Protein AF-0000000069424775 (afdb_homodimer)

Foldseek 3Di:
DPPPDDPPDVVVVVVVVVVVVVVVCVVVVPPPPVPPPPQPPVRVVVCVVPDPDPDPDPPDDCVDVVNVCVVQVDWDDWQACWTAGPRFIFGDQAAQQALRLTPDPLLLVLLVVLCVVQNFFQPFWCVPRSDDPLQVVLFVLLCVLLVFATKAWFQAFLVFLLLLLLLVAADLEEEEEELLADPSNVNSVVNRNYHYDYFYHLDLVRVVVVLVVVVVVCVVPVVSVVVYAYEYEYEQQRQQFQAGHPVVSVLVVCVVSVHAYAYEFAQQQQAAALLRSGNCRNVVHDPQSHAKYKYFCCRNLVFGTIMIGHHPVSVVSCVVRSVCRRTGGRHTSSRSSSSVVSSVVSNVDSVSNVLSQVQLLLLCVLQPPQPQWHKGHDSSGQKIWTAGPDDDPDLVVRQVLVVQLQVQLVVVRHHWDKDDDDPPRDDHDRITTMTGHHSPDDSVSSNSSSVSSSVSNCCRPPND/DPPPDDPPDVVVVVVVVVVVVVVVCVVPVPPPPVPPPPQPVVSVVVCVVPPPDPDPDPPDDCVDVVNVCVVQVDWDDWQACWTHGPRFIFGDQAAQQALRLTPDPLLLVLLVVVCVVQNFFQPFWCVPRSPDPLQVVLFVLLCVLLVFATKHWFQAFLVFLLLLLLLVAADLEEEEEELLADPSNVNSVVNRNYHYDYFYHLDLVRVVVVLVVVVVVCVVPVPSVVVYAYEYEYEQQRQQFQAGHPVVSVLVVCVVSVHAYAYEFAQQQQAAALLRSGNCRNVVHDPQSHAKYKYFCCRNLVFGTIMIGHHPVSVVSCVVRSVVRRTGGRHTSSRSSSSVVSSVVSNVDSVSNVLSQVQLLLLCVLQPPQPQWHKGHDSSGQKIWTAGPDDDPDLVVRQVLVVQLQVQLVVVRHHWDKDDDDPPRDDHDRITTMTGHHSPDDSVSSNSSSVSSSVSNCCRPPND

Organism: NCBI:txid2607531

Solvent-accessible surface area (backbone atoms only — not comparable to full-atom values): 46215 Å² total; per-residue (Å²): 137,81,72,83,60,85,72,68,56,68,64,55,55,50,50,48,48,48,49,47,47,48,48,46,42,57,70,61,42,68,73,78,65,66,76,70,72,74,61,46,73,61,50,48,47,47,51,60,68,63,50,66,74,63,66,83,54,77,84,72,62,84,79,36,66,63,59,48,27,50,68,63,30,33,33,55,58,40,67,40,64,40,29,24,49,83,86,38,65,16,44,43,28,43,41,41,29,26,58,47,41,42,65,32,61,71,28,51,50,40,18,51,55,37,27,75,45,34,16,60,23,43,17,31,23,23,54,48,53,18,30,37,63,60,56,57,51,41,22,53,50,51,12,58,70,58,64,38,75,22,39,46,65,26,41,37,34,62,52,33,48,26,39,50,43,36,42,66,38,36,70,71,22,38,35,40,29,42,44,52,52,54,65,45,50,51,52,4,50,63,69,15,54,36,47,75,45,71,24,57,63,87,33,65,67,50,42,48,51,53,52,52,52,48,53,54,53,30,69,76,38,56,75,60,40,66,72,42,49,44,33,35,41,44,36,37,39,23,87,81,49,12,34,67,50,66,55,70,60,50,54,52,49,24,69,74,69,65,38,42,37,36,39,37,29,44,66,18,40,54,46,31,27,81,70,16,62,6,58,38,53,55,71,70,43,63,58,83,73,40,53,32,37,30,32,41,28,26,24,42,31,18,13,57,10,16,34,41,36,17,45,51,70,57,48,53,41,34,61,64,59,22,23,70,59,40,30,54,36,33,48,35,56,19,37,44,36,18,31,44,45,40,50,49,48,44,74,74,37,44,61,55,26,50,40,28,39,50,34,17,39,51,44,47,62,56,48,48,84,36,82,67,38,37,70,38,42,39,46,71,34,44,37,31,29,40,24,57,64,76,65,64,99,40,62,68,60,44,41,51,54,48,42,53,29,33,52,46,19,41,78,70,29,31,37,57,33,62,64,79,82,61,88,83,52,88,60,73,73,78,56,29,38,38,36,19,42,30,29,72,54,46,72,69,53,47,50,49,47,35,50,40,49,49,51,25,37,42,54,68,76,64,56,128,137,80,74,82,59,87,72,68,58,66,63,55,54,49,50,50,47,50,49,48,48,49,49,46,44,59,70,61,43,70,72,79,66,66,76,69,73,72,57,46,75,60,48,46,47,44,51,59,66,62,50,66,73,64,66,83,52,77,84,71,59,85,79,34,66,65,58,46,28,52,69,64,30,33,33,54,60,40,68,39,64,41,28,25,48,83,85,38,67,16,45,44,29,43,42,42,31,26,57,47,41,42,68,33,64,69,28,51,50,39,18,51,56,37,27,75,46,34,16,59,22,43,18,30,22,23,54,46,53,19,29,38,61,62,56,56,51,41,23,53,51,51,13,60,70,59,63,38,75,24,39,44,65,24,39,38,33,62,54,34,49,27,39,51,43,35,42,66,37,36,70,72,22,38,35,40,28,43,44,54,52,52,65,45,51,52,51,3,50,61,68,15,54,36,48,76,44,71,25,56,62,88,34,64,67,49,43,49,51,53,51,54,52,48,53,54,55,30,67,74,37,55,76,60,40,67,73,40,49,44,33,36,42,46,36,36,37,24,86,81,49,12,34,68,50,65,55,70,61,50,54,52,48,24,69,76,69,66,38,41,37,35,39,38,28,43,66,18,40,53,47,31,28,82,71,16,61,6,59,39,53,54,70,70,43,62,58,82,74,39,54,32,37,30,32,41,28,25,24,42,30,17,13,58,9,15,33,39,36,17,46,52,69,57,48,52,41,34,60,65,58,21,24,71,63,38,31,53,34,34,50,35,58,20,37,44,38,18,31,43,44,39,50,48,48,43,73,75,38,45,62,56,27,52,40,29,37,50,34,17,38,50,45,46,62,57,48,48,88,37,83,68,37,38,69,39,41,39,47,71,34,44,36,31,29,40,24,58,65,76,64,66,98,40,63,68,60,44,42,50,54,50,43,52,29,34,52,47,19,41,77,70,30,30,38,55,35,62,64,78,82,61,87,83,51,87,61,72,72,78,56,29,38,41,37,19,41,30,29,71,53,44,73,69,53,47,51,49,49,33,51,40,50,48,51,24,38,42,54,69,75,64,57,128

InterPro domains:
  IPR004839 Aminotransferase, class I/classII, large domain [PF00155] (97-439)
  IPR015421 Pyridoxal phosphate-dependent transferase, major domain [G3DSA:3.40.640.10] (104-349)
  IPR015422 Pyridoxal phosphate-dependent transferase, small domain [G3DSA:3.90.1150.10] (84-451)
  IPR015424 Pyridoxal phosphate-dependent transferase [SSF53383] (51-459)
  IPR050087 8-amino-7-oxononanoate synthase class-II [PTHR13693] (12-455)

Secondary structure (DSSP, 8-state):
---------HHHHHHHHHHHHHHHHHHHS-----------HHHHHHHHHT-----SS----TT-HHHHHHHH-EEES--SSEEEETTEEEEE-SS--TT--TT-HHHHHHHHHHHHHH-S--SS-IIIIIEEHHHHHHHHHHHHHHT-SEEEEES-HHHHHHHHHHHH--TT-EEEEETT--HHHHHHHHHHTPEEEEE-TT-HHHHHHHHHHHHHHHHH-HHHHHH--EEEEEESB-TTT--B--HHHHHHHHHHHT-EEEEE-TTTTTTSSTTS--HHHHTT--GGG-SEEEEESSSTT-SS-EEEEE-HHHHHHHHHHSHHHHHHSPPPHHHHHHHHHHHHHHHH-THHHHHHHHHHHHHHHHTTTBTTEEEES-TT-SEEEEEESS--S-HHHHHHHHHHHHHHHHHTTEE-EE----TT-SS-PPP-EEEE--TT--HHHHHHHHHHHHHHHHHHHT--/---------HHHHHHHHHHHHHHHHHHHS-----------HHHHHHHHHT-----SS----TT-HHHHHHHH-EEES--SSEEEETTEEEEE-SS--TT--TT-HHHHHHHHHHHHHH-S--SS-IIIIIEEHHHHHHHHHHHHHHT-SEEEEES-HHHHHHHHHHHH--TT-EEEEETT--HHHHHHHHHHTPEEEEE-TT-HHHHHHHHHHHHHHHHH-HHHHHH--EEEEEESB-TTT--B--HHHHHHHHHHHT-EEEEE-TTTTTTSSTTS--HHHHTT--GGG-SEEEEESSSTT-SS-EEEEE-HHHHHHHHHHSHHHHHHSPPPHHHHHHHHHHHHHHHH-THHHHHHHHHHHHHHHHTTTBTTEEEES-TT-SEEEEEESS--S-HHHHHHHHHHHHHHHHHTTEE-EE----TT-SS-PPP-EEEE--TT--HHHHHHHHHHHHHHHHHHHT--

Nearest PDB structures (foldseek):
  7k0m-assembly1_A  TM=8.968E-01  e=9.471E-60  Homo sapiens
  7yj2-assembly1_A  TM=9.593E-01  e=5.601E-57  Homo sapiens
  6m4n-assembly1_E  TM=8.991E-01  e=1.657E-53  Homo sapiens
  7yjm-assembly1_A  TM=9.418E-01  e=5.794E-48  Arabidopsis thaliana
  8iaj-assembly1_A  TM=8.627E-01  e=4.787E-41  Arabidopsis thaliana

Sequence (928 aa):
MWIDTIFAPTYHLFFEAILIICIIKLLFSKSYNPEKTILTEKEKSDLIADWVPQPLVPKTREDHPLLDNLRNNVISGKAGKYLTIQGRQCINIATFNFLGMLGEKCVEDAAIGTLLRYGVGSCGPRAFYGTMDVHLDMEDKMRRFLGAESAILYSYGFATVASAIPAYSKRGDVIFCDAGVCFSIQKGLLASRSVIKYFRHNDMDHLTELLIEQEKEEQKNPKKARITRKFVVVEAIYVNHGDICPLPKIIELKYKYKVRVFLEESLSIGVLGRTGRGLSEYYDVSIDDIDFLVATLENSFASAGGFCAGKKYIVDHQRLNGYGYCFSASQPPLCVSAACRALDMIEQDNSIIEQCQRACKLTSKMLRDIDGLDLHGAEESPVKHLRLTEPSDDNDIDNRTLQRIADIAIKEGVALTVTNYLADEYWMPKPSIRIAVNRKLVPEDIEKVSSVIRKATQEVLFSTMWIDTIFAPTYHLFFEAILIICIIKLLFSKSYNPEKTILTEKEKSDLIADWVPQPLVPKTREDHPLLDNLRNNVISGKAGKYLTIQGRQCINIATFNFLGMLGEKCVEDAAIGTLLRYGVGSCGPRAFYGTMDVHLDMEDKMRRFLGAESAILYSYGFATVASAIPAYSKRGDVIFCDAGVCFSIQKGLLASRSVIKYFRHNDMDHLTELLIEQEKEEQKNPKKARITRKFVVVEAIYVNHGDICPLPKIIELKYKYKVRVFLEESLSIGVLGRTGRGLSEYYDVSIDDIDFLVATLENSFASAGGFCAGKKYIVDHQRLNGYGYCFSASQPPLCVSAACRALDMIEQDNSIIEQCQRACKLTSKMLRDIDGLDLHGAEESPVKHLRLTEPSDDNDIDNRTLQRIADIAIKEGVALTVTNYLADEYWMPKPSIRIAVNRKLVPEDIEKVSSVIRKATQEVLFST

Radius of gyration: 30.68 Å; Cα contacts (8 Å, |Δi|>4): 1924; chains: 2; bounding box: 94×66×85 Å

Structure (mmCIF, N/CA/C/O backbone):
data_AF-0000000069424775-model_v1
#
loop_
_entity.id
_entity.type
_entity.pdbx_description
1 polymer 'Serine palmitoyltransferase 1'
#
loop_
_atom_site.group_PDB
_atom_site.id
_atom_site.type_symbol
_atom_site.label_atom_id
_atom_site.label_alt_id
_atom_site.label_comp_id
_atom_site.label_asym_id
_atom_site.label_entity_id
_atom_site.label_seq_id
_atom_site.pdbx_PDB_ins_code
_atom_site.Cartn_x
_atom_site.Cartn_y
_atom_site.Cartn_z
_atom_site.occupancy
_atom_site.B_iso_or_equiv
_atom_site.auth_seq_id
_atom_site.auth_comp_id
_atom_site.auth_asym_id
_atom_site.auth_atom_id
_atom_site.pdbx_PDB_model_num
ATOM 1 N N . MET A 1 1 ? 67.75 -27.547 14.789 1 23.62 1 MET A N 1
ATOM 2 C CA . MET A 1 1 ? 68 -27.328 13.367 1 23.62 1 MET A CA 1
ATOM 3 C C . MET A 1 1 ? 66.938 -26.469 12.734 1 23.62 1 MET A C 1
ATOM 5 O O . MET A 1 1 ? 65.875 -26.984 12.328 1 23.62 1 MET A O 1
ATOM 9 N N . TRP A 1 2 ? 66.625 -25.25 13.289 1 27.25 2 TRP A N 1
ATOM 10 C CA . TRP A 1 2 ? 65.562 -24.25 13.25 1 27.25 2 TRP A CA 1
ATOM 11 C C . TRP A 1 2 ? 65.562 -23.516 11.914 1 27.25 2 TRP A C 1
ATOM 13 O O . TRP A 1 2 ? 64.875 -22.516 11.75 1 27.25 2 TRP A O 1
ATOM 23 N N . ILE A 1 3 ? 66.625 -23.688 11.102 1 29.17 3 ILE A N 1
ATOM 24 C CA . ILE A 1 3 ? 66.938 -22.797 9.984 1 29.17 3 ILE A CA 1
ATOM 25 C C . ILE A 1 3 ? 65.875 -22.984 8.883 1 29.17 3 ILE A C 1
ATOM 27 O O . ILE A 1 3 ? 66.062 -22.547 7.754 1 29.17 3 ILE A O 1
ATOM 31 N N . ASP A 1 4 ? 65.125 -23.953 9.023 1 33.06 4 ASP A N 1
ATOM 32 C CA . ASP A 1 4 ? 64.375 -24.234 7.789 1 33.06 4 ASP A CA 1
ATOM 33 C C . ASP A 1 4 ? 63.5 -23.078 7.387 1 33.06 4 ASP A C 1
ATOM 35 O O . ASP A 1 4 ? 62.281 -23.078 7.699 1 33.06 4 ASP A O 1
ATOM 39 N N . THR A 1 5 ? 63.938 -21.797 7.645 1 31.75 5 THR A N 1
ATOM 40 C CA . THR A 1 5 ? 63.094 -20.609 7.48 1 31.75 5 THR A CA 1
ATOM 41 C C . THR A 1 5 ? 62.562 -20.516 6.062 1 31.75 5 THR A C 1
ATOM 43 O O . THR A 1 5 ? 63.094 -21.141 5.141 1 31.75 5 THR A O 1
ATOM 46 N N . ILE A 1 6 ? 61.844 -19.453 5.746 1 36.28 6 ILE A N 1
ATOM 47 C CA . ILE A 1 6 ? 60.75 -19.016 4.859 1 36.28 6 ILE A CA 1
ATOM 48 C C . ILE A 1 6 ? 61.312 -18.812 3.447 1 36.28 6 ILE A C 1
ATOM 50 O O . ILE A 1 6 ? 62.031 -17.859 3.193 1 36.28 6 ILE A O 1
ATOM 54 N N . PHE A 1 7 ? 62 -19.812 2.891 1 36.06 7 PHE A N 1
ATOM 55 C CA . PHE A 1 7 ? 62.406 -19.641 1.497 1 36.06 7 PHE A CA 1
ATOM 56 C C . PHE A 1 7 ? 61.188 -19.219 0.645 1 36.06 7 PHE A C 1
ATOM 58 O O . PHE A 1 7 ? 60.344 -20.031 0.341 1 36.06 7 PHE A O 1
ATOM 65 N N . ALA A 1 8 ? 60.75 -18.125 0.87 1 43.59 8 ALA A N 1
ATOM 66 C CA . ALA A 1 8 ? 59.75 -17.641 -0.093 1 43.59 8 ALA A CA 1
ATOM 67 C C . ALA A 1 8 ? 60.25 -17.828 -1.524 1 43.59 8 ALA A C 1
ATOM 69 O O . ALA A 1 8 ? 61.375 -17.438 -1.857 1 43.59 8 ALA A O 1
ATOM 70 N N . PRO A 1 9 ? 59.719 -18.812 -2.244 1 45.34 9 PRO A N 1
ATOM 71 C CA . PRO A 1 9 ? 60.219 -19.125 -3.582 1 45.34 9 PRO A CA 1
ATOM 72 C C . PRO A 1 9 ? 60.438 -17.891 -4.441 1 45.34 9 PRO A C 1
ATOM 74 O O . PRO A 1 9 ? 59.781 -16.859 -4.227 1 45.34 9 PRO A O 1
ATOM 77 N N . THR A 1 10 ? 61.594 -17.75 -5.078 1 54.12 10 THR A N 1
ATOM 78 C CA . THR A 1 10 ? 62.125 -16.703 -5.941 1 54.12 10 THR A CA 1
ATOM 79 C C . THR A 1 10 ? 61.031 -16.172 -6.875 1 54.12 10 THR A C 1
ATOM 81 O O . THR A 1 10 ? 61.031 -14.984 -7.203 1 54.12 10 THR A O 1
ATOM 84 N N . TYR A 1 11 ? 60.156 -17.141 -7.23 1 56.97 11 TYR A N 1
ATOM 85 C CA . TYR A 1 11 ? 59.125 -16.703 -8.188 1 56.97 11 TYR A CA 1
ATOM 86 C C . TYR A 1 11 ? 58.156 -15.719 -7.543 1 56.97 11 TYR A C 1
ATOM 88 O O . TYR A 1 11 ? 57.625 -14.828 -8.211 1 56.97 11 TYR A O 1
ATOM 96 N N . HIS A 1 12 ? 58 -15.906 -6.211 1 56 12 HIS A N 1
ATOM 97 C CA . HIS A 1 12 ? 57.125 -14.961 -5.516 1 56 12 HIS A CA 1
ATOM 98 C C . HIS A 1 12 ? 57.75 -13.578 -5.461 1 56 12 HIS A C 1
ATOM 100 O O . HIS A 1 12 ? 57.062 -12.57 -5.621 1 56 12 HIS A O 1
ATOM 106 N N . LEU A 1 13 ? 59.094 -13.648 -5.293 1 59.03 13 LEU A N 1
ATOM 107 C CA . LEU A 1 13 ? 59.812 -12.383 -5.289 1 59.03 13 LEU A CA 1
ATOM 108 C C . LEU A 1 13 ? 59.75 -11.719 -6.656 1 59.03 13 LEU A C 1
ATOM 110 O O . LEU A 1 13 ? 59.594 -10.5 -6.754 1 59.03 13 LEU A O 1
ATOM 114 N N . PHE A 1 14 ? 59.812 -12.555 -7.688 1 63.72 14 PHE A N 1
ATOM 115 C CA . PHE A 1 14 ? 59.719 -12.039 -9.047 1 63.72 14 PHE A CA 1
ATOM 116 C C . PHE A 1 14 ? 58.312 -11.477 -9.312 1 63.72 14 PHE A C 1
ATOM 118 O O . PHE A 1 14 ? 58.188 -10.398 -9.898 1 63.72 14 PHE A O 1
ATOM 125 N N . PHE A 1 15 ? 57.312 -12.188 -8.914 1 61.25 15 PHE A N 1
ATOM 126 C CA . PHE A 1 15 ? 55.938 -11.734 -9.109 1 61.25 15 PHE A CA 1
ATOM 127 C C . PHE A 1 15 ? 55.656 -10.484 -8.289 1 61.25 15 PHE A C 1
ATOM 129 O O . PHE A 1 15 ? 55 -9.562 -8.766 1 61.25 15 PHE A O 1
ATOM 136 N N . GLU A 1 16 ? 56.25 -10.5 -7.082 1 60.75 16 GLU A N 1
ATOM 137 C CA . GLU A 1 16 ? 56.125 -9.305 -6.25 1 60.75 16 GLU A CA 1
ATOM 138 C C . GLU A 1 16 ? 56.844 -8.117 -6.875 1 60.75 16 GLU A C 1
ATOM 140 O O . GLU A 1 16 ? 56.344 -6.996 -6.855 1 60.75 16 GLU A O 1
ATOM 145 N N . ALA A 1 17 ? 57.938 -8.422 -7.488 1 68.56 17 ALA A N 1
ATOM 146 C CA . ALA A 1 17 ? 58.688 -7.379 -8.188 1 68.56 17 ALA A CA 1
ATOM 147 C C . ALA A 1 17 ? 57.906 -6.859 -9.391 1 68.56 17 ALA A C 1
ATOM 149 O O . ALA A 1 17 ? 57.844 -5.652 -9.625 1 68.56 17 ALA A O 1
ATOM 150 N N . ILE A 1 18 ? 57.281 -7.754 -10.086 1 68.12 18 ILE A N 1
ATOM 151 C CA . ILE A 1 18 ? 56.469 -7.363 -11.234 1 68.12 18 ILE A CA 1
ATOM 152 C C . ILE A 1 18 ? 55.281 -6.547 -10.766 1 68.12 18 ILE A C 1
ATOM 154 O O . ILE A 1 18 ? 54.938 -5.527 -11.375 1 68.12 18 ILE A O 1
ATOM 158 N N . LEU A 1 19 ? 54.656 -7.027 -9.688 1 63.56 19 LEU A N 1
ATOM 159 C CA . LEU A 1 19 ? 53.531 -6.305 -9.148 1 63.56 19 LEU A CA 1
ATOM 160 C C . LEU A 1 19 ? 53.938 -4.914 -8.68 1 63.56 19 LEU A C 1
ATOM 162 O O . LEU A 1 19 ? 53.219 -3.936 -8.93 1 63.56 19 LEU A O 1
ATOM 166 N N . ILE A 1 20 ? 55.062 -4.852 -8.039 1 66.25 20 ILE A N 1
ATOM 167 C CA . ILE A 1 20 ? 55.594 -3.568 -7.586 1 66.25 20 ILE A CA 1
ATOM 168 C C . ILE A 1 20 ? 55.938 -2.695 -8.797 1 66.25 20 ILE A C 1
ATOM 170 O O . ILE A 1 20 ? 55.594 -1.504 -8.812 1 66.25 20 ILE A O 1
ATOM 174 N N . ILE A 1 21 ? 56.5 -3.254 -9.828 1 70.38 21 ILE A N 1
ATOM 175 C CA . ILE A 1 21 ? 56.781 -2.521 -11.047 1 70.38 21 ILE A CA 1
ATOM 176 C C . ILE A 1 21 ? 55.5 -2.035 -11.695 1 70.38 21 ILE A C 1
ATOM 178 O O . ILE A 1 21 ? 55.406 -0.891 -12.148 1 70.38 21 ILE A O 1
ATOM 182 N N . CYS A 1 22 ? 54.5 -2.885 -11.742 1 64.12 22 CYS A N 1
ATOM 183 C CA . CYS A 1 22 ? 53.188 -2.516 -12.312 1 64.12 22 CYS A CA 1
ATOM 184 C C . CYS A 1 22 ? 52.531 -1.412 -11.492 1 64.12 22 CYS A C 1
ATOM 186 O O . CYS A 1 22 ? 51.969 -0.469 -12.047 1 64.12 22 CYS A O 1
ATOM 188 N N . ILE A 1 23 ? 52.625 -1.593 -10.172 1 60.09 23 ILE A N 1
ATOM 189 C CA . ILE A 1 23 ? 52.125 -0.551 -9.289 1 60.09 23 ILE A CA 1
ATOM 190 C C . ILE A 1 23 ? 52.906 0.743 -9.508 1 60.09 23 ILE A C 1
ATOM 192 O O . ILE A 1 23 ? 52.312 1.821 -9.609 1 60.09 23 ILE A O 1
ATOM 196 N N . ILE A 1 24 ? 54.219 0.595 -9.602 1 62.5 24 ILE A N 1
ATOM 197 C CA . ILE A 1 24 ? 55.062 1.754 -9.875 1 62.5 24 ILE A CA 1
ATOM 198 C C . ILE A 1 24 ? 54.688 2.336 -11.242 1 62.5 24 ILE A C 1
ATOM 200 O O . ILE A 1 24 ? 54.562 3.553 -11.391 1 62.5 24 ILE A O 1
ATOM 204 N N . LYS A 1 25 ? 54.594 1.497 -12.234 1 59.81 25 LYS A N 1
ATOM 205 C CA . LYS A 1 25 ? 54.188 1.985 -13.547 1 59.81 25 LYS A CA 1
ATOM 206 C C . LYS A 1 25 ? 52.812 2.666 -13.492 1 59.81 25 LYS A C 1
ATOM 208 O O . LYS A 1 25 ? 52.625 3.701 -14.125 1 59.81 25 LYS A O 1
ATOM 213 N N . LEU A 1 26 ? 51.875 1.987 -12.812 1 56.44 26 LEU A N 1
ATOM 214 C CA . LEU A 1 26 ? 50.562 2.576 -12.664 1 56.44 26 LEU A CA 1
ATOM 215 C C . LEU A 1 26 ? 50.625 3.896 -11.906 1 56.44 26 LEU A C 1
ATOM 217 O O . LEU A 1 26 ? 49.938 4.852 -12.242 1 56.44 26 LEU A O 1
ATOM 221 N N . LEU A 1 27 ? 51.438 3.828 -10.844 1 53 27 LEU A N 1
ATOM 222 C CA . LEU A 1 27 ? 51.625 5.051 -10.078 1 53 27 LEU A CA 1
ATOM 223 C C . LEU A 1 27 ? 52.312 6.117 -10.914 1 53 27 LEU A C 1
ATOM 225 O O . LEU A 1 27 ? 52.062 7.312 -10.742 1 53 27 LEU A O 1
ATOM 229 N N . PHE A 1 28 ? 53.312 5.656 -11.703 1 48.91 28 PHE A N 1
ATOM 230 C CA . PHE A 1 28 ? 54 6.617 -12.547 1 48.91 28 PHE A CA 1
ATOM 231 C C . PHE A 1 28 ? 53.281 6.773 -13.891 1 48.91 28 PHE A C 1
ATOM 233 O O . PHE A 1 28 ? 53.781 7.473 -14.773 1 48.91 28 PHE A O 1
ATOM 240 N N . SER A 1 29 ? 52.562 5.707 -14.359 1 42.06 29 SER A N 1
ATOM 241 C CA . SER A 1 29 ? 51.781 6.027 -15.555 1 42.06 29 SER A CA 1
ATOM 242 C C . SER A 1 29 ? 51 7.312 -15.375 1 42.06 29 SER A C 1
ATOM 244 O O . SER A 1 29 ? 50.344 7.512 -14.336 1 42.06 29 SER A O 1
ATOM 246 N N . LYS A 1 30 ? 51.531 8.266 -16.016 1 38.81 30 LYS A N 1
ATOM 247 C CA . LYS A 1 30 ? 50.938 9.602 -16.078 1 38.81 30 LYS A CA 1
ATOM 248 C C . LYS A 1 30 ? 49.406 9.523 -16.156 1 38.81 30 LYS A C 1
ATOM 250 O O . LYS A 1 30 ? 48.875 8.727 -16.922 1 38.81 30 LYS A O 1
ATOM 255 N N . SER A 1 31 ? 48.688 9.797 -14.992 1 37.06 31 SER A N 1
ATOM 256 C CA . SER A 1 31 ? 47.281 10.102 -15.062 1 37.06 31 SER A CA 1
ATOM 257 C C . SER A 1 31 ? 46.906 10.719 -16.406 1 37.06 31 SER A C 1
ATOM 259 O O . SER A 1 31 ? 47.594 11.625 -16.891 1 37.06 31 SER A O 1
ATOM 261 N N . TYR A 1 32 ? 46.594 9.914 -17.391 1 35.38 32 TYR A N 1
ATOM 262 C CA . TYR A 1 32 ? 46.031 10.523 -18.594 1 35.38 32 TYR A CA 1
ATOM 263 C C . TYR A 1 32 ? 45.281 11.797 -18.25 1 35.38 32 TYR A C 1
ATOM 265 O O . TYR A 1 32 ? 44.281 11.766 -17.531 1 35.38 32 TYR A O 1
ATOM 273 N N . ASN A 1 33 ? 46.031 12.82 -18.031 1 33.5 33 ASN A N 1
ATOM 274 C CA . ASN A 1 33 ? 45.438 14.148 -18 1 33.5 33 ASN A CA 1
ATOM 275 C C . ASN A 1 33 ? 44.562 14.391 -19.234 1 33.5 33 ASN A C 1
ATOM 277 O O . ASN A 1 33 ? 45.094 14.586 -20.328 1 33.5 33 ASN A O 1
ATOM 281 N N . PRO A 1 34 ? 43.469 13.641 -19.453 1 35.5 34 PRO A N 1
ATOM 282 C CA . PRO A 1 34 ? 42.781 14.117 -20.656 1 35.5 34 PRO A CA 1
ATOM 283 C C . PRO A 1 34 ? 42.875 15.633 -20.828 1 35.5 34 PRO A C 1
ATOM 285 O O . PRO A 1 34 ? 43 16.359 -19.828 1 35.5 34 PRO A O 1
ATOM 288 N N . GLU A 1 35 ? 43.531 16.031 -21.812 1 32.78 35 GLU A N 1
ATOM 289 C CA . GLU A 1 35 ? 43.5 17.453 -22.125 1 32.78 35 GLU A CA 1
ATOM 290 C C . GLU A 1 35 ? 42.188 18.078 -21.734 1 32.78 35 GLU A C 1
ATOM 292 O O . GLU A 1 35 ? 41.125 17.656 -22.219 1 32.78 35 GLU A O 1
ATOM 297 N N . LYS A 1 36 ? 42.094 18.375 -20.531 1 39.22 36 LYS A N 1
ATOM 298 C CA . LYS A 1 36 ? 41 19.266 -20.156 1 39.22 36 LYS A CA 1
ATOM 299 C C . LYS A 1 36 ? 40.75 20.297 -21.25 1 39.22 36 LYS A C 1
ATOM 301 O O . LYS A 1 36 ? 41.531 21.203 -21.469 1 39.22 36 LYS A O 1
ATOM 306 N N . THR A 1 37 ? 40.25 19.938 -22.359 1 41.91 37 THR A N 1
ATOM 307 C CA . THR A 1 37 ? 39.781 21.031 -23.203 1 41.91 37 THR A CA 1
ATOM 308 C C . THR A 1 37 ? 39.125 22.125 -22.375 1 41.91 37 THR A C 1
ATOM 310 O O . THR A 1 37 ? 38.125 21.891 -21.688 1 41.91 37 THR A O 1
ATOM 313 N N . ILE A 1 38 ? 39.906 22.938 -21.812 1 41.34 38 ILE A N 1
ATOM 314 C CA . ILE A 1 38 ? 39.438 24.172 -21.203 1 41.34 38 ILE A CA 1
ATOM 315 C C . ILE A 1 38 ? 38.312 24.797 -22.062 1 41.34 38 ILE A C 1
ATOM 317 O O . ILE A 1 38 ? 38.594 25.297 -23.156 1 41.34 38 ILE A O 1
ATOM 321 N N . LEU A 1 39 ? 37.188 24.203 -21.938 1 47.12 39 LEU A N 1
ATOM 322 C CA . LEU A 1 39 ? 36.094 24.891 -22.609 1 47.12 39 LEU A CA 1
ATOM 323 C C . LEU A 1 39 ? 36.094 26.375 -22.219 1 47.12 39 LEU A C 1
ATOM 325 O O . LEU A 1 39 ? 36.344 26.719 -21.078 1 47.12 39 LEU A O 1
ATOM 329 N N . THR A 1 40 ? 36.281 27.266 -23.172 1 50.84 40 THR A N 1
ATOM 330 C CA . THR A 1 40 ? 36.156 28.703 -22.922 1 50.84 40 THR A CA 1
ATOM 331 C C . THR A 1 40 ? 34.844 29.031 -22.219 1 50.84 40 THR A C 1
ATOM 333 O O . THR A 1 40 ? 33.938 28.219 -22.203 1 50.84 40 THR A O 1
ATOM 336 N N . GLU A 1 41 ? 34.906 30.062 -21.531 1 47.31 41 GLU A N 1
ATOM 337 C CA . GLU A 1 41 ? 33.656 30.516 -20.875 1 47.31 41 GLU A CA 1
ATOM 338 C C . GLU A 1 41 ? 32.469 30.453 -21.844 1 47.31 41 GLU A C 1
ATOM 340 O O . GLU A 1 41 ? 31.359 30.141 -21.422 1 47.31 41 GLU A O 1
ATOM 345 N N . LYS A 1 42 ? 32.812 30.719 -23.094 1 56.31 42 LYS A N 1
ATOM 346 C CA . LYS A 1 42 ? 31.75 30.688 -24.125 1 56.31 42 LYS A CA 1
ATOM 347 C C . LYS A 1 42 ? 31.312 29.25 -24.422 1 56.31 42 LYS A C 1
ATOM 349 O O . LYS A 1 42 ? 30.125 28.984 -24.547 1 56.31 42 LYS A O 1
ATOM 354 N N . GLU A 1 43 ? 32.25 28.438 -24.469 1 51.88 43 GLU A N 1
ATOM 355 C CA . GLU A 1 43 ? 31.922 27.062 -24.781 1 51.88 43 GLU A CA 1
ATOM 356 C C . GLU A 1 43 ? 31.188 26.391 -23.625 1 51.88 43 GLU A C 1
ATOM 358 O O . GLU A 1 43 ? 30.234 25.625 -23.844 1 51.88 43 GLU A O 1
ATOM 363 N N . LYS A 1 44 ? 31.609 26.703 -22.484 1 50.34 44 LYS A N 1
ATOM 364 C CA . LYS A 1 44 ? 30.875 26.25 -21.297 1 50.34 44 LYS A CA 1
ATOM 365 C C . LYS A 1 44 ? 29.438 26.766 -21.297 1 50.34 44 LYS A C 1
ATOM 367 O O . LYS A 1 44 ? 28.5 26.016 -21.031 1 50.34 44 LYS A O 1
ATOM 372 N N . SER A 1 45 ? 29.391 28.094 -21.547 1 51.69 45 SER A N 1
ATOM 373 C CA . SER A 1 45 ? 28.078 28.734 -21.641 1 51.69 45 SER A CA 1
ATOM 374 C C . SER A 1 45 ? 27.234 28.125 -22.75 1 51.69 45 SER A C 1
ATOM 376 O O . SER A 1 45 ? 26.031 27.922 -22.578 1 51.69 45 SER A O 1
ATOM 378 N N . ASP A 1 46 ? 27.812 27.891 -23.844 1 53.81 46 ASP A N 1
ATOM 379 C CA . ASP A 1 46 ? 27.094 27.297 -24.969 1 53.81 46 ASP A CA 1
ATOM 380 C C . ASP A 1 46 ? 26.641 25.859 -24.656 1 53.81 46 ASP A C 1
ATOM 382 O O . ASP A 1 46 ? 25.547 25.453 -25.016 1 53.81 46 ASP A O 1
ATOM 386 N N . LEU A 1 47 ? 27.438 25.156 -24.016 1 49.75 47 LEU A N 1
ATOM 387 C CA . LEU A 1 47 ? 27.078 23.797 -23.672 1 49.75 47 LEU A CA 1
ATOM 388 C C . LEU A 1 47 ? 25.969 23.766 -22.625 1 49.75 47 LEU A C 1
ATOM 390 O O . LEU A 1 47 ? 25.062 22.922 -22.688 1 49.75 47 LEU A O 1
ATOM 394 N N . ILE A 1 48 ? 26.094 24.641 -21.688 1 48.19 48 ILE A N 1
ATOM 395 C CA . ILE A 1 48 ? 25.031 24.766 -20.703 1 48.19 48 ILE A CA 1
ATOM 396 C C . ILE A 1 48 ? 23.75 25.281 -21.391 1 48.19 48 ILE A C 1
ATOM 398 O O . ILE A 1 48 ? 22.656 24.797 -21.094 1 48.19 48 ILE A O 1
ATOM 402 N N . ALA A 1 49 ? 23.953 26.328 -22.25 1 48.59 49 ALA A N 1
ATOM 403 C CA . ALA A 1 49 ? 22.812 26.875 -22.984 1 48.59 49 ALA A CA 1
ATOM 404 C C . ALA A 1 49 ? 22.172 25.828 -23.875 1 48.59 49 ALA A C 1
ATOM 406 O O . ALA A 1 49 ? 20.953 25.828 -24.062 1 48.59 49 ALA A O 1
ATOM 407 N N . ASP A 1 50 ? 22.922 25.047 -24.547 1 45.44 50 ASP A N 1
ATOM 408 C CA . ASP A 1 50 ? 22.406 24.031 -25.453 1 45.44 50 ASP A CA 1
ATOM 409 C C . ASP A 1 50 ? 21.969 22.781 -24.703 1 45.44 50 ASP A C 1
ATOM 411 O O . ASP A 1 50 ? 21.656 21.75 -25.297 1 45.44 50 ASP A O 1
ATOM 415 N N . TRP A 1 51 ? 22.156 22.828 -23.516 1 39.5 51 TRP A N 1
ATOM 416 C CA . TRP A 1 51 ? 21.781 21.688 -22.703 1 39.5 51 TRP A CA 1
ATOM 417 C C . TRP A 1 51 ? 20.281 21.406 -22.828 1 39.5 51 TRP A C 1
ATOM 419 O O . TRP A 1 51 ? 19.453 22.297 -22.562 1 39.5 51 TRP A O 1
ATOM 429 N N . VAL A 1 52 ? 20 20.531 -23.688 1 44.22 52 VAL A N 1
ATOM 430 C CA . VAL A 1 52 ? 18.625 20.016 -23.656 1 44.22 52 VAL A CA 1
ATOM 431 C C . VAL A 1 52 ? 18.484 19.047 -22.484 1 44.22 52 VAL A C 1
ATOM 433 O O . VAL A 1 52 ? 19.219 18.047 -22.391 1 44.22 52 VAL A O 1
ATOM 436 N N . PRO A 1 53 ? 17.922 19.453 -21.484 1 43.44 53 PRO A N 1
ATOM 437 C CA . PRO A 1 53 ? 17.719 18.547 -20.344 1 43.44 53 PRO A CA 1
ATOM 438 C C . PRO A 1 53 ? 17.344 17.141 -20.781 1 43.44 53 PRO A C 1
ATOM 440 O O . PRO A 1 53 ? 16.656 16.953 -21.797 1 43.44 53 PRO A O 1
ATOM 443 N N . GLN A 1 54 ? 18.203 16.188 -20.531 1 50.66 54 GLN A N 1
ATOM 444 C CA . GLN A 1 54 ? 17.766 14.805 -20.75 1 50.66 54 GLN A CA 1
ATOM 445 C C . GLN A 1 54 ? 16.312 14.609 -20.281 1 50.66 54 GLN A C 1
ATOM 447 O O . GLN A 1 54 ? 15.914 15.156 -19.25 1 50.66 54 GLN A O 1
ATOM 452 N N . PRO A 1 55 ? 15.695 14.086 -21.234 1 51.91 55 PRO A N 1
ATOM 453 C CA . PRO A 1 55 ? 14.312 13.836 -20.844 1 51.91 55 PRO A CA 1
ATOM 454 C C . PRO A 1 55 ? 14.195 13.109 -19.5 1 51.91 55 PRO A C 1
ATOM 456 O O . PRO A 1 55 ? 15.07 12.312 -19.141 1 51.91 55 PRO A O 1
ATOM 459 N N . LEU A 1 56 ? 13.516 13.695 -18.625 1 50.44 56 LEU A N 1
ATOM 460 C CA . LEU A 1 56 ? 13.25 13.172 -17.297 1 50.44 56 LEU A CA 1
ATOM 461 C C . LEU A 1 56 ? 13.062 11.656 -17.328 1 50.44 56 LEU A C 1
ATOM 463 O O . LEU A 1 56 ? 13.445 10.961 -16.391 1 50.44 56 LEU A O 1
ATOM 467 N N . VAL A 1 57 ? 12.352 11.117 -18.312 1 56.09 57 VAL A N 1
ATOM 468 C CA . VAL A 1 57 ? 12.078 9.688 -18.438 1 56.09 57 VAL A CA 1
ATOM 469 C C . VAL A 1 57 ? 12.492 9.195 -19.828 1 56.09 57 VAL A C 1
ATOM 471 O O . VAL A 1 57 ? 12.398 9.938 -20.797 1 56.09 57 VAL A O 1
ATOM 474 N N . PRO A 1 58 ? 13.281 8.078 -19.828 1 56.19 58 PRO A N 1
ATOM 475 C CA . PRO A 1 58 ? 13.453 7.531 -21.188 1 56.19 58 PRO A CA 1
ATOM 476 C C . PRO A 1 58 ? 12.141 7.492 -21.969 1 56.19 58 PRO A C 1
ATOM 478 O O . PRO A 1 58 ? 11.062 7.438 -21.375 1 56.19 58 PRO A O 1
ATOM 481 N N . LYS A 1 59 ? 12.164 7.863 -23.266 1 55.03 59 LYS A N 1
ATOM 482 C CA . LYS A 1 59 ? 10.969 7.812 -24.094 1 55.03 59 LYS A CA 1
ATOM 483 C C . LYS A 1 59 ? 10.234 6.484 -23.938 1 55.03 59 LYS A C 1
ATOM 485 O O . LYS A 1 59 ? 10.812 5.422 -24.172 1 55.03 59 LYS A O 1
ATOM 490 N N . THR A 1 60 ? 9.289 6.473 -23.031 1 59.41 60 THR A N 1
ATOM 491 C CA . THR A 1 60 ? 8.43 5.293 -22.953 1 59.41 60 THR A CA 1
ATOM 492 C C . THR A 1 60 ? 7.746 5.027 -24.281 1 59.41 60 THR A C 1
ATOM 494 O O . THR A 1 60 ? 7.098 5.914 -24.844 1 59.41 60 THR A O 1
ATOM 497 N N . ARG A 1 61 ? 8.164 3.945 -24.906 1 59.16 61 ARG A N 1
ATOM 498 C CA . ARG A 1 61 ? 7.516 3.566 -26.156 1 59.16 61 ARG A CA 1
ATOM 499 C C . ARG A 1 61 ? 6.004 3.445 -25.969 1 59.16 61 ARG A C 1
ATOM 501 O O . ARG A 1 61 ? 5.535 2.75 -25.062 1 59.16 61 ARG A O 1
ATOM 508 N N . GLU A 1 62 ? 5.25 4.18 -26.578 1 63.31 62 GLU A N 1
ATOM 509 C CA . GLU A 1 62 ? 3.791 4.141 -26.562 1 63.31 62 GLU A CA 1
ATOM 510 C C . GLU A 1 62 ? 3.275 2.713 -26.734 1 63.31 62 GLU A C 1
ATOM 512 O O . GLU A 1 62 ? 2.172 2.389 -26.281 1 63.31 62 GLU A O 1
ATOM 517 N N . ASP A 1 63 ? 4.094 1.882 -27.25 1 64.06 63 ASP A N 1
ATOM 518 C CA . ASP A 1 63 ? 3.648 0.526 -27.547 1 64.06 63 ASP A CA 1
ATOM 519 C C . ASP A 1 63 ? 4.176 -0.469 -26.516 1 64.06 63 ASP A C 1
ATOM 521 O O . ASP A 1 63 ? 4.312 -1.659 -26.812 1 64.06 63 ASP A O 1
ATOM 525 N N . HIS A 1 64 ? 4.387 0.058 -25.344 1 70.5 64 HIS A N 1
ATOM 526 C CA . HIS A 1 64 ? 4.824 -0.878 -24.312 1 70.5 64 HIS A CA 1
ATOM 527 C C . HIS A 1 64 ? 3.719 -1.867 -23.969 1 70.5 64 HIS A C 1
ATOM 529 O O . HIS A 1 64 ? 2.572 -1.47 -23.734 1 70.5 64 HIS A O 1
ATOM 535 N N . PRO A 1 65 ? 4.047 -3.117 -23.922 1 68.19 65 PRO A N 1
ATOM 536 C CA . PRO A 1 65 ? 3.035 -4.152 -23.688 1 68.19 65 PRO A CA 1
ATOM 537 C C . PRO A 1 65 ? 2.205 -3.902 -22.438 1 68.19 65 PRO A C 1
ATOM 539 O O . PRO A 1 65 ? 0.993 -4.133 -22.438 1 68.19 65 PRO A O 1
ATOM 542 N N . LEU A 1 66 ? 2.807 -3.379 -21.484 1 69.12 66 LEU A N 1
ATOM 543 C CA . LEU A 1 66 ? 2.084 -3.125 -20.25 1 69.12 66 LEU A CA 1
ATOM 544 C C . LEU A 1 66 ? 1.032 -2.039 -20.438 1 69.12 66 LEU A C 1
ATOM 546 O O . LEU A 1 66 ? -0.068 -2.129 -19.891 1 69.12 66 LEU A O 1
ATOM 550 N N . LEU A 1 67 ? 1.409 -1.055 -21.188 1 70 67 LEU A N 1
ATOM 551 C CA . LEU A 1 67 ? 0.457 0.017 -21.453 1 70 67 LEU A CA 1
ATOM 552 C C . LEU A 1 67 ? -0.701 -0.488 -22.312 1 70 67 LEU A C 1
ATOM 554 O O . LEU A 1 67 ? -1.852 -0.099 -22.094 1 70 67 LEU A O 1
ATOM 558 N N . ASP A 1 68 ? -0.362 -1.358 -23.172 1 72.19 68 ASP A N 1
ATOM 559 C CA . ASP A 1 68 ? -1.389 -1.977 -24 1 72.19 68 ASP A CA 1
ATOM 560 C C . ASP A 1 68 ? -2.352 -2.809 -23.156 1 72.19 68 ASP A C 1
ATOM 562 O O . ASP A 1 68 ? -3.566 -2.754 -23.359 1 72.19 68 ASP A O 1
ATOM 566 N N . ASN A 1 69 ? -1.785 -3.506 -22.281 1 72.75 69 ASN A N 1
ATOM 567 C CA . ASN A 1 69 ? -2.609 -4.324 -21.406 1 72.75 69 ASN A CA 1
ATOM 568 C C . ASN A 1 69 ? -3.551 -3.471 -20.562 1 72.75 69 ASN A C 1
ATOM 570 O O . ASN A 1 69 ? -4.711 -3.834 -20.359 1 72.75 69 ASN A O 1
ATOM 574 N N . LEU A 1 70 ? -3.043 -2.424 -20.172 1 70.19 70 LEU A N 1
ATOM 575 C CA . LEU A 1 70 ? -3.836 -1.53 -19.328 1 70.19 70 LEU A CA 1
ATOM 576 C C . LEU A 1 70 ? -5.02 -0.962 -20.109 1 70.19 70 LEU A C 1
ATOM 578 O O . LEU A 1 70 ? -6.086 -0.729 -19.547 1 70.19 70 LEU A O 1
ATOM 582 N N . ARG A 1 71 ? -4.812 -0.847 -21.391 1 73 71 ARG A N 1
ATOM 583 C CA . ARG A 1 71 ? -5.855 -0.281 -22.234 1 73 71 ARG A CA 1
ATOM 584 C C . ARG A 1 71 ? -6.848 -1.354 -22.672 1 73 71 ARG A C 1
ATOM 586 O O . ARG A 1 71 ? -8.047 -1.096 -22.75 1 73 71 ARG A O 1
ATOM 593 N N . ASN A 1 72 ? -6.285 -2.479 -22.812 1 76.69 72 ASN A N 1
ATOM 594 C CA . ASN A 1 72 ? -7.086 -3.5 -23.484 1 76.69 72 ASN A CA 1
ATOM 595 C C . ASN A 1 72 ? -7.73 -4.453 -22.469 1 76.69 72 ASN A C 1
ATOM 597 O O . ASN A 1 72 ? -8.789 -5.027 -22.75 1 76.69 72 ASN A O 1
ATOM 601 N N . ASN A 1 73 ? -7.082 -4.602 -21.328 1 80.5 73 ASN A N 1
ATOM 602 C CA . ASN A 1 73 ? -7.539 -5.594 -20.375 1 80.5 73 ASN A CA 1
ATOM 603 C C . ASN A 1 73 ? -8.461 -4.977 -19.328 1 80.5 73 ASN A C 1
ATOM 605 O O . ASN A 1 73 ? -8.242 -5.137 -18.125 1 80.5 73 ASN A O 1
ATOM 609 N N . VAL A 1 74 ? -9.445 -4.316 -19.859 1 85.31 74 VAL A N 1
ATOM 610 C CA . VAL A 1 74 ? -10.438 -3.695 -18.984 1 85.31 74 VAL A CA 1
ATOM 611 C C . VAL A 1 74 ? -11.672 -4.59 -18.891 1 85.31 74 VAL A C 1
ATOM 613 O O . VAL A 1 74 ? -12.156 -5.094 -19.906 1 85.31 74 VAL A O 1
ATOM 616 N N . ILE A 1 75 ? -12.109 -4.797 -17.703 1 88.44 75 ILE A N 1
ATOM 617 C CA . ILE A 1 75 ? -13.25 -5.691 -17.562 1 88.44 75 ILE A CA 1
ATOM 618 C C . ILE A 1 75 ? -14.477 -4.895 -17.125 1 88.44 75 ILE A C 1
ATOM 620 O O . ILE A 1 75 ? -14.344 -3.793 -16.578 1 88.44 75 ILE A O 1
ATOM 624 N N . SER A 1 76 ? -15.609 -5.527 -17.422 1 89.62 76 SER A N 1
ATOM 625 C CA . SER A 1 76 ? -16.891 -4.984 -16.969 1 89.62 76 SER A CA 1
ATOM 626 C C . SER A 1 76 ? -17.656 -6 -16.125 1 89.62 76 SER A C 1
ATOM 628 O O . SER A 1 76 ? -17.781 -7.164 -16.5 1 89.62 76 SER A O 1
ATOM 630 N N . GLY A 1 77 ? -17.969 -5.566 -14.938 1 88.69 77 GLY A N 1
ATOM 631 C CA . GLY A 1 77 ? -18.688 -6.457 -14.055 1 88.69 77 GLY A CA 1
ATOM 632 C C . GLY A 1 77 ? -17.797 -7.289 -13.164 1 88.69 77 GLY A C 1
ATOM 633 O O . GLY A 1 77 ? -16.594 -7.023 -13.07 1 88.69 77 GLY A O 1
ATOM 634 N N . LYS A 1 78 ? -18.469 -8.305 -12.531 1 91.94 78 LYS A N 1
ATOM 635 C CA . LYS A 1 78 ? -17.75 -9.156 -11.594 1 91.94 78 LYS A CA 1
ATOM 636 C C . LYS A 1 78 ? -16.859 -10.148 -12.328 1 91.94 78 LYS A C 1
ATOM 638 O O . LYS A 1 78 ? -17.25 -10.703 -13.359 1 91.94 78 LYS A O 1
ATOM 643 N N . ALA A 1 79 ? -15.695 -10.352 -11.797 1 91.81 79 ALA A N 1
ATOM 644 C CA . ALA A 1 79 ? -14.789 -11.352 -12.352 1 91.81 79 ALA A CA 1
ATOM 645 C C . ALA A 1 79 ? -14.938 -12.688 -11.633 1 91.81 79 ALA A C 1
ATOM 647 O O . ALA A 1 79 ? -14.008 -13.164 -10.977 1 91.81 79 ALA A O 1
ATOM 648 N N . GLY A 1 80 ? -16.125 -13.336 -11.766 1 93.5 80 GLY A N 1
ATOM 649 C CA . GLY A 1 80 ? -16.375 -14.648 -11.172 1 93.5 80 GLY A CA 1
ATOM 650 C C . GLY A 1 80 ? -15.961 -15.797 -12.07 1 93.5 80 GLY A C 1
ATOM 651 O O . GLY A 1 80 ? -14.844 -15.812 -12.586 1 93.5 80 GLY A O 1
ATOM 652 N N . LYS A 1 81 ? -16.812 -16.766 -12.203 1 95.56 81 LYS A N 1
ATOM 653 C CA . LYS A 1 81 ? -16.562 -17.875 -13.125 1 95.56 81 LYS A CA 1
ATOM 654 C C . LYS A 1 81 ? -16.375 -17.375 -14.555 1 95.56 81 LYS A C 1
ATOM 656 O O . LYS A 1 81 ? -15.547 -17.906 -15.297 1 95.56 81 LYS A O 1
ATOM 661 N N . TYR A 1 82 ? -17.062 -16.344 -14.812 1 95.75 82 TYR A N 1
ATOM 662 C CA . TYR A 1 82 ? -16.953 -15.648 -16.078 1 95.75 82 TYR A CA 1
ATOM 663 C C . TYR A 1 82 ? -16.562 -14.195 -15.875 1 95.75 82 TYR A C 1
ATOM 665 O O . TYR A 1 82 ? -16.766 -13.641 -14.789 1 95.75 82 TYR A O 1
ATOM 673 N N . LEU A 1 83 ? -15.938 -13.656 -16.844 1 92.94 83 LEU A N 1
ATOM 674 C CA . LEU A 1 83 ? -15.68 -12.219 -16.859 1 92.94 83 LEU A CA 1
ATOM 675 C C . LEU A 1 83 ? -15.945 -11.625 -18.234 1 92.94 83 LEU A C 1
ATOM 677 O O . LEU A 1 83 ? -15.938 -12.352 -19.234 1 92.94 83 LEU A O 1
ATOM 681 N N . THR A 1 84 ? -16.25 -10.391 -18.281 1 93.56 84 THR A N 1
ATOM 682 C CA . THR A 1 84 ? -16.578 -9.711 -19.547 1 93.56 84 THR A CA 1
ATOM 683 C C . THR A 1 84 ? -15.438 -8.773 -19.938 1 93.56 84 THR A C 1
ATOM 685 O O . THR A 1 84 ? -15.117 -7.828 -19.219 1 93.56 84 THR A O 1
ATOM 688 N N . ILE A 1 85 ? -14.82 -9.125 -21.062 1 91.38 85 ILE A N 1
ATOM 689 C CA . ILE A 1 85 ? -13.734 -8.328 -21.625 1 91.38 85 ILE A CA 1
ATOM 690 C C . ILE A 1 85 ? -14.195 -7.66 -22.906 1 91.38 85 ILE A C 1
ATOM 692 O O . ILE A 1 85 ? -14.508 -8.336 -23.891 1 91.38 85 ILE A O 1
ATOM 696 N N . GLN A 1 86 ? -14.203 -6.383 -22.875 1 83.81 86 GLN A N 1
ATOM 697 C CA . GLN A 1 86 ? -14.625 -5.629 -24.047 1 83.81 86 GLN A CA 1
ATOM 698 C C . GLN A 1 86 ? -15.938 -6.164 -24.609 1 83.81 86 GLN A C 1
ATOM 700 O O . GLN A 1 86 ? -16.047 -6.438 -25.797 1 83.81 86 GLN A O 1
ATOM 705 N N . GLY A 1 87 ? -16.812 -6.453 -23.766 1 87.44 87 GLY A N 1
ATOM 706 C CA . GLY A 1 87 ? -18.172 -6.848 -24.141 1 87.44 87 GLY A CA 1
ATOM 707 C C . GLY A 1 87 ? -18.312 -8.336 -24.375 1 87.44 87 GLY A C 1
ATOM 708 O O . GLY A 1 87 ? -19.406 -8.828 -24.641 1 87.44 87 GLY A O 1
ATOM 709 N N . ARG A 1 88 ? -17.297 -9.078 -24.281 1 92.44 88 ARG A N 1
ATOM 710 C CA . ARG A 1 88 ? -17.328 -10.516 -24.516 1 92.44 88 ARG A CA 1
ATOM 711 C C . ARG A 1 88 ? -17.219 -11.289 -23.203 1 92.44 88 ARG A C 1
ATOM 713 O O . ARG A 1 88 ? -16.312 -11.039 -22.406 1 92.44 88 ARG A O 1
ATOM 720 N N . GLN A 1 89 ? -18.125 -12.195 -23.094 1 95.88 89 GLN A N 1
ATOM 721 C CA . GLN A 1 89 ? -18.062 -13.055 -21.922 1 95.88 89 GLN A CA 1
ATOM 722 C C . GLN A 1 89 ? -17.062 -14.188 -22.109 1 95.88 89 GLN A C 1
ATOM 724 O O . GLN A 1 89 ? -17.094 -14.883 -23.141 1 95.88 89 GLN A O 1
ATOM 729 N N . CYS A 1 90 ? -16.203 -14.352 -21.188 1 97.56 90 CYS A N 1
ATOM 730 C CA . CYS A 1 90 ? -15.148 -15.359 -21.266 1 97.56 90 CYS A CA 1
ATOM 731 C C . CYS A 1 90 ? -15.125 -16.203 -19.984 1 97.56 90 CYS A C 1
ATOM 733 O O . CYS A 1 90 ? -15.453 -15.711 -18.906 1 97.56 90 CYS A O 1
ATOM 735 N N . ILE A 1 91 ? -14.727 -17.516 -20.156 1 98.31 91 ILE A N 1
ATOM 736 C CA . ILE A 1 91 ? -14.383 -18.312 -18.984 1 98.31 91 ILE A CA 1
ATOM 737 C C . ILE A 1 91 ? -13.164 -17.703 -18.297 1 98.31 91 ILE A C 1
ATOM 739 O O . ILE A 1 91 ? -12.148 -17.438 -18.938 1 98.31 91 ILE A O 1
ATOM 743 N N . ASN A 1 92 ? -13.32 -17.469 -17 1 96.75 92 ASN A N 1
ATOM 744 C CA . ASN A 1 92 ? -12.273 -16.797 -16.234 1 96.75 92 ASN A CA 1
ATOM 745 C C . ASN A 1 92 ? -11.211 -17.781 -15.758 1 96.75 92 ASN A C 1
ATOM 747 O O . ASN A 1 92 ? -11.422 -18.5 -14.781 1 96.75 92 ASN A O 1
ATOM 751 N N . ILE A 1 93 ? -10.102 -17.797 -16.375 1 97.38 93 ILE A N 1
ATOM 752 C CA . ILE A 1 93 ? -8.922 -18.516 -15.922 1 97.38 93 ILE A CA 1
ATOM 753 C C . ILE A 1 93 ? -7.727 -17.578 -15.867 1 97.38 93 ILE A C 1
ATOM 755 O O . ILE A 1 93 ? -6.598 -17.969 -16.172 1 97.38 93 ILE A O 1
ATOM 759 N N . ALA A 1 94 ? -8.055 -16.312 -15.539 1 94.94 94 ALA A N 1
ATOM 760 C CA . ALA A 1 94 ? -7.059 -15.258 -15.648 1 94.94 94 ALA A CA 1
ATOM 761 C C . ALA A 1 94 ? -6.871 -14.547 -14.305 1 94.94 94 ALA A C 1
ATOM 763 O O . ALA A 1 94 ? -5.801 -14 -14.031 1 94.94 94 ALA A O 1
ATOM 764 N N . THR A 1 95 ? -7.867 -14.445 -13.461 1 93.88 95 THR A N 1
ATOM 765 C CA . THR A 1 95 ? -7.789 -13.695 -12.211 1 93.88 95 THR A CA 1
ATOM 766 C C . THR A 1 95 ? -7.574 -14.641 -11.031 1 93.88 95 THR A C 1
ATOM 768 O O . THR A 1 95 ? -7.801 -15.844 -11.141 1 93.88 95 THR A O 1
ATOM 771 N N . PHE A 1 96 ? -7.211 -14.164 -9.859 1 95.94 96 PHE A N 1
ATOM 772 C CA . PHE A 1 96 ? -6.777 -14.977 -8.734 1 95.94 96 PHE A CA 1
ATOM 773 C C . PHE A 1 96 ? -7.938 -15.258 -7.781 1 95.94 96 PHE A C 1
ATOM 775 O O . PHE A 1 96 ? -7.727 -15.508 -6.594 1 95.94 96 PHE A O 1
ATOM 782 N N . ASN A 1 97 ? -9.125 -15.227 -8.289 1 96.25 97 ASN A N 1
ATOM 783 C CA . ASN A 1 97 ? -10.312 -15.531 -7.496 1 96.25 97 ASN A CA 1
ATOM 784 C C . ASN A 1 97 ? -10.453 -17.031 -7.258 1 96.25 97 ASN A C 1
ATOM 786 O O . ASN A 1 97 ? -11.492 -17.625 -7.562 1 96.25 97 ASN A O 1
ATOM 790 N N . PHE A 1 98 ? -9.547 -17.641 -6.605 1 98 98 PHE A N 1
ATOM 791 C CA . PHE A 1 98 ? -9.359 -19.078 -6.523 1 98 98 PHE A CA 1
ATOM 792 C C . PHE A 1 98 ? -10.578 -19.75 -5.91 1 98 98 PHE A C 1
ATOM 794 O O . PHE A 1 98 ? -11.047 -20.781 -6.406 1 98 98 PHE A O 1
ATOM 801 N N . LEU A 1 99 ? -11.109 -19.141 -4.852 1 97.88 99 LEU A N 1
ATOM 802 C CA . LEU A 1 99 ? -12.164 -19.812 -4.094 1 97.88 99 LEU A CA 1
ATOM 803 C C . LEU A 1 99 ? -13.539 -19.281 -4.5 1 97.88 99 LEU A C 1
ATOM 805 O O . LEU A 1 99 ? -14.547 -19.641 -3.883 1 97.88 99 LEU A O 1
ATOM 809 N N . GLY A 1 100 ? -13.531 -18.422 -5.48 1 96.75 100 GLY A N 1
ATOM 810 C CA . GLY A 1 100 ? -14.797 -17.922 -5.977 1 96.75 100 GLY A CA 1
ATOM 811 C C . GLY A 1 100 ? -15.531 -17.062 -4.965 1 96.75 100 GLY A C 1
ATOM 812 O O . GLY A 1 100 ? -16.766 -17.078 -4.906 1 96.75 100 GLY A O 1
ATOM 813 N N . MET A 1 101 ? -14.805 -16.344 -4.164 1 96.88 101 MET A N 1
ATOM 814 C CA . MET A 1 101 ? -15.43 -15.523 -3.139 1 96.88 101 MET A CA 1
ATOM 815 C C . MET A 1 101 ? -15.961 -14.219 -3.734 1 96.88 101 MET A C 1
ATOM 817 O O . MET A 1 101 ? -16.859 -13.594 -3.17 1 96.88 101 MET A O 1
ATOM 821 N N . LEU A 1 102 ? -15.367 -13.812 -4.809 1 95.06 102 LEU A N 1
ATOM 822 C CA . LEU A 1 102 ? -15.812 -12.586 -5.469 1 95.06 102 LEU A CA 1
ATOM 823 C C . LEU A 1 102 ? -17.25 -12.727 -5.957 1 95.06 102 LEU A C 1
ATOM 825 O O . LEU A 1 102 ? -17.562 -13.633 -6.738 1 95.06 102 LEU A O 1
ATOM 829 N N . GLY A 1 103 ? -18.141 -11.945 -5.48 1 91.88 103 GLY A N 1
ATOM 830 C CA . GLY A 1 103 ? -19.531 -11.969 -5.906 1 91.88 103 GLY A CA 1
ATOM 831 C C . GLY A 1 103 ? -20.406 -12.82 -5.012 1 91.88 103 GLY A C 1
ATOM 832 O O . GLY A 1 103 ? -21.625 -12.867 -5.199 1 91.88 103 GLY A O 1
ATOM 833 N N . GLU A 1 104 ? -19.812 -13.5 -4.07 1 95.88 104 GLU A N 1
ATOM 834 C CA . GLU A 1 104 ? -20.641 -14.234 -3.115 1 95.88 104 GLU A CA 1
ATOM 835 C C . GLU A 1 104 ? -21.516 -13.289 -2.293 1 95.88 104 GLU A C 1
ATOM 837 O O . GLU A 1 104 ? -21.016 -12.32 -1.717 1 95.88 104 GLU A O 1
ATOM 842 N N . LYS A 1 105 ? -22.766 -13.648 -2.215 1 96.81 105 LYS A N 1
ATOM 843 C CA . LYS A 1 105 ? -23.75 -12.758 -1.609 1 96.81 105 LYS A CA 1
ATOM 844 C C . LYS A 1 105 ? -23.422 -12.492 -0.143 1 96.81 105 LYS A C 1
ATOM 846 O O . LYS A 1 105 ? -23.516 -11.359 0.325 1 96.81 105 LYS A O 1
ATOM 851 N N . CYS A 1 106 ? -23.109 -13.508 0.586 1 96.62 106 CYS A N 1
ATOM 852 C CA . CYS A 1 106 ? -22.844 -13.336 2.012 1 96.62 106 CYS A CA 1
ATOM 853 C C . CYS A 1 106 ? -21.641 -12.438 2.238 1 96.62 106 CYS A C 1
ATOM 855 O O . CYS A 1 106 ? -21.594 -11.68 3.209 1 96.62 106 CYS A O 1
ATOM 857 N N . VAL A 1 107 ? -20.609 -12.562 1.377 1 97.5 107 VAL A N 1
ATOM 858 C CA . VAL A 1 107 ? -19.422 -11.719 1.456 1 97.5 107 VAL A CA 1
ATOM 859 C C . VAL A 1 107 ? -19.797 -10.266 1.146 1 97.5 107 VAL A C 1
ATOM 861 O O . VAL A 1 107 ? -19.391 -9.352 1.866 1 97.5 107 VAL A O 1
ATOM 864 N N . GLU A 1 108 ? -20.578 -10.039 0.11 1 97.81 108 GLU A N 1
ATOM 865 C CA . GLU A 1 108 ? -21.016 -8.703 -0.278 1 97.81 108 GLU A CA 1
ATOM 866 C C . GLU A 1 108 ? -21.906 -8.078 0.802 1 97.81 108 GLU A C 1
ATOM 868 O O . GLU A 1 108 ? -21.766 -6.891 1.104 1 97.81 108 GLU A O 1
ATOM 873 N N . ASP A 1 109 ? -22.781 -8.875 1.376 1 98.19 109 ASP A N 1
ATOM 874 C CA . ASP A 1 109 ? -23.656 -8.383 2.43 1 98.19 109 ASP A CA 1
ATOM 875 C C . ASP A 1 109 ? -22.859 -7.922 3.645 1 98.19 109 ASP A C 1
ATOM 877 O O . ASP A 1 109 ? -23.188 -6.906 4.262 1 98.19 109 ASP A O 1
ATOM 881 N N . ALA A 1 110 ? -21.859 -8.68 3.992 1 97.94 110 ALA A N 1
ATOM 882 C CA . ALA A 1 110 ? -21 -8.289 5.109 1 97.94 110 ALA A CA 1
ATOM 883 C C . ALA A 1 110 ? -20.312 -6.957 4.836 1 97.94 110 ALA A C 1
ATOM 885 O O . ALA A 1 110 ? -20.219 -6.109 5.727 1 97.94 110 ALA A O 1
ATOM 886 N N . ALA A 1 111 ? -19.844 -6.797 3.646 1 98.06 111 ALA A N 1
ATOM 887 C CA . ALA A 1 111 ? -19.188 -5.551 3.258 1 98.06 111 ALA A CA 1
ATOM 888 C C . ALA A 1 111 ? -20.156 -4.379 3.307 1 98.06 111 ALA A C 1
ATOM 890 O O . ALA A 1 111 ? -19.828 -3.311 3.824 1 98.06 111 ALA A O 1
ATOM 891 N N . ILE A 1 112 ? -21.359 -4.566 2.76 1 98.25 112 ILE A N 1
ATOM 892 C CA . ILE A 1 112 ? -22.375 -3.516 2.711 1 98.25 112 ILE A CA 1
ATOM 893 C C . ILE A 1 112 ? -22.781 -3.123 4.129 1 98.25 112 ILE A C 1
ATOM 895 O O . ILE A 1 112 ? -22.875 -1.937 4.445 1 98.25 112 ILE A O 1
ATOM 899 N N . GLY A 1 113 ? -23.031 -4.109 4.961 1 97.56 113 GLY A N 1
ATOM 900 C CA . GLY A 1 113 ? -23.359 -3.818 6.348 1 97.56 113 GLY A CA 1
ATOM 901 C C . GLY A 1 113 ? -22.312 -2.979 7.043 1 97.56 113 GLY A C 1
ATOM 902 O O . GLY A 1 113 ? -22.641 -2.037 7.77 1 97.56 113 GLY A O 1
ATOM 903 N N . THR A 1 114 ? -21.094 -3.289 6.844 1 96.62 114 THR A N 1
ATOM 904 C CA . THR A 1 114 ? -19.984 -2.568 7.457 1 96.62 114 THR A CA 1
ATOM 905 C C . THR A 1 114 ? -19.859 -1.163 6.875 1 96.62 114 THR A C 1
ATOM 907 O O . THR A 1 114 ? -19.578 -0.207 7.598 1 96.62 114 THR A O 1
ATOM 910 N N . LEU A 1 115 ? -20 -1.105 5.57 1 96.88 115 LEU A N 1
ATOM 911 C CA . LEU A 1 115 ? -19.984 0.188 4.895 1 96.88 115 LEU A CA 1
ATOM 912 C C . LEU A 1 115 ? -21.031 1.13 5.48 1 96.88 115 LEU A C 1
ATOM 914 O O . LEU A 1 115 ? -20.75 2.307 5.715 1 96.88 115 LEU A O 1
ATOM 918 N N . LEU A 1 116 ? -22.188 0.638 5.738 1 96.56 116 LEU A N 1
ATOM 919 C CA . LEU A 1 116 ? -23.281 1.445 6.281 1 96.56 116 LEU A CA 1
ATOM 920 C C . LEU A 1 116 ? -23 1.837 7.727 1 96.56 116 LEU A C 1
ATOM 922 O O . LEU A 1 116 ? -23.422 2.898 8.18 1 96.56 116 LEU A O 1
ATOM 926 N N . ARG A 1 117 ? -22.219 1.052 8.398 1 94.75 117 ARG A N 1
ATOM 927 C CA . ARG A 1 117 ? -21.938 1.294 9.805 1 94.75 117 ARG A CA 1
ATOM 928 C C . ARG A 1 117 ? -20.75 2.242 9.969 1 94.75 117 ARG A C 1
ATOM 930 O O . ARG A 1 117 ? -20.734 3.07 10.883 1 94.75 117 ARG A O 1
ATOM 937 N N . TYR A 1 118 ? -19.734 2.141 9.125 1 93.88 118 TYR A N 1
ATOM 938 C CA . TYR A 1 118 ? -18.484 2.842 9.383 1 93.88 118 TYR A CA 1
ATOM 939 C C . TYR A 1 118 ? -18.172 3.832 8.266 1 93.88 118 TYR A C 1
ATOM 941 O O . TYR A 1 118 ? -17.328 4.707 8.422 1 93.88 118 TYR A O 1
ATOM 949 N N . GLY A 1 119 ? -18.875 3.738 7.16 1 93.81 119 GLY A N 1
ATOM 950 C CA . GLY A 1 119 ? -18.484 4.473 5.969 1 93.81 119 GLY A CA 1
ATOM 951 C C . GLY A 1 119 ? -17.516 3.707 5.09 1 93.81 119 GLY A C 1
ATOM 952 O O . GLY A 1 119 ? -17.219 2.539 5.352 1 93.81 119 GLY A O 1
ATOM 953 N N . VAL A 1 120 ? -17.047 4.363 4.051 1 93.69 120 VAL A N 1
ATOM 954 C CA . VAL A 1 120 ? -16.203 3.709 3.051 1 93.69 120 VAL A CA 1
ATOM 955 C C . VAL A 1 120 ? -14.773 3.613 3.561 1 93.69 120 VAL A C 1
ATOM 957 O O . VAL A 1 120 ? -14.227 2.518 3.695 1 93.69 120 VAL A O 1
ATOM 960 N N . GLY A 1 121 ? -14.164 4.781 3.844 1 89.44 121 GLY A N 1
ATOM 961 C CA . GLY A 1 121 ? -12.797 4.828 4.34 1 89.44 121 GLY A CA 1
ATOM 962 C C . GLY A 1 121 ? -12.711 5.07 5.836 1 89.44 121 GLY A C 1
ATOM 963 O O . GLY A 1 121 ? -13.734 5.238 6.5 1 89.44 121 GLY A O 1
ATOM 964 N N . SER A 1 122 ? -11.398 5.086 6.352 1 81.25 122 SER A N 1
ATOM 965 C CA . SER A 1 122 ? -11.18 5.289 7.781 1 81.25 122 SER A CA 1
ATOM 966 C C . SER A 1 122 ? -10.781 6.73 8.078 1 81.25 122 SER A C 1
ATOM 968 O O . SER A 1 122 ? -10.859 7.176 9.227 1 81.25 122 SER A O 1
ATOM 970 N N . CYS A 1 123 ? -10.391 7.477 7.129 1 76 123 CYS A N 1
ATOM 971 C CA . CYS A 1 123 ? -9.953 8.867 7.207 1 76 123 CYS A CA 1
ATOM 972 C C . CYS A 1 123 ? -8.867 9.039 8.266 1 76 123 CYS A C 1
ATOM 974 O O . CYS A 1 123 ? -8.867 10.023 9 1 76 123 CYS A O 1
ATOM 976 N N . GLY A 1 124 ? -8.023 8.07 8.406 1 77.94 124 GLY A N 1
ATOM 977 C CA . GLY A 1 124 ? -6.898 8.172 9.32 1 77.94 124 GLY A CA 1
ATOM 978 C C . GLY A 1 124 ? -6.109 6.887 9.445 1 77.94 124 GLY A C 1
ATOM 979 O O . GLY A 1 124 ? -6.605 5.812 9.102 1 77.94 124 GLY A O 1
ATOM 980 N N . PRO A 1 125 ? -4.934 7.129 10.039 1 79.62 125 PRO A N 1
ATOM 981 C CA . PRO A 1 125 ? -4.086 5.953 10.258 1 79.62 125 PRO A CA 1
ATOM 982 C C . PRO A 1 125 ? -4.586 5.074 11.398 1 79.62 125 PRO A C 1
ATOM 984 O O . PRO A 1 125 ? -5.367 5.531 12.242 1 79.62 125 PRO A O 1
ATOM 987 N N . ARG A 1 126 ? -4.18 3.904 11.484 1 76.88 126 ARG A N 1
ATOM 988 C CA . ARG A 1 126 ? -4.629 2.91 12.453 1 76.88 126 ARG A CA 1
ATOM 989 C C . ARG A 1 126 ? -4.422 3.404 13.883 1 76.88 126 ARG A C 1
ATOM 991 O O . ARG A 1 126 ? -5.285 3.209 14.742 1 76.88 126 ARG A O 1
ATOM 998 N N . ALA A 1 127 ? -3.361 4.09 14.18 1 74.12 127 ALA A N 1
ATOM 999 C CA . ALA A 1 127 ? -3.062 4.508 15.555 1 74.12 127 ALA A CA 1
ATOM 1000 C C . ALA A 1 127 ? -3.797 5.801 15.906 1 74.12 127 ALA A C 1
ATOM 1002 O O . ALA A 1 127 ? -3.828 6.207 17.062 1 74.12 127 ALA A O 1
ATOM 1003 N N . PHE A 1 128 ? -4.469 6.379 14.992 1 77.94 128 PHE A N 1
ATOM 1004 C CA . PHE A 1 128 ? -5.117 7.672 15.18 1 77.94 128 PHE A CA 1
ATOM 1005 C C . PHE A 1 128 ? -6.582 7.605 14.758 1 77.94 128 PHE A C 1
ATOM 1007 O O . PHE A 1 128 ? -7.02 8.359 13.891 1 77.94 128 PHE A O 1
ATOM 1014 N N . TYR A 1 129 ? -7.203 6.703 15.477 1 77.75 129 TYR A N 1
ATOM 1015 C CA . TYR A 1 129 ? -8.641 6.492 15.359 1 77.75 129 TYR A CA 1
ATOM 1016 C C . TYR A 1 129 ? -8.992 5.91 13.992 1 77.75 129 TYR A C 1
ATOM 1018 O O . TYR A 1 129 ? -10.07 6.184 13.453 1 77.75 129 TYR A O 1
ATOM 1026 N N . GLY A 1 130 ? -8.055 5.211 13.398 1 79.5 130 GLY A N 1
ATOM 1027 C CA . GLY A 1 130 ? -8.305 4.465 12.172 1 79.5 130 GLY A CA 1
ATOM 1028 C C . GLY A 1 130 ? -8.531 2.984 12.414 1 79.5 130 GLY A C 1
ATOM 1029 O O . GLY A 1 130 ? -8.828 2.24 11.477 1 79.5 130 GLY A O 1
ATOM 1030 N N . THR A 1 131 ? -8.375 2.584 13.617 1 78.19 131 THR A N 1
ATOM 1031 C CA . THR A 1 131 ? -8.648 1.195 13.977 1 78.19 131 THR A CA 1
ATOM 1032 C C . THR A 1 131 ? -10.094 1.023 14.422 1 78.19 131 THR A C 1
ATOM 1034 O O . THR A 1 131 ? -10.57 1.755 15.297 1 78.19 131 THR A O 1
ATOM 1037 N N . MET A 1 132 ? -10.703 0.089 13.805 1 83.56 132 MET A N 1
ATOM 1038 C CA . MET A 1 132 ? -12.055 -0.296 14.188 1 83.56 132 MET A CA 1
ATOM 1039 C C . MET A 1 132 ? -12.078 -1.713 14.75 1 83.56 132 MET A C 1
ATOM 1041 O O . MET A 1 132 ? -11.125 -2.473 14.57 1 83.56 132 MET A O 1
ATOM 1045 N N . ASP A 1 133 ? -13.156 -2.014 15.375 1 87.69 133 ASP A N 1
ATOM 1046 C CA . ASP A 1 133 ? -13.297 -3.334 15.984 1 87.69 133 ASP A CA 1
ATOM 1047 C C . ASP A 1 133 ? -13.148 -4.438 14.938 1 87.69 133 ASP A C 1
ATOM 1049 O O . ASP A 1 133 ? -12.562 -5.484 15.211 1 87.69 133 ASP A O 1
ATOM 1053 N N . VAL A 1 134 ? -13.555 -4.145 13.711 1 91.69 134 VAL A N 1
ATOM 1054 C CA . VAL A 1 134 ? -13.531 -5.16 12.664 1 91.69 134 VAL A CA 1
ATOM 1055 C C . VAL A 1 134 ? -12.086 -5.523 12.328 1 91.69 134 VAL A C 1
ATOM 1057 O O . VAL A 1 134 ? -11.797 -6.66 11.945 1 91.69 134 VAL A O 1
ATOM 1060 N N . HIS A 1 135 ? -11.156 -4.562 12.461 1 91.56 135 HIS A N 1
ATOM 1061 C CA . HIS A 1 135 ? -9.75 -4.84 12.219 1 91.56 135 HIS A CA 1
ATOM 1062 C C . HIS A 1 135 ? -9.203 -5.836 13.242 1 91.56 135 HIS A C 1
ATOM 1064 O O . HIS A 1 135 ? -8.547 -6.809 12.875 1 91.56 135 HIS A O 1
ATOM 1070 N N . LEU A 1 136 ? -9.484 -5.59 14.477 1 90 136 LEU A N 1
ATOM 1071 C CA . LEU A 1 136 ? -9 -6.445 15.555 1 90 136 LEU A CA 1
ATOM 1072 C C . LEU A 1 136 ? -9.656 -7.82 15.5 1 90 136 LEU A C 1
ATOM 1074 O O . LEU A 1 136 ? -9 -8.836 15.758 1 90 136 LEU A O 1
ATOM 1078 N N . ASP A 1 137 ? -10.906 -7.797 15.164 1 93.25 137 ASP A N 1
ATOM 1079 C CA . ASP A 1 137 ? -11.609 -9.062 15.008 1 93.25 137 ASP A CA 1
ATOM 1080 C C . ASP A 1 137 ? -10.961 -9.93 13.93 1 93.25 137 ASP A C 1
ATOM 1082 O O . ASP A 1 137 ? -10.789 -11.133 14.117 1 93.25 137 ASP A O 1
ATOM 1086 N N . MET A 1 138 ? -10.609 -9.336 12.852 1 96.06 138 MET A N 1
ATOM 1087 C CA . MET A 1 138 ? -10 -10.07 11.742 1 96.06 138 MET A CA 1
ATOM 1088 C C . MET A 1 138 ? -8.609 -10.57 12.125 1 96.06 138 MET A C 1
ATOM 1090 O O . MET A 1 138 ? -8.227 -11.688 11.766 1 96.06 138 MET A O 1
ATOM 1094 N N . GLU A 1 139 ? -7.848 -9.734 12.797 1 93.5 139 GLU A N 1
ATOM 1095 C CA . GLU A 1 139 ? -6.531 -10.156 13.266 1 93.5 139 GLU A CA 1
ATOM 1096 C C . GLU A 1 139 ? -6.637 -11.375 14.18 1 93.5 139 GLU A C 1
ATOM 1098 O O . GLU A 1 139 ? -5.879 -12.336 14.031 1 93.5 139 GLU A O 1
ATOM 1103 N N . ASP A 1 140 ? -7.57 -11.383 15.078 1 95.81 140 ASP A N 1
ATOM 1104 C CA . ASP A 1 140 ? -7.785 -12.484 16.016 1 95.81 140 ASP A CA 1
ATOM 1105 C C . ASP A 1 140 ? -8.25 -13.742 15.281 1 95.81 140 ASP A C 1
ATOM 1107 O O . ASP A 1 140 ? -7.773 -14.836 15.555 1 95.81 140 ASP A O 1
ATOM 1111 N N . LYS A 1 141 ? -9.148 -13.586 14.406 1 97.62 141 LYS A N 1
ATOM 1112 C CA . LYS A 1 141 ? -9.664 -14.711 13.641 1 97.62 141 LYS A CA 1
ATOM 1113 C C . LYS A 1 141 ? -8.57 -15.352 12.797 1 97.62 141 LYS A C 1
ATOM 1115 O O . LYS A 1 141 ? -8.477 -16.578 12.719 1 97.62 141 LYS A O 1
ATOM 1120 N N . MET A 1 142 ? -7.73 -14.555 12.18 1 97.5 142 MET A N 1
ATOM 1121 C CA . MET A 1 142 ? -6.672 -15.055 11.312 1 97.5 142 MET A CA 1
ATOM 1122 C C . MET A 1 142 ? -5.625 -15.82 12.117 1 97.5 142 MET A C 1
ATOM 1124 O O . MET A 1 142 ? -5.176 -16.891 11.703 1 97.5 142 MET A O 1
ATOM 1128 N N . ARG A 1 143 ? -5.207 -15.242 13.258 1 96.5 143 ARG A N 1
ATOM 1129 C CA . ARG A 1 143 ? -4.223 -15.953 14.07 1 96.5 143 ARG A CA 1
ATOM 1130 C C . ARG A 1 143 ? -4.758 -17.312 14.523 1 96.5 143 ARG A C 1
ATOM 1132 O O . ARG A 1 143 ? -4.02 -18.297 14.555 1 96.5 143 ARG A O 1
ATOM 1139 N N . ARG A 1 144 ? -6.035 -17.406 14.859 1 97.56 144 ARG A N 1
ATOM 1140 C CA . ARG A 1 144 ? -6.645 -18.672 15.281 1 97.56 144 ARG A CA 1
ATOM 1141 C C . ARG A 1 144 ? -6.734 -19.656 14.125 1 97.56 144 ARG A C 1
ATOM 1143 O O . ARG A 1 144 ? -6.422 -20.828 14.281 1 97.56 144 ARG A O 1
ATOM 1150 N N . PHE A 1 145 ? -7.148 -19.172 13.047 1 97.75 145 PHE A N 1
ATOM 1151 C CA . PHE A 1 145 ? -7.277 -20.016 11.859 1 97.75 145 PHE A CA 1
ATOM 1152 C C . PHE A 1 145 ? -5.949 -20.688 11.531 1 97.75 145 PHE A C 1
ATOM 1154 O O . PHE A 1 145 ? -5.91 -21.875 11.234 1 97.75 145 PHE A O 1
ATOM 1161 N N . LEU A 1 146 ? -4.871 -19.922 11.625 1 97.38 146 LEU A N 1
ATOM 1162 C CA . LEU A 1 146 ? -3.547 -20.422 11.242 1 97.38 146 LEU A CA 1
ATOM 1163 C C . LEU A 1 146 ? -2.906 -21.188 12.391 1 97.38 146 LEU A C 1
ATOM 1165 O O . LEU A 1 146 ? -1.97 -21.969 12.172 1 97.38 146 LEU A O 1
ATOM 1169 N N . GLY A 1 147 ? -3.367 -20.922 13.578 1 96.38 147 GLY A N 1
ATOM 1170 C CA . GLY A 1 147 ? -2.713 -21.469 14.758 1 96.38 147 GLY A CA 1
ATOM 1171 C C . GLY A 1 147 ? -1.469 -20.688 15.156 1 96.38 147 GLY A C 1
ATOM 1172 O O . GLY A 1 147 ? -0.564 -21.25 15.781 1 96.38 147 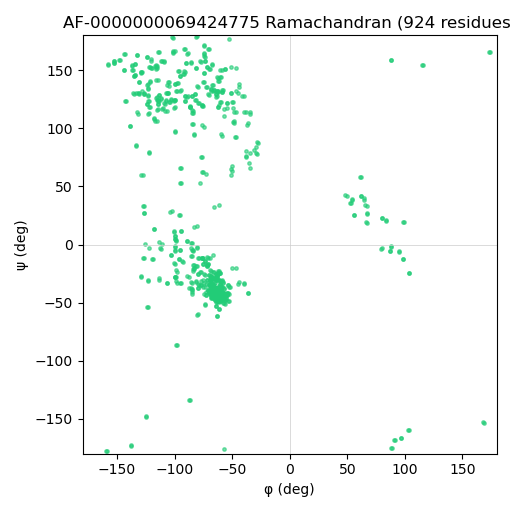GLY A O 1
ATOM 1173 N N . ALA A 1 148 ? -1.388 -19.469 14.758 1 96.31 148 ALA A N 1
ATOM 1174 C CA . ALA A 1 148 ? -0.267 -18.594 15.109 1 96.31 148 ALA A CA 1
ATOM 1175 C C . ALA A 1 148 ? -0.531 -17.875 16.422 1 96.31 148 ALA A C 1
ATOM 1177 O O . ALA A 1 148 ? -1.67 -17.812 16.891 1 96.31 148 ALA A O 1
ATOM 1178 N N . GLU A 1 149 ? 0.477 -17.312 17.016 1 95.06 149 GLU A N 1
ATOM 1179 C CA . GLU A 1 149 ? 0.333 -16.578 18.266 1 95.06 149 GLU A CA 1
ATOM 1180 C C . GLU A 1 149 ? -0.314 -15.211 18.031 1 95.06 149 GLU A C 1
ATOM 1182 O O . GLU A 1 149 ? -1.069 -14.719 18.875 1 95.06 149 GLU A O 1
ATOM 1187 N N . SER A 1 150 ? 0.028 -14.617 16.938 1 93.25 150 SER A N 1
ATOM 1188 C CA . SER A 1 150 ? -0.463 -13.273 16.625 1 93.25 150 SER A CA 1
ATOM 1189 C C . SER A 1 150 ? -0.533 -13.039 15.125 1 93.25 150 SER A C 1
ATOM 1191 O O . SER A 1 150 ? 0.108 -13.75 14.352 1 93.25 150 SER A O 1
ATOM 1193 N N . ALA A 1 151 ? -1.386 -12.109 14.75 1 93.25 151 ALA A N 1
ATOM 1194 C CA . ALA A 1 151 ? -1.501 -11.664 13.367 1 93.25 151 ALA A CA 1
ATOM 1195 C C . ALA A 1 151 ? -1.8 -10.164 13.297 1 93.25 151 ALA A C 1
ATOM 1197 O O . ALA A 1 151 ? -2.436 -9.609 14.195 1 93.25 151 ALA A O 1
ATOM 1198 N N . ILE A 1 152 ? -1.343 -9.531 12.234 1 90.44 152 ILE A N 1
ATOM 1199 C CA . ILE A 1 152 ? -1.579 -8.102 12.016 1 90.44 152 ILE A CA 1
ATOM 1200 C C . ILE A 1 152 ? -2.002 -7.863 10.57 1 90.44 152 ILE A C 1
ATOM 1202 O O . ILE A 1 152 ? -1.504 -8.523 9.656 1 90.44 152 ILE A O 1
ATOM 1206 N N . LEU A 1 153 ? -2.902 -6.875 10.398 1 90.56 153 LEU A N 1
ATOM 1207 C CA . LEU A 1 153 ? -3.416 -6.551 9.07 1 90.56 153 LEU A CA 1
ATOM 1208 C C . LEU A 1 153 ? -2.621 -5.414 8.445 1 90.56 153 LEU A C 1
ATOM 1210 O O . LEU A 1 153 ? -2.168 -4.504 9.141 1 90.56 153 LEU A O 1
ATOM 1214 N N . TYR A 1 154 ? -2.492 -5.527 7.16 1 87.44 154 TYR A N 1
ATOM 1215 C CA . TYR A 1 154 ? -1.961 -4.469 6.312 1 87.44 154 TYR A CA 1
ATOM 1216 C C . TYR A 1 154 ? -3.02 -3.967 5.336 1 87.44 154 TYR A C 1
ATOM 1218 O O . TYR A 1 154 ? -3.861 -4.742 4.875 1 87.44 154 TYR A O 1
ATOM 1226 N N . SER A 1 155 ? -2.91 -2.762 4.965 1 84.44 155 SER A N 1
ATOM 1227 C CA . SER A 1 155 ? -3.92 -2.154 4.105 1 84.44 155 SER A CA 1
ATOM 1228 C C . SER A 1 155 ? -3.695 -2.531 2.643 1 84.44 155 SER A C 1
ATOM 1230 O O . SER A 1 155 ? -4.602 -2.4 1.817 1 84.44 155 SER A O 1
ATOM 1232 N N . TYR A 1 156 ? -2.525 -2.961 2.352 1 81.56 156 TYR A N 1
ATOM 1233 C CA . TYR A 1 156 ? -2.176 -3.213 0.958 1 81.56 156 TYR A CA 1
ATOM 1234 C C . TYR A 1 156 ? -1.437 -4.539 0.812 1 81.56 156 TYR A C 1
ATOM 1236 O O . TYR A 1 156 ? -0.401 -4.75 1.446 1 81.56 156 TYR A O 1
ATOM 1244 N N . GLY A 1 157 ? -1.881 -5.34 -0.072 1 86.19 157 GLY A N 1
ATOM 1245 C CA . GLY A 1 157 ? -1.333 -6.676 -0.242 1 86.19 157 GLY A CA 1
ATOM 1246 C C . GLY A 1 157 ? 0.123 -6.676 -0.667 1 86.19 157 GLY A C 1
ATOM 1247 O O . GLY A 1 157 ? 0.966 -7.293 -0.015 1 86.19 157 GLY A O 1
ATOM 1248 N N . PHE A 1 158 ? 0.458 -5.895 -1.689 1 81.75 158 PHE A N 1
ATOM 1249 C CA . PHE A 1 158 ? 1.818 -5.82 -2.209 1 81.75 158 PHE A CA 1
ATOM 1250 C C . PHE A 1 158 ? 2.783 -5.332 -1.136 1 81.75 158 PHE A C 1
ATOM 1252 O O . PHE A 1 158 ? 3.896 -5.844 -1.012 1 81.75 158 PHE A O 1
ATOM 1259 N N . ALA A 1 159 ? 2.324 -4.422 -0.395 1 81.31 159 ALA A N 1
ATOM 1260 C CA . ALA A 1 159 ? 3.188 -3.764 0.58 1 81.31 159 ALA A CA 1
ATOM 1261 C C . ALA A 1 159 ? 3.438 -4.66 1.789 1 81.31 159 ALA A C 1
ATOM 1263 O O . ALA A 1 159 ? 4.375 -4.434 2.557 1 81.31 159 ALA A O 1
ATOM 1264 N N . THR A 1 160 ? 2.604 -5.672 1.921 1 88.25 160 THR A N 1
ATOM 1265 C CA . THR A 1 160 ? 2.699 -6.504 3.117 1 88.25 160 THR A CA 1
ATOM 1266 C C . THR A 1 160 ? 4.066 -7.176 3.201 1 88.25 160 THR A C 1
ATOM 1268 O O . THR A 1 160 ? 4.848 -6.895 4.113 1 88.25 160 THR A O 1
ATOM 1271 N N . VAL A 1 161 ? 4.465 -7.895 2.195 1 89.56 161 VAL A N 1
ATOM 1272 C CA . VAL A 1 161 ? 5.742 -8.602 2.264 1 89.56 161 VAL A CA 1
ATOM 1273 C C . VAL A 1 161 ? 6.887 -7.621 2.043 1 89.56 161 VAL A C 1
ATOM 1275 O O . VAL A 1 161 ? 7.961 -7.766 2.633 1 89.56 161 VAL A O 1
ATOM 1278 N N . ALA A 1 162 ? 6.688 -6.641 1.213 1 86.12 162 ALA A N 1
ATOM 1279 C CA . ALA A 1 162 ? 7.723 -5.66 0.902 1 86.12 162 ALA A CA 1
ATOM 1280 C C . ALA A 1 162 ? 8.109 -4.859 2.143 1 86.12 162 ALA A C 1
ATOM 1282 O O . ALA A 1 162 ? 9.25 -4.391 2.258 1 86.12 162 ALA A O 1
ATOM 1283 N N . SER A 1 163 ? 7.184 -4.711 3.059 1 82.88 163 SER A N 1
ATOM 1284 C CA . SER A 1 163 ? 7.473 -3.934 4.258 1 82.88 163 SER A CA 1
ATOM 1285 C C . SER A 1 163 ? 7.84 -4.84 5.43 1 82.88 163 SER A C 1
ATOM 1287 O O . SER A 1 163 ? 8.562 -4.43 6.34 1 82.88 163 SER A O 1
ATOM 1289 N N . ALA A 1 164 ? 7.336 -6.031 5.414 1 87.19 164 ALA A N 1
ATOM 1290 C CA . ALA A 1 164 ? 7.602 -6.961 6.512 1 87.19 164 ALA A CA 1
ATOM 1291 C C . ALA A 1 164 ? 9.07 -7.363 6.543 1 87.19 164 ALA A C 1
ATOM 1293 O O . ALA A 1 164 ? 9.664 -7.484 7.621 1 87.19 164 ALA A O 1
ATOM 1294 N N . ILE A 1 165 ? 9.695 -7.551 5.426 1 91 165 ILE A N 1
ATOM 1295 C CA . ILE A 1 165 ? 11.07 -8.023 5.348 1 91 165 ILE A CA 1
ATOM 1296 C C . ILE A 1 165 ? 12.008 -6.988 5.973 1 91 165 ILE A C 1
ATOM 1298 O O . ILE A 1 165 ? 12.742 -7.297 6.918 1 91 165 ILE A O 1
ATOM 1302 N N . PRO A 1 166 ? 11.93 -5.781 5.543 1 86.38 166 PRO A N 1
ATOM 1303 C CA . PRO A 1 166 ? 12.859 -4.809 6.125 1 86.38 166 PRO A CA 1
ATOM 1304 C C . PRO A 1 166 ? 12.516 -4.457 7.57 1 86.38 166 PRO A C 1
ATOM 1306 O O . PRO A 1 166 ? 13.328 -3.842 8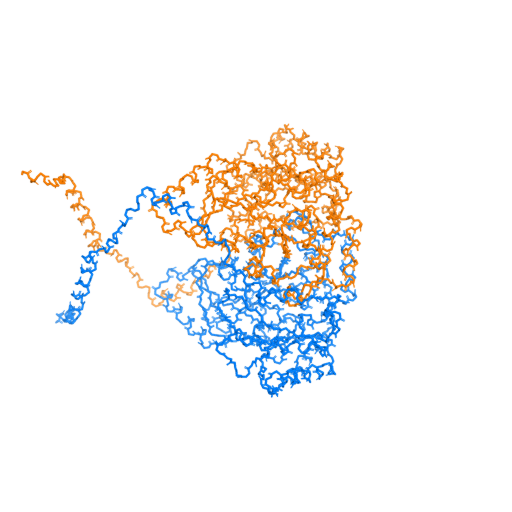.266 1 86.38 166 PRO A O 1
ATOM 1309 N N . ALA A 1 167 ? 11.328 -4.734 7.984 1 82.31 167 ALA A N 1
ATOM 1310 C CA . ALA A 1 167 ? 11 -4.535 9.398 1 82.31 167 ALA A CA 1
ATOM 1311 C C . ALA A 1 167 ? 11.789 -5.5 10.281 1 82.31 167 ALA A C 1
ATOM 1313 O O . ALA A 1 167 ? 12.055 -5.203 11.445 1 82.31 167 ALA A O 1
ATOM 1314 N N . TYR A 1 168 ? 12.211 -6.578 9.727 1 84.56 168 TYR A N 1
ATOM 1315 C CA . TYR A 1 168 ? 12.836 -7.621 10.539 1 84.56 168 TYR A CA 1
ATOM 1316 C C . TYR A 1 168 ? 14.312 -7.766 10.188 1 84.56 168 TYR A C 1
ATOM 1318 O O . TYR A 1 168 ? 15.109 -8.203 11.023 1 84.56 168 TYR A O 1
ATOM 1326 N N . SER A 1 169 ? 14.664 -7.516 9.016 1 89.31 169 SER A N 1
ATOM 1327 C CA . SER A 1 169 ? 16.047 -7.668 8.562 1 89.31 169 SER A CA 1
ATOM 1328 C C . SER A 1 169 ? 16.656 -6.32 8.195 1 89.31 169 SER A C 1
ATOM 1330 O O . SER A 1 169 ? 15.992 -5.473 7.602 1 89.31 169 SER A O 1
ATOM 1332 N N . LYS A 1 170 ? 17.906 -6.199 8.547 1 86.38 170 LYS A N 1
ATOM 1333 C CA . LYS A 1 170 ? 18.594 -4.926 8.336 1 86.38 170 LYS A CA 1
ATOM 1334 C C . LYS A 1 170 ? 20 -5.145 7.797 1 86.38 170 LYS A C 1
ATOM 1336 O O . LYS A 1 170 ? 20.391 -6.273 7.496 1 86.38 170 LYS A O 1
ATOM 1341 N N . ARG A 1 171 ? 20.672 -3.945 7.758 1 88.25 171 ARG A N 1
ATOM 1342 C CA . ARG A 1 171 ? 22.047 -3.982 7.305 1 88.25 171 ARG A CA 1
ATOM 1343 C C . ARG A 1 171 ? 22.891 -4.902 8.18 1 88.25 171 ARG A C 1
ATOM 1345 O O . ARG A 1 171 ? 22.812 -4.832 9.414 1 88.25 171 ARG A O 1
ATOM 1352 N N . GLY A 1 172 ? 23.641 -5.77 7.629 1 91.94 172 GLY A N 1
ATOM 1353 C CA . GLY A 1 172 ? 24.484 -6.703 8.367 1 91.94 172 GLY A CA 1
ATOM 1354 C C . GLY A 1 172 ? 23.906 -8.109 8.398 1 91.94 172 GLY A C 1
ATOM 1355 O O . GLY A 1 172 ? 24.641 -9.078 8.609 1 91.94 172 GLY A O 1
ATOM 1356 N N . ASP A 1 173 ? 22.594 -8.203 8.25 1 95.81 173 ASP A N 1
ATOM 1357 C CA . ASP A 1 173 ? 21.953 -9.516 8.203 1 95.81 173 ASP A CA 1
ATOM 1358 C C . ASP A 1 173 ? 22.156 -10.18 6.844 1 95.81 173 ASP A C 1
ATOM 1360 O O . ASP A 1 173 ? 22.5 -9.508 5.863 1 95.81 173 ASP A O 1
ATOM 1364 N N . VAL A 1 174 ? 22.047 -11.523 6.852 1 98 174 VAL A N 1
ATOM 1365 C CA . VAL A 1 174 ? 22.188 -12.281 5.613 1 98 174 VAL A CA 1
ATOM 1366 C C . VAL A 1 174 ? 20.859 -12.969 5.273 1 98 174 VAL A C 1
ATOM 1368 O O . VAL A 1 174 ? 20.266 -13.648 6.117 1 98 174 VAL A O 1
ATOM 1371 N N . ILE A 1 175 ? 20.406 -12.742 4.086 1 98.56 175 ILE A N 1
ATOM 1372 C CA . ILE A 1 175 ? 19.172 -13.367 3.623 1 98.56 175 ILE A CA 1
ATOM 1373 C C . ILE A 1 175 ? 19.469 -14.32 2.469 1 98.56 175 ILE A C 1
ATOM 1375 O O . ILE A 1 175 ? 20 -13.906 1.434 1 98.56 175 ILE A O 1
ATOM 1379 N N . PHE A 1 176 ? 19.219 -15.594 2.695 1 98.81 176 PHE A N 1
ATOM 1380 C CA . PHE A 1 176 ? 19.172 -16.578 1.615 1 98.81 176 PHE A CA 1
ATOM 1381 C C . PHE A 1 176 ? 17.812 -16.594 0.954 1 98.81 176 PHE A C 1
ATOM 1383 O O . PHE A 1 176 ? 16.812 -16.984 1.577 1 98.81 176 PHE A O 1
ATOM 1390 N N . CYS A 1 177 ? 17.734 -16.219 -0.287 1 98.62 177 CYS A N 1
ATOM 1391 C CA . CYS A 1 177 ? 16.438 -16.047 -0.95 1 98.62 177 CYS A CA 1
ATOM 1392 C C . CYS A 1 177 ? 16.344 -16.922 -2.193 1 98.62 177 CYS A C 1
ATOM 1394 O O . CYS A 1 177 ? 17.297 -17.016 -2.975 1 98.62 177 CYS A O 1
ATOM 1396 N N . ASP A 1 178 ? 15.242 -17.594 -2.328 1 98.62 178 ASP A N 1
ATOM 1397 C CA . ASP A 1 178 ? 15 -18.312 -3.566 1 98.62 178 ASP A CA 1
ATOM 1398 C C . ASP A 1 178 ? 14.953 -17.375 -4.766 1 98.62 178 ASP A C 1
ATOM 1400 O O . ASP A 1 178 ? 14.32 -16.312 -4.711 1 98.62 178 ASP A O 1
ATOM 1404 N N . ALA A 1 179 ? 15.508 -17.781 -5.859 1 97.56 179 ALA A N 1
ATOM 1405 C CA . ALA A 1 179 ? 15.617 -16.922 -7.035 1 97.56 179 ALA A CA 1
ATOM 1406 C C . ALA A 1 179 ? 14.266 -16.766 -7.727 1 97.56 179 ALA A C 1
ATOM 1408 O O . ALA A 1 179 ? 14.078 -15.867 -8.547 1 97.56 179 ALA A O 1
ATOM 1409 N N . GLY A 1 180 ? 13.305 -17.578 -7.402 1 96.94 180 GLY A N 1
ATOM 1410 C CA . GLY A 1 180 ? 12.008 -17.562 -8.07 1 96.94 180 GLY A CA 1
ATOM 1411 C C . GLY A 1 180 ? 10.977 -16.703 -7.355 1 96.94 180 GLY A C 1
ATOM 1412 O O . GLY A 1 180 ? 9.805 -16.703 -7.723 1 96.94 180 GLY A O 1
ATOM 1413 N N . VAL A 1 181 ? 11.391 -15.883 -6.371 1 96.44 181 VAL A N 1
ATOM 1414 C CA . VAL A 1 181 ? 10.438 -15.141 -5.555 1 96.44 181 VAL A CA 1
ATOM 1415 C C . VAL A 1 181 ? 9.844 -13.992 -6.375 1 96.44 181 VAL A C 1
ATOM 1417 O O . VAL A 1 181 ? 10.438 -13.555 -7.363 1 96.44 181 VAL A O 1
ATOM 1420 N N . CYS A 1 182 ? 8.734 -13.555 -5.98 1 92.31 182 CYS A N 1
ATOM 1421 C CA . CYS A 1 182 ? 7.98 -12.523 -6.695 1 92.31 182 CYS A CA 1
ATOM 1422 C C . CYS A 1 182 ? 8.617 -11.156 -6.508 1 92.31 182 CYS A C 1
ATOM 1424 O O . CYS A 1 182 ? 9.492 -10.984 -5.656 1 92.31 182 CYS A O 1
ATOM 1426 N N . PHE A 1 183 ? 8.148 -10.25 -7.211 1 87.88 183 PHE A N 1
ATOM 1427 C CA . PHE A 1 183 ? 8.703 -8.898 -7.273 1 87.88 183 PHE A CA 1
ATOM 1428 C C . PHE A 1 183 ? 8.578 -8.195 -5.93 1 87.88 183 PHE A C 1
ATOM 1430 O O . PHE A 1 183 ? 9.477 -7.461 -5.523 1 87.88 183 PHE A O 1
ATOM 1437 N N . SER A 1 184 ? 7.43 -8.32 -5.262 1 88.25 184 SER A N 1
ATOM 1438 C CA . SER A 1 184 ? 7.219 -7.672 -3.973 1 88.25 184 SER A CA 1
ATOM 1439 C C . SER A 1 184 ? 8.281 -8.094 -2.963 1 88.25 184 SER A C 1
ATOM 1441 O O . SER A 1 184 ? 8.734 -7.285 -2.152 1 88.25 184 SER A O 1
ATOM 1443 N N . ILE A 1 185 ? 8.625 -9.359 -2.939 1 93.31 185 ILE A N 1
ATOM 1444 C CA . ILE A 1 185 ? 9.695 -9.836 -2.074 1 93.31 185 ILE A CA 1
ATOM 1445 C C . ILE A 1 185 ? 11.008 -9.156 -2.453 1 93.31 185 ILE A C 1
ATOM 1447 O O . ILE A 1 185 ? 11.75 -8.695 -1.583 1 93.31 185 ILE A O 1
ATOM 1451 N N . GLN A 1 186 ? 11.289 -9.086 -3.699 1 91.31 186 GLN A N 1
ATOM 1452 C CA . GLN A 1 186 ? 12.523 -8.461 -4.164 1 91.31 186 GLN A CA 1
ATOM 1453 C C . GLN A 1 186 ? 12.617 -7.016 -3.689 1 91.31 186 GLN A C 1
ATOM 1455 O O . GLN A 1 186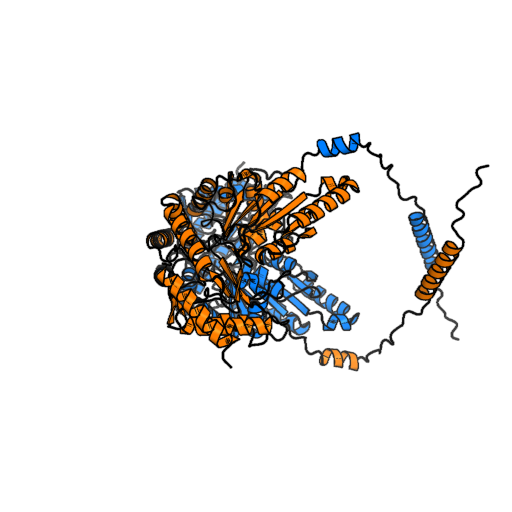 ? 13.688 -6.559 -3.285 1 91.31 186 GLN A O 1
ATOM 1460 N N . LYS A 1 187 ? 11.523 -6.363 -3.77 1 84.5 187 LYS A N 1
ATOM 1461 C CA . LYS A 1 187 ? 11.508 -4.984 -3.291 1 84.5 187 LYS A CA 1
ATOM 1462 C C . LYS A 1 187 ? 11.797 -4.918 -1.793 1 84.5 187 LYS A C 1
ATOM 1464 O O . LYS A 1 187 ? 12.484 -4.008 -1.327 1 84.5 187 LYS A O 1
ATOM 1469 N N . GLY A 1 188 ? 11.195 -5.809 -1.052 1 87.31 188 GLY A N 1
ATOM 1470 C CA . GLY A 1 188 ? 11.484 -5.875 0.371 1 87.31 188 GLY A CA 1
ATOM 1471 C C . GLY A 1 188 ? 12.945 -6.164 0.667 1 87.31 188 GLY A C 1
ATOM 1472 O O . GLY A 1 188 ? 13.516 -5.609 1.609 1 87.31 188 GLY A O 1
ATOM 1473 N N . LEU A 1 189 ? 13.547 -7.039 -0.125 1 92.31 189 LEU A N 1
ATOM 1474 C CA . LEU A 1 189 ? 14.961 -7.363 0.037 1 92.31 189 LEU A CA 1
ATOM 1475 C C . LEU A 1 189 ? 15.828 -6.129 -0.175 1 92.31 189 LEU A C 1
ATOM 1477 O O . LEU A 1 189 ? 16.734 -5.855 0.617 1 92.31 189 LEU A O 1
ATOM 1481 N N . LEU A 1 190 ? 15.523 -5.441 -1.202 1 85.31 190 LEU A N 1
ATOM 1482 C CA . LEU A 1 190 ? 16.25 -4.215 -1.5 1 85.31 190 LEU A CA 1
ATOM 1483 C C . LEU A 1 190 ? 16.141 -3.219 -0.353 1 85.31 190 LEU A C 1
ATOM 1485 O O . LEU A 1 190 ? 17.125 -2.596 0.041 1 85.31 190 LEU A O 1
ATOM 1489 N N . ALA A 1 191 ? 15 -3.088 0.151 1 81.19 191 ALA A N 1
ATOM 1490 C CA . ALA A 1 191 ? 14.727 -2.119 1.208 1 81.19 191 ALA A CA 1
ATOM 1491 C C . ALA A 1 191 ? 15.422 -2.516 2.51 1 81.19 191 ALA A C 1
ATOM 1493 O O . ALA A 1 191 ? 15.742 -1.658 3.336 1 81.19 191 ALA A O 1
ATOM 1494 N N . SER A 1 192 ? 15.672 -3.73 2.756 1 87 192 SER A N 1
ATOM 1495 C CA . SER A 1 192 ? 16.266 -4.223 3.998 1 87 192 SER A CA 1
ATOM 1496 C C . SER A 1 192 ? 17.734 -3.848 4.094 1 87 192 SER A C 1
ATOM 1498 O O . SER A 1 192 ? 18.312 -3.82 5.188 1 87 192 SER A O 1
ATOM 1500 N N . ARG A 1 193 ? 18.375 -3.752 2.93 1 86.38 193 ARG A N 1
ATOM 1501 C CA . ARG A 1 193 ? 19.797 -3.463 2.822 1 86.38 193 ARG A CA 1
ATOM 1502 C C . ARG A 1 193 ? 20.641 -4.609 3.383 1 86.38 193 ARG A C 1
ATOM 1504 O O . ARG A 1 193 ? 21.797 -4.418 3.738 1 86.38 193 ARG A O 1
ATOM 1511 N N . SER A 1 194 ? 20.094 -5.73 3.506 1 95.25 194 SER A N 1
ATOM 1512 C CA . SER A 1 194 ? 20.781 -6.938 3.945 1 95.25 194 SER A CA 1
ATOM 1513 C C . SER A 1 194 ? 21.672 -7.496 2.84 1 95.25 194 SER A C 1
ATOM 1515 O O . SER A 1 194 ? 21.578 -7.07 1.688 1 95.25 194 SER A O 1
ATOM 1517 N N . VAL A 1 195 ? 22.562 -8.375 3.24 1 96.81 195 VAL A N 1
ATOM 1518 C CA . VAL A 1 195 ? 23.312 -9.156 2.248 1 96.81 195 VAL A CA 1
ATOM 1519 C C . VAL A 1 195 ? 22.406 -10.242 1.671 1 96.81 195 VAL A C 1
ATOM 1521 O O . VAL A 1 195 ? 21.938 -11.117 2.4 1 96.81 195 VAL A O 1
ATOM 1524 N N . ILE A 1 196 ? 22.219 -10.148 0.397 1 97.88 196 ILE A N 1
ATOM 1525 C CA . ILE A 1 196 ? 21.297 -11.102 -0.23 1 97.88 196 ILE A CA 1
ATOM 1526 C C . ILE A 1 196 ? 22.094 -12.172 -0.964 1 97.88 196 ILE A C 1
ATOM 1528 O O . ILE A 1 196 ? 22.953 -11.867 -1.802 1 97.88 196 ILE A O 1
ATOM 1532 N N . LYS A 1 197 ? 21.891 -13.359 -0.676 1 98.44 197 LYS A N 1
ATOM 1533 C CA . LYS A 1 197 ? 22.422 -14.516 -1.384 1 98.44 197 LYS A CA 1
ATOM 1534 C C . LYS A 1 197 ? 21.312 -15.336 -2.033 1 98.44 197 LYS A C 1
ATOM 1536 O O . LYS A 1 197 ? 20.625 -16.094 -1.354 1 98.44 197 LYS A O 1
ATOM 1541 N N . TYR A 1 198 ? 21.234 -15.234 -3.283 1 98.06 198 TYR A N 1
ATOM 1542 C CA . TYR A 1 198 ? 20.219 -16 -4 1 98.06 198 TYR A CA 1
ATOM 1543 C C . TYR A 1 198 ? 20.672 -17.438 -4.219 1 98.06 198 TYR A C 1
ATOM 1545 O O . TYR A 1 198 ? 21.828 -17.688 -4.535 1 98.06 198 TYR A O 1
ATOM 1553 N N . PHE A 1 199 ? 19.797 -18.328 -4 1 98.5 199 PHE A N 1
ATOM 1554 C CA . PHE A 1 199 ? 20.031 -19.688 -4.449 1 98.5 199 PHE A CA 1
ATOM 1555 C C . PHE A 1 199 ? 19.125 -20.047 -5.617 1 98.5 199 PHE A C 1
ATOM 1557 O O . PHE A 1 199 ? 18.078 -19.422 -5.805 1 98.5 199 PHE A O 1
ATOM 1564 N N . ARG A 1 200 ? 19.547 -21.016 -6.355 1 98 200 ARG A N 1
ATOM 1565 C CA . ARG A 1 200 ? 18.781 -21.438 -7.527 1 98 200 ARG A CA 1
ATOM 1566 C C . ARG A 1 200 ? 17.391 -21.922 -7.125 1 98 200 ARG A C 1
ATOM 1568 O O . ARG A 1 200 ? 17.219 -22.531 -6.074 1 98 200 ARG A O 1
ATOM 1575 N N . HIS A 1 201 ? 16.422 -21.641 -7.965 1 97.88 201 HIS A N 1
ATOM 1576 C CA . HIS A 1 201 ? 15.008 -21.859 -7.676 1 97.88 201 HIS A CA 1
ATOM 1577 C C . HIS A 1 201 ? 14.75 -23.312 -7.262 1 97.88 201 HIS A C 1
ATOM 1579 O O . HIS A 1 201 ? 15.047 -24.234 -8.016 1 97.88 201 HIS A O 1
ATOM 1585 N N . ASN A 1 202 ? 14.203 -23.469 -6.062 1 98.12 202 ASN A N 1
ATOM 1586 C CA . ASN A 1 202 ? 13.82 -24.734 -5.457 1 98.12 202 ASN A CA 1
ATOM 1587 C C . ASN A 1 202 ? 14.992 -25.719 -5.402 1 98.12 202 ASN A C 1
ATOM 1589 O O . ASN A 1 202 ? 14.789 -26.922 -5.426 1 98.12 202 ASN A O 1
ATOM 1593 N N . ASP A 1 203 ? 16.172 -25.203 -5.387 1 98.56 203 ASP A N 1
ATOM 1594 C CA . ASP A 1 203 ? 17.375 -26.031 -5.332 1 98.56 203 ASP A CA 1
ATOM 1595 C C . ASP A 1 203 ? 17.922 -26.109 -3.91 1 98.56 203 ASP A C 1
ATOM 1597 O O . ASP A 1 203 ? 18.766 -25.297 -3.518 1 98.56 203 ASP A O 1
ATOM 1601 N N . MET A 1 204 ? 17.594 -27.141 -3.248 1 98.56 204 MET A N 1
ATOM 1602 C CA . MET A 1 204 ? 17.969 -27.281 -1.845 1 98.56 204 MET A CA 1
ATOM 1603 C C . MET A 1 204 ? 19.453 -27.609 -1.706 1 98.56 204 MET A C 1
ATOM 1605 O O . MET A 1 204 ? 20.062 -27.281 -0.693 1 98.56 204 MET A O 1
ATOM 1609 N N . ASP A 1 205 ? 20.016 -28.188 -2.711 1 98.69 205 ASP A N 1
ATOM 1610 C CA . ASP A 1 205 ? 21.453 -28.438 -2.684 1 98.69 205 ASP A CA 1
ATOM 1611 C C . ASP A 1 205 ? 22.234 -27.141 -2.746 1 98.69 205 ASP A C 1
ATOM 1613 O O . ASP A 1 205 ? 23.219 -26.953 -2.02 1 98.69 205 ASP A O 1
ATOM 1617 N N . HIS A 1 206 ? 21.797 -26.281 -3.592 1 98.81 206 HIS A N 1
ATOM 1618 C CA . HIS A 1 206 ? 22.453 -24.984 -3.682 1 98.81 206 HIS A CA 1
ATOM 1619 C C . HIS A 1 206 ? 22.281 -24.188 -2.396 1 98.81 206 HIS A C 1
ATOM 1621 O O . HIS A 1 206 ? 23.219 -23.531 -1.93 1 98.81 206 HIS A O 1
ATOM 1627 N N . LEU A 1 207 ? 21.078 -24.172 -1.845 1 98.81 207 LEU A N 1
ATOM 1628 C CA . LEU A 1 207 ? 20.859 -23.516 -0.56 1 98.81 207 LEU A CA 1
ATOM 1629 C C . LEU A 1 207 ? 21.812 -24.062 0.499 1 98.81 207 LEU A C 1
ATOM 1631 O O . LEU A 1 207 ? 22.422 -23.297 1.248 1 98.81 207 LEU A O 1
ATOM 1635 N N . THR A 1 208 ? 21.953 -25.344 0.491 1 98.81 208 THR A N 1
ATOM 1636 C CA . THR A 1 208 ? 22.844 -25.984 1.451 1 98.81 208 THR A CA 1
ATOM 1637 C C . THR A 1 208 ? 24.281 -25.531 1.257 1 98.81 208 THR A C 1
ATOM 1639 O O . THR A 1 208 ? 24.984 -25.25 2.229 1 98.81 208 THR A O 1
ATOM 1642 N N . GLU A 1 209 ? 24.688 -25.453 0.063 1 98.75 209 GLU A N 1
ATOM 1643 C CA . GLU A 1 209 ? 26.031 -24.969 -0.25 1 98.75 209 GLU A CA 1
ATOM 1644 C C . GLU A 1 209 ? 26.266 -23.562 0.3 1 98.75 209 GLU A C 1
ATOM 1646 O O . GLU A 1 209 ? 27.312 -23.297 0.905 1 98.75 209 GLU A O 1
ATOM 1651 N N . LEU A 1 210 ? 25.312 -22.703 0.06 1 98.75 210 LEU A N 1
ATOM 1652 C CA . LEU A 1 210 ? 25.438 -21.328 0.52 1 98.75 210 LEU A CA 1
ATOM 1653 C C . LEU A 1 210 ? 25.469 -21.266 2.043 1 98.75 210 LEU A C 1
ATOM 1655 O O . LEU A 1 210 ? 26.188 -20.438 2.617 1 98.75 210 LEU A O 1
ATOM 1659 N N . LEU A 1 211 ? 24.688 -22.109 2.686 1 98.56 211 LEU A N 1
ATOM 1660 C CA . LEU A 1 211 ? 24.656 -22.141 4.145 1 98.56 211 LEU A CA 1
ATOM 1661 C C . LEU A 1 211 ? 26 -22.625 4.703 1 98.56 211 LEU A C 1
ATOM 1663 O O . LEU A 1 211 ? 26.484 -22.078 5.699 1 98.56 211 LEU A O 1
ATOM 1667 N N . ILE A 1 212 ? 26.578 -23.609 4.078 1 98.31 212 ILE A N 1
ATOM 1668 C CA . ILE A 1 212 ? 27.891 -24.109 4.484 1 98.31 212 ILE A CA 1
ATOM 1669 C C . ILE A 1 212 ? 28.938 -23.016 4.332 1 98.31 212 ILE A C 1
ATOM 1671 O O . ILE A 1 212 ? 29.766 -22.812 5.227 1 98.31 212 ILE A O 1
ATOM 1675 N N . GLU A 1 213 ? 28.859 -22.344 3.24 1 98 213 GLU A N 1
ATOM 1676 C CA . GLU A 1 213 ? 29.797 -21.25 3 1 98 213 GLU A CA 1
ATOM 1677 C C . GLU A 1 213 ? 29.656 -20.156 4.07 1 98 213 GLU A C 1
ATOM 1679 O O . GLU A 1 213 ? 30.656 -19.609 4.535 1 98 213 GLU A O 1
ATOM 1684 N N . GLN A 1 214 ? 28.453 -19.875 4.398 1 97.06 214 GLN A N 1
ATOM 1685 C CA . GLN A 1 214 ? 28.203 -18.875 5.426 1 97.06 214 GLN A CA 1
ATOM 1686 C C . GLN A 1 214 ? 28.766 -19.297 6.777 1 97.06 214 GLN A C 1
ATOM 1688 O O . GLN A 1 214 ? 29.312 -18.484 7.52 1 97.06 214 GLN A O 1
ATOM 1693 N N . GLU A 1 215 ? 28.594 -20.484 7.102 1 95.56 215 GLU A N 1
ATOM 1694 C CA . GLU A 1 215 ? 29.125 -21.016 8.344 1 95.56 215 GLU A CA 1
ATOM 1695 C C . GLU A 1 215 ? 30.641 -20.875 8.398 1 95.56 215 GLU A C 1
ATOM 1697 O O . GLU A 1 215 ? 31.219 -20.547 9.445 1 95.56 215 GLU A O 1
ATOM 1702 N N . LYS A 1 216 ? 31.281 -21.125 7.277 1 95.94 216 LYS A N 1
ATOM 1703 C CA . LYS A 1 216 ? 32.719 -20.984 7.188 1 95.94 216 LYS A CA 1
ATOM 1704 C C . LYS A 1 216 ? 33.125 -19.531 7.402 1 95.94 216 LYS A C 1
ATOM 1706 O O . LYS A 1 216 ? 34.125 -19.25 8.086 1 95.94 216 LYS A O 1
ATOM 1711 N N . GLU A 1 217 ? 32.375 -18.656 6.809 1 94.75 217 GLU A N 1
ATOM 1712 C CA . GLU A 1 217 ? 32.656 -17.234 6.965 1 94.75 217 GLU A CA 1
ATOM 1713 C C . GLU A 1 217 ? 32.5 -16.797 8.422 1 94.75 217 GLU A C 1
ATOM 1715 O O . GLU A 1 217 ? 33.25 -15.969 8.914 1 94.75 217 GLU A O 1
ATOM 1720 N N . GLU A 1 218 ? 31.562 -17.312 9.055 1 92.81 218 GLU A N 1
ATOM 1721 C CA . GLU A 1 218 ? 31.281 -16.984 10.445 1 92.81 218 GLU A CA 1
ATOM 1722 C C . GLU A 1 218 ? 32.406 -17.469 11.367 1 92.81 218 GLU A C 1
ATOM 1724 O O . GLU A 1 218 ? 32.719 -16.828 12.367 1 92.81 218 GLU A O 1
ATOM 1729 N N . GLN A 1 219 ? 32.969 -18.547 11.031 1 92.31 219 GLN A N 1
ATOM 1730 C CA . GLN A 1 219 ? 34.062 -19.109 11.812 1 92.31 219 GLN A CA 1
ATOM 1731 C C . GLN A 1 219 ? 35.312 -18.219 11.719 1 92.31 219 GLN A C 1
ATOM 1733 O O . GLN A 1 219 ? 36.094 -18.141 12.672 1 92.31 219 GLN A O 1
ATOM 1738 N N . LYS A 1 220 ? 35.406 -17.562 10.633 1 92.5 220 LYS A N 1
ATOM 1739 C CA . LYS A 1 220 ? 36.531 -16.672 10.414 1 92.5 220 LYS A CA 1
ATOM 1740 C C . LYS A 1 220 ? 36.438 -15.406 11.25 1 92.5 220 LYS A C 1
ATOM 1742 O O . LYS A 1 220 ? 37.438 -14.812 11.641 1 92.5 220 LYS A O 1
ATOM 1747 N N . ASN A 1 221 ? 35.219 -14.953 11.453 1 92.12 221 ASN A N 1
ATOM 1748 C CA . ASN A 1 221 ? 34.969 -13.75 12.234 1 92.12 221 ASN A CA 1
ATOM 1749 C C . ASN A 1 221 ? 33.844 -13.961 13.242 1 92.12 221 ASN A C 1
ATOM 1751 O O . ASN A 1 221 ? 32.719 -13.469 13.047 1 92.12 221 ASN A O 1
ATOM 1755 N N . PRO A 1 222 ? 34.156 -14.484 14.383 1 88.06 222 PRO A N 1
ATOM 1756 C CA . PRO A 1 222 ? 33.125 -14.836 15.359 1 88.06 222 PRO A CA 1
ATOM 1757 C C . PRO A 1 222 ? 32.438 -13.617 15.961 1 88.06 222 PRO A C 1
ATOM 1759 O O . PRO A 1 222 ? 31.266 -13.688 16.328 1 88.06 222 PRO A O 1
ATOM 1762 N N . LYS A 1 223 ? 33.125 -12.539 16.047 1 86.88 223 LYS A N 1
ATOM 1763 C CA . LYS A 1 223 ? 32.531 -11.32 16.594 1 86.88 223 LYS A CA 1
ATOM 1764 C C . LYS A 1 223 ? 31.391 -10.828 15.703 1 86.88 223 LYS A C 1
ATOM 1766 O O . LYS A 1 223 ? 30.297 -10.508 16.203 1 86.88 223 LYS A O 1
ATOM 1771 N N . LYS A 1 224 ? 31.609 -10.812 14.453 1 89.12 224 LYS A N 1
ATOM 1772 C CA . LYS A 1 224 ? 30.578 -10.406 13.492 1 89.12 224 LYS A CA 1
ATOM 1773 C C . LYS A 1 224 ? 29.453 -11.438 13.438 1 89.12 224 LYS A C 1
ATOM 1775 O O . LYS A 1 224 ? 28.281 -11.078 13.305 1 89.12 224 LYS A O 1
ATOM 1780 N N . ALA A 1 225 ? 29.922 -12.625 13.508 1 87 225 ALA A N 1
ATOM 1781 C CA . ALA A 1 225 ? 28.969 -13.727 13.414 1 87 225 ALA A CA 1
ATOM 1782 C C . ALA A 1 225 ? 27.938 -13.656 14.539 1 87 225 ALA A C 1
ATOM 1784 O O . ALA A 1 225 ? 26.766 -14.016 14.344 1 87 225 ALA A O 1
ATOM 1785 N N . ARG A 1 226 ? 28.328 -13.164 15.656 1 86.06 226 ARG A N 1
ATOM 1786 C CA . ARG A 1 226 ? 27.469 -13.125 16.828 1 86.06 226 ARG A CA 1
ATOM 1787 C C . ARG A 1 226 ? 26.312 -12.156 16.625 1 86.06 226 ARG A C 1
ATOM 1789 O O . ARG A 1 226 ? 25.219 -12.336 17.188 1 86.06 226 ARG A O 1
ATOM 1796 N N . ILE A 1 227 ? 26.5 -11.273 15.766 1 87.69 227 ILE A N 1
ATOM 1797 C CA . ILE A 1 227 ? 25.484 -10.242 15.625 1 87.69 227 ILE A CA 1
ATOM 1798 C C . ILE A 1 227 ? 24.766 -10.391 14.281 1 87.69 227 ILE A C 1
ATOM 1800 O O . ILE A 1 227 ? 23.828 -9.656 13.984 1 87.69 227 ILE A O 1
ATOM 1804 N N . THR A 1 228 ? 25.234 -11.344 13.469 1 91.81 228 THR A N 1
ATOM 1805 C CA . THR A 1 228 ? 24.656 -11.539 12.148 1 91.81 228 THR A CA 1
ATOM 1806 C C . THR A 1 228 ? 23.453 -12.484 12.227 1 91.81 228 THR A C 1
ATOM 1808 O O . THR A 1 228 ? 23.578 -13.641 12.625 1 91.81 228 THR A O 1
ATOM 1811 N N . ARG A 1 229 ? 22.344 -12.039 11.883 1 94.19 229 ARG A N 1
ATOM 1812 C CA . ARG A 1 229 ? 21.172 -12.891 11.781 1 94.19 229 ARG A CA 1
ATOM 1813 C C . ARG A 1 229 ? 21 -13.422 10.359 1 94.19 229 ARG A C 1
ATOM 1815 O O . ARG A 1 229 ? 21.328 -12.727 9.391 1 94.19 229 ARG A O 1
ATOM 1822 N N . LYS A 1 230 ? 20.5 -14.594 10.266 1 97.12 230 LYS A N 1
ATOM 1823 C CA . LYS A 1 230 ? 20.344 -15.273 8.984 1 97.12 230 LYS A CA 1
ATOM 1824 C C . LYS A 1 230 ? 18.891 -15.625 8.719 1 97.12 230 LYS A C 1
ATOM 1826 O O . LYS A 1 230 ? 18.172 -16.047 9.633 1 97.12 230 LYS A O 1
ATOM 1831 N N . PHE A 1 231 ? 18.469 -15.445 7.465 1 97.75 231 PHE A N 1
ATOM 1832 C CA . PHE A 1 231 ? 17.094 -15.688 7.062 1 97.75 231 PHE A CA 1
ATOM 1833 C C . PHE A 1 231 ? 17.047 -16.484 5.762 1 97.75 231 PHE A C 1
ATOM 1835 O O . PHE A 1 231 ? 17.922 -16.344 4.91 1 97.75 231 PHE A O 1
ATOM 1842 N N . VAL A 1 232 ? 16.047 -17.312 5.691 1 98.62 232 VAL A N 1
ATOM 1843 C CA . VAL A 1 232 ? 15.648 -17.906 4.422 1 98.62 232 VAL A CA 1
ATOM 1844 C C . VAL A 1 232 ? 14.289 -17.359 3.992 1 98.62 232 VAL A C 1
ATOM 1846 O O . VAL A 1 232 ? 13.328 -17.375 4.766 1 98.62 232 VAL A O 1
ATOM 1849 N N . VAL A 1 233 ? 14.172 -16.812 2.766 1 98.62 233 VAL A N 1
ATOM 1850 C CA . VAL A 1 233 ? 12.93 -16.234 2.244 1 98.62 233 VAL A CA 1
ATOM 1851 C C . VAL A 1 233 ? 12.453 -17.062 1.05 1 98.62 233 VAL A C 1
ATOM 1853 O O . VAL A 1 233 ? 13.18 -17.234 0.073 1 98.62 233 VAL A O 1
ATOM 1856 N N . VAL A 1 234 ? 11.25 -17.531 1.133 1 98.69 234 VAL A N 1
ATOM 1857 C CA . VAL A 1 234 ? 10.68 -18.375 0.082 1 98.69 234 VAL A CA 1
ATOM 1858 C C . VAL A 1 234 ? 9.195 -18.062 -0.082 1 98.69 234 VAL A C 1
ATOM 1860 O O . VAL A 1 234 ? 8.602 -17.391 0.761 1 98.69 234 VAL A O 1
ATOM 1863 N N . GLU A 1 235 ? 8.633 -18.516 -1.217 1 98.12 235 GLU A N 1
ATOM 1864 C CA . GLU A 1 235 ? 7.195 -18.531 -1.47 1 98.12 235 GLU A CA 1
ATOM 1865 C C . GLU A 1 235 ? 6.637 -19.953 -1.378 1 98.12 235 GLU A C 1
ATOM 1867 O O . GLU A 1 235 ? 7.277 -20.906 -1.821 1 98.12 235 GLU A O 1
ATOM 1872 N N . ALA A 1 236 ? 5.484 -20.016 -0.792 1 98.75 236 ALA A N 1
ATOM 1873 C CA . ALA A 1 236 ? 4.871 -21.344 -0.708 1 98.75 236 ALA A CA 1
ATOM 1874 C C . ALA A 1 236 ? 4.574 -21.891 -2.098 1 98.75 236 ALA A C 1
ATOM 1876 O O . ALA A 1 236 ? 5.031 -22.984 -2.447 1 98.75 236 ALA A O 1
ATOM 1877 N N . ILE A 1 237 ? 3.754 -21.234 -2.82 1 98.81 237 ILE A N 1
ATOM 1878 C CA . ILE A 1 237 ? 3.588 -21.406 -4.258 1 98.81 237 ILE A CA 1
ATOM 1879 C C . ILE A 1 237 ? 4.16 -20.203 -5.004 1 98.81 237 ILE A C 1
ATOM 1881 O O . ILE A 1 237 ? 3.754 -19.062 -4.758 1 98.81 237 ILE A O 1
ATOM 1885 N N . TYR A 1 238 ? 5.129 -20.5 -5.863 1 98.12 238 TYR A N 1
ATOM 1886 C CA . TYR A 1 238 ? 5.789 -19.406 -6.574 1 98.12 238 TYR A CA 1
ATOM 1887 C C . TYR A 1 238 ? 4.902 -18.875 -7.691 1 98.12 238 TYR A C 1
ATOM 1889 O O . TYR A 1 238 ? 4.594 -19.594 -8.648 1 98.12 238 TYR A O 1
ATOM 1897 N N . VAL A 1 239 ? 4.551 -17.609 -7.609 1 95.81 239 VAL A N 1
ATOM 1898 C CA . VAL A 1 239 ? 3.572 -17.016 -8.508 1 95.81 239 VAL A CA 1
ATOM 1899 C C . VAL A 1 239 ? 4.09 -17.062 -9.945 1 95.81 239 VAL A C 1
ATOM 1901 O O . VAL A 1 239 ? 3.311 -17.203 -10.891 1 95.81 239 VAL A O 1
ATOM 1904 N N . ASN A 1 240 ? 5.379 -17.062 -10.156 1 95.5 240 ASN A N 1
ATOM 1905 C CA . ASN A 1 240 ? 5.949 -16.984 -11.5 1 95.5 240 ASN A CA 1
ATOM 1906 C C . ASN A 1 240 ? 6.281 -18.375 -12.039 1 95.5 240 ASN A C 1
ATOM 1908 O O . ASN A 1 240 ? 6.668 -18.5 -13.203 1 95.5 240 ASN A O 1
ATOM 1912 N N . HIS A 1 241 ? 6.102 -19.422 -11.211 1 97.38 241 HIS A N 1
ATOM 1913 C CA . HIS A 1 241 ? 6.496 -20.75 -11.633 1 97.38 241 HIS A CA 1
ATOM 1914 C C . HIS A 1 241 ? 5.363 -21.75 -11.422 1 97.38 241 HIS A C 1
ATOM 1916 O O . HIS A 1 241 ? 5.328 -22.797 -12.07 1 97.38 241 HIS A O 1
ATOM 1922 N N . GLY A 1 242 ? 4.516 -21.484 -10.469 1 98.19 242 GLY A N 1
ATOM 1923 C CA . GLY A 1 242 ? 3.398 -22.359 -10.172 1 98.19 242 GLY A CA 1
ATOM 1924 C C . GLY A 1 242 ? 3.793 -23.562 -9.344 1 98.19 242 GLY A C 1
ATOM 1925 O O . GLY A 1 242 ? 2.939 -24.359 -8.953 1 98.19 242 GLY A O 1
ATOM 1926 N N . ASP A 1 243 ? 5.016 -23.719 -9.047 1 98.5 243 ASP A N 1
ATOM 1927 C CA . ASP A 1 243 ? 5.461 -24.891 -8.289 1 98.5 243 ASP A CA 1
ATOM 1928 C C . ASP A 1 243 ? 5.465 -24.594 -6.789 1 98.5 243 ASP A C 1
ATOM 1930 O O . ASP A 1 243 ? 5.246 -23.453 -6.371 1 98.5 243 ASP A O 1
ATOM 1934 N N . ILE A 1 244 ? 5.613 -25.656 -5.98 1 98.75 244 ILE A N 1
ATOM 1935 C CA . ILE A 1 244 ? 5.488 -25.594 -4.527 1 98.75 244 ILE A CA 1
ATOM 1936 C C . ILE A 1 244 ? 6.871 -25.672 -3.885 1 98.75 244 ILE A C 1
ATOM 1938 O O . ILE A 1 244 ? 7.699 -26.5 -4.289 1 98.75 244 ILE A O 1
ATOM 1942 N N . CYS A 1 245 ? 7.094 -24.859 -2.916 1 98.06 245 CYS A N 1
ATOM 1943 C CA . CYS A 1 245 ? 8.328 -24.812 -2.141 1 98.06 245 CYS A CA 1
ATOM 1944 C C . CYS A 1 245 ? 8.516 -26.094 -1.336 1 98.06 245 CYS A C 1
ATOM 1946 O O . CYS A 1 245 ? 7.566 -26.594 -0.715 1 98.06 245 CYS A O 1
ATOM 1948 N N . PRO A 1 246 ? 9.742 -26.703 -1.379 1 98.5 246 PRO A N 1
ATOM 1949 C CA . PRO A 1 246 ? 9.984 -27.875 -0.547 1 98.5 246 PRO A CA 1
ATOM 1950 C C . PRO A 1 246 ? 10.211 -27.531 0.922 1 98.5 246 PRO A C 1
ATOM 1952 O O . PRO A 1 246 ? 11.297 -27.75 1.453 1 98.5 246 PRO A O 1
ATOM 1955 N N . LEU A 1 247 ? 9.18 -27.203 1.638 1 98.62 247 LEU A N 1
ATOM 1956 C CA . LEU A 1 247 ? 9.195 -26.625 2.977 1 98.62 247 LEU A CA 1
ATOM 1957 C C . LEU A 1 247 ? 9.828 -27.594 3.979 1 98.62 247 LEU A C 1
ATOM 1959 O O . LEU A 1 247 ? 10.594 -27.172 4.852 1 98.62 247 LEU A O 1
ATOM 1963 N N . PRO A 1 248 ? 9.57 -28.938 3.924 1 98.56 248 PRO A N 1
ATOM 1964 C CA . PRO A 1 248 ? 10.172 -29.828 4.91 1 98.56 248 PRO A CA 1
ATOM 1965 C C . PRO A 1 248 ? 11.695 -29.766 4.91 1 98.56 248 PRO A C 1
ATOM 1967 O O . PRO A 1 248 ? 12.32 -29.734 5.977 1 98.56 248 PRO A O 1
ATOM 1970 N N . LYS A 1 249 ? 12.266 -29.734 3.748 1 98.62 249 LYS A N 1
ATOM 1971 C CA . LYS A 1 249 ? 13.719 -29.641 3.66 1 98.62 249 LYS A CA 1
ATOM 1972 C C . LYS A 1 249 ? 14.219 -28.297 4.184 1 98.62 249 LYS A C 1
ATOM 1974 O O . LYS A 1 249 ? 15.281 -28.219 4.809 1 98.62 249 LYS A O 1
ATOM 1979 N N . ILE A 1 250 ? 13.531 -27.266 3.943 1 98.69 250 ILE A N 1
ATOM 1980 C CA . ILE A 1 250 ? 13.891 -25.922 4.422 1 98.69 250 ILE A CA 1
ATOM 1981 C C . ILE A 1 250 ? 13.891 -25.922 5.949 1 98.69 250 ILE A C 1
ATOM 1983 O O . ILE A 1 250 ? 14.781 -25.328 6.57 1 98.69 250 ILE A O 1
ATOM 1987 N N . ILE A 1 251 ? 12.859 -26.547 6.551 1 98.38 251 ILE A N 1
ATOM 1988 C CA . ILE A 1 251 ? 12.766 -26.594 8.008 1 98.38 251 ILE A CA 1
ATOM 1989 C C . ILE A 1 251 ? 13.945 -27.375 8.578 1 98.38 251 ILE A C 1
ATOM 1991 O O . ILE A 1 251 ? 14.508 -27 9.609 1 98.38 251 ILE A O 1
ATOM 1995 N N . GLU A 1 252 ? 14.297 -28.469 7.898 1 98.38 252 GLU A N 1
ATOM 1996 C CA . GLU A 1 252 ? 15.484 -29.203 8.305 1 98.38 252 GLU A CA 1
ATOM 1997 C C . GLU A 1 252 ? 16.719 -28.312 8.312 1 98.38 252 GLU A C 1
ATOM 1999 O O . GLU A 1 252 ? 17.484 -28.312 9.281 1 98.38 252 GLU A O 1
ATOM 2004 N N . LEU A 1 253 ? 16.891 -27.594 7.273 1 98.5 253 LEU A N 1
ATOM 2005 C CA . LEU A 1 253 ? 18.047 -26.719 7.125 1 98.5 253 LEU A CA 1
ATOM 2006 C C . LEU A 1 253 ? 18 -25.578 8.133 1 98.5 253 LEU A C 1
ATOM 2008 O O . LEU A 1 253 ? 19.031 -25.125 8.617 1 98.5 253 LEU A O 1
ATOM 2012 N N . LYS A 1 254 ? 16.766 -25.109 8.43 1 97.88 254 LYS A N 1
ATO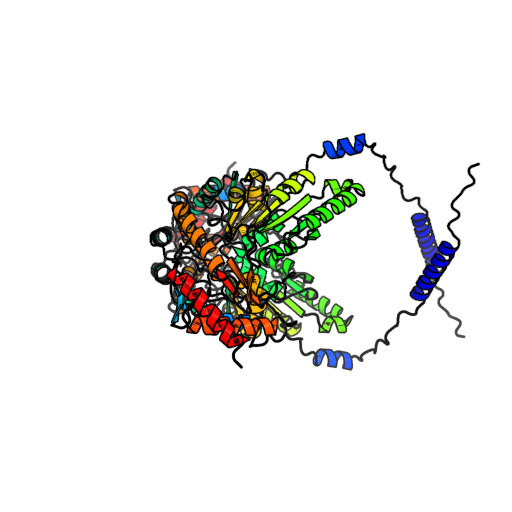M 2013 C CA . LYS A 1 254 ? 16.562 -24.062 9.438 1 97.88 254 LYS A CA 1
ATOM 2014 C C . LYS A 1 254 ? 17.219 -24.453 10.758 1 97.88 254 LYS A C 1
ATOM 2016 O O . LYS A 1 254 ? 18 -23.672 11.32 1 97.88 254 LYS A O 1
ATOM 2021 N N . TYR A 1 255 ? 17 -25.625 11.227 1 97.31 255 TYR A N 1
ATOM 2022 C CA . TYR A 1 255 ? 17.484 -26.047 12.531 1 97.31 255 TYR A CA 1
ATOM 2023 C C . TYR A 1 255 ? 18.953 -26.422 12.477 1 97.31 255 TYR A C 1
ATOM 2025 O O . TYR A 1 255 ? 19.719 -26.172 13.414 1 97.31 255 TYR A O 1
ATOM 2033 N N . LYS A 1 256 ? 19.344 -26.969 11.406 1 97.56 256 LYS A N 1
ATOM 2034 C CA . LYS A 1 256 ? 20.734 -27.375 11.266 1 97.56 256 LYS A CA 1
ATOM 2035 C C . LYS A 1 256 ? 21.672 -26.172 11.219 1 97.56 256 LYS A C 1
ATOM 2037 O O . LYS A 1 256 ? 22.75 -26.188 11.812 1 97.56 256 LYS A O 1
ATOM 2042 N N . TYR A 1 257 ? 21.234 -25.141 10.539 1 97.19 257 TYR A N 1
ATOM 2043 C CA . TYR A 1 257 ? 22.141 -24.016 10.297 1 97.19 257 TYR A CA 1
ATOM 2044 C C . TYR A 1 257 ? 21.656 -22.766 11.047 1 97.19 257 TYR A C 1
ATOM 2046 O O . TYR A 1 257 ? 22.219 -21.688 10.867 1 97.19 257 TYR A O 1
ATOM 2054 N N . LYS A 1 258 ? 20.625 -22.859 11.781 1 94.62 258 LYS A N 1
ATOM 2055 C CA . LYS A 1 258 ? 20.109 -21.812 12.664 1 94.62 258 LYS A CA 1
ATOM 2056 C C . LYS A 1 258 ? 19.734 -20.562 11.883 1 94.62 258 LYS A C 1
ATOM 2058 O O . LYS A 1 258 ? 20.203 -19.469 12.188 1 94.62 258 LYS A O 1
ATOM 2063 N N . VAL A 1 259 ? 18.844 -20.75 10.961 1 96.5 259 VAL A N 1
ATOM 2064 C CA . VAL A 1 259 ? 18.328 -19.641 10.172 1 96.5 259 VAL A CA 1
ATOM 2065 C C . V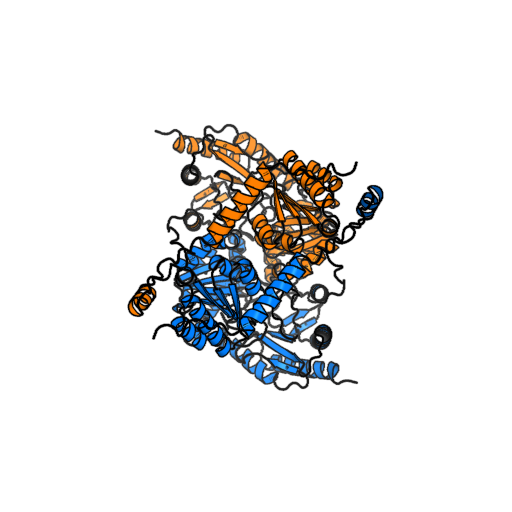AL A 1 259 ? 16.828 -19.453 10.453 1 96.5 259 VAL A C 1
ATOM 2067 O O . VAL A 1 259 ? 16.172 -20.375 10.938 1 96.5 259 VAL A O 1
ATOM 2070 N N . ARG A 1 260 ? 16.344 -18.281 10.281 1 95.94 260 ARG A N 1
ATOM 2071 C CA . ARG A 1 260 ? 14.914 -18 10.375 1 95.94 260 ARG A CA 1
ATOM 2072 C C . ARG A 1 260 ? 14.234 -18.125 9.016 1 95.94 260 ARG A C 1
ATOM 2074 O O . ARG A 1 260 ? 14.852 -17.859 7.984 1 95.94 260 ARG A O 1
ATOM 2081 N N . VAL A 1 261 ? 12.977 -18.531 9.062 1 97.31 261 VAL A N 1
ATOM 2082 C CA . VAL A 1 261 ? 12.273 -18.797 7.809 1 97.31 261 VAL A CA 1
ATOM 2083 C C . VAL A 1 261 ? 11.148 -17.781 7.617 1 97.31 261 VAL A C 1
ATOM 2085 O O . VAL A 1 261 ? 10.266 -17.656 8.469 1 97.31 261 VAL A O 1
ATOM 2088 N N . PHE A 1 262 ? 11.172 -17.078 6.516 1 96.88 262 PHE A N 1
ATOM 2089 C CA . PHE A 1 262 ? 10.109 -16.203 6.027 1 96.88 262 PHE A CA 1
ATOM 2090 C C . PHE A 1 262 ? 9.352 -16.859 4.879 1 96.88 262 PHE A C 1
ATOM 2092 O O . PHE A 1 262 ? 9.945 -17.188 3.848 1 96.88 262 PHE A O 1
ATOM 2099 N N . LEU A 1 263 ? 8.094 -16.969 5.09 1 98.25 263 LEU A N 1
ATOM 2100 C CA . LEU A 1 263 ? 7.277 -17.688 4.121 1 98.25 263 LEU A CA 1
ATOM 2101 C C . LEU A 1 263 ? 6.164 -16.797 3.578 1 98.25 263 LEU A C 1
ATOM 2103 O O . LEU A 1 263 ? 5.344 -16.281 4.34 1 98.25 263 LEU A O 1
ATOM 2107 N N . GLU A 1 264 ? 6.168 -16.547 2.299 1 98.19 264 GLU A N 1
ATOM 2108 C CA . GLU A 1 264 ? 5.094 -15.836 1.614 1 98.19 264 GLU A CA 1
ATOM 2109 C C . GLU A 1 264 ? 4.031 -16.797 1.094 1 98.19 264 GLU A C 1
ATOM 2111 O O . GLU A 1 264 ? 4.34 -17.719 0.328 1 98.19 264 GLU A O 1
ATOM 2116 N N . GLU A 1 265 ? 2.748 -16.609 1.487 1 98.19 265 GLU A N 1
ATOM 2117 C CA . GLU A 1 265 ? 1.734 -17.641 1.288 1 98.19 265 GLU A CA 1
ATOM 2118 C C . GLU A 1 265 ? 0.526 -17.078 0.536 1 98.19 265 GLU A C 1
ATOM 2120 O O . GLU A 1 265 ? -0.581 -17.609 0.657 1 98.19 265 GLU A O 1
ATOM 2125 N N . SER A 1 266 ? 0.653 -16.078 -0.26 1 96.75 266 SER A N 1
ATOM 2126 C CA . SER A 1 266 ? -0.465 -15.422 -0.918 1 96.75 266 SER A CA 1
ATOM 2127 C C . SER A 1 266 ? -1.223 -16.375 -1.83 1 96.75 266 SER A C 1
ATOM 2129 O O . SER A 1 266 ? -2.438 -16.25 -1.997 1 96.75 266 SER A O 1
ATOM 2131 N N . LEU A 1 267 ? -0.546 -17.375 -2.414 1 98.12 267 LEU A N 1
ATOM 2132 C CA . LEU A 1 267 ? -1.21 -18.266 -3.352 1 98.12 267 LEU A CA 1
ATOM 2133 C C . LEU A 1 267 ? -1.671 -19.547 -2.65 1 98.12 267 LEU A C 1
ATOM 2135 O O . LEU A 1 267 ? -2.465 -20.312 -3.203 1 98.12 267 LEU A O 1
ATOM 2139 N N . SER A 1 268 ? -1.207 -19.766 -1.438 1 98.62 268 SER A N 1
ATOM 2140 C CA . SER A 1 268 ? -1.419 -21.078 -0.846 1 98.62 268 SER A CA 1
ATOM 2141 C C . SER A 1 268 ? -2.48 -21.031 0.247 1 98.62 268 SER A C 1
ATOM 2143 O O . SER A 1 268 ? -3.188 -22.016 0.478 1 98.62 268 SER A O 1
ATOM 2145 N N . ILE A 1 269 ? -2.584 -19.906 0.99 1 98.12 269 ILE A N 1
ATOM 2146 C CA . ILE A 1 269 ? -3.623 -19.812 2.01 1 98.12 269 ILE A CA 1
ATOM 2147 C C . ILE A 1 269 ? -5 -19.859 1.352 1 98.12 269 ILE A C 1
ATOM 2149 O O . ILE A 1 269 ? -5.254 -19.156 0.376 1 98.12 269 ILE A O 1
ATOM 2153 N N . GLY A 1 270 ? -5.859 -20.688 1.82 1 97.06 270 GLY A N 1
ATOM 2154 C CA . GLY A 1 270 ? -7.164 -20.922 1.224 1 97.06 270 GLY A CA 1
ATOM 2155 C C . GLY A 1 270 ? -7.145 -21.984 0.141 1 97.06 270 GLY A C 1
ATOM 2156 O O . GLY A 1 270 ? -8.195 -22.391 -0.363 1 97.06 270 GLY A O 1
ATOM 2157 N N . VAL A 1 271 ? -5.953 -22.5 -0.224 1 98 271 VAL A N 1
ATOM 2158 C CA . VAL A 1 271 ? -5.848 -23.406 -1.36 1 98 271 VAL A CA 1
ATOM 2159 C C . VAL A 1 271 ? -5.207 -24.719 -0.915 1 98 271 VAL A C 1
ATOM 2161 O O . VAL A 1 271 ? -5.742 -25.797 -1.181 1 98 271 VAL A O 1
ATOM 2164 N N . LEU A 1 272 ? -4.066 -24.656 -0.293 1 98.19 272 LEU A N 1
ATOM 2165 C CA . LEU A 1 272 ? -3.34 -25.844 0.117 1 98.19 272 LEU A CA 1
ATOM 2166 C C . LEU A 1 272 ? -3.748 -26.281 1.523 1 98.19 272 LEU A C 1
ATOM 2168 O O . LEU A 1 272 ? -4.129 -25.438 2.346 1 98.19 272 LEU A O 1
ATOM 2172 N N . GLY A 1 273 ? -3.559 -27.547 1.818 1 97.06 273 GLY A N 1
ATOM 2173 C CA . GLY A 1 273 ? -3.963 -28.109 3.102 1 97.06 273 GLY A CA 1
ATOM 2174 C C . GLY A 1 273 ? -5.398 -28.594 3.115 1 97.06 273 GLY A C 1
ATOM 2175 O O . GLY A 1 273 ? -6.234 -28.109 2.354 1 97.06 273 GLY A O 1
ATOM 2176 N N . ARG A 1 274 ? -5.719 -29.438 3.98 1 95.81 274 ARG A N 1
ATOM 2177 C CA . ARG A 1 274 ? -7.055 -30.031 4.051 1 95.81 274 ARG A CA 1
ATOM 2178 C C . ARG A 1 274 ? -8.102 -28.969 4.383 1 95.81 274 ARG A C 1
ATOM 2180 O O . ARG A 1 274 ? -9.234 -29.031 3.902 1 95.81 274 ARG A O 1
ATOM 2187 N N . THR A 1 275 ? -7.664 -28.016 5.176 1 96.88 275 THR A N 1
ATOM 2188 C CA . THR A 1 275 ? -8.617 -27 5.613 1 96.88 275 THR A CA 1
ATOM 2189 C C . THR A 1 275 ? -8.203 -25.625 5.113 1 96.88 275 THR A C 1
ATOM 2191 O O . THR A 1 275 ? -8.695 -24.609 5.605 1 96.88 275 THR A O 1
ATOM 2194 N N . GLY A 1 276 ? -7.273 -25.594 4.195 1 97.56 276 GLY A N 1
ATOM 2195 C CA . GLY A 1 276 ? -6.938 -24.359 3.525 1 97.56 276 GLY A CA 1
ATOM 2196 C C . GLY A 1 276 ? -5.949 -23.5 4.305 1 97.56 276 GLY A C 1
ATOM 2197 O O . GLY A 1 276 ? -5.84 -22.297 4.074 1 97.56 276 GLY A O 1
ATOM 2198 N N . ARG A 1 277 ? -5.188 -24.047 5.227 1 97.81 277 ARG A N 1
ATOM 2199 C CA . ARG A 1 277 ? -4.328 -23.281 6.117 1 97.81 277 ARG A CA 1
ATOM 2200 C C . ARG A 1 277 ? -2.945 -23.078 5.5 1 97.81 277 ARG A C 1
ATOM 2202 O O . ARG A 1 277 ? -2.053 -22.516 6.137 1 97.81 277 ARG A O 1
ATOM 2209 N N . GLY A 1 278 ? -2.725 -23.547 4.277 1 98 278 GLY A N 1
ATOM 2210 C CA . GLY A 1 278 ? -1.504 -23.219 3.559 1 98 278 GLY A CA 1
ATOM 2211 C C . GLY A 1 278 ? -0.493 -24.344 3.541 1 98 278 GLY A C 1
ATOM 2212 O O . GLY A 1 278 ? -0.862 -25.516 3.65 1 98 278 GLY A O 1
ATOM 2213 N N . LEU A 1 279 ? 0.697 -23.984 3.301 1 98.56 279 LEU A N 1
ATOM 2214 C CA . LEU A 1 279 ? 1.774 -24.922 3.01 1 98.56 279 LEU A CA 1
ATOM 2215 C C . LEU A 1 279 ? 2.146 -25.719 4.25 1 98.56 279 LEU A C 1
ATOM 2217 O O . LEU A 1 279 ? 2.488 -26.906 4.152 1 98.56 279 LEU A O 1
ATOM 2221 N N . SER A 1 280 ? 2.184 -25.047 5.426 1 97.25 280 SER A N 1
ATOM 2222 C CA . SER A 1 280 ? 2.508 -25.75 6.656 1 97.25 280 SER A CA 1
ATOM 2223 C C . SER A 1 280 ? 1.572 -26.938 6.875 1 97.25 280 SER A C 1
ATOM 2225 O O . SER A 1 280 ? 2.021 -28.047 7.18 1 97.25 280 SER A O 1
ATOM 2227 N N . GLU A 1 281 ? 0.283 -26.703 6.695 1 97.5 281 GLU A N 1
ATOM 2228 C CA . GLU A 1 281 ? -0.685 -27.781 6.836 1 97.5 281 GLU A CA 1
ATOM 2229 C C . GLU A 1 281 ? -0.5 -28.828 5.742 1 97.5 281 GLU A C 1
ATOM 2231 O O . GLU A 1 281 ? -0.593 -30.031 6.008 1 97.5 281 GLU A O 1
ATOM 2236 N N . TYR A 1 282 ? -0.266 -28.391 4.578 1 98.06 282 TYR A N 1
ATOM 2237 C CA . TYR A 1 282 ? -0.087 -29.266 3.426 1 98.06 282 TYR A CA 1
ATOM 2238 C C . TYR A 1 282 ? 1.004 -30.297 3.693 1 98.06 282 TYR A C 1
ATOM 2240 O O . TYR A 1 282 ? 0.856 -31.469 3.344 1 98.06 282 TYR A O 1
ATOM 2248 N N . TYR A 1 283 ? 2.117 -29.875 4.328 1 98.44 283 TYR A N 1
ATOM 2249 C CA . TYR A 1 283 ? 3.256 -30.75 4.574 1 98.44 283 TYR A CA 1
ATOM 2250 C C . TYR A 1 283 ? 3.242 -31.281 6.008 1 98.44 283 TYR A C 1
ATOM 2252 O O . TYR A 1 283 ? 4.168 -31.969 6.43 1 98.44 283 TYR A O 1
ATOM 2260 N N . ASP A 1 284 ? 2.287 -30.859 6.758 1 97.5 284 ASP A N 1
ATOM 2261 C CA . ASP A 1 284 ? 2.205 -31.219 8.164 1 97.5 284 ASP A CA 1
ATOM 2262 C C . ASP A 1 284 ? 3.42 -30.703 8.938 1 97.5 284 ASP A C 1
ATOM 2264 O O . ASP A 1 284 ? 4.07 -31.469 9.656 1 97.5 284 ASP A O 1
ATOM 2268 N N . VAL A 1 285 ? 3.789 -29.562 8.648 1 96.94 285 VAL A N 1
ATOM 2269 C CA . VAL A 1 285 ? 4.816 -28.812 9.367 1 96.94 285 VAL A CA 1
ATOM 2270 C C . VAL A 1 285 ? 4.156 -27.859 10.359 1 96.94 285 VAL A C 1
ATOM 2272 O O . VAL A 1 285 ? 3.139 -27.234 10.055 1 96.94 285 VAL A O 1
ATOM 2275 N N . SER A 1 286 ? 4.727 -27.766 11.539 1 96 286 SER A N 1
ATOM 2276 C CA . SER A 1 286 ? 4.156 -26.875 12.547 1 96 286 SER A CA 1
ATOM 2277 C C . SER A 1 286 ? 4.289 -25.406 12.125 1 96 286 SER A C 1
ATOM 2279 O O . SER A 1 286 ? 5.34 -24.984 11.633 1 96 286 SER A O 1
ATOM 2281 N N . ILE A 1 287 ? 3.217 -24.688 12.344 1 95.25 287 ILE A N 1
ATOM 2282 C CA . ILE A 1 287 ? 3.227 -23.266 12.031 1 95.25 287 ILE A CA 1
ATOM 2283 C C . ILE A 1 287 ? 4.297 -22.562 12.859 1 95.25 287 ILE A C 1
ATOM 2285 O O . ILE A 1 287 ? 4.84 -21.547 12.438 1 95.25 287 ILE A O 1
ATOM 2289 N N . ASP A 1 288 ? 4.668 -23.125 13.984 1 94 288 ASP A N 1
ATOM 2290 C CA . ASP A 1 288 ? 5.656 -22.547 14.898 1 94 288 ASP A CA 1
ATOM 2291 C C . ASP A 1 288 ? 7.062 -22.641 14.312 1 94 288 ASP A C 1
ATOM 2293 O O . ASP A 1 288 ? 7.977 -21.953 14.781 1 94 288 ASP A O 1
ATOM 2297 N N . ASP A 1 289 ? 7.18 -23.484 13.359 1 95.62 289 ASP A N 1
ATOM 2298 C CA . ASP A 1 289 ? 8.484 -23.625 12.719 1 95.62 289 ASP A CA 1
ATOM 2299 C C . ASP A 1 289 ? 8.734 -22.5 11.711 1 95.62 289 ASP A C 1
ATOM 2301 O O . ASP A 1 289 ? 9.859 -22.312 11.258 1 95.62 289 ASP A O 1
ATOM 2305 N N . ILE A 1 290 ? 7.73 -21.781 11.406 1 96.31 290 ILE A N 1
ATOM 2306 C CA . ILE A 1 290 ? 7.82 -20.641 10.5 1 96.31 290 ILE A CA 1
ATOM 2307 C C . ILE A 1 290 ? 7.898 -19.344 11.312 1 96.31 290 ILE A C 1
ATOM 2309 O O . ILE A 1 290 ? 7.012 -19.062 12.109 1 96.31 290 ILE A O 1
ATOM 2313 N N . ASP A 1 291 ? 8.875 -18.609 11.078 1 93 291 ASP A N 1
ATOM 2314 C CA . ASP A 1 291 ? 9.102 -17.422 11.891 1 93 291 ASP A CA 1
ATOM 2315 C C . ASP A 1 291 ? 8.195 -16.266 11.445 1 93 291 ASP A C 1
ATOM 2317 O O . ASP A 1 291 ? 7.746 -15.477 12.273 1 93 291 ASP A O 1
ATOM 2321 N N . PHE A 1 292 ? 8.07 -16.266 10.148 1 90.25 292 PHE A N 1
ATOM 2322 C CA . PHE A 1 292 ? 7.305 -15.172 9.555 1 90.25 292 PHE A CA 1
ATOM 2323 C C . PHE A 1 292 ? 6.477 -15.664 8.375 1 90.25 292 PHE A C 1
ATOM 2325 O O . PHE A 1 292 ? 7.004 -16.297 7.461 1 90.25 292 PHE A O 1
ATOM 2332 N N . LEU A 1 293 ? 5.176 -15.391 8.539 1 96.19 293 LEU A N 1
ATOM 2333 C CA . LEU A 1 293 ? 4.258 -15.758 7.469 1 96.19 293 LEU A CA 1
ATOM 2334 C C . LEU A 1 293 ? 3.48 -14.547 6.973 1 96.19 293 LEU A C 1
ATOM 2336 O O . LEU A 1 293 ? 2.949 -13.773 7.773 1 96.19 293 LEU A O 1
ATOM 2340 N N . VAL A 1 294 ? 3.475 -14.297 5.637 1 95.44 294 VAL A N 1
ATOM 2341 C CA . VAL A 1 294 ? 2.754 -13.164 5.066 1 95.44 294 VAL A CA 1
ATOM 2342 C C . VAL A 1 294 ? 1.859 -13.648 3.926 1 95.44 294 VAL A C 1
ATOM 2344 O O . VAL A 1 294 ? 2.195 -14.602 3.227 1 95.44 294 VAL A O 1
ATOM 2347 N N . ALA A 1 295 ? 0.767 -12.938 3.801 1 96.56 295 ALA A N 1
ATOM 2348 C CA . ALA A 1 295 ? -0.102 -13.25 2.668 1 96.56 295 ALA A CA 1
ATOM 2349 C C . ALA A 1 295 ? -1.003 -12.062 2.328 1 96.56 295 ALA A C 1
ATOM 2351 O O . ALA A 1 295 ? -1.266 -11.211 3.18 1 96.56 295 ALA A O 1
ATOM 2352 N N . THR A 1 296 ? -1.413 -12.039 1.082 1 94.56 296 THR A N 1
ATOM 2353 C CA . THR A 1 296 ? -2.408 -11.062 0.662 1 94.56 296 THR A CA 1
ATOM 2354 C C . THR A 1 296 ? -3.82 -11.578 0.924 1 94.56 296 THR A C 1
ATOM 2356 O O . THR A 1 296 ? -4.031 -12.781 1.049 1 94.56 296 THR A O 1
ATOM 2359 N N . LEU A 1 297 ? -4.797 -10.695 1.051 1 95.56 297 LEU A N 1
ATOM 2360 C CA . LEU A 1 297 ? -6.211 -11.031 1.167 1 95.56 297 LEU A CA 1
ATOM 2361 C C . LEU A 1 297 ? -6.926 -10.836 -0.168 1 95.56 297 LEU A C 1
ATOM 2363 O O . LEU A 1 297 ? -8.141 -11.016 -0.257 1 95.56 297 LEU A O 1
ATOM 2367 N N . GLU A 1 298 ? -6.188 -10.641 -1.221 1 93.69 298 GLU A N 1
ATOM 2368 C CA . GLU A 1 298 ? -6.754 -10.203 -2.494 1 93.69 298 GLU A CA 1
ATOM 2369 C C . GLU A 1 298 ? -7.074 -11.398 -3.391 1 93.69 298 GLU A C 1
ATOM 2371 O O . GLU A 1 298 ? -7.797 -11.258 -4.383 1 93.69 298 GLU A O 1
ATOM 2376 N N . ASN A 1 299 ? -6.551 -12.578 -3.061 1 95.38 299 ASN A N 1
ATOM 2377 C CA . ASN A 1 299 ? -6.738 -13.75 -3.906 1 95.38 299 ASN A CA 1
ATOM 2378 C C . ASN A 1 299 ? -7.867 -14.633 -3.389 1 95.38 299 ASN A C 1
ATOM 2380 O O . ASN A 1 299 ? -9.039 -14.391 -3.678 1 95.38 299 ASN A O 1
ATOM 2384 N N . SER A 1 300 ? -7.566 -15.531 -2.473 1 97 300 SER A N 1
ATOM 2385 C CA . SER A 1 300 ? -8.523 -16.5 -1.96 1 97 300 SER A CA 1
ATOM 2386 C C . SER A 1 300 ? -9.688 -15.812 -1.252 1 97 300 SER A C 1
ATOM 2388 O O . SER A 1 300 ? -10.805 -16.344 -1.231 1 97 300 SER A O 1
ATOM 2390 N N . PHE A 1 301 ? -9.445 -14.602 -0.76 1 96.88 301 PHE A N 1
ATOM 2391 C CA . PHE A 1 301 ? -10.461 -13.938 0.053 1 96.88 301 PHE A CA 1
ATOM 2392 C C . PHE A 1 301 ? -11.18 -12.867 -0.75 1 96.88 301 PHE A C 1
ATOM 2394 O O . PHE A 1 301 ? -12.164 -12.289 -0.281 1 96.88 301 PHE A O 1
ATOM 2401 N N . ALA A 1 302 ? -10.719 -12.57 -1.908 1 95.44 302 ALA A N 1
ATOM 2402 C CA . ALA A 1 302 ? -11.336 -11.641 -2.854 1 95.44 302 ALA A CA 1
ATOM 2403 C C . ALA A 1 302 ? -11.586 -10.281 -2.205 1 95.44 302 ALA A C 1
ATOM 2405 O O . ALA A 1 302 ? -12.648 -9.688 -2.383 1 95.44 302 ALA A O 1
ATOM 2406 N N . SER A 1 303 ? -10.727 -9.852 -1.432 1 95.12 303 SER A N 1
ATOM 2407 C CA . SER A 1 303 ? -10.812 -8.57 -0.739 1 95.12 303 SER A CA 1
ATOM 2408 C C . SER A 1 303 ? -9.578 -7.715 -1.015 1 95.12 303 SER A C 1
ATOM 2410 O O . SER A 1 303 ? -9.055 -7.711 -2.131 1 95.12 303 SER A O 1
ATOM 2412 N N . ALA A 1 304 ? -9.203 -6.926 -0.063 1 91.44 304 ALA A N 1
ATOM 2413 C CA . ALA A 1 304 ? -8.023 -6.074 -0.196 1 91.44 304 ALA A CA 1
ATOM 2414 C C . ALA A 1 304 ? -7.152 -6.145 1.056 1 91.44 304 ALA A C 1
ATOM 2416 O O . ALA A 1 304 ? -7.637 -6.484 2.139 1 91.44 304 ALA A O 1
ATOM 2417 N N . GLY A 1 305 ? -5.867 -5.848 0.851 1 90.44 305 GLY A N 1
ATOM 2418 C CA . GLY A 1 305 ? -4.941 -5.848 1.974 1 90.44 305 GLY A CA 1
ATOM 2419 C C . GLY A 1 305 ? -4.168 -7.145 2.107 1 90.44 305 GLY A C 1
ATOM 2420 O O . GLY A 1 305 ? -4.043 -7.902 1.145 1 90.44 305 GLY A O 1
ATOM 2421 N N . GLY A 1 306 ? -3.547 -7.258 3.264 1 92.44 306 GLY A N 1
ATOM 2422 C CA . GLY A 1 306 ? -2.77 -8.438 3.6 1 92.44 306 GLY A CA 1
ATOM 2423 C C . GLY A 1 306 ? -2.566 -8.617 5.09 1 92.44 306 GLY A C 1
ATOM 2424 O O . GLY A 1 306 ? -3.166 -7.898 5.895 1 92.44 306 GLY A O 1
ATOM 2425 N N . PHE A 1 307 ? -1.844 -9.625 5.441 1 93.25 307 PHE A N 1
ATOM 2426 C CA . PHE A 1 307 ? -1.573 -9.852 6.859 1 93.25 307 PHE A CA 1
ATOM 2427 C C . PHE A 1 307 ? -0.206 -10.5 7.051 1 93.25 307 PHE A C 1
ATOM 2429 O O . PHE A 1 307 ? 0.367 -11.047 6.105 1 93.25 307 PHE A O 1
ATOM 2436 N N . CYS A 1 308 ? 0.262 -10.344 8.18 1 92.88 308 CYS A N 1
ATOM 2437 C CA . CYS A 1 308 ? 1.438 -11.031 8.695 1 92.88 308 CYS A CA 1
ATOM 2438 C C . CYS A 1 308 ? 1.105 -11.797 9.977 1 92.88 308 CYS A C 1
ATOM 2440 O O . CYS A 1 308 ? 0.352 -11.305 10.82 1 92.88 308 CYS A O 1
ATOM 2442 N N . ALA A 1 309 ? 1.631 -13 10.078 1 95 309 ALA A N 1
ATOM 2443 C CA . ALA A 1 309 ? 1.372 -13.828 11.258 1 95 309 ALA A CA 1
ATOM 2444 C C . ALA A 1 309 ? 2.646 -14.516 11.734 1 95 309 ALA A C 1
ATOM 2446 O O . ALA A 1 309 ? 3.535 -14.812 10.93 1 95 309 ALA A O 1
ATOM 2447 N N . GLY A 1 310 ? 2.746 -14.766 13.023 1 92.75 310 GLY A N 1
ATOM 2448 C CA . GLY A 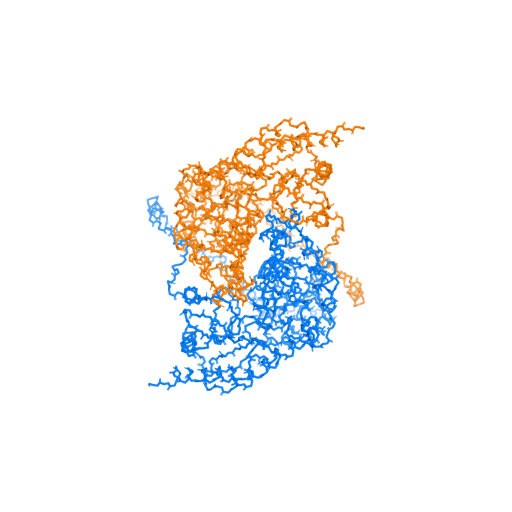1 310 ? 3.873 -15.422 13.672 1 92.75 310 GLY A CA 1
ATOM 2449 C C . GLY A 1 310 ? 3.836 -15.32 15.188 1 92.75 310 GLY A C 1
ATOM 2450 O O . GLY A 1 310 ? 2.762 -15.328 15.789 1 92.75 310 GLY A O 1
ATOM 2451 N N . LYS A 1 311 ? 5.012 -15.375 15.68 1 89.5 311 LYS A N 1
ATOM 2452 C CA . LYS A 1 311 ? 5.121 -15.188 17.125 1 89.5 311 LYS A CA 1
ATOM 2453 C C . LYS A 1 311 ? 4.758 -13.766 17.531 1 89.5 311 LYS A C 1
ATOM 2455 O O . LYS A 1 311 ? 4.906 -12.836 16.734 1 89.5 311 LYS A O 1
ATOM 2460 N N . LYS A 1 312 ? 4.324 -13.586 18.734 1 84.88 312 LYS A N 1
ATOM 2461 C CA . LYS A 1 312 ? 3.838 -12.297 19.234 1 84.88 312 LYS A CA 1
ATOM 2462 C C . LYS A 1 312 ? 4.93 -11.234 19.156 1 84.88 312 LYS A C 1
ATOM 2464 O O . LYS A 1 312 ? 4.676 -10.109 18.734 1 84.88 312 LYS A O 1
ATOM 2469 N N . TYR A 1 313 ? 6.078 -11.648 19.547 1 79.94 313 TYR A N 1
ATOM 2470 C CA . TYR A 1 313 ? 7.152 -10.656 19.594 1 79.94 313 TYR A CA 1
ATOM 2471 C C . TYR A 1 313 ? 7.516 -10.188 18.188 1 79.94 313 TYR A C 1
ATOM 2473 O O . TYR A 1 313 ? 7.906 -9.031 18 1 79.94 313 TYR A O 1
ATOM 2481 N N . ILE A 1 314 ? 7.324 -11.031 17.172 1 78 314 ILE A N 1
ATOM 2482 C CA . ILE A 1 314 ? 7.605 -10.68 15.789 1 78 314 ILE A CA 1
ATOM 2483 C C . ILE A 1 314 ? 6.547 -9.703 15.273 1 78 314 ILE A C 1
ATOM 2485 O O . ILE A 1 314 ? 6.871 -8.68 14.68 1 78 314 ILE A O 1
ATOM 2489 N N . VAL A 1 315 ? 5.32 -9.977 15.594 1 81.81 315 VAL A N 1
ATOM 2490 C CA . VAL A 1 315 ? 4.207 -9.164 15.117 1 81.81 315 VAL A CA 1
ATOM 2491 C C . VAL A 1 315 ? 4.227 -7.805 15.805 1 81.81 315 VAL A C 1
ATOM 2493 O O . VAL A 1 315 ? 3.961 -6.777 15.172 1 81.81 315 VAL A O 1
ATOM 2496 N N . ASP A 1 316 ? 4.629 -7.777 17.016 1 76.44 316 ASP A N 1
ATOM 2497 C CA . ASP A 1 316 ? 4.723 -6.516 17.75 1 76.44 316 ASP A CA 1
ATOM 2498 C C . ASP A 1 316 ? 5.844 -5.641 17.188 1 76.44 316 ASP A C 1
ATOM 2500 O O . ASP A 1 316 ? 5.715 -4.414 17.141 1 76.44 316 ASP A O 1
ATOM 2504 N N . HIS A 1 317 ? 6.801 -6.352 16.797 1 75.81 317 HIS A N 1
ATOM 2505 C CA . HIS A 1 317 ? 7.898 -5.621 16.172 1 75.81 317 HIS A CA 1
ATOM 2506 C C . HIS A 1 317 ? 7.461 -5 14.852 1 75.81 317 HIS A C 1
ATOM 2508 O O . HIS A 1 317 ? 7.879 -3.891 14.516 1 75.81 317 HIS A O 1
ATOM 2514 N N . GLN A 1 318 ? 6.684 -5.73 14.203 1 76.5 318 GLN A N 1
ATOM 2515 C CA . GLN A 1 318 ? 6.152 -5.219 12.945 1 76.5 318 GLN A CA 1
ATOM 2516 C C . GLN A 1 318 ? 5.277 -3.99 13.172 1 76.5 318 GLN A C 1
ATOM 2518 O O . GLN A 1 318 ? 5.305 -3.045 12.383 1 76.5 318 GLN A O 1
ATOM 2523 N N . ARG A 1 319 ? 4.559 -4.094 14.172 1 72.94 319 ARG A N 1
ATOM 2524 C CA . ARG A 1 319 ? 3.699 -2.965 14.516 1 72.94 319 ARG A CA 1
ATOM 2525 C C . ARG A 1 319 ? 4.52 -1.701 14.75 1 72.94 319 ARG A C 1
ATOM 2527 O O . ARG A 1 319 ? 4.117 -0.609 14.344 1 72.94 319 ARG A O 1
ATOM 2534 N N . LEU A 1 320 ? 5.652 -1.938 15.32 1 67.38 320 LEU A N 1
ATOM 2535 C CA . LEU A 1 320 ? 6.473 -0.787 15.68 1 67.38 320 LEU A CA 1
ATOM 2536 C C . LEU A 1 320 ? 7.32 -0.333 14.5 1 67.38 320 LEU A C 1
ATOM 2538 O O . LEU A 1 320 ? 7.406 0.864 14.219 1 67.38 320 LEU A O 1
ATOM 2542 N N . ASN A 1 321 ? 7.898 -1.303 13.773 1 64.69 321 ASN A N 1
ATOM 2543 C CA . ASN A 1 321 ? 8.906 -0.967 12.766 1 64.69 321 ASN A CA 1
ATOM 2544 C C . ASN A 1 321 ? 8.305 -0.911 11.367 1 64.69 321 ASN A C 1
ATOM 2546 O O . ASN A 1 321 ? 8.875 -0.295 10.469 1 64.69 321 ASN A O 1
ATOM 2550 N N . GLY A 1 322 ? 7.352 -1.749 11.203 1 58.88 322 GLY A N 1
ATOM 2551 C CA . GLY A 1 322 ? 6.648 -1.73 9.93 1 58.88 322 GLY A CA 1
ATOM 2552 C C . GLY A 1 322 ? 5.605 -0.633 9.836 1 58.88 322 GLY A C 1
ATOM 2553 O O . GLY A 1 322 ? 4.707 -0.689 8.992 1 58.88 322 GLY A O 1
ATOM 2554 N N . TYR A 1 323 ? 5.801 0.342 10.836 1 56.19 323 TYR A N 1
ATOM 2555 C CA . TYR A 1 323 ? 4.793 1.33 11.203 1 56.19 323 TYR A CA 1
ATOM 2556 C C . TYR A 1 323 ? 4.316 2.1 9.977 1 56.19 323 TYR A C 1
ATOM 2558 O O . TYR A 1 323 ? 3.113 2.312 9.797 1 56.19 323 TYR A O 1
ATOM 2566 N N . GLY A 1 324 ? 5.332 2.387 9.234 1 55.84 324 GLY A N 1
ATOM 2567 C CA . GLY A 1 324 ? 4.887 3.287 8.188 1 55.84 324 GLY A CA 1
ATOM 2568 C C . GLY A 1 324 ? 3.818 2.682 7.293 1 55.84 324 GLY A C 1
ATOM 2569 O O . GLY A 1 324 ? 2.812 3.328 6.992 1 55.84 324 GLY A O 1
ATOM 2570 N N . TYR A 1 325 ? 3.916 1.445 7.078 1 54.78 325 TYR A N 1
ATOM 2571 C CA . TYR A 1 325 ? 2.982 0.838 6.137 1 54.78 325 TYR A CA 1
ATOM 2572 C C . TYR A 1 325 ? 1.785 0.24 6.867 1 54.78 325 TYR A C 1
ATOM 2574 O O . TYR A 1 325 ? 0.656 0.301 6.375 1 54.78 325 TYR A O 1
ATOM 2582 N N . CYS A 1 326 ? 2.176 -0.19 7.973 1 54.56 326 CYS A N 1
ATOM 2583 C CA . CYS A 1 326 ? 1.14 -0.89 8.727 1 54.56 326 CYS A CA 1
ATOM 2584 C C . CYS A 1 326 ? 0.143 0.094 9.328 1 54.56 326 CYS A C 1
ATOM 2586 O O . CYS A 1 326 ? -1.065 -0.142 9.289 1 54.56 326 CYS A O 1
ATOM 2588 N N . PHE A 1 327 ? 0.701 1.163 9.586 1 56.78 327 PHE A N 1
ATOM 2589 C CA . PHE A 1 327 ? -0.155 1.943 10.469 1 56.78 327 PHE A CA 1
ATOM 2590 C C . PHE A 1 327 ? -0.476 3.301 9.852 1 56.78 327 PHE A C 1
ATOM 2592 O O . PHE A 1 327 ? -1.379 4 10.32 1 56.78 327 PHE A O 1
ATOM 2599 N N . SER A 1 328 ? 0.187 3.377 8.727 1 58.19 328 SER A N 1
ATOM 2600 C CA . SER A 1 328 ? -0.051 4.703 8.164 1 58.19 328 SER A CA 1
ATOM 2601 C C . SER A 1 328 ? -1.363 4.75 7.391 1 58.19 328 SER A C 1
ATOM 2603 O O . SER A 1 328 ? -1.901 5.828 7.133 1 58.19 328 SER A O 1
ATOM 2605 N N . ALA A 1 329 ? -1.663 3.531 7.102 1 66.69 329 ALA A N 1
ATOM 2606 C CA . ALA A 1 329 ? -2.926 3.488 6.367 1 66.69 329 ALA A CA 1
ATOM 2607 C C . ALA A 1 329 ? -3.85 2.41 6.93 1 66.69 329 ALA A C 1
ATOM 2609 O O . ALA A 1 329 ? -3.396 1.32 7.285 1 66.69 329 ALA A O 1
ATOM 2610 N N . SER A 1 330 ? -5.066 2.875 7.164 1 76.81 330 SER A N 1
ATOM 2611 C CA . SER A 1 330 ? -6.066 1.914 7.613 1 76.81 330 SER A CA 1
ATOM 2612 C C . SER A 1 330 ? -6.793 1.276 6.434 1 76.81 330 SER A C 1
ATOM 2614 O O . SER A 1 330 ? -7.199 1.971 5.5 1 76.81 330 SER A O 1
ATOM 2616 N N . GLN A 1 331 ? -6.777 -0.058 6.477 1 88.75 331 GLN A N 1
ATOM 2617 C CA . GLN A 1 331 ? -7.582 -0.789 5.504 1 88.75 331 GLN A CA 1
ATOM 2618 C C . GLN A 1 331 ? -9.055 -0.408 5.617 1 88.75 331 GLN A C 1
ATOM 2620 O O . GLN A 1 331 ? -9.594 -0.29 6.719 1 88.75 331 GLN A O 1
ATOM 2625 N N . PRO A 1 332 ? -9.734 -0.123 4.473 1 92.5 332 PRO A N 1
ATOM 2626 C CA . PRO A 1 332 ? -11.172 0.123 4.578 1 92.5 332 PRO A CA 1
ATOM 2627 C C . PRO A 1 332 ? -11.906 -0.974 5.348 1 92.5 332 PRO A C 1
ATOM 2629 O O . PRO A 1 332 ? -11.75 -2.158 5.039 1 92.5 332 PRO A O 1
ATOM 2632 N N . PRO A 1 333 ? -12.719 -0.579 6.312 1 93.69 333 PRO A N 1
ATOM 2633 C CA . PRO A 1 333 ? -13.344 -1.581 7.18 1 93.69 333 PRO A CA 1
ATOM 2634 C C . PRO A 1 333 ? -14.227 -2.562 6.414 1 93.69 333 PRO A C 1
ATOM 2636 O O . PRO A 1 333 ? -14.328 -3.732 6.789 1 93.69 333 PRO A O 1
ATOM 2639 N N . LEU A 1 334 ? -14.898 -2.119 5.352 1 96.81 334 LEU A N 1
ATOM 2640 C CA . LEU A 1 334 ? -15.766 -3.006 4.578 1 96.81 334 LEU A CA 1
ATOM 2641 C C . LEU A 1 334 ? -14.953 -4.137 3.947 1 96.81 334 LEU A C 1
ATOM 2643 O O . LEU A 1 334 ? -15.438 -5.266 3.842 1 96.81 334 LEU A O 1
ATOM 2647 N N . CYS A 1 335 ? -13.727 -3.871 3.49 1 95.75 335 CYS A N 1
ATOM 2648 C CA . CYS A 1 335 ? -12.867 -4.902 2.92 1 95.75 335 CYS A CA 1
ATOM 2649 C C . CYS A 1 335 ? -12.469 -5.926 3.977 1 95.75 335 CYS A C 1
ATOM 2651 O O . CYS A 1 335 ? -12.391 -7.125 3.688 1 95.75 335 CYS A O 1
ATOM 2653 N N . VAL A 1 336 ? -12.227 -5.426 5.18 1 95.88 336 VAL A N 1
ATOM 2654 C CA . VAL A 1 336 ? -11.867 -6.301 6.293 1 95.88 336 VAL A CA 1
ATOM 2655 C C . VAL A 1 336 ? -13.016 -7.262 6.582 1 95.88 336 VAL A C 1
ATOM 2657 O O . VAL A 1 336 ? -12.805 -8.469 6.734 1 95.88 336 VAL A O 1
ATOM 2660 N N . SER A 1 337 ? -14.203 -6.727 6.625 1 97.12 337 SER A N 1
ATOM 2661 C CA . SER A 1 337 ? -15.375 -7.539 6.922 1 97.12 337 SER A CA 1
ATOM 2662 C C . SER A 1 337 ? -15.633 -8.562 5.82 1 97.12 337 SER A C 1
ATOM 2664 O O . SER A 1 337 ? -16.094 -9.672 6.09 1 97.12 337 SER A O 1
ATOM 2666 N N . ALA A 1 338 ? -15.406 -8.133 4.594 1 97.94 338 ALA A N 1
ATOM 2667 C CA . ALA A 1 338 ? -15.531 -9.07 3.479 1 97.94 338 ALA A CA 1
ATOM 2668 C C . ALA A 1 338 ? -14.57 -10.242 3.643 1 97.94 338 ALA A C 1
ATOM 2670 O O . ALA A 1 338 ? -14.961 -11.398 3.479 1 97.94 338 ALA A O 1
ATOM 2671 N N . ALA A 1 339 ? -13.336 -9.953 3.955 1 97.69 339 ALA A N 1
ATOM 2672 C CA . ALA A 1 339 ? -12.336 -10.992 4.16 1 97.69 339 ALA A CA 1
ATOM 2673 C C . ALA A 1 339 ? -12.711 -11.891 5.332 1 97.69 339 ALA A C 1
ATOM 2675 O O . ALA A 1 339 ? -12.508 -13.109 5.281 1 97.69 339 ALA A O 1
ATOM 2676 N N . CYS A 1 340 ? -13.219 -11.266 6.363 1 98 340 CYS A N 1
ATOM 2677 C CA . CYS A 1 340 ? -13.648 -12.008 7.539 1 98 340 CYS A CA 1
ATOM 2678 C C . CYS A 1 340 ? -14.742 -13.008 7.184 1 98 340 CYS A C 1
ATOM 2680 O O . CYS A 1 340 ? -14.711 -14.156 7.641 1 98 340 CYS A O 1
ATOM 2682 N N . ARG A 1 341 ? -15.672 -12.555 6.453 1 98 341 ARG A N 1
ATOM 2683 C CA . ARG A 1 341 ? -16.766 -13.43 6.059 1 98 341 ARG A CA 1
ATOM 2684 C C . ARG A 1 341 ? -16.266 -14.555 5.156 1 98 341 ARG A C 1
ATOM 2686 O O . ARG A 1 341 ? -16.75 -15.688 5.258 1 98 341 ARG A O 1
ATOM 2693 N N . ALA A 1 342 ? -15.398 -14.266 4.223 1 98 342 ALA A N 1
ATOM 2694 C CA . ALA A 1 342 ? -14.789 -15.297 3.387 1 98 342 ALA A CA 1
ATOM 2695 C C . ALA A 1 342 ? -14.078 -16.344 4.238 1 98 342 ALA A C 1
ATOM 2697 O O . ALA A 1 342 ? -14.188 -17.547 3.98 1 98 342 ALA A O 1
ATOM 2698 N N . LEU A 1 343 ? -13.359 -15.898 5.227 1 98.25 343 LEU A N 1
ATOM 2699 C CA . LEU A 1 343 ? -12.672 -16.812 6.133 1 98.25 343 LEU A CA 1
ATOM 2700 C C . LEU A 1 343 ? -13.664 -17.703 6.863 1 98.25 343 LEU A C 1
ATOM 2702 O O . LEU A 1 343 ? -13.422 -18.906 7.035 1 98.25 343 LEU A O 1
ATOM 2706 N N . ASP A 1 344 ? -14.773 -17.125 7.305 1 97.94 344 ASP A N 1
ATOM 2707 C CA . ASP A 1 344 ? -15.836 -17.906 7.93 1 97.94 344 ASP A CA 1
ATOM 2708 C C . ASP A 1 344 ? -16.328 -19.031 7.012 1 97.94 344 ASP A C 1
ATOM 2710 O O . ASP A 1 344 ? -16.547 -20.156 7.457 1 97.94 344 ASP A O 1
ATOM 2714 N N . MET A 1 345 ? -16.484 -18.719 5.805 1 97.5 345 MET A N 1
ATOM 2715 C CA . MET A 1 345 ? -16.969 -19.703 4.832 1 97.5 345 MET A CA 1
ATOM 2716 C C . MET A 1 345 ? -15.977 -20.859 4.688 1 97.5 345 MET A C 1
ATOM 2718 O O . MET A 1 345 ? -16.391 -22.016 4.609 1 97.5 345 MET A O 1
ATOM 2722 N N . ILE A 1 346 ? -14.727 -20.547 4.66 1 97.12 346 ILE A N 1
ATOM 2723 C CA . ILE A 1 346 ? -13.68 -21.547 4.539 1 97.12 346 ILE A CA 1
ATOM 2724 C C . ILE A 1 346 ? -13.711 -22.469 5.758 1 97.12 346 ILE A C 1
ATOM 2726 O O . ILE A 1 346 ? -13.625 -23.688 5.625 1 97.12 346 ILE A O 1
ATOM 2730 N N . GLU A 1 347 ? -13.836 -21.875 6.914 1 96.38 347 GLU A N 1
ATOM 2731 C CA . GLU A 1 347 ? -13.805 -22.625 8.156 1 96.38 347 GLU A CA 1
ATOM 2732 C C . GLU A 1 347 ? -15.055 -23.5 8.305 1 96.38 347 GLU A C 1
ATOM 2734 O O . GLU A 1 347 ? -14.992 -24.594 8.859 1 96.38 347 GLU A O 1
ATOM 2739 N N . GLN A 1 348 ? -16.141 -23.047 7.812 1 96.31 348 GLN A N 1
ATOM 2740 C CA . GLN A 1 348 ? -17.422 -23.703 8 1 96.31 348 GLN A CA 1
ATOM 2741 C C . GLN A 1 348 ? -17.594 -24.859 7.012 1 96.31 348 GLN A C 1
ATOM 2743 O O . GLN A 1 348 ? -18.281 -25.828 7.305 1 96.31 348 GLN A O 1
ATOM 2748 N N . ASP A 1 349 ? -17 -24.688 5.836 1 95.94 349 ASP A N 1
ATOM 2749 C CA . ASP A 1 349 ? -17.219 -25.672 4.781 1 95.94 349 ASP A CA 1
ATOM 2750 C C . ASP A 1 349 ? -15.906 -25.969 4.043 1 95.94 349 ASP A C 1
ATOM 2752 O O . ASP A 1 349 ? -15.562 -25.281 3.078 1 95.94 349 ASP A O 1
ATOM 2756 N N . ASN A 1 350 ? -15.32 -27.047 4.355 1 93.06 350 ASN A N 1
ATOM 2757 C CA . ASN A 1 350 ? -14.039 -27.406 3.766 1 93.06 350 ASN A CA 1
ATOM 2758 C C . ASN A 1 350 ? -14.195 -27.906 2.336 1 93.06 350 ASN A C 1
ATOM 2760 O O . ASN A 1 350 ? -13.219 -28.031 1.603 1 93.06 350 ASN A O 1
ATOM 2764 N N . SER A 1 351 ? -15.406 -28.172 1.905 1 96.62 351 SER A N 1
ATOM 2765 C CA . SER A 1 351 ? -15.617 -28.609 0.533 1 96.62 351 SER A CA 1
ATOM 2766 C C . SER A 1 351 ? -15.164 -27.562 -0.471 1 96.62 351 SER A C 1
ATOM 2768 O O . SER A 1 351 ? -14.844 -27.891 -1.617 1 96.62 351 SER A O 1
ATOM 2770 N N . ILE A 1 352 ? -15.125 -26.344 -0.007 1 96.56 352 ILE A N 1
ATOM 2771 C CA . ILE A 1 352 ? -14.648 -25.25 -0.837 1 96.56 352 ILE A CA 1
ATOM 2772 C C . ILE A 1 352 ? -13.211 -25.516 -1.273 1 96.56 352 ILE A C 1
ATOM 2774 O O . ILE A 1 352 ? -12.859 -25.328 -2.439 1 96.56 352 ILE A O 1
ATOM 2778 N N . ILE A 1 353 ? -12.414 -26 -0.36 1 97.5 353 ILE A N 1
ATOM 2779 C CA . ILE A 1 353 ? -11.008 -26.297 -0.624 1 97.5 353 ILE A CA 1
ATOM 2780 C C . ILE A 1 353 ? -10.898 -27.516 -1.544 1 97.5 353 ILE A C 1
ATOM 2782 O O . ILE A 1 353 ? -10.102 -27.516 -2.48 1 97.5 353 ILE A O 1
ATOM 2786 N N . GLU A 1 354 ? -11.695 -28.453 -1.341 1 97.31 354 GLU A N 1
ATOM 2787 C CA . GLU A 1 354 ? -11.703 -29.656 -2.16 1 97.31 354 GLU A CA 1
ATOM 2788 C C . GLU A 1 354 ? -12.086 -29.344 -3.604 1 97.31 354 GLU A C 1
ATOM 2790 O O . GLU A 1 354 ? -11.508 -29.891 -4.539 1 97.31 354 GLU A O 1
ATOM 2795 N N . GLN A 1 355 ? -13.102 -28.547 -3.746 1 97.88 355 GLN A N 1
ATOM 2796 C CA . GLN A 1 355 ? -13.523 -28.141 -5.082 1 97.88 355 GLN A CA 1
ATOM 2797 C C . GLN A 1 355 ? -12.391 -27.438 -5.828 1 97.88 355 GLN A C 1
ATOM 2799 O O . GLN A 1 355 ? -12.172 -27.703 -7.012 1 97.88 355 GLN A O 1
ATOM 2804 N N . CYS A 1 356 ? -11.727 -26.562 -5.133 1 98.31 356 CYS A N 1
ATOM 2805 C CA . CYS A 1 356 ? -10.602 -25.859 -5.738 1 98.31 356 CYS A CA 1
ATOM 2806 C C . CYS A 1 356 ? -9.508 -26.828 -6.152 1 98.31 356 CYS A C 1
ATOM 2808 O O . CYS A 1 356 ? -8.977 -26.75 -7.262 1 98.31 356 CYS A O 1
ATOM 2810 N N . GLN A 1 357 ? -9.203 -27.781 -5.312 1 98 357 GLN A N 1
ATOM 2811 C CA . GLN A 1 357 ? -8.156 -28.766 -5.578 1 98 357 GLN A CA 1
ATOM 2812 C C . GLN A 1 357 ? -8.531 -29.656 -6.762 1 98 357 GLN A C 1
ATOM 2814 O O . GLN A 1 357 ? -7.68 -30 -7.59 1 98 357 GLN A O 1
ATOM 2819 N N . ARG A 1 358 ? -9.727 -30.016 -6.824 1 98 358 ARG A N 1
ATOM 2820 C CA . ARG A 1 358 ? -10.188 -30.828 -7.945 1 98 358 ARG A CA 1
ATOM 2821 C C . ARG A 1 358 ? -10.047 -30.062 -9.266 1 98 358 ARG A C 1
ATOM 2823 O O . ARG A 1 358 ? -9.594 -30.641 -10.258 1 98 358 ARG A O 1
ATOM 2830 N N . ALA A 1 359 ? -10.469 -28.844 -9.227 1 98.62 359 ALA A N 1
ATOM 2831 C CA . ALA A 1 359 ? -10.344 -28.031 -10.43 1 98.62 359 ALA A CA 1
ATOM 2832 C C . ALA A 1 359 ? -8.883 -27.891 -10.852 1 98.62 359 ALA A C 1
ATOM 2834 O O . ALA A 1 359 ? -8.562 -27.953 -12.039 1 98.62 359 ALA A O 1
ATOM 2835 N N . CYS A 1 360 ? -8.016 -27.688 -9.883 1 98.69 360 CYS A N 1
ATOM 2836 C CA . CYS A 1 360 ? -6.594 -27.531 -10.164 1 98.69 360 CYS A CA 1
ATOM 2837 C C . CYS A 1 360 ? -6.027 -28.797 -10.805 1 98.69 360 CYS A C 1
ATOM 2839 O O . CYS A 1 360 ? -5.355 -28.719 -11.836 1 98.69 360 CYS A O 1
ATOM 2841 N N . LYS A 1 361 ? -6.309 -29.906 -10.258 1 98.62 361 LYS A N 1
ATOM 2842 C CA . LYS A 1 361 ? -5.789 -31.172 -10.75 1 98.62 361 LYS A CA 1
ATOM 2843 C C . LYS A 1 361 ? -6.34 -31.484 -12.141 1 98.62 361 LYS A C 1
ATOM 2845 O O . LYS A 1 361 ? -5.602 -31.953 -13.016 1 98.62 361 LYS A O 1
ATOM 2850 N N . LEU A 1 362 ? -7.629 -31.25 -12.305 1 98.69 362 LEU A N 1
ATOM 2851 C CA . LEU A 1 362 ? -8.242 -31.5 -13.602 1 98.69 362 LEU A CA 1
ATOM 2852 C C . LEU A 1 362 ? -7.633 -30.594 -14.672 1 98.69 362 LEU A C 1
ATOM 2854 O O . LEU A 1 362 ? -7.395 -31.031 -15.797 1 98.69 362 LEU A O 1
ATOM 2858 N N . THR A 1 363 ? -7.438 -29.344 -14.32 1 98.75 363 THR A N 1
ATOM 2859 C CA . THR A 1 363 ? -6.836 -28.406 -15.258 1 98.75 363 THR A CA 1
ATOM 2860 C C . THR A 1 363 ? -5.445 -28.875 -15.672 1 98.75 363 THR A C 1
ATOM 2862 O O . THR A 1 363 ? -5.09 -28.812 -16.859 1 98.75 363 THR A O 1
ATOM 2865 N N . SER A 1 364 ? -4.656 -29.281 -14.68 1 98.62 364 SER A N 1
ATOM 2866 C CA . SER A 1 364 ? -3.332 -29.812 -14.984 1 98.62 364 SER A CA 1
ATOM 2867 C C . SER A 1 364 ? -3.42 -31 -15.945 1 98.62 364 SER A C 1
ATOM 2869 O O . SER A 1 364 ? -2.639 -31.094 -16.906 1 98.62 364 SER A O 1
ATOM 2871 N N . LYS A 1 365 ? -4.285 -31.828 -15.719 1 98.44 365 LYS A N 1
ATOM 2872 C CA . LYS A 1 365 ? -4.457 -33 -16.562 1 98.44 365 LYS A CA 1
ATOM 2873 C C . LYS A 1 365 ? -4.832 -32.625 -17.984 1 98.44 365 LYS A C 1
ATOM 2875 O O . LYS A 1 365 ? -4.281 -33.156 -18.953 1 98.44 365 LYS A O 1
ATOM 2880 N N . MET A 1 366 ? -5.742 -31.688 -18.125 1 98.25 366 MET A N 1
ATOM 2881 C CA . MET A 1 366 ? -6.301 -31.328 -19.422 1 98.25 366 MET A CA 1
ATOM 2882 C C . MET A 1 366 ? -5.328 -30.469 -20.219 1 98.25 366 MET A C 1
ATOM 2884 O O . MET A 1 366 ? -5.402 -30.422 -21.453 1 98.25 366 MET A O 1
ATOM 2888 N N . LEU A 1 367 ? -4.441 -29.797 -19.547 1 98.38 367 LEU A N 1
ATOM 2889 C CA . LEU A 1 367 ? -3.545 -28.875 -20.234 1 98.38 367 LEU A CA 1
ATOM 2890 C C . LEU A 1 367 ? -2.182 -29.516 -20.469 1 98.38 367 LEU A C 1
ATOM 2892 O O . LEU A 1 367 ? -1.26 -28.859 -20.969 1 98.38 367 LEU A O 1
ATOM 2896 N N . ARG A 1 368 ? -2.146 -30.75 -20.156 1 96 368 ARG A N 1
ATOM 2897 C CA . ARG A 1 368 ? -0.905 -31.469 -20.406 1 96 368 ARG A CA 1
ATOM 2898 C C . ARG A 1 368 ? -0.732 -31.75 -21.906 1 96 368 ARG A C 1
ATOM 2900 O O . ARG A 1 368 ? -1.715 -31.969 -22.609 1 96 368 ARG A O 1
ATOM 2907 N N . ASP A 1 369 ? 0.422 -31.781 -22.406 1 94.06 369 ASP A N 1
ATOM 2908 C CA . ASP A 1 369 ? 0.812 -32.281 -23.719 1 94.06 369 ASP A CA 1
ATOM 2909 C C . ASP A 1 369 ? 0.186 -31.438 -24.828 1 94.06 369 ASP A C 1
ATOM 2911 O O . ASP A 1 369 ? -0.419 -31.969 -25.75 1 94.06 369 ASP A O 1
ATOM 2915 N N . ILE A 1 370 ? 0.115 -30.219 -24.656 1 97.19 370 ILE A N 1
ATOM 2916 C CA . ILE A 1 370 ? -0.255 -29.312 -25.734 1 97.19 370 ILE A CA 1
ATOM 2917 C C . ILE A 1 370 ? 0.948 -29.078 -26.641 1 97.19 370 ILE A C 1
ATOM 2919 O O . ILE A 1 370 ? 1.985 -28.578 -26.188 1 97.19 370 ILE A O 1
ATOM 2923 N N . ASP A 1 371 ? 0.777 -29.391 -27.891 1 96.56 371 ASP A N 1
ATOM 2924 C CA . ASP A 1 371 ? 1.874 -29.188 -28.828 1 96.56 371 ASP A CA 1
ATOM 2925 C C . ASP A 1 371 ? 2.283 -27.719 -28.906 1 96.56 371 ASP A C 1
ATOM 2927 O O . ASP A 1 371 ? 1.439 -26.844 -29.109 1 96.56 371 ASP A O 1
ATOM 2931 N N . GLY A 1 372 ? 3.521 -27.516 -28.625 1 97.62 372 GLY A N 1
ATOM 2932 C CA . GLY A 1 372 ? 4.051 -26.172 -28.75 1 97.62 372 GLY A CA 1
ATOM 2933 C C . GLY A 1 372 ? 4.105 -25.422 -27.422 1 97.62 372 GLY A C 1
ATOM 2934 O O . GLY A 1 372 ? 4.715 -24.359 -27.312 1 97.62 372 GLY A O 1
ATOM 2935 N N . LEU A 1 373 ? 3.443 -25.984 -26.422 1 98.44 373 LEU A N 1
ATOM 2936 C CA . LEU A 1 373 ? 3.441 -25.375 -25.109 1 98.44 373 LEU A CA 1
ATOM 2937 C C . LEU A 1 373 ? 3.787 -26.406 -24.031 1 98.44 373 LEU A C 1
ATOM 2939 O O . LEU A 1 373 ? 3.35 -27.562 -24.109 1 98.44 373 LEU A O 1
ATOM 2943 N N . ASP A 1 374 ? 4.57 -26 -23.078 1 98.38 374 ASP A N 1
ATOM 2944 C CA . ASP A 1 374 ? 4.887 -26.828 -21.906 1 98.38 374 ASP A CA 1
ATOM 2945 C C . ASP A 1 374 ? 4.152 -26.312 -20.672 1 98.38 374 ASP A C 1
ATOM 2947 O O . ASP A 1 374 ? 4.188 -25.125 -20.359 1 98.38 374 ASP A O 1
ATOM 2951 N N . LEU A 1 375 ? 3.527 -27.266 -20.031 1 98.62 375 LEU A N 1
ATOM 2952 C CA . LEU A 1 375 ? 2.83 -26.922 -18.797 1 98.62 375 LEU A CA 1
ATOM 2953 C C . LEU A 1 375 ? 3.781 -26.953 -17.609 1 98.62 375 LEU A C 1
ATOM 2955 O O . LEU A 1 375 ? 4.504 -27.922 -17.406 1 98.62 375 LEU A O 1
ATOM 2959 N N . HIS A 1 376 ? 3.803 -25.844 -16.828 1 98.19 376 HIS A N 1
ATOM 2960 C CA . HIS A 1 376 ? 4.59 -25.734 -15.609 1 98.19 376 HIS A CA 1
ATOM 2961 C C . HIS A 1 376 ? 3.695 -25.484 -14.406 1 98.19 376 HIS A C 1
ATOM 2963 O O . HIS A 1 376 ? 2.645 -24.844 -14.531 1 98.19 376 HIS A O 1
ATOM 2969 N N . GLY A 1 377 ? 4.168 -25.938 -13.242 1 98 377 GLY A N 1
ATOM 2970 C CA . GLY A 1 377 ? 3.436 -25.766 -11.992 1 98 377 GLY A CA 1
ATOM 2971 C C . GLY A 1 377 ? 2.975 -27.094 -11.391 1 98 377 GLY A C 1
ATOM 2972 O O . GLY A 1 377 ? 2.754 -28.062 -12.109 1 98 377 GLY A O 1
ATOM 2973 N N . ALA A 1 378 ? 2.801 -27.109 -10.125 1 98.44 378 ALA A N 1
ATOM 2974 C CA . ALA A 1 378 ? 2.299 -28.297 -9.422 1 98.44 378 ALA A CA 1
ATOM 2975 C C . ALA A 1 378 ? 0.82 -28.516 -9.719 1 98.44 378 ALA A C 1
ATOM 2977 O O . ALA A 1 378 ? 0.083 -27.562 -10 1 98.44 378 ALA A O 1
ATOM 2978 N N . GLU A 1 379 ? 0.395 -29.734 -9.641 1 98.31 379 GLU A N 1
ATOM 2979 C CA . GLU A 1 379 ? -0.996 -30.062 -9.93 1 98.31 379 GLU A CA 1
ATOM 2980 C C . GLU A 1 379 ? -1.942 -29.406 -8.93 1 98.31 379 GLU A C 1
ATOM 2982 O O . GLU A 1 379 ? -3.066 -29.047 -9.281 1 98.31 379 GLU A O 1
ATOM 2987 N N . GLU A 1 380 ? -1.468 -29.219 -7.734 1 98.12 380 GLU A N 1
ATOM 2988 C CA . GLU A 1 380 ? -2.299 -28.656 -6.672 1 98.12 380 GLU A CA 1
ATOM 2989 C C . GLU A 1 380 ? -2.334 -27.125 -6.738 1 98.12 380 GLU A C 1
ATOM 2991 O O . GLU A 1 380 ? -3.178 -26.5 -6.105 1 98.12 380 GLU A O 1
ATOM 2996 N N . SER A 1 381 ? -1.385 -26.562 -7.445 1 98.69 381 SER A N 1
ATOM 2997 C CA . SER A 1 381 ? -1.265 -25.109 -7.523 1 98.69 381 SER A CA 1
ATOM 2998 C C . SER A 1 381 ? -2.428 -24.5 -8.297 1 98.69 381 SER A C 1
ATOM 3000 O O . SER A 1 381 ? -2.781 -24.984 -9.375 1 98.69 381 SER A O 1
ATOM 3002 N N . PRO A 1 382 ? -3.016 -23.438 -7.77 1 98.5 382 PRO A N 1
ATOM 3003 C CA . PRO A 1 382 ? -4.066 -22.75 -8.523 1 98.5 382 PRO A CA 1
ATOM 3004 C C . PRO A 1 382 ? -3.514 -21.891 -9.648 1 98.5 382 PRO A C 1
ATOM 3006 O O . PRO A 1 382 ? -4.273 -21.406 -10.492 1 98.5 382 PRO A O 1
ATOM 3009 N N . VAL A 1 383 ? -2.256 -21.688 -9.664 1 98.38 383 VAL A N 1
ATOM 3010 C CA . VAL A 1 383 ? -1.584 -20.938 -10.727 1 98.38 383 VAL A CA 1
ATOM 3011 C C . VAL A 1 383 ? -0.668 -21.875 -11.508 1 98.38 383 VAL A C 1
ATOM 3013 O O . VAL A 1 383 ? 0.118 -22.625 -10.922 1 98.38 383 VAL A O 1
ATOM 3016 N N . LYS A 1 384 ? -0.786 -21.875 -12.773 1 98.56 384 LYS A N 1
ATOM 3017 C CA . LYS A 1 384 ? 0.035 -22.672 -13.695 1 98.56 384 LYS A CA 1
ATOM 3018 C C . LYS A 1 384 ? 0.534 -21.812 -14.852 1 98.56 384 LYS A C 1
ATOM 3020 O O . LYS A 1 384 ? 0.033 -20.703 -15.078 1 98.56 384 LYS A O 1
ATOM 3025 N N . HIS A 1 385 ? 1.557 -22.359 -15.516 1 98.56 385 HIS A N 1
ATOM 3026 C CA . HIS A 1 385 ? 2.133 -21.594 -16.609 1 98.56 385 HIS A CA 1
ATOM 3027 C C . HIS A 1 385 ? 2.285 -22.453 -17.859 1 98.56 385 HIS A C 1
ATOM 3029 O O . HIS A 1 385 ? 2.771 -23.578 -17.797 1 98.56 385 HIS A O 1
ATOM 3035 N N . LEU A 1 386 ? 1.809 -21.938 -18.953 1 98.69 386 LEU A N 1
ATOM 3036 C CA . LEU A 1 386 ? 2.104 -22.516 -20.266 1 98.69 386 LEU A CA 1
ATOM 3037 C C . LEU A 1 386 ? 3.209 -21.719 -20.969 1 98.69 386 LEU A C 1
ATOM 3039 O O . LEU A 1 386 ? 3.047 -20.531 -21.25 1 98.69 386 LEU A O 1
ATOM 3043 N N . ARG A 1 387 ? 4.285 -22.375 -21.219 1 98.19 387 ARG A N 1
ATOM 3044 C CA . ARG A 1 387 ? 5.434 -21.75 -21.859 1 98.19 387 ARG A CA 1
ATOM 3045 C C . ARG A 1 387 ? 5.707 -22.391 -23.219 1 98.19 387 ARG A C 1
ATOM 3047 O O . ARG A 1 387 ? 5.422 -23.578 -23.422 1 98.19 387 ARG A O 1
ATOM 3054 N N . LEU A 1 388 ? 6.309 -21.578 -24.078 1 98.12 388 LEU A N 1
ATOM 3055 C CA . LEU A 1 388 ? 6.672 -22.141 -25.375 1 98.12 388 LEU A CA 1
ATOM 3056 C C . LEU A 1 388 ? 7.676 -23.281 -25.219 1 98.12 388 LEU A C 1
ATOM 3058 O O . LEU A 1 388 ? 8.656 -23.156 -24.484 1 98.12 388 LEU A O 1
ATOM 3062 N N . THR A 1 389 ? 7.418 -24.344 -25.859 1 97.62 389 THR A N 1
ATOM 3063 C CA . THR A 1 389 ? 8.328 -25.484 -25.844 1 97.62 389 THR A CA 1
ATOM 3064 C C . THR A 1 389 ? 9.68 -25.109 -26.438 1 97.62 389 THR A C 1
ATOM 3066 O O . THR A 1 389 ? 10.719 -25.594 -25.969 1 97.62 389 THR A O 1
ATOM 3069 N N . GLU A 1 390 ? 9.68 -24.281 -27.469 1 96.5 390 GLU A N 1
ATOM 3070 C CA . GLU A 1 390 ? 10.891 -23.766 -28.109 1 96.5 390 GLU A CA 1
ATOM 3071 C C . GLU A 1 390 ? 10.93 -22.25 -28.094 1 96.5 390 GLU A C 1
ATOM 3073 O O . GLU A 1 390 ? 10.734 -21.594 -29.125 1 96.5 390 GLU A O 1
ATOM 3078 N N . PRO A 1 391 ? 11.297 -21.781 -27 1 95.94 391 PRO A N 1
ATOM 3079 C CA . PRO A 1 391 ? 11.359 -20.328 -26.922 1 95.94 391 PRO A CA 1
ATOM 3080 C C . PRO A 1 391 ? 12.484 -19.734 -27.75 1 95.94 391 PRO A C 1
ATOM 3082 O O . PRO A 1 391 ? 13.5 -20.391 -27.984 1 95.94 391 PRO A O 1
ATOM 3085 N N . SER A 1 392 ? 12.234 -18.547 -28.188 1 94.69 392 SER A N 1
ATOM 3086 C CA . SER A 1 392 ? 13.289 -17.828 -28.875 1 94.69 392 SER A CA 1
ATOM 3087 C C . SER A 1 392 ? 14.273 -17.188 -27.906 1 94.69 392 SER A C 1
ATOM 3089 O O . SER A 1 392 ? 14.141 -17.359 -26.688 1 94.69 392 SER A O 1
ATOM 3091 N N . ASP A 1 393 ? 15.32 -16.5 -28.422 1 93.12 393 ASP A N 1
ATOM 3092 C CA . ASP A 1 393 ? 16.312 -15.812 -27.594 1 93.12 393 ASP A CA 1
ATOM 3093 C C . ASP A 1 393 ? 15.836 -14.406 -27.234 1 93.12 393 ASP A C 1
ATOM 3095 O O . ASP A 1 393 ? 16.5 -13.711 -26.453 1 93.12 393 ASP A O 1
ATOM 3099 N N . ASP A 1 394 ? 14.664 -14.164 -27.719 1 92.75 394 ASP A N 1
ATOM 3100 C CA . ASP A 1 394 ? 14.102 -12.836 -27.484 1 92.75 394 ASP A CA 1
ATOM 3101 C C . ASP A 1 394 ? 12.758 -12.93 -26.766 1 92.75 394 ASP A C 1
ATOM 3103 O O . ASP A 1 394 ? 11.75 -13.312 -27.359 1 92.75 394 ASP A O 1
ATOM 3107 N N . ASN A 1 395 ? 12.742 -12.477 -25.609 1 90.62 395 ASN A N 1
ATOM 3108 C CA . ASN A 1 395 ? 11.539 -12.555 -24.797 1 90.62 395 ASN A CA 1
ATOM 3109 C C . ASN A 1 395 ? 10.398 -11.734 -25.406 1 90.62 395 ASN A C 1
ATOM 3111 O O . ASN A 1 395 ? 9.227 -12.078 -25.234 1 90.62 395 ASN A O 1
ATOM 3115 N N . ASP A 1 396 ? 10.75 -10.703 -26.078 1 87.94 396 ASP A N 1
ATOM 3116 C CA . ASP A 1 396 ? 9.719 -9.883 -26.703 1 87.94 396 ASP A CA 1
ATOM 3117 C C . ASP A 1 396 ? 8.977 -10.656 -27.781 1 87.94 396 ASP A C 1
ATOM 3119 O O . ASP A 1 396 ? 7.762 -10.516 -27.922 1 87.94 396 ASP A O 1
ATOM 3123 N N . ILE A 1 397 ? 9.711 -11.398 -28.531 1 92.94 397 ILE A N 1
ATOM 3124 C CA . ILE A 1 397 ? 9.109 -12.211 -29.578 1 92.94 397 ILE A CA 1
ATOM 3125 C C . ILE A 1 397 ? 8.227 -13.289 -28.953 1 92.94 397 ILE A C 1
ATOM 3127 O O . ILE A 1 397 ? 7.105 -13.523 -29.422 1 92.94 397 ILE A O 1
ATOM 3131 N N . ASP A 1 398 ? 8.727 -13.883 -27.922 1 95.44 398 ASP A N 1
ATOM 3132 C CA . ASP A 1 398 ? 7.957 -14.922 -27.25 1 95.44 398 ASP A CA 1
ATOM 3133 C C . ASP A 1 398 ? 6.68 -14.344 -26.641 1 95.44 398 ASP A C 1
ATOM 3135 O O . ASP A 1 398 ? 5.617 -14.969 -26.719 1 95.44 398 ASP A O 1
ATOM 3139 N N . ASN A 1 399 ? 6.793 -13.195 -26.062 1 93.12 399 ASN A N 1
ATOM 3140 C CA . ASN A 1 399 ? 5.633 -12.523 -25.5 1 93.12 399 ASN A CA 1
ATOM 3141 C C . ASN A 1 399 ? 4.57 -12.234 -26.547 1 93.12 399 ASN A C 1
ATOM 3143 O O . ASN A 1 399 ? 3.377 -12.43 -26.312 1 93.12 399 ASN A O 1
ATOM 3147 N N . ARG A 1 400 ? 5.004 -11.797 -27.656 1 92.69 400 ARG A N 1
ATOM 3148 C CA . ARG A 1 400 ? 4.074 -11.492 -28.734 1 92.69 400 ARG A CA 1
ATOM 3149 C C . ARG A 1 400 ? 3.373 -12.758 -29.234 1 92.69 400 ARG A C 1
ATOM 3151 O O . ARG A 1 400 ? 2.172 -12.734 -29.5 1 92.69 400 ARG A O 1
ATOM 3158 N N . THR A 1 401 ? 4.172 -13.758 -29.328 1 96.12 401 THR A N 1
ATOM 3159 C CA . THR A 1 401 ? 3.613 -15.031 -29.75 1 96.12 401 THR A CA 1
ATOM 3160 C C . THR A 1 401 ? 2.549 -15.516 -28.766 1 96.12 401 THR A C 1
ATOM 3162 O O . THR A 1 401 ? 1.448 -15.891 -29.172 1 96.12 401 THR A O 1
ATOM 3165 N N . LEU A 1 402 ? 2.84 -15.453 -27.531 1 97.44 402 LEU A N 1
ATOM 3166 C CA . LEU A 1 402 ? 1.91 -15.883 -26.484 1 97.44 402 LEU A CA 1
ATOM 3167 C C . LEU A 1 402 ? 0.694 -14.969 -26.438 1 97.44 402 LEU A C 1
ATOM 3169 O O . LEU A 1 402 ? -0.424 -15.422 -26.188 1 97.44 402 LEU A O 1
ATOM 3173 N N . GLN A 1 403 ? 0.961 -13.711 -26.672 1 94.81 403 GLN A N 1
ATOM 3174 C CA . GLN A 1 403 ? -0.143 -12.758 -26.672 1 94.81 403 GLN A CA 1
ATOM 3175 C C . GLN A 1 403 ? -1.127 -13.062 -27.797 1 94.81 403 GLN A C 1
ATOM 3177 O O . GLN A 1 403 ? -2.338 -12.914 -27.641 1 94.81 403 GLN A O 1
ATOM 3182 N N . ARG A 1 404 ? -0.641 -13.43 -28.922 1 96.06 404 ARG A N 1
ATOM 3183 C CA . ARG A 1 404 ? -1.508 -13.805 -30.031 1 96.06 404 ARG A CA 1
ATOM 3184 C C . ARG A 1 404 ? -2.379 -15 -29.656 1 96.06 404 ARG A C 1
ATOM 3186 O O . ARG A 1 404 ? -3.564 -15.039 -30 1 96.06 404 ARG A O 1
ATOM 3193 N N . ILE A 1 405 ? -1.793 -15.93 -29 1 97.88 405 ILE A N 1
ATOM 3194 C CA . ILE A 1 405 ? -2.545 -17.094 -28.547 1 97.88 405 ILE A CA 1
ATOM 3195 C C . ILE A 1 405 ? -3.65 -16.656 -27.594 1 97.88 405 ILE A C 1
ATOM 3197 O O . ILE A 1 405 ? -4.801 -17.078 -27.719 1 97.88 405 ILE A O 1
ATOM 3201 N N . ALA A 1 406 ? -3.326 -15.82 -26.688 1 96.12 406 ALA A N 1
ATOM 3202 C CA . ALA A 1 406 ? -4.285 -15.32 -25.703 1 96.12 406 ALA A CA 1
ATOM 3203 C C . ALA A 1 406 ? -5.41 -14.539 -26.375 1 96.12 406 ALA A C 1
ATOM 3205 O O . ALA A 1 406 ? -6.574 -14.664 -26 1 96.12 406 ALA A O 1
ATOM 3206 N N . ASP A 1 407 ? -5.039 -13.75 -27.406 1 94.19 407 ASP A N 1
ATOM 3207 C CA . ASP A 1 407 ? -6.031 -12.953 -28.125 1 94.19 407 ASP A CA 1
ATOM 3208 C C . ASP A 1 407 ? -7.051 -13.844 -28.828 1 94.19 407 ASP A C 1
ATOM 3210 O O . ASP A 1 407 ? -8.25 -13.562 -28.812 1 94.19 407 ASP A O 1
ATOM 3214 N N . ILE A 1 408 ? -6.574 -14.852 -29.422 1 96.88 408 ILE A N 1
ATOM 3215 C CA . ILE A 1 408 ? -7.461 -15.789 -30.094 1 96.88 408 ILE A CA 1
ATOM 3216 C C . ILE A 1 408 ? -8.367 -16.469 -29.078 1 96.88 408 ILE A C 1
ATOM 3218 O O . ILE A 1 408 ? -9.555 -16.656 -29.312 1 96.88 408 ILE A O 1
ATOM 3222 N N . ALA A 1 409 ? -7.773 -16.828 -28 1 97.62 409 ALA A N 1
ATOM 3223 C CA . ALA A 1 409 ? -8.547 -17.5 -26.953 1 97.62 409 ALA A CA 1
ATOM 3224 C C . ALA A 1 409 ? -9.68 -16.609 -26.453 1 97.62 409 ALA A C 1
ATOM 3226 O O . ALA A 1 409 ? -10.789 -17.078 -26.203 1 97.62 409 ALA A O 1
ATOM 3227 N N . ILE A 1 410 ? -9.414 -15.344 -26.266 1 95.38 410 ILE A N 1
ATOM 3228 C CA . ILE A 1 410 ? -10.422 -14.406 -25.797 1 95.38 410 ILE A CA 1
ATOM 3229 C C . ILE A 1 410 ? -11.57 -14.336 -26.812 1 95.38 410 ILE A C 1
ATOM 3231 O O . ILE A 1 410 ? -12.742 -14.328 -26.422 1 95.38 410 ILE A O 1
ATOM 3235 N N . LYS A 1 411 ? -11.227 -14.305 -28.062 1 95.44 411 LYS A N 1
ATOM 3236 C CA . LYS A 1 411 ? -12.242 -14.273 -29.109 1 95.44 411 LYS A CA 1
ATOM 3237 C C . LYS A 1 411 ? -13.109 -15.531 -29.062 1 95.44 411 LYS A C 1
ATOM 3239 O O . LYS A 1 411 ? -14.273 -15.492 -29.469 1 95.44 411 LYS A O 1
ATOM 3244 N N . GLU A 1 412 ? -12.516 -16.531 -28.516 1 97.19 412 GLU A N 1
ATOM 3245 C CA . GLU A 1 412 ? -13.242 -17.797 -28.438 1 97.19 412 GLU A CA 1
ATOM 3246 C C . GLU A 1 412 ? -13.867 -17.984 -27.062 1 97.19 412 GLU A C 1
ATOM 3248 O O . GLU A 1 412 ? -14.375 -19.062 -26.734 1 97.19 412 GLU A O 1
ATOM 3253 N N . GLY A 1 413 ? -13.734 -17.031 -26.219 1 97 413 GLY A N 1
ATOM 3254 C CA . GLY A 1 413 ? -14.484 -17.016 -24.969 1 97 413 GLY A CA 1
ATOM 3255 C C . GLY A 1 413 ? -13.672 -17.5 -23.781 1 97 413 GLY A C 1
ATOM 3256 O O . GLY A 1 413 ? -14.242 -17.969 -22.797 1 97 413 GLY A O 1
ATOM 3257 N N . VAL A 1 414 ? -12.391 -17.5 -23.859 1 98.19 414 VAL A N 1
ATOM 3258 C CA . VAL A 1 414 ? -11.523 -17.891 -22.75 1 98.19 414 VAL A CA 1
ATOM 3259 C C . VAL A 1 414 ? -10.547 -16.766 -22.438 1 98.19 414 VAL A C 1
ATOM 3261 O O . VAL A 1 414 ? -9.781 -16.344 -23.297 1 98.19 414 VAL A O 1
ATOM 3264 N N . ALA A 1 415 ? -10.617 -16.281 -21.203 1 96.25 415 ALA A N 1
ATOM 3265 C CA . ALA A 1 415 ? -9.727 -15.203 -20.797 1 96.25 415 ALA A CA 1
ATOM 3266 C C . ALA A 1 415 ? -8.398 -15.75 -20.281 1 96.25 415 ALA A C 1
ATOM 3268 O O . ALA A 1 415 ? -8.367 -16.5 -19.297 1 96.25 415 ALA A O 1
ATOM 3269 N N . LEU A 1 416 ? -7.359 -15.383 -20.938 1 95.06 416 LEU A N 1
ATOM 3270 C CA . LEU A 1 416 ? -6 -15.742 -20.562 1 95.06 416 LEU A CA 1
ATOM 3271 C C . LEU A 1 416 ? -5.16 -14.5 -20.297 1 95.06 416 LEU A C 1
ATOM 3273 O O . LEU A 1 416 ? -5.512 -13.406 -20.75 1 95.06 416 LEU A O 1
ATOM 3277 N N . THR A 1 417 ? -4.082 -14.734 -19.547 1 92.81 417 THR A N 1
ATOM 3278 C CA . THR A 1 417 ? -3.156 -13.648 -19.266 1 92.81 417 THR A CA 1
ATOM 3279 C C . THR A 1 417 ? -1.726 -14.047 -19.609 1 92.81 417 THR A C 1
ATOM 3281 O O . THR A 1 417 ? -1.263 -15.125 -19.234 1 92.81 417 THR A O 1
ATOM 3284 N N . VAL A 1 418 ? -1.119 -13.125 -20.328 1 93.44 418 VAL A N 1
ATOM 3285 C CA . VAL A 1 418 ? 0.306 -13.312 -20.578 1 93.44 418 VAL A CA 1
ATOM 3286 C C . VAL A 1 418 ? 1.119 -12.539 -19.547 1 93.44 418 VAL A C 1
ATOM 3288 O O . VAL A 1 418 ? 0.798 -11.398 -19.219 1 93.44 418 VAL A O 1
ATOM 3291 N N . THR A 1 419 ? 2.066 -13.203 -19 1 88.06 419 THR A N 1
ATOM 3292 C CA . THR A 1 419 ? 2.887 -12.586 -17.969 1 88.06 419 THR A CA 1
ATOM 3293 C C . THR A 1 419 ? 3.639 -11.383 -18.531 1 88.06 419 THR A C 1
ATOM 3295 O O . THR A 1 419 ? 3.965 -11.344 -19.719 1 88.06 419 THR A O 1
ATOM 3298 N N . ASN A 1 420 ? 3.762 -10.406 -17.734 1 78.88 420 ASN A N 1
ATOM 3299 C CA . ASN A 1 420 ? 4.586 -9.234 -18.016 1 78.88 420 ASN A CA 1
ATOM 3300 C C . ASN A 1 420 ? 5.48 -8.898 -16.828 1 78.88 420 ASN A C 1
ATOM 3302 O O . ASN A 1 420 ? 4.988 -8.508 -15.758 1 78.88 420 ASN A O 1
ATOM 3306 N N . TYR A 1 421 ? 6.738 -9.094 -17.094 1 76.38 421 TYR A N 1
ATOM 3307 C CA . TYR A 1 421 ? 7.688 -8.844 -16.016 1 76.38 421 TYR A CA 1
ATOM 3308 C C . TYR A 1 421 ? 8.273 -7.438 -16.125 1 76.38 421 TYR A C 1
ATOM 3310 O O . TYR A 1 421 ? 8.398 -6.891 -17.219 1 76.38 421 TYR A O 1
ATOM 3318 N N . LEU A 1 422 ? 8.586 -6.922 -15 1 71 422 LEU A N 1
ATOM 3319 C CA . LEU A 1 422 ? 9.195 -5.594 -14.945 1 71 422 LEU A CA 1
ATOM 3320 C C . LEU A 1 422 ? 10.695 -5.672 -15.219 1 71 422 LEU A C 1
ATOM 3322 O O . LEU A 1 422 ? 11.336 -6.668 -14.875 1 71 422 LEU A O 1
ATOM 3326 N N . ALA A 1 423 ? 11.172 -4.625 -15.727 1 68.38 423 ALA A N 1
ATOM 3327 C CA . ALA A 1 423 ? 12.594 -4.566 -16.078 1 68.38 423 ALA A CA 1
ATOM 3328 C C . ALA A 1 423 ? 13.469 -4.676 -14.836 1 68.38 423 ALA A C 1
ATOM 3330 O O . ALA A 1 423 ? 14.586 -5.188 -14.898 1 68.38 423 ALA A O 1
ATOM 3331 N N . ASP A 1 424 ? 12.914 -4.297 -13.719 1 70.56 424 ASP A N 1
ATOM 3332 C CA . ASP A 1 424 ? 13.695 -4.242 -12.484 1 70.56 424 ASP A CA 1
ATOM 3333 C C . ASP A 1 424 ? 13.742 -5.609 -11.805 1 70.56 424 ASP A C 1
ATOM 3335 O O . ASP A 1 424 ? 14.469 -5.797 -10.828 1 70.56 424 ASP A O 1
ATOM 3339 N N . GLU A 1 425 ? 13.055 -6.523 -12.32 1 79.31 425 GLU A N 1
ATOM 3340 C CA . GLU A 1 425 ? 13.086 -7.84 -11.688 1 79.31 425 GLU A CA 1
ATOM 3341 C C . GLU A 1 425 ? 14.414 -8.539 -11.922 1 79.31 425 GLU A C 1
ATOM 3343 O O . GLU A 1 425 ? 14.953 -8.5 -13.031 1 79.31 425 GLU A O 1
ATOM 3348 N N . TYR A 1 426 ? 14.938 -9.109 -10.93 1 80.12 426 TYR A N 1
ATOM 3349 C CA . TYR A 1 426 ? 16.266 -9.703 -10.969 1 80.12 426 TYR A CA 1
ATOM 3350 C C . TYR A 1 426 ? 16.266 -11 -11.758 1 80.12 426 TYR A C 1
ATOM 3352 O O . TYR A 1 426 ? 17.141 -11.227 -12.609 1 80.12 426 TYR A O 1
ATOM 3360 N N . TRP A 1 427 ? 15.344 -11.844 -11.367 1 83 427 TRP A N 1
ATOM 3361 C CA . TRP A 1 427 ? 15.234 -13.125 -12.055 1 83 427 TRP A CA 1
ATOM 3362 C C . TRP A 1 427 ? 13.875 -13.273 -12.727 1 83 427 TRP A C 1
ATOM 3364 O O . TRP A 1 427 ? 12.852 -13.383 -12.047 1 83 427 TRP A O 1
ATOM 3374 N N . MET A 1 428 ? 14 -13.188 -14.039 1 83.75 428 MET A N 1
ATOM 3375 C CA . MET A 1 428 ? 12.75 -13.305 -14.781 1 83.75 428 MET A CA 1
ATOM 3376 C C . MET A 1 428 ? 12.664 -14.641 -15.5 1 83.75 428 MET A C 1
ATOM 3378 O O . MET A 1 428 ? 13.555 -14.984 -16.281 1 83.75 428 MET A O 1
ATOM 3382 N N . PRO A 1 429 ? 11.594 -15.289 -15.172 1 90.62 429 PRO A N 1
ATOM 3383 C CA . PRO A 1 429 ? 11.398 -16.5 -15.984 1 90.62 429 PRO A CA 1
ATOM 3384 C C . PRO A 1 429 ? 11.008 -16.172 -17.422 1 90.62 429 PRO A C 1
ATOM 3386 O O . PRO A 1 429 ? 10.758 -15.016 -17.766 1 90.62 429 PRO A O 1
ATOM 3389 N N . LYS A 1 430 ? 11.062 -17.219 -18.234 1 93.19 430 LYS A N 1
ATOM 3390 C CA . LYS A 1 430 ? 10.57 -17.062 -19.609 1 93.19 430 LYS A CA 1
ATOM 3391 C C . LYS A 1 430 ? 9.094 -16.672 -19.609 1 93.19 430 LYS A C 1
ATOM 3393 O O . LYS A 1 430 ? 8.344 -17.031 -18.719 1 93.19 430 LYS A O 1
ATOM 3398 N N . PRO A 1 431 ? 8.734 -15.938 -20.641 1 94.81 431 PRO A N 1
ATOM 3399 C CA . PRO A 1 431 ? 7.328 -15.547 -20.75 1 94.81 431 PRO A CA 1
ATOM 3400 C C . PRO A 1 431 ? 6.383 -16.75 -20.75 1 94.81 431 PRO A C 1
ATOM 3402 O O . PRO A 1 431 ? 6.742 -17.828 -21.219 1 94.81 431 PRO A O 1
ATOM 3405 N N . SER A 1 432 ? 5.215 -16.531 -20.266 1 97.25 432 SER A N 1
ATOM 3406 C CA . SER A 1 432 ? 4.238 -17.609 -20.172 1 97.25 432 SER A CA 1
ATOM 3407 C C . SER A 1 432 ? 2.812 -17.078 -20.234 1 97.25 432 SER A C 1
ATOM 3409 O O . SER A 1 432 ? 2.586 -15.875 -20.062 1 97.25 432 SER A O 1
ATOM 3411 N N . ILE A 1 433 ? 1.917 -17.906 -20.594 1 97.75 433 ILE A N 1
ATOM 3412 C CA . ILE A 1 433 ? 0.504 -17.703 -20.297 1 97.75 433 ILE A CA 1
ATOM 3413 C C . ILE A 1 433 ? 0.194 -18.219 -18.891 1 97.75 433 ILE A C 1
ATOM 3415 O O . ILE A 1 433 ? 0.316 -19.422 -18.625 1 97.75 433 ILE A O 1
ATOM 3419 N N . ARG A 1 434 ? -0.124 -17.344 -18.062 1 97 434 ARG A N 1
ATOM 3420 C CA . ARG A 1 434 ? -0.465 -17.719 -16.688 1 97 434 ARG A CA 1
ATOM 3421 C C . ARG A 1 434 ? -1.911 -18.188 -16.594 1 97 434 ARG A C 1
ATOM 3423 O O . ARG A 1 434 ? -2.83 -17.484 -17.016 1 97 434 ARG A O 1
ATOM 3430 N N . ILE A 1 435 ? -2.076 -19.359 -16.094 1 98.12 435 ILE A N 1
ATOM 3431 C CA . ILE A 1 435 ? -3.387 -19.938 -15.852 1 98.12 435 ILE A CA 1
ATOM 3432 C C . ILE A 1 435 ? -3.75 -19.812 -14.375 1 98.12 435 ILE A C 1
ATOM 3434 O O . ILE A 1 435 ? -2.969 -20.188 -13.5 1 98.12 435 ILE A O 1
ATOM 3438 N N . ALA A 1 436 ? -4.848 -19.219 -14.102 1 97.88 436 ALA A N 1
ATOM 3439 C CA . ALA A 1 436 ? -5.379 -19.125 -12.742 1 97.88 436 ALA A CA 1
ATOM 3440 C C . ALA A 1 436 ? -6.688 -19.906 -12.609 1 97.88 436 ALA A C 1
ATOM 3442 O O . ALA A 1 436 ? -7.672 -19.594 -13.289 1 97.88 436 ALA A O 1
ATOM 3443 N N . VAL A 1 437 ? -6.711 -20.859 -11.734 1 98.38 437 VAL A N 1
ATOM 3444 C CA . VAL A 1 437 ? -7.836 -21.766 -11.602 1 98.38 437 VAL A CA 1
ATOM 3445 C C . VAL A 1 437 ? -8.719 -21.328 -10.438 1 98.38 437 VAL A C 1
ATOM 3447 O O . VAL A 1 437 ? -8.219 -20.906 -9.398 1 98.38 437 VAL A O 1
ATOM 3450 N N . ASN A 1 438 ? -10.016 -21.375 -10.633 1 97.56 438 ASN A N 1
ATOM 3451 C CA . ASN A 1 438 ? -10.922 -21.109 -9.523 1 97.56 438 ASN A CA 1
ATOM 3452 C C . ASN A 1 438 ? -11.891 -22.281 -9.305 1 97.56 438 ASN A C 1
ATOM 3454 O O . ASN A 1 438 ? -12.156 -23.047 -10.219 1 97.56 438 ASN A O 1
ATOM 3458 N N . ARG A 1 439 ? -12.477 -22.359 -8.172 1 97.69 439 ARG A N 1
ATOM 3459 C CA . ARG A 1 439 ? -13.227 -23.516 -7.711 1 97.69 439 ARG A CA 1
ATOM 3460 C C . ARG A 1 439 ? -14.539 -23.672 -8.484 1 97.69 439 ARG A C 1
ATOM 3462 O O . ARG A 1 439 ? -15.148 -24.734 -8.484 1 97.69 439 ARG A O 1
ATOM 3469 N N . LYS A 1 440 ? -14.992 -22.672 -9.156 1 97.44 440 LYS A N 1
ATOM 3470 C CA . LYS A 1 440 ? -16.312 -22.688 -9.789 1 97.44 440 LYS A CA 1
ATOM 3471 C C . LYS A 1 440 ? -16.25 -23.344 -11.164 1 97.44 440 LYS A C 1
ATOM 3473 O O . LYS A 1 440 ? -17.281 -23.656 -11.758 1 97.44 440 LYS A O 1
ATOM 3478 N N . LEU A 1 441 ? -15.07 -23.594 -11.648 1 98.19 441 LEU A N 1
ATOM 3479 C CA . LEU A 1 441 ? -14.914 -24.25 -12.945 1 98.19 441 LEU A CA 1
ATOM 3480 C C . LEU A 1 441 ? -15.344 -25.719 -12.867 1 98.19 441 LEU A C 1
ATOM 3482 O O . LEU A 1 441 ? -14.906 -26.453 -11.984 1 98.19 441 LEU A O 1
ATOM 3486 N N . VAL A 1 442 ? -16.172 -26.047 -13.773 1 97.69 442 VAL A N 1
ATOM 3487 C CA . VAL A 1 442 ? -16.609 -27.438 -13.891 1 97.69 442 VAL A CA 1
ATOM 3488 C C . VAL A 1 442 ? -15.859 -28.125 -15.031 1 97.69 442 VAL A C 1
ATOM 3490 O O . VAL A 1 442 ? -15.211 -27.469 -15.844 1 97.69 442 VAL A O 1
ATOM 3493 N N . PRO A 1 443 ? -15.922 -29.406 -15.055 1 98.12 443 PRO A N 1
ATOM 3494 C CA . PRO A 1 443 ? -15.156 -30.156 -16.062 1 98.12 443 PRO A CA 1
ATOM 3495 C C . PRO A 1 443 ? -15.406 -29.656 -17.484 1 98.12 443 PRO A C 1
ATOM 3497 O O . PRO A 1 443 ? -14.469 -29.562 -18.281 1 98.12 443 PRO A O 1
ATOM 3500 N N . GLU A 1 444 ? -16.641 -29.266 -17.781 1 98.38 444 GLU A N 1
ATOM 3501 C CA . GLU A 1 444 ? -16.969 -28.781 -19.125 1 98.38 444 GLU A CA 1
ATOM 3502 C C . GLU A 1 444 ? -16.234 -27.484 -19.438 1 98.38 444 GLU A C 1
ATOM 3504 O O . GLU A 1 444 ? -15.781 -27.297 -20.578 1 98.38 444 GLU A O 1
ATOM 3509 N N . ASP A 1 445 ? -16.141 -26.656 -18.438 1 98.38 445 ASP A N 1
ATOM 3510 C CA . ASP A 1 445 ? -15.391 -25.422 -18.625 1 98.38 445 ASP A CA 1
ATOM 3511 C C . ASP A 1 445 ? -13.922 -25.703 -18.922 1 98.38 445 ASP A C 1
ATOM 3513 O O . ASP A 1 445 ? -13.344 -25.109 -19.844 1 98.38 445 ASP A O 1
ATOM 3517 N N . ILE A 1 446 ? -13.359 -26.578 -18.188 1 98.5 446 ILE A N 1
ATOM 3518 C CA . ILE A 1 446 ? -11.938 -26.891 -18.281 1 98.5 446 ILE A CA 1
ATOM 3519 C C . ILE A 1 446 ? -11.641 -27.562 -19.625 1 98.5 446 ILE A C 1
ATOM 3521 O O . ILE A 1 446 ? -10.602 -27.297 -20.234 1 98.5 446 ILE A O 1
ATOM 3525 N N . GLU A 1 447 ? -12.508 -28.359 -20.047 1 98.19 447 GLU A N 1
ATOM 3526 C CA . GLU A 1 447 ? -12.383 -28.969 -21.359 1 98.19 447 GLU A CA 1
ATOM 3527 C C . GLU A 1 447 ? -12.406 -27.922 -22.469 1 98.19 447 GLU A C 1
ATOM 3529 O O . GLU A 1 447 ? -11.625 -28 -23.422 1 98.19 447 GLU A O 1
ATOM 3534 N N . LYS A 1 448 ? -13.32 -27.031 -22.344 1 98.38 448 LYS A N 1
ATOM 3535 C CA . LYS A 1 448 ? -13.398 -25.953 -23.312 1 98.38 448 LYS A CA 1
ATOM 3536 C C . LYS A 1 448 ? -12.117 -25.125 -23.312 1 98.38 448 LYS A C 1
ATOM 3538 O O . LYS A 1 448 ? -11.609 -24.75 -24.391 1 98.38 448 LYS A O 1
ATOM 3543 N N . VAL A 1 449 ? -11.641 -24.828 -22.172 1 98.62 449 VAL A N 1
ATOM 3544 C CA . VAL A 1 449 ? -10.398 -24.078 -22.031 1 98.62 449 VAL A CA 1
ATOM 3545 C C . VAL A 1 449 ? -9.273 -24.812 -22.766 1 98.62 449 VAL A C 1
ATOM 3547 O O . VAL A 1 449 ? -8.539 -24.219 -23.547 1 98.62 449 VAL A O 1
ATOM 3550 N N . SER A 1 450 ? -9.133 -26.062 -22.484 1 98.56 450 SER A N 1
ATOM 3551 C CA . SER A 1 450 ? -8.094 -26.875 -23.125 1 98.56 450 SER A CA 1
ATOM 3552 C C . SER A 1 450 ? -8.234 -26.859 -24.641 1 98.56 450 SER A C 1
ATOM 3554 O O . SER A 1 450 ? -7.246 -26.656 -25.359 1 98.56 450 SER A O 1
ATOM 3556 N N . SER A 1 451 ? -9.422 -27.031 -25.109 1 98.5 451 SER A N 1
ATOM 3557 C CA . SER A 1 451 ? -9.68 -27.062 -26.547 1 98.5 451 SER A CA 1
ATOM 3558 C C . SER A 1 451 ? -9.336 -25.734 -27.203 1 98.5 451 SER A C 1
ATOM 3560 O O . SER A 1 451 ? -8.711 -25.719 -28.266 1 98.5 451 SER A O 1
ATOM 3562 N N . VAL A 1 452 ? -9.75 -24.672 -26.578 1 98.56 452 VAL A N 1
ATOM 3563 C CA . VAL A 1 452 ? -9.531 -23.328 -27.125 1 98.56 452 VAL A CA 1
ATOM 3564 C C . VAL A 1 452 ? -8.031 -23.031 -27.172 1 98.56 452 VAL A C 1
ATOM 3566 O O . VAL A 1 452 ? -7.527 -22.484 -28.156 1 98.56 452 VAL A O 1
ATOM 3569 N N . ILE A 1 453 ? -7.301 -23.391 -26.125 1 98.69 453 ILE A N 1
ATOM 3570 C CA . ILE A 1 453 ? -5.867 -23.125 -26.078 1 98.69 453 ILE A CA 1
ATOM 3571 C C . ILE A 1 453 ? -5.148 -23.953 -27.141 1 98.69 453 ILE A C 1
ATOM 3573 O O . ILE A 1 453 ? -4.27 -23.438 -27.844 1 98.69 453 ILE A O 1
ATOM 3577 N N . ARG A 1 454 ? -5.543 -25.188 -27.312 1 98.25 454 ARG A N 1
ATOM 3578 C CA . ARG A 1 454 ? -4.953 -26.031 -28.328 1 98.25 454 ARG A CA 1
ATOM 3579 C C . ARG A 1 454 ? -5.184 -25.469 -29.719 1 98.25 454 ARG A C 1
ATOM 3581 O O . ARG A 1 454 ? -4.262 -25.406 -30.547 1 98.25 454 ARG A O 1
ATOM 3588 N N . LYS A 1 455 ? -6.387 -25.078 -29.953 1 97.88 455 LYS A N 1
ATOM 3589 C CA . LYS A 1 455 ? -6.734 -24.5 -31.25 1 97.88 455 LYS A CA 1
ATOM 3590 C C . LYS A 1 455 ? -5.945 -23.234 -31.516 1 97.88 455 LYS A C 1
ATOM 3592 O O . LYS A 1 455 ? -5.383 -23.062 -32.594 1 97.88 455 LYS A O 1
ATOM 3597 N N . ALA A 1 456 ? -5.953 -22.344 -30.531 1 98.31 456 ALA A N 1
ATOM 3598 C CA . ALA A 1 456 ? -5.242 -21.062 -30.672 1 98.31 456 ALA A CA 1
ATOM 3599 C C . ALA A 1 456 ? -3.75 -21.297 -30.906 1 98.31 456 ALA A C 1
ATOM 3601 O O . ALA A 1 456 ? -3.125 -20.609 -31.703 1 98.31 456 ALA A O 1
ATOM 3602 N N . THR A 1 457 ? -3.203 -22.25 -30.172 1 98.25 457 THR A N 1
ATOM 3603 C CA . THR A 1 457 ? -1.783 -22.562 -30.297 1 98.25 457 THR A CA 1
ATOM 3604 C C . THR A 1 457 ? -1.473 -23.109 -31.688 1 98.25 457 THR A C 1
ATOM 3606 O O . THR A 1 457 ? -0.478 -22.719 -32.312 1 98.25 457 THR A O 1
ATOM 3609 N N . GLN A 1 458 ? -2.268 -23.938 -32.156 1 97.12 458 GLN A N 1
ATOM 3610 C CA . GLN A 1 458 ? -2.096 -24.5 -33.5 1 97.12 458 GLN A CA 1
ATOM 3611 C C . GLN A 1 458 ? -2.137 -23.406 -34.562 1 97.12 458 GLN A C 1
ATOM 3613 O O . GLN A 1 458 ? -1.328 -23.406 -35.469 1 97.12 458 GLN A O 1
ATOM 3618 N N . GLU A 1 459 ? -3.07 -22.516 -34.406 1 96.94 459 GLU A N 1
ATOM 3619 C CA . GLU A 1 459 ? -3.24 -21.438 -35.375 1 96.94 459 GLU A CA 1
ATOM 3620 C C . GLU A 1 459 ? -2.021 -20.516 -35.375 1 96.94 459 GLU A C 1
ATOM 3622 O O . GLU A 1 459 ? -1.618 -20.031 -36.438 1 96.94 459 GLU A O 1
ATOM 3627 N N . VAL A 1 460 ? -1.453 -20.266 -34.25 1 97.31 460 VAL A N 1
ATOM 3628 C CA . VAL A 1 460 ? -0.379 -19.281 -34.156 1 97.31 460 VAL A CA 1
ATOM 3629 C C . VAL A 1 460 ? 0.957 -19.938 -34.5 1 97.31 460 VAL A C 1
ATOM 3631 O O . VAL A 1 460 ? 1.793 -19.344 -35.156 1 97.31 460 VAL A O 1
ATOM 3634 N N . LEU A 1 461 ? 1.181 -21.141 -34.094 1 95.75 461 LEU A N 1
ATOM 3635 C CA . LEU A 1 461 ? 2.512 -21.734 -34.188 1 95.75 461 LEU A CA 1
ATOM 3636 C C . LEU A 1 461 ? 2.631 -22.609 -35.438 1 95.75 461 LEU A C 1
ATOM 3638 O O . LEU A 1 461 ? 3.732 -22.812 -35.938 1 95.75 461 LEU A O 1
ATOM 3642 N N . PHE A 1 462 ? 1.55 -23.094 -35.938 1 89.94 462 PHE A N 1
ATOM 3643 C CA . PHE A 1 462 ? 1.685 -24.109 -36.969 1 89.94 462 PHE A CA 1
ATOM 3644 C C . PHE A 1 462 ? 0.896 -23.734 -38.219 1 89.94 462 PHE A C 1
ATOM 3646 O O . PHE A 1 462 ? 0.972 -24.422 -39.25 1 89.94 462 PHE A O 1
ATOM 3653 N N . SER A 1 463 ? 0.024 -22.734 -38.188 1 78.81 463 SER A N 1
ATOM 3654 C CA . SER A 1 463 ? -0.734 -22.406 -39.406 1 78.81 463 SER A CA 1
ATOM 3655 C C . SER A 1 463 ? 0.081 -21.516 -40.344 1 78.81 463 SER A C 1
ATOM 3657 O O . SER A 1 463 ? 0.715 -20.562 -39.906 1 78.81 463 SER A O 1
ATOM 3659 N N . THR A 1 464 ? 0.807 -22.094 -41.375 1 56 464 THR A N 1
ATOM 3660 C CA . THR A 1 464 ? 1.399 -21.438 -42.531 1 56 464 THR A CA 1
ATOM 3661 C C . THR A 1 464 ? 0.345 -20.656 -43.312 1 56 464 THR A C 1
ATOM 3663 O O . THR A 1 464 ? -0.775 -21.141 -43.5 1 56 464 THR A O 1
ATOM 3666 N N . MET B 1 1 ? 68.125 33.031 -15.836 1 24.12 1 MET B N 1
ATOM 3667 C CA . MET B 1 1 ? 68.188 33.188 -14.383 1 24.12 1 MET B CA 1
ATOM 3668 C C . MET B 1 1 ? 67 32.406 -13.758 1 24.12 1 MET B C 1
ATOM 3670 O O . MET B 1 1 ? 66.062 33 -13.297 1 24.12 1 MET B O 1
ATOM 3674 N N . TRP B 1 2 ? 66.562 31.344 -14.32 1 27.2 2 TRP B N 1
ATOM 3675 C CA . TRP B 1 2 ? 65.438 30.438 -14.258 1 27.2 2 TRP B CA 1
ATOM 3676 C C . TRP B 1 2 ? 65.438 29.688 -12.93 1 27.2 2 TRP B C 1
ATOM 3678 O O . TRP B 1 2 ? 64.625 28.75 -12.758 1 27.2 2 TRP B O 1
ATOM 3688 N N . ILE B 1 3 ? 66.438 29.766 -12.125 1 29.73 3 ILE B N 1
ATOM 3689 C CA . ILE B 1 3 ? 66.75 28.844 -11.031 1 29.73 3 ILE B CA 1
ATOM 3690 C C . ILE B 1 3 ? 65.75 29.047 -9.906 1 29.73 3 ILE B C 1
ATOM 3692 O O . ILE B 1 3 ? 65.938 28.547 -8.797 1 29.73 3 ILE B O 1
ATOM 3696 N N . ASP B 1 4 ? 65 30.062 -10 1 33.38 4 ASP B N 1
ATOM 3697 C CA . ASP B 1 4 ? 64.312 30.406 -8.766 1 33.38 4 ASP B CA 1
ATOM 3698 C C . ASP B 1 4 ? 63.312 29.297 -8.375 1 33.38 4 ASP B C 1
ATOM 3700 O O . ASP B 1 4 ? 62.125 29.422 -8.609 1 33.38 4 ASP B O 1
ATOM 3704 N N . THR B 1 5 ? 63.594 28.047 -8.68 1 32.69 5 THR B N 1
ATOM 3705 C CA . THR B 1 5 ? 62.719 26.906 -8.508 1 32.69 5 THR B CA 1
ATOM 3706 C C . THR B 1 5 ? 62.188 26.828 -7.074 1 32.69 5 THR B C 1
ATOM 3708 O O . THR B 1 5 ? 62.781 27.406 -6.16 1 32.69 5 THR B O 1
ATOM 3711 N N . ILE B 1 6 ? 61.312 25.859 -6.781 1 36.94 6 ILE B N 1
ATOM 3712 C CA . ILE B 1 6 ? 60.219 25.578 -5.852 1 36.94 6 ILE B CA 1
ATOM 3713 C C . ILE B 1 6 ? 60.781 25.328 -4.457 1 36.94 6 ILE B C 1
ATOM 3715 O O . ILE B 1 6 ? 61.469 24.328 -4.219 1 36.94 6 ILE B O 1
ATOM 3719 N N . PHE B 1 7 ? 61.469 26.328 -3.867 1 37.91 7 PHE B N 1
ATOM 3720 C CA . PHE B 1 7 ? 61.938 26.203 -2.488 1 37.91 7 PHE B CA 1
ATOM 3721 C C . PHE B 1 7 ? 60.781 25.766 -1.582 1 37.91 7 PHE B C 1
ATOM 3723 O O . PHE B 1 7 ? 59.906 26.578 -1.233 1 37.91 7 PHE B O 1
ATOM 3730 N N . ALA B 1 8 ? 60.25 24.703 -1.84 1 45.59 8 ALA B N 1
ATOM 3731 C CA . ALA B 1 8 ? 59.281 24.266 -0.834 1 45.59 8 ALA B CA 1
ATOM 3732 C C . ALA B 1 8 ? 59.875 24.406 0.573 1 45.59 8 ALA B C 1
ATOM 3734 O O . ALA B 1 8 ? 61 24.031 0.829 1 45.59 8 ALA B O 1
ATOM 3735 N N . PRO B 1 9 ? 59.312 25.312 1.388 1 48.72 9 PRO B N 1
ATOM 3736 C CA . PRO B 1 9 ? 59.875 25.609 2.707 1 48.72 9 PRO B CA 1
ATOM 3737 C C . PRO B 1 9 ? 60.219 24.344 3.49 1 48.72 9 PRO B C 1
ATOM 3739 O O . PRO B 1 9 ? 59.594 23.281 3.26 1 48.72 9 PRO B O 1
ATOM 3742 N N . THR B 1 10 ? 61.406 24.25 4.07 1 53.59 10 THR B N 1
ATOM 3743 C CA . THR B 1 10 ? 62.031 23.203 4.863 1 53.59 10 THR B CA 1
ATOM 3744 C C . THR B 1 10 ? 61.031 22.578 5.816 1 53.59 10 THR B C 1
ATOM 3746 O O . THR B 1 10 ? 61.094 21.375 6.102 1 53.59 10 THR B O 1
ATOM 3749 N N . TYR B 1 11 ? 60.125 23.484 6.262 1 57.59 11 TYR B N 1
ATOM 3750 C CA . TYR B 1 11 ? 59.188 22.969 7.242 1 57.59 11 TYR B CA 1
ATOM 3751 C C . TYR B 1 11 ? 58.219 21.953 6.602 1 57.59 11 TYR B C 1
ATOM 3753 O O . TYR B 1 11 ? 57.781 21.016 7.266 1 57.59 11 TYR B O 1
ATOM 3761 N N . HIS B 1 12 ? 57.969 22.188 5.305 1 56.34 12 HIS B N 1
ATOM 3762 C CA . HIS B 1 12 ? 57.125 21.219 4.617 1 56.34 12 HIS B CA 1
ATOM 3763 C C . HIS B 1 12 ? 57.844 19.875 4.488 1 56.34 12 HIS B C 1
ATOM 3765 O O . HIS B 1 12 ? 57.219 18.812 4.637 1 56.34 12 HIS B O 1
ATOM 3771 N N . LEU B 1 13 ? 59.188 20.016 4.254 1 59.12 13 LEU B N 1
ATOM 3772 C CA . LEU B 1 13 ? 59.969 18.797 4.172 1 59.12 13 LEU B CA 1
ATOM 3773 C C . LEU B 1 13 ? 60 18.078 5.52 1 59.12 13 LEU B C 1
ATOM 3775 O O . LEU B 1 13 ? 59.906 16.859 5.578 1 59.12 13 LEU B O 1
ATOM 3779 N N . PHE B 1 14 ? 60.062 18.922 6.586 1 64.31 14 PHE B N 1
ATOM 3780 C CA . PHE B 1 14 ? 60.062 18.344 7.926 1 64.31 14 PHE B CA 1
ATOM 3781 C C . PHE B 1 14 ? 58.719 17.688 8.219 1 64.31 14 PHE B C 1
ATOM 3783 O O . PHE B 1 14 ? 58.656 16.594 8.773 1 64.31 14 PHE B O 1
ATOM 3790 N N . PHE B 1 15 ? 57.656 18.359 7.902 1 61.34 15 PHE B N 1
ATOM 3791 C CA . PHE B 1 15 ? 56.312 17.828 8.141 1 61.34 15 PHE B CA 1
ATOM 3792 C C . PHE B 1 15 ? 56.062 16.594 7.285 1 61.34 15 PHE B C 1
ATOM 3794 O O . PHE B 1 15 ? 55.5 15.609 7.758 1 61.34 15 PHE B O 1
ATOM 3801 N N . GLU B 1 16 ? 56.594 16.656 6.047 1 61.22 16 GLU B N 1
ATOM 3802 C CA . GLU B 1 16 ? 56.469 15.477 5.188 1 61.22 16 GLU B CA 1
ATOM 3803 C C . GLU B 1 16 ? 57.312 14.32 5.738 1 61.22 16 GLU B C 1
ATOM 3805 O O . GLU B 1 16 ? 56.875 13.172 5.711 1 61.22 16 GLU B O 1
ATOM 3810 N N . ALA B 1 17 ? 58.469 14.672 6.324 1 68.56 17 ALA B N 1
ATOM 3811 C CA . ALA B 1 17 ? 59.281 13.656 6.953 1 68.56 17 ALA B CA 1
ATOM 3812 C C . ALA B 1 17 ? 58.594 13.062 8.18 1 68.56 17 ALA B C 1
ATOM 3814 O O . ALA B 1 17 ? 58.625 11.844 8.383 1 68.56 17 ALA B O 1
ATOM 3815 N N . ILE B 1 18 ? 57.938 13.891 8.938 1 68.81 18 ILE B N 1
ATOM 3816 C CA . ILE B 1 18 ? 57.219 13.406 10.102 1 68.81 18 ILE B CA 1
ATOM 3817 C C . ILE B 1 18 ? 56.031 12.531 9.664 1 68.81 18 ILE B C 1
ATOM 3819 O O . ILE B 1 18 ? 55.781 11.477 10.25 1 68.81 18 ILE B O 1
ATOM 3823 N N . LEU B 1 19 ? 55.375 13.008 8.641 1 63.94 19 LEU B N 1
ATOM 3824 C CA . LEU B 1 19 ? 54.25 12.227 8.141 1 63.94 19 LEU B CA 1
ATOM 3825 C C . LEU B 1 19 ? 54.719 10.883 7.605 1 63.94 19 LEU B C 1
ATOM 3827 O O . LEU B 1 19 ? 54.094 9.852 7.867 1 63.94 19 LEU B O 1
ATOM 3831 N N . ILE B 1 20 ? 55.812 10.891 6.898 1 66.19 20 ILE B N 1
ATOM 3832 C CA . ILE B 1 20 ? 56.406 9.656 6.391 1 66.19 20 ILE B CA 1
ATOM 3833 C C . ILE B 1 20 ? 56.844 8.781 7.559 1 66.19 20 ILE B C 1
ATOM 3835 O O . ILE B 1 20 ? 56.594 7.57 7.566 1 66.19 20 ILE B O 1
ATOM 3839 N N . ILE B 1 21 ? 57.469 9.336 8.578 1 70.38 21 ILE B N 1
ATOM 3840 C CA . ILE B 1 21 ? 57.875 8.586 9.758 1 70.38 21 ILE B CA 1
ATOM 3841 C C . ILE B 1 21 ? 56.625 8.016 10.453 1 70.38 21 ILE B C 1
ATOM 3843 O O . ILE B 1 21 ? 56.625 6.855 10.875 1 70.38 21 ILE B O 1
ATOM 3847 N N . CYS B 1 22 ? 55.562 8.789 10.609 1 64.44 22 CYS B N 1
ATOM 3848 C CA . CYS B 1 22 ? 54.344 8.32 11.219 1 64.44 22 CYS B CA 1
ATOM 3849 C C . CYS B 1 22 ? 53.719 7.195 10.398 1 64.44 22 CYS B C 1
ATOM 3851 O O . CYS B 1 22 ? 53.25 6.199 10.961 1 64.44 22 CYS B O 1
ATOM 3853 N N . ILE B 1 23 ? 53.719 7.406 9.078 1 60.34 23 ILE B N 1
ATOM 3854 C CA . ILE B 1 23 ? 53.219 6.352 8.195 1 60.34 23 ILE B CA 1
ATOM 3855 C C . ILE B 1 23 ? 54.125 5.109 8.336 1 60.34 23 ILE B C 1
ATOM 3857 O O . ILE B 1 23 ? 53.594 3.992 8.445 1 60.34 23 ILE B O 1
ATOM 3861 N N . ILE B 1 24 ? 55.438 5.324 8.359 1 62.88 24 ILE B N 1
ATOM 3862 C CA . ILE B 1 24 ? 56.344 4.215 8.57 1 62.88 24 ILE B CA 1
ATOM 3863 C C . ILE B 1 24 ? 56.125 3.598 9.945 1 62.88 24 ILE B C 1
ATOM 3865 O O . ILE B 1 24 ? 56.062 2.373 10.078 1 62.88 24 ILE B O 1
ATOM 3869 N N . LYS B 1 25 ? 56 4.398 10.992 1 60.25 25 LYS B N 1
ATOM 3870 C CA . LYS B 1 25 ? 55.719 3.854 12.312 1 60.25 25 LYS B CA 1
ATOM 3871 C C . LYS B 1 25 ? 54.375 3.088 12.297 1 60.25 25 LYS B C 1
ATOM 3873 O O . LYS B 1 25 ? 54.281 2.027 12.914 1 60.25 25 LYS B O 1
ATOM 3878 N N . LEU B 1 26 ? 53.375 3.688 11.703 1 56.03 26 LEU B N 1
ATOM 3879 C CA . LEU B 1 26 ? 52.062 3.008 11.602 1 56.03 26 LEU B CA 1
ATOM 3880 C C . LEU B 1 26 ? 52.219 1.716 10.805 1 56.03 26 LEU B C 1
ATOM 3882 O O . LEU B 1 26 ? 51.594 0.704 11.141 1 56.03 26 LEU B O 1
ATOM 3886 N N . LEU B 1 27 ? 52.938 1.833 9.695 1 53 27 LEU B N 1
ATOM 3887 C CA . LEU B 1 27 ? 53.188 0.64 8.891 1 53 27 LEU B CA 1
ATOM 3888 C C . LEU B 1 27 ? 54 -0.384 9.68 1 53 27 LEU B C 1
ATOM 3890 O O . LEU B 1 27 ? 53.812 -1.592 9.5 1 53 27 LEU B O 1
ATOM 3894 N N . PHE B 1 28 ? 55 0.069 10.438 1 49.03 28 PHE B N 1
ATOM 3895 C CA . PHE B 1 28 ? 55.781 -0.852 11.242 1 49.03 28 PHE B CA 1
ATOM 3896 C C . PHE B 1 28 ? 55.156 -1.039 12.625 1 49.03 28 PHE B C 1
ATOM 3898 O O . PHE B 1 28 ? 55.75 -1.702 13.484 1 49.03 28 PHE B O 1
ATOM 3905 N N . SER B 1 29 ? 54.406 -0.035 13.164 1 42.38 29 SER B N 1
ATOM 3906 C CA . SER B 1 29 ? 53.719 -0.404 14.398 1 42.38 29 SER B CA 1
ATOM 3907 C C . SER B 1 29 ? 53 -1.732 14.242 1 42.38 29 SER B C 1
ATOM 3909 O O . SER B 1 29 ? 52.312 -1.966 13.234 1 42.38 29 SER B O 1
ATOM 3911 N N . LYS B 1 30 ? 53.625 -2.676 14.883 1 38.81 30 LYS B N 1
ATOM 3912 C CA . LYS B 1 30 ? 53.094 -4.035 14.969 1 38.81 30 LYS B CA 1
ATOM 3913 C C . LYS B 1 30 ? 51.594 -4.031 15.078 1 38.81 30 LYS B C 1
ATOM 3915 O O . LYS B 1 30 ? 51 -3.236 15.82 1 38.81 30 LYS B O 1
ATOM 3920 N N . SER B 1 31 ? 50.875 -4.391 13.93 1 36.56 31 SER B N 1
ATOM 3921 C CA . SER B 1 31 ? 49.469 -4.758 14.039 1 36.56 31 SER B CA 1
ATOM 3922 C C . SER B 1 31 ? 49.156 -5.355 15.406 1 36.56 31 SER B C 1
ATOM 3924 O O . SER B 1 31 ? 49.875 -6.215 15.898 1 36.56 31 SER B O 1
ATOM 3926 N N . TYR B 1 32 ? 48.812 -4.539 16.375 1 34.94 32 TYR B N 1
ATOM 3927 C CA . TYR B 1 32 ? 48.312 -5.156 17.594 1 34.94 32 TYR B CA 1
ATOM 3928 C C . TYR B 1 32 ? 47.625 -6.48 17.281 1 34.94 32 TYR B C 1
ATOM 3930 O O . TYR B 1 32 ? 46.594 -6.508 16.578 1 34.94 32 TYR B O 1
ATOM 3938 N N . ASN B 1 33 ? 48.438 -7.48 17.078 1 32.97 33 ASN B N 1
ATOM 3939 C CA . ASN B 1 33 ? 47.875 -8.828 17.078 1 32.97 33 ASN B CA 1
ATOM 3940 C C . ASN B 1 33 ? 47.031 -9.078 18.312 1 32.97 33 ASN B C 1
ATOM 3942 O O . ASN B 1 33 ? 47.562 -9.219 19.422 1 32.97 33 ASN B O 1
ATOM 3946 N N . PRO B 1 34 ? 45.906 -8.383 18.5 1 35.31 34 PRO B N 1
ATOM 3947 C CA . PRO B 1 34 ? 45.25 -8.867 19.719 1 35.31 34 PRO B CA 1
ATOM 3948 C C . PRO B 1 34 ? 45.438 -10.367 19.938 1 35.31 34 PRO B C 1
ATOM 3950 O O . PRO B 1 34 ? 45.625 -11.117 18.969 1 35.31 34 PRO B O 1
ATOM 3953 N N . GLU B 1 35 ? 46.156 -10.711 20.938 1 32.69 35 GLU B N 1
ATOM 3954 C CA . GLU B 1 35 ? 46.219 -12.133 21.281 1 32.69 35 GLU B CA 1
ATOM 3955 C C . GLU B 1 35 ? 44.938 -12.852 20.891 1 32.69 35 GLU B C 1
ATOM 3957 O O . GLU B 1 35 ? 43.844 -12.477 21.344 1 32.69 35 GLU B O 1
ATOM 3962 N N . LYS B 1 36 ? 44.875 -13.219 19.719 1 38.53 36 LYS B N 1
ATOM 3963 C CA . LYS B 1 36 ? 43.844 -14.188 19.359 1 38.53 36 LYS B CA 1
ATOM 3964 C C . LYS B 1 36 ? 43.594 -15.172 20.5 1 38.53 36 LYS B C 1
ATOM 3966 O O . LYS B 1 36 ? 44.469 -16.016 20.781 1 38.53 36 LYS B O 1
ATOM 3971 N N . THR B 1 37 ? 43.094 -14.773 21.594 1 40.66 37 THR B N 1
ATOM 3972 C CA . THR B 1 37 ? 42.688 -15.852 22.5 1 40.66 37 THR B CA 1
ATOM 3973 C C . THR B 1 37 ? 42.156 -17.047 21.703 1 40.66 37 THR B C 1
ATOM 3975 O O . THR B 1 37 ? 41.156 -16.922 20.984 1 40.66 37 THR B O 1
ATOM 3978 N N . ILE B 1 38 ? 43 -17.781 21.188 1 40.34 38 ILE B N 1
ATOM 3979 C CA . ILE B 1 38 ? 42.656 -19.094 20.641 1 40.34 38 ILE B CA 1
ATOM 3980 C C . ILE B 1 38 ? 41.625 -19.766 21.531 1 40.34 38 ILE B C 1
ATOM 3982 O O . ILE B 1 38 ? 41.938 -20.188 22.656 1 40.34 38 ILE B O 1
ATOM 3986 N N . LEU B 1 39 ? 40.438 -19.266 21.391 1 45.56 39 LEU B N 1
ATOM 3987 C CA . LEU B 1 39 ? 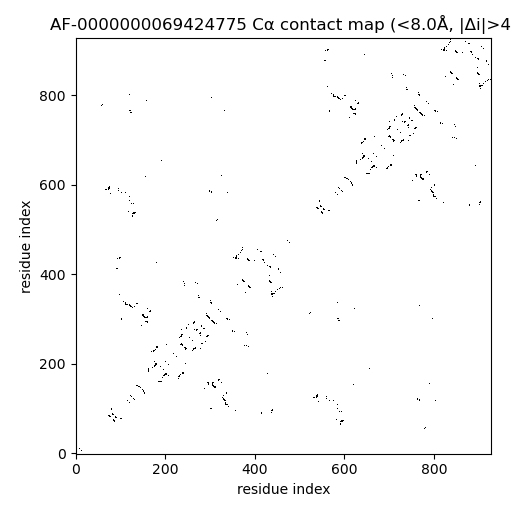39.438 -20.031 22.094 1 45.56 39 LEU B CA 1
ATOM 3988 C C . LEU B 1 39 ? 39.562 -21.531 21.797 1 45.56 39 LEU B C 1
ATOM 3990 O O . LEU B 1 39 ? 39.844 -21.906 20.656 1 45.56 39 LEU B O 1
ATOM 3994 N N . THR B 1 40 ? 39.906 -22.344 22.766 1 49.53 40 THR B N 1
ATOM 3995 C CA . THR B 1 40 ? 39.938 -23.781 22.594 1 49.53 40 THR B CA 1
ATOM 3996 C C . THR B 1 40 ? 38.656 -24.281 21.906 1 49.53 40 THR B C 1
ATOM 3998 O O . THR B 1 40 ? 37.656 -23.562 21.859 1 49.53 40 THR B O 1
ATOM 4001 N N . GLU B 1 41 ? 38.812 -25.328 21.25 1 46.28 41 GLU B N 1
ATOM 4002 C CA . GLU B 1 41 ? 37.625 -25.906 20.641 1 46.28 41 GLU B CA 1
ATOM 4003 C C . GLU B 1 41 ? 36.438 -25.891 21.625 1 46.28 41 GLU B C 1
ATOM 4005 O O . GLU B 1 41 ? 35.281 -25.688 21.203 1 46.28 41 GLU B O 1
ATOM 4010 N N . LYS B 1 42 ? 36.781 -26.031 22.875 1 54.59 42 LYS B N 1
ATOM 4011 C CA . LYS B 1 42 ? 35.75 -26.031 23.906 1 54.59 42 LYS B CA 1
ATOM 4012 C C . LYS B 1 42 ? 35.219 -24.609 24.125 1 54.59 42 LYS B C 1
ATOM 4014 O O . LYS B 1 42 ? 34 -24.422 24.25 1 54.59 42 LYS B O 1
ATOM 4019 N N . GLU B 1 43 ? 36.094 -23.734 24.141 1 50.56 43 GLU B N 1
ATOM 4020 C CA . GLU B 1 43 ? 35.656 -22.375 24.375 1 50.56 43 GLU B CA 1
ATOM 4021 C C . GLU B 1 43 ? 34.875 -21.828 23.188 1 50.56 43 GLU B C 1
ATOM 4023 O O . GLU B 1 43 ? 33.844 -21.141 23.359 1 50.56 43 GLU B O 1
ATOM 4028 N N . LYS B 1 44 ? 35.312 -22.125 22.047 1 49.09 44 LYS B N 1
ATOM 4029 C CA . LYS B 1 44 ? 34.562 -21.812 20.844 1 49.09 44 LYS B CA 1
ATOM 4030 C C . LYS B 1 44 ? 33.188 -22.469 20.891 1 49.09 44 LYS B C 1
ATOM 4032 O O . LYS B 1 44 ? 32.188 -21.828 20.578 1 49.09 44 LYS B O 1
ATOM 4037 N N . SER B 1 45 ? 33.25 -23.797 21.203 1 50.88 45 SER B N 1
ATOM 4038 C CA . SER B 1 45 ? 32 -24.531 21.344 1 50.88 45 SER B CA 1
ATOM 4039 C C . SER B 1 45 ? 31.125 -23.938 22.438 1 50.88 45 SER B C 1
ATOM 4041 O O . SER B 1 45 ? 29.906 -23.859 22.297 1 50.88 45 SER B O 1
ATOM 4043 N N . ASP B 1 46 ? 31.703 -23.594 23.5 1 52.62 46 ASP B N 1
ATOM 4044 C CA . ASP B 1 46 ? 30.938 -23 24.609 1 52.62 46 ASP B CA 1
ATOM 4045 C C . ASP B 1 46 ? 30.375 -21.641 24.203 1 52.62 46 ASP B C 1
ATOM 4047 O O . ASP B 1 46 ? 29.234 -21.312 24.562 1 52.62 46 ASP B O 1
ATOM 4051 N N . LEU B 1 47 ? 31.094 -20.891 23.531 1 48.25 47 LEU B N 1
ATOM 4052 C CA . LEU B 1 47 ? 30.609 -19.578 23.094 1 48.25 47 LEU B CA 1
ATOM 4053 C C . LEU B 1 47 ? 29.5 -19.734 22.062 1 48.25 47 LEU B C 1
ATOM 4055 O O . LEU B 1 47 ? 28.516 -18.984 22.094 1 48.25 47 LEU B O 1
ATOM 4059 N N . ILE B 1 48 ? 29.719 -20.625 21.156 1 46.72 48 ILE B N 1
ATOM 4060 C CA . ILE B 1 48 ? 28.656 -20.922 20.203 1 46.72 48 ILE B CA 1
ATOM 4061 C C . ILE B 1 48 ? 27.453 -21.531 20.938 1 46.72 48 ILE B C 1
ATOM 4063 O O . ILE B 1 48 ? 26.297 -21.203 20.641 1 46.72 48 ILE B O 1
ATOM 4067 N N . ALA B 1 49 ? 27.781 -22.5 21.844 1 47.66 49 ALA B N 1
ATOM 4068 C CA . ALA B 1 49 ? 26.719 -23.125 22.625 1 47.66 49 ALA B CA 1
ATOM 4069 C C . ALA B 1 49 ? 25.984 -22.094 23.484 1 47.66 49 ALA B C 1
ATOM 4071 O O . ALA B 1 49 ? 24.766 -22.219 23.688 1 47.66 49 ALA B O 1
ATOM 4072 N N . ASP B 1 50 ? 26.672 -21.203 24.094 1 44.12 50 ASP B N 1
ATOM 4073 C CA . ASP B 1 50 ? 26.062 -20.203 24.953 1 44.12 50 ASP B CA 1
ATOM 4074 C C . ASP B 1 50 ? 25.484 -19.047 24.125 1 44.12 50 ASP B C 1
ATOM 4076 O O . ASP B 1 50 ? 25.062 -18.031 24.672 1 44.12 50 ASP B O 1
ATOM 4080 N N . TRP B 1 51 ? 25.688 -19.141 22.938 1 37.97 51 TRP B N 1
ATOM 4081 C CA . TRP B 1 51 ? 25.141 -18.094 22.078 1 37.97 51 TRP B CA 1
ATOM 4082 C C . TRP B 1 51 ? 23.625 -18.016 22.219 1 37.97 51 TRP B C 1
ATOM 4084 O O . TRP B 1 51 ? 22.922 -19 22 1 37.97 51 TRP B O 1
ATOM 4094 N N . VAL B 1 52 ? 23.234 -17.172 23.078 1 43.06 52 VAL B N 1
ATOM 4095 C CA . VAL B 1 52 ? 21.812 -16.844 23.047 1 43.06 52 VAL B CA 1
ATOM 4096 C C . VAL B 1 52 ? 21.516 -15.945 21.844 1 43.06 52 VAL B C 1
ATOM 4098 O O . VAL B 1 52 ? 22.109 -14.867 21.703 1 43.06 52 VAL B O 1
ATOM 4101 N N . PRO B 1 53 ? 21.016 -16.469 20.859 1 42.62 53 PRO B N 1
ATOM 4102 C CA . PRO B 1 53 ? 20.656 -15.641 19.703 1 42.62 53 PRO B CA 1
ATOM 4103 C C . PRO B 1 53 ? 20.094 -14.289 20.125 1 42.62 53 PRO B C 1
ATOM 4105 O O . PRO B 1 53 ? 19.391 -14.188 21.141 1 42.62 53 PRO B O 1
ATOM 4108 N N . GLN B 1 54 ? 20.781 -13.234 19.828 1 49.94 54 GLN B N 1
ATOM 4109 C CA . GLN B 1 54 ? 20.141 -11.938 20.016 1 49.94 54 GLN B CA 1
ATOM 4110 C C . GLN B 1 54 ? 18.688 -11.969 19.562 1 49.94 54 GLN B C 1
ATOM 4112 O O . GLN B 1 54 ? 18.375 -12.562 18.547 1 49.94 54 GLN B O 1
ATOM 4117 N N . PRO B 1 55 ? 18 -11.539 20.5 1 51.31 55 PRO B N 1
ATOM 4118 C CA . PRO B 1 55 ? 16.578 -11.508 20.125 1 51.31 55 PRO B CA 1
ATOM 4119 C C . PRO B 1 55 ? 16.344 -10.82 18.781 1 51.31 55 PRO B C 1
ATOM 4121 O O . PRO B 1 55 ? 17.078 -9.891 18.422 1 51.31 55 PRO B O 1
ATOM 4124 N N . LEU B 1 56 ? 15.758 -11.516 17.922 1 49.53 56 LEU B N 1
ATOM 4125 C CA . LEU B 1 56 ? 15.406 -11.039 16.594 1 49.53 56 LEU B CA 1
ATOM 4126 C C . LEU B 1 56 ? 14.984 -9.57 16.641 1 49.53 56 LEU B C 1
ATOM 4128 O O . LEU B 1 56 ? 15.234 -8.828 15.688 1 49.53 56 LEU B O 1
ATOM 4132 N N . VAL B 1 57 ? 14.219 -9.156 17.625 1 54.81 57 VAL B N 1
ATOM 4133 C CA . VAL B 1 57 ? 13.727 -7.789 17.734 1 54.81 57 VAL B CA 1
ATOM 4134 C C . VAL B 1 57 ? 14.094 -7.23 19.109 1 54.81 57 VAL B C 1
ATOM 4136 O O . VAL B 1 57 ? 14.141 -7.969 20.109 1 54.81 57 VAL B O 1
ATOM 4139 N N . PRO B 1 58 ? 14.703 -6.023 19.109 1 55.03 58 PRO B N 1
ATOM 4140 C CA . PRO B 1 58 ? 14.812 -5.453 20.453 1 55.03 58 PRO B CA 1
ATOM 4141 C C . PRO B 1 58 ? 13.531 -5.605 21.266 1 55.03 58 PRO B C 1
ATOM 4143 O O . PRO B 1 58 ? 12.445 -5.699 20.703 1 55.03 58 PRO B O 1
ATOM 4146 N N . LYS B 1 59 ? 13.641 -5.984 22.5 1 54.56 59 LYS B N 1
ATOM 4147 C CA . LYS B 1 59 ? 12.469 -6.113 23.359 1 54.56 59 LYS B CA 1
ATOM 4148 C C . LYS B 1 59 ? 11.555 -4.898 23.234 1 54.56 59 LYS B C 1
ATOM 4150 O O . LYS B 1 59 ? 11.984 -3.764 23.438 1 54.56 59 LYS B O 1
ATOM 4155 N N . THR B 1 60 ? 10.586 -4.984 22.344 1 58.47 60 THR B N 1
ATOM 4156 C CA . THR B 1 60 ? 9.562 -3.945 22.297 1 58.47 60 THR B CA 1
ATOM 4157 C C . THR B 1 60 ? 8.867 -3.799 23.641 1 58.47 60 THR B C 1
ATOM 4159 O O . THR B 1 60 ? 8.375 -4.781 24.203 1 58.47 60 THR B O 1
ATOM 4162 N N . ARG B 1 61 ? 9.07 -2.631 24.141 1 60.5 61 ARG B N 1
ATOM 4163 C CA . ARG B 1 61 ? 8.406 -2.377 25.422 1 60.5 61 ARG B CA 1
ATOM 4164 C C . ARG B 1 61 ? 6.895 -2.484 25.281 1 60.5 61 ARG B C 1
ATOM 4166 O O . ARG B 1 61 ? 6.305 -1.879 24.375 1 60.5 61 ARG B O 1
ATOM 4173 N N . GLU B 1 62 ? 6.328 -3.344 25.984 1 63.03 62 GLU B N 1
ATOM 4174 C CA . GLU B 1 62 ? 4.879 -3.521 25.984 1 63.03 62 GLU B CA 1
ATOM 4175 C C . GLU B 1 62 ? 4.164 -2.189 26.188 1 63.03 62 GLU B C 1
ATOM 4177 O O . GLU B 1 62 ? 3.014 -2.029 25.766 1 63.03 62 GLU B O 1
ATOM 4182 N N . ASP B 1 63 ? 4.859 -1.241 26.719 1 63.62 63 ASP B N 1
ATOM 4183 C CA . ASP B 1 63 ? 4.227 0.035 27.031 1 63.62 63 ASP B CA 1
ATOM 4184 C C . ASP B 1 63 ? 4.578 1.097 26 1 63.62 63 ASP B C 1
ATOM 4186 O O . ASP B 1 63 ? 4.535 2.295 26.281 1 63.62 63 ASP B O 1
ATOM 4190 N N . HIS B 1 64 ? 4.824 0.581 24.797 1 70.44 64 HIS B N 1
ATOM 4191 C CA . HIS B 1 64 ? 5.102 1.568 23.766 1 70.44 64 HIS B CA 1
ATOM 4192 C C . HIS B 1 64 ? 3.857 2.385 23.438 1 70.44 64 HIS B C 1
ATOM 4194 O O . HIS B 1 64 ? 2.775 1.825 23.234 1 70.44 64 HIS B O 1
ATOM 4200 N N . PRO B 1 65 ? 4.004 3.676 23.391 1 68.25 65 PRO B N 1
ATOM 4201 C CA . PRO B 1 65 ? 2.848 4.551 23.188 1 68.25 65 PRO B CA 1
ATOM 4202 C C . PRO B 1 65 ? 2.037 4.176 21.953 1 68.25 65 PRO B C 1
ATOM 4204 O O . PRO B 1 65 ? 0.805 4.223 21.969 1 68.25 65 PRO B O 1
ATOM 4207 N N . LEU B 1 66 ? 2.686 3.74 20.984 1 69.06 66 LEU B N 1
ATOM 4208 C CA . LEU B 1 66 ? 1.984 3.379 19.766 1 69.06 66 LEU B CA 1
ATOM 4209 C C . LEU B 1 66 ? 1.107 2.15 19.969 1 69.06 66 LEU B C 1
ATOM 4211 O O . LEU B 1 66 ? -0.006 2.078 19.453 1 69.06 66 LEU B O 1
ATOM 4215 N N . LEU B 1 67 ? 1.647 1.235 20.719 1 70.12 67 LEU B N 1
ATOM 4216 C CA . LEU B 1 67 ? 0.871 0.035 21 1 70.12 67 LEU B CA 1
ATOM 4217 C C . LEU B 1 67 ? -0.331 0.362 21.875 1 70.12 67 LEU B C 1
ATOM 4219 O O . LEU B 1 67 ? -1.415 -0.193 21.688 1 70.12 67 LEU B O 1
ATOM 4223 N N . ASP B 1 68 ? -0.117 1.275 22.719 1 72.12 68 ASP B N 1
ATOM 4224 C CA . ASP B 1 68 ? -1.207 1.732 23.578 1 72.12 68 ASP B CA 1
ATOM 4225 C C . ASP B 1 68 ? -2.301 2.414 22.766 1 72.12 68 ASP B C 1
ATOM 4227 O O . ASP B 1 68 ? -3.49 2.18 22.984 1 72.12 68 ASP B O 1
ATOM 4231 N N . ASN B 1 69 ? -1.865 3.193 21.875 1 72.62 69 ASN B N 1
ATOM 4232 C CA . ASN B 1 69 ? -2.822 3.881 21.016 1 72.62 69 ASN B CA 1
ATOM 4233 C C . ASN B 1 69 ? -3.645 2.893 20.188 1 72.62 69 ASN B C 1
ATOM 4235 O O . ASN B 1 69 ? -4.848 3.076 20.016 1 72.62 69 ASN B O 1
ATOM 4239 N N . LEU B 1 70 ? -2.992 1.922 19.781 1 70.06 70 LEU B N 1
ATOM 4240 C CA . LEU B 1 70 ? -3.662 0.92 18.969 1 70.06 70 LEU B CA 1
ATOM 4241 C C . LEU B 1 70 ? -4.73 0.183 19.766 1 70.06 70 LEU B C 1
ATOM 4243 O O . LEU B 1 70 ? -5.766 -0.204 19.219 1 70.06 70 LEU B O 1
ATOM 4247 N N . ARG B 1 71 ? -4.477 0.092 21.031 1 73.06 71 ARG B N 1
ATOM 4248 C CA . ARG B 1 71 ? -5.402 -0.624 21.906 1 73.06 71 ARG B CA 1
ATOM 4249 C C . ARG B 1 71 ? -6.539 0.286 22.359 1 73.06 71 ARG B C 1
ATOM 4251 O O . ARG B 1 71 ? -7.684 -0.151 22.484 1 73.06 71 ARG B O 1
ATOM 4258 N N . ASN B 1 72 ? -6.152 1.491 22.484 1 76.44 72 ASN B N 1
ATOM 4259 C CA . ASN B 1 72 ? -7.082 2.381 23.172 1 76.44 72 ASN B CA 1
ATOM 4260 C C . ASN B 1 72 ? -7.883 3.227 22.188 1 76.44 72 ASN B C 1
ATOM 4262 O O . ASN B 1 72 ? -9.008 3.633 22.484 1 76.44 72 ASN B O 1
ATOM 4266 N N . ASN B 1 73 ? -7.277 3.479 21.031 1 80.19 73 ASN B N 1
ATOM 4267 C CA . ASN B 1 73 ? -7.898 4.391 20.094 1 80.19 73 ASN B CA 1
ATOM 4268 C C . ASN B 1 73 ? -8.742 3.641 19.062 1 80.19 73 ASN B C 1
ATOM 4270 O O . ASN B 1 73 ? -8.57 3.836 17.859 1 80.19 73 ASN B O 1
ATOM 4274 N N . VAL B 1 74 ? -9.609 2.842 19.609 1 85.25 74 VAL B N 1
ATOM 4275 C CA . VAL B 1 74 ? -10.516 2.076 18.766 1 85.25 74 VAL B CA 1
ATOM 4276 C C . VAL B 1 74 ? -11.867 2.777 18.688 1 85.25 74 VAL B C 1
ATOM 4278 O O . VAL B 1 74 ? -12.406 3.207 19.719 1 85.25 74 VAL B O 1
ATOM 4281 N N . ILE B 1 75 ? -12.359 2.912 17.516 1 88.38 75 ILE B N 1
ATOM 4282 C CA . ILE B 1 75 ? -13.625 3.627 17.375 1 88.38 75 ILE B CA 1
ATOM 4283 C C . ILE B 1 75 ? -14.719 2.656 16.953 1 88.38 75 ILE B C 1
ATOM 4285 O O . ILE B 1 75 ? -14.438 1.589 16.406 1 88.38 75 ILE B O 1
ATOM 4289 N N . SER B 1 76 ? -15.922 3.115 17.266 1 89.5 76 SER B N 1
ATOM 4290 C CA . SER B 1 76 ? -17.109 2.387 16.844 1 89.5 76 SER B CA 1
ATOM 4291 C C . SER B 1 76 ? -18.031 3.271 16 1 89.5 76 SER B C 1
ATOM 4293 O O . SER B 1 76 ? -18.328 4.406 16.391 1 89.5 76 SER B O 1
ATOM 4295 N N . GLY B 1 77 ? -18.297 2.783 14.844 1 88.75 77 GLY B N 1
ATOM 4296 C CA . GLY B 1 77 ? -19.172 3.549 13.969 1 88.75 77 GLY B CA 1
ATOM 4297 C C . GLY B 1 77 ? -18.422 4.516 13.07 1 88.75 77 GLY B C 1
ATOM 4298 O O . GLY B 1 77 ? -17.203 4.438 12.953 1 88.75 77 GLY B O 1
ATOM 4299 N N . LYS B 1 78 ? -19.266 5.41 12.438 1 91.88 78 LYS B N 1
ATOM 4300 C CA . LYS B 1 78 ? -18.703 6.367 11.492 1 91.88 78 LYS B CA 1
ATOM 4301 C C . LYS B 1 78 ? -17.953 7.484 12.219 1 91.88 78 LYS B C 1
ATOM 4303 O O . LYS B 1 78 ? -18.406 7.961 13.266 1 91.88 78 LYS B O 1
ATOM 4308 N N . ALA B 1 79 ? -16.844 7.867 11.664 1 91.88 79 ALA B N 1
ATOM 4309 C CA . ALA B 1 79 ? -16.094 8.992 12.211 1 91.88 79 ALA B CA 1
ATOM 4310 C C . ALA B 1 79 ? -16.453 10.289 11.492 1 91.88 79 ALA B C 1
ATOM 4312 O O . ALA B 1 79 ? -15.617 10.891 10.812 1 91.88 79 ALA B O 1
ATOM 4313 N N . GLY B 1 80 ? -17.734 10.75 11.641 1 93.5 80 GLY B N 1
ATOM 4314 C CA . GLY B 1 80 ? -18.188 12.008 11.062 1 93.5 80 GLY B CA 1
ATOM 4315 C C . GLY B 1 80 ? -17.922 13.203 11.945 1 93.5 80 GLY B C 1
ATOM 4316 O O . GLY B 1 80 ? -16.812 13.391 12.438 1 93.5 80 GLY B O 1
ATOM 4317 N N . LYS B 1 81 ? -18.922 14.039 12.094 1 95.62 81 LYS B N 1
ATOM 4318 C CA . LYS B 1 81 ? -18.828 15.172 13.008 1 95.62 81 LYS B CA 1
ATOM 4319 C C . LYS B 1 81 ? -18.531 14.711 14.43 1 95.62 81 LYS B C 1
ATOM 4321 O O . LYS B 1 81 ? -17.781 15.367 15.156 1 95.62 81 LYS B O 1
ATOM 4326 N N . TYR B 1 82 ? -19.047 13.602 14.703 1 95.75 82 TYR B N 1
ATOM 4327 C CA . TYR B 1 82 ? -18.812 12.93 15.969 1 95.75 82 TYR B CA 1
ATOM 4328 C C . TYR B 1 82 ? -18.203 11.547 15.758 1 95.75 82 TYR B C 1
ATOM 4330 O O . TYR B 1 82 ? -18.328 10.969 14.672 1 95.75 82 TYR B O 1
ATOM 4338 N N . LEU B 1 83 ? -17.484 11.102 16.719 1 92.94 83 LEU B N 1
ATOM 4339 C CA . LEU B 1 83 ? -17.016 9.719 16.734 1 92.94 83 LEU B CA 1
ATOM 4340 C C . LEU B 1 83 ? -17.156 9.102 18.109 1 92.94 83 LEU B C 1
ATOM 4342 O O . LEU B 1 83 ? -17.234 9.82 19.109 1 92.94 83 LEU B O 1
ATOM 4346 N N . THR B 1 84 ? -17.281 7.836 18.172 1 93.5 84 THR B N 1
ATOM 4347 C CA . THR B 1 84 ? -17.453 7.113 19.422 1 93.5 84 THR B CA 1
ATOM 4348 C C . THR B 1 84 ? -16.188 6.359 19.797 1 93.5 84 THR B C 1
ATOM 4350 O O . THR B 1 84 ? -15.742 5.473 19.062 1 93.5 84 THR B O 1
ATOM 4353 N N . ILE B 1 85 ? -15.617 6.797 20.906 1 91.25 85 ILE B N 1
ATOM 4354 C CA . ILE B 1 85 ? -14.414 6.176 21.438 1 91.25 85 ILE B CA 1
ATOM 4355 C C . ILE B 1 85 ? -14.742 5.441 22.734 1 91.25 85 ILE B C 1
ATOM 4357 O O . ILE B 1 85 ? -15.133 6.062 23.719 1 91.25 85 ILE B O 1
ATOM 4361 N N . GLN B 1 86 ? -14.57 4.184 22.688 1 83.5 86 GLN B N 1
ATOM 4362 C CA . GLN B 1 86 ? -14.852 3.371 23.875 1 83.5 86 GLN B CA 1
ATOM 4363 C C . GLN B 1 86 ? -16.219 3.703 24.453 1 83.5 86 GLN B C 1
ATOM 4365 O O . GLN B 1 86 ? -16.344 3.951 25.656 1 83.5 86 GLN B O 1
ATOM 4370 N N . GLY B 1 87 ? -17.141 3.863 23.656 1 87.19 87 GLY B N 1
ATOM 4371 C CA . GLY B 1 87 ? -18.531 4.047 24.047 1 87.19 87 GLY B CA 1
ATOM 4372 C C . GLY B 1 87 ? -18.891 5.5 24.297 1 87.19 87 GLY B C 1
ATOM 4373 O O . GLY B 1 87 ? -20.047 5.816 24.562 1 87.19 87 GLY B O 1
ATOM 4374 N N . ARG B 1 88 ? -18 6.387 24.172 1 92.38 88 ARG B N 1
ATOM 4375 C CA . ARG B 1 88 ? -18.25 7.805 24.406 1 92.38 88 ARG B CA 1
ATOM 4376 C C . ARG B 1 88 ? -18.281 8.586 23.109 1 92.38 88 ARG B C 1
ATOM 4378 O O . ARG B 1 88 ? -17.359 8.477 22.297 1 92.38 88 ARG B O 1
ATOM 4385 N N . GLN B 1 89 ? -19.312 9.336 23.016 1 95.81 89 GLN B N 1
ATOM 4386 C CA . GLN B 1 89 ? -19.406 10.195 21.828 1 95.81 89 GLN B CA 1
ATOM 4387 C C . GLN B 1 89 ? -18.578 11.469 22.016 1 95.81 89 GLN B C 1
ATOM 4389 O O . GLN B 1 89 ? -18.703 12.148 23.031 1 95.81 89 GLN B O 1
ATOM 4394 N N . CYS B 1 90 ? -17.781 11.75 21.078 1 97.56 90 CYS B N 1
ATOM 4395 C CA . CYS B 1 90 ? -16.891 12.914 21.125 1 97.56 90 CYS B CA 1
ATOM 4396 C C . CYS B 1 90 ? -17.016 13.742 19.844 1 97.56 90 CYS B C 1
ATOM 4398 O O . CYS B 1 90 ? -17.297 13.211 18.781 1 97.56 90 CYS B O 1
ATOM 4400 N N . ILE B 1 91 ? -16.812 15.109 20.016 1 98.31 91 ILE B N 1
ATOM 4401 C CA . ILE B 1 91 ? -16.625 15.945 18.844 1 98.31 91 ILE B CA 1
ATOM 4402 C C . ILE B 1 91 ? -15.336 15.539 18.125 1 98.31 91 ILE B C 1
ATOM 4404 O O . ILE B 1 91 ? -14.281 15.422 18.734 1 98.31 91 ILE B O 1
ATOM 4408 N N . ASN B 1 92 ? -15.484 15.266 16.828 1 96.75 92 ASN B N 1
ATOM 4409 C CA . ASN B 1 92 ? -14.367 14.758 16.047 1 96.75 92 ASN B CA 1
ATOM 4410 C C . ASN B 1 92 ? -13.477 15.891 15.539 1 96.75 92 ASN B C 1
ATOM 4412 O O . ASN B 1 92 ? -13.805 16.562 14.562 1 96.75 92 ASN B O 1
ATOM 4416 N N . ILE B 1 93 ? -12.367 16.078 16.141 1 97.31 93 ILE B N 1
ATOM 4417 C CA . ILE B 1 93 ? -11.312 16.969 15.656 1 97.31 93 ILE B CA 1
ATOM 4418 C C . ILE B 1 93 ? -9.992 16.219 15.578 1 97.31 93 ILE B C 1
ATOM 4420 O O . ILE B 1 93 ? -8.93 16.781 15.859 1 97.31 93 ILE B O 1
ATOM 4424 N N . ALA B 1 94 ? -10.133 14.922 15.258 1 94.81 94 ALA B N 1
ATOM 4425 C CA . ALA B 1 94 ? -8.984 14.023 15.344 1 94.81 94 ALA B CA 1
ATOM 4426 C C . ALA B 1 94 ? -8.719 13.352 14 1 94.81 94 ALA B C 1
ATOM 4428 O O . ALA B 1 94 ? -7.582 12.977 13.695 1 94.81 94 ALA B O 1
ATOM 4429 N N . THR B 1 95 ? -9.703 13.086 13.172 1 93.81 95 THR B N 1
ATOM 4430 C CA . THR B 1 95 ? -9.539 12.359 11.922 1 93.81 95 THR B CA 1
ATOM 4431 C C . THR B 1 95 ? -9.484 13.328 10.742 1 93.81 95 THR B C 1
ATOM 4433 O O . THR B 1 95 ? -9.867 14.492 10.859 1 93.81 95 THR B O 1
ATOM 4436 N N . PHE B 1 96 ? -9.086 12.906 9.562 1 95.88 96 PHE B N 1
ATOM 4437 C CA . PHE B 1 96 ? -8.797 13.773 8.43 1 95.88 96 PHE B CA 1
ATOM 4438 C C . PHE B 1 96 ? -10 13.875 7.5 1 95.88 96 PHE B C 1
ATOM 4440 O O . PHE B 1 96 ? -9.852 14.148 6.309 1 95.88 96 PHE B O 1
ATOM 4447 N N . ASN B 1 97 ? -11.164 13.664 8.039 1 96.25 97 ASN B N 1
ATOM 4448 C CA . ASN B 1 97 ? -12.398 13.789 7.27 1 96.25 97 ASN B CA 1
ATOM 4449 C C . ASN B 1 97 ? -12.766 15.25 7.031 1 96.25 97 ASN B C 1
ATOM 4451 O O . ASN B 1 97 ? -13.875 15.68 7.355 1 96.25 97 ASN B O 1
ATOM 4455 N N . PHE B 1 98 ? -11.977 15.984 6.363 1 98 98 PHE B N 1
ATOM 4456 C CA . PHE B 1 98 ? -12.008 17.438 6.281 1 98 98 PHE B CA 1
ATOM 4457 C C . PHE B 1 98 ? -13.328 17.922 5.688 1 98 98 PHE B C 1
ATOM 4459 O O . PHE B 1 98 ? -13.938 18.859 6.191 1 98 98 PHE B O 1
ATOM 4466 N N . LEU B 1 99 ? -13.789 17.234 4.641 1 97.88 99 LEU B N 1
ATOM 4467 C CA . LEU B 1 99 ? -14.945 17.734 3.906 1 97.88 99 LEU B CA 1
ATOM 4468 C C . LEU B 1 99 ? -16.219 17 4.336 1 97.88 99 LEU B C 1
ATOM 4470 O O . LEU B 1 99 ? -17.281 17.203 3.74 1 97.88 99 LEU B O 1
ATOM 4474 N N . GLY B 1 100 ? -16.062 16.156 5.324 1 96.81 100 GLY B N 1
ATOM 4475 C CA . GLY B 1 100 ? -17.219 15.461 5.84 1 96.81 100 GLY B CA 1
ATOM 4476 C C . GLY B 1 100 ? -17.844 14.5 4.84 1 96.81 100 GLY B C 1
ATOM 4477 O O . GLY B 1 100 ? -19.062 14.336 4.801 1 96.81 100 GLY B O 1
ATOM 4478 N N . MET B 1 101 ? -17.031 13.898 4.02 1 96.94 101 MET B N 1
ATOM 4479 C CA . MET B 1 101 ? -17.547 12.992 3.002 1 96.94 101 MET B CA 1
ATOM 4480 C C . MET B 1 101 ? -17.859 11.625 3.605 1 96.94 101 MET B C 1
ATOM 4482 O O . MET B 1 101 ? -18.656 10.867 3.055 1 96.94 101 MET B O 1
ATOM 4486 N N . LEU B 1 102 ? -17.188 11.305 4.668 1 95.19 102 LEU B N 1
ATOM 4487 C CA . LEU B 1 102 ? -17.438 10.031 5.336 1 95.19 102 LEU B CA 1
ATOM 4488 C C . LEU B 1 102 ? -18.875 9.961 5.848 1 95.19 102 LEU B C 1
ATOM 4490 O O . LEU B 1 102 ? -19.297 10.805 6.637 1 95.19 102 LEU B O 1
ATOM 4494 N N . GLY B 1 103 ? -19.641 9.047 5.383 1 91.94 103 GLY B N 1
ATOM 4495 C CA . GLY B 1 103 ? -21 8.859 5.836 1 91.94 103 GLY B CA 1
ATOM 4496 C C . GLY B 1 103 ? -22.016 9.562 4.957 1 91.94 103 GLY B C 1
ATOM 4497 O O . GLY B 1 103 ? -23.234 9.43 5.168 1 91.94 103 GLY B O 1
ATOM 4498 N N . GLU B 1 104 ? -21.562 10.328 4.012 1 95.94 104 GLU B N 1
ATOM 4499 C CA . GLU B 1 104 ? -22.5 10.938 3.074 1 95.94 104 GLU B CA 1
ATOM 4500 C C . GLU B 1 104 ? -23.234 9.875 2.264 1 95.94 104 GLU B C 1
ATOM 4502 O O . GLU B 1 104 ? -22.609 8.992 1.677 1 95.94 104 GLU B O 1
ATOM 4507 N N . LYS B 1 105 ? -24.516 10.039 2.207 1 96.81 105 LYS B N 1
ATOM 4508 C CA . LYS B 1 105 ? -25.375 9.008 1.614 1 96.81 105 LYS B CA 1
ATOM 4509 C C . LYS B 1 105 ? -25.031 8.797 0.142 1 96.81 105 LYS B C 1
ATOM 4511 O O . LYS B 1 105 ? -24.984 7.656 -0.327 1 96.81 105 LYS B O 1
ATOM 4516 N N . CYS B 1 106 ? -24.891 9.844 -0.595 1 96.69 106 CYS B N 1
ATOM 4517 C CA . CYS B 1 106 ? -24.625 9.719 -2.023 1 96.69 106 CYS B CA 1
ATOM 4518 C C . CYS B 1 106 ? -23.297 9.016 -2.271 1 96.69 106 CYS B C 1
ATOM 4520 O O . CYS B 1 106 ? -23.156 8.266 -3.242 1 96.69 106 CYS B O 1
ATOM 4522 N N . VAL B 1 107 ? -22.297 9.281 -1.423 1 97.5 107 VAL B N 1
ATOM 4523 C CA . VAL B 1 107 ? -20.984 8.625 -1.523 1 97.5 107 VAL B CA 1
ATOM 4524 C C . VAL B 1 107 ? -21.141 7.137 -1.209 1 97.5 107 VAL B C 1
ATOM 4526 O O . VAL B 1 107 ? -20.625 6.289 -1.937 1 97.5 107 VAL B O 1
ATOM 4529 N N . GLU B 1 108 ? -21.859 6.801 -0.158 1 97.81 108 GLU B N 1
ATOM 4530 C CA . GLU B 1 108 ? -22.094 5.414 0.236 1 97.81 108 GLU B CA 1
ATOM 4531 C C . GLU B 1 108 ? -22.891 4.66 -0.83 1 97.81 108 GLU B C 1
ATOM 4533 O O . GLU B 1 108 ? -22.578 3.506 -1.134 1 97.81 108 GLU B O 1
ATOM 4538 N N . ASP B 1 109 ? -23.891 5.32 -1.389 1 98.25 109 ASP B N 1
ATOM 4539 C CA . ASP B 1 109 ? -24.703 4.699 -2.428 1 98.25 109 ASP B CA 1
ATOM 4540 C C . ASP B 1 109 ? -23.859 4.359 -3.656 1 98.25 109 ASP B C 1
ATOM 4542 O O . ASP B 1 109 ? -24.047 3.307 -4.27 1 98.25 109 ASP B O 1
ATOM 4546 N N . ALA B 1 110 ? -23 5.254 -4.02 1 97.94 110 ALA B N 1
ATOM 4547 C CA . ALA B 1 110 ? -22.109 5 -5.152 1 97.94 110 ALA B CA 1
ATOM 4548 C C . ALA B 1 110 ? -21.219 3.785 -4.895 1 97.94 110 ALA B C 1
ATOM 4550 O O . ALA B 1 110 ? -21.016 2.959 -5.789 1 97.94 110 ALA B O 1
ATOM 4551 N N . ALA B 1 111 ? -20.703 3.697 -3.719 1 98.06 111 ALA B N 1
ATOM 4552 C CA . ALA B 1 111 ? -19.859 2.564 -3.342 1 98.06 111 ALA B CA 1
ATOM 4553 C C . ALA B 1 111 ? -20.656 1.259 -3.375 1 98.06 111 ALA B C 1
ATOM 4555 O O . ALA B 1 111 ? -20.172 0.25 -3.9 1 98.06 111 ALA B O 1
ATOM 4556 N N . ILE B 1 112 ? -21.844 1.267 -2.799 1 98.25 112 ILE B N 1
ATOM 4557 C CA . ILE B 1 112 ? -22.688 0.075 -2.734 1 98.25 112 ILE B CA 1
ATOM 4558 C C . ILE B 1 112 ? -23.062 -0.374 -4.145 1 98.25 112 ILE B C 1
ATOM 4560 O O . ILE B 1 112 ? -23 -1.564 -4.461 1 98.25 112 ILE B O 1
ATOM 4564 N N . GLY B 1 113 ? -23.484 0.569 -4.969 1 97.62 113 GLY B N 1
ATOM 4565 C CA . GLY B 1 113 ? -23.797 0.23 -6.348 1 97.62 113 GLY B CA 1
ATOM 4566 C C . GLY B 1 113 ? -22.641 -0.443 -7.066 1 97.62 113 GLY B C 1
ATOM 4567 O O . GLY B 1 113 ? -22.828 -1.425 -7.785 1 97.62 113 GLY B O 1
ATOM 4568 N N . THR B 1 114 ? -21.469 0.041 -6.887 1 96.69 114 THR B N 1
ATOM 4569 C CA . THR B 1 114 ? -20.281 -0.508 -7.523 1 96.69 114 THR B CA 1
ATOM 4570 C C . THR B 1 114 ? -19.938 -1.878 -6.945 1 96.69 114 THR B C 1
ATOM 4572 O O . THR B 1 114 ? -19.531 -2.781 -7.672 1 96.69 114 THR B O 1
ATOM 4575 N N . LEU B 1 115 ? -20.047 -1.959 -5.641 1 96.88 115 LEU B N 1
ATOM 4576 C CA . LEU B 1 115 ? -19.812 -3.232 -4.969 1 96.88 115 LEU B CA 1
ATOM 4577 C C . LEU B 1 115 ? -20.719 -4.32 -5.539 1 96.88 115 LEU B C 1
ATOM 4579 O O . LEU B 1 115 ? -20.266 -5.445 -5.777 1 96.88 115 LEU B O 1
ATOM 4583 N N . LEU B 1 116 ? -21.953 -4 -5.77 1 96.62 116 LEU B N 1
ATOM 4584 C CA . LEU B 1 116 ? -22.906 -4.965 -6.289 1 96.62 116 LEU B CA 1
ATOM 4585 C C . LEU B 1 116 ? -22.594 -5.312 -7.742 1 96.62 116 LEU B C 1
ATOM 4587 O O . LEU B 1 116 ? -22.875 -6.426 -8.195 1 96.62 116 LEU B O 1
ATOM 4591 N N . ARG B 1 117 ? -21.969 -4.418 -8.43 1 94.81 117 ARG B N 1
ATOM 4592 C CA . ARG B 1 117 ? -21.672 -4.617 -9.844 1 94.81 117 ARG B CA 1
ATOM 4593 C C . ARG B 1 117 ? -20.359 -5.379 -10.023 1 94.81 117 ARG B C 1
ATOM 4595 O O . ARG B 1 117 ? -20.234 -6.199 -10.938 1 94.81 117 ARG B O 1
ATOM 4602 N N . TYR B 1 118 ? -19.359 -5.133 -9.203 1 93.94 118 TYR B N 1
ATOM 4603 C CA . TYR B 1 118 ? -18.031 -5.637 -9.477 1 93.94 118 TYR B CA 1
ATOM 4604 C C . TYR B 1 118 ? -17.547 -6.566 -8.367 1 93.94 118 TYR B C 1
ATOM 4606 O O . TYR B 1 118 ? -16.578 -7.301 -8.539 1 93.94 118 TYR B O 1
ATOM 4614 N N . GLY B 1 119 ? -18.25 -6.582 -7.254 1 93.88 119 GLY B N 1
ATOM 4615 C CA . GLY B 1 119 ? -17.719 -7.246 -6.066 1 93.88 119 GLY B CA 1
ATOM 4616 C C . GLY B 1 119 ? -16.859 -6.34 -5.207 1 93.88 119 GLY B C 1
ATOM 4617 O O . GLY B 1 119 ? -16.75 -5.145 -5.473 1 93.88 119 GLY B O 1
ATOM 4618 N N . VAL B 1 120 ? -16.266 -6.914 -4.172 1 93.75 120 VAL B N 1
ATOM 4619 C CA . VAL B 1 120 ? -15.516 -6.141 -3.189 1 93.75 120 VAL B CA 1
ATOM 4620 C C . VAL B 1 120 ? -14.117 -5.836 -3.729 1 93.75 120 VAL B C 1
ATOM 4622 O O . VAL B 1 120 ? -13.742 -4.672 -3.873 1 93.75 120 VAL B O 1
ATOM 4625 N N . GLY B 1 121 ? -13.344 -6.902 -4.02 1 89.56 121 GLY B N 1
ATOM 4626 C CA . GLY B 1 121 ? -12 -6.746 -4.543 1 89.56 121 GLY B CA 1
ATOM 4627 C C . GLY B 1 121 ? -11.906 -6.973 -6.039 1 89.56 121 GLY B C 1
ATOM 4628 O O . GLY B 1 121 ? -12.906 -7.297 -6.684 1 89.56 121 GLY B O 1
ATOM 4629 N N . SER B 1 122 ? -10.625 -6.781 -6.59 1 81.25 122 SER B N 1
ATOM 4630 C CA . SER B 1 122 ? -10.406 -6.949 -8.023 1 81.25 122 SER B CA 1
ATOM 4631 C C . SER B 1 122 ? -9.805 -8.312 -8.328 1 81.25 122 SER B C 1
ATOM 4633 O O . SER B 1 122 ? -9.828 -8.766 -9.477 1 81.25 122 SER B O 1
ATOM 4635 N N . CYS B 1 123 ? -9.273 -8.984 -7.387 1 76 123 CYS B N 1
ATOM 4636 C CA . CYS B 1 123 ? -8.633 -10.297 -7.477 1 76 123 CYS B CA 1
ATOM 4637 C C . CYS B 1 123 ? -7.559 -10.312 -8.555 1 76 123 CYS B C 1
ATOM 4639 O O . CYS B 1 123 ? -7.418 -11.289 -9.289 1 76 123 CYS B O 1
ATOM 4641 N N . GLY B 1 124 ? -6.863 -9.227 -8.711 1 78.06 124 GLY B N 1
ATOM 4642 C CA . GLY B 1 124 ? -5.754 -9.172 -9.648 1 78.06 124 GLY B CA 1
ATOM 4643 C C . GLY B 1 124 ? -5.172 -7.773 -9.797 1 78.06 124 GLY B C 1
ATOM 4644 O O . GLY B 1 124 ? -5.816 -6.785 -9.445 1 78.06 124 GLY B O 1
ATOM 4645 N N . PRO B 1 125 ? -3.988 -7.832 -10.406 1 79.81 125 PRO B N 1
ATOM 4646 C CA . PRO B 1 125 ? -3.332 -6.547 -10.648 1 79.81 125 PRO B CA 1
ATOM 4647 C C . PRO B 1 125 ? -3.984 -5.754 -11.773 1 79.81 125 PRO B C 1
ATOM 4649 O O . PRO B 1 125 ? -4.695 -6.324 -12.609 1 79.81 125 PRO B O 1
ATOM 4652 N N . ARG B 1 126 ? -3.773 -4.535 -11.867 1 77.31 126 ARG B N 1
ATOM 4653 C CA . ARG B 1 126 ? -4.391 -3.621 -12.82 1 77.31 126 ARG B CA 1
ATOM 4654 C C . ARG B 1 126 ? -4.141 -4.078 -14.258 1 77.31 126 ARG B C 1
ATOM 4656 O O . ARG B 1 126 ? -5.035 -4.004 -15.102 1 77.31 126 ARG B O 1
ATOM 4663 N N . ALA B 1 127 ? -3.002 -4.598 -14.578 1 74.69 127 ALA B N 1
ATOM 4664 C CA . ALA B 1 127 ? -2.672 -4.965 -15.953 1 74.69 127 ALA B CA 1
ATOM 4665 C C . ALA B 1 127 ? -3.207 -6.352 -16.297 1 74.69 127 ALA B C 1
ATOM 4667 O O . ALA B 1 127 ? -3.201 -6.758 -17.469 1 74.69 127 ALA B O 1
ATOM 4668 N N . PHE B 1 128 ? -3.748 -7.023 -15.375 1 78.38 128 PHE B N 1
ATOM 4669 C CA . PHE B 1 128 ? -4.203 -8.398 -15.547 1 78.38 128 PHE B CA 1
ATOM 4670 C C . PHE B 1 128 ? -5.652 -8.555 -15.102 1 78.38 128 PHE B C 1
ATOM 4672 O O . PHE B 1 128 ? -5.957 -9.352 -14.219 1 78.38 128 PHE B O 1
ATOM 4679 N N . TYR B 1 129 ? -6.426 -7.758 -15.812 1 78.56 129 TYR B N 1
ATOM 4680 C CA . TYR B 1 129 ? -7.875 -7.762 -15.664 1 78.56 129 TYR B CA 1
ATOM 4681 C C . TYR B 1 129 ? -8.281 -7.242 -14.289 1 78.56 129 TYR B C 1
ATOM 4683 O O . TYR B 1 129 ? -9.297 -7.672 -13.727 1 78.56 129 TYR B O 1
ATOM 4691 N N . GLY B 1 130 ? -7.445 -6.41 -13.711 1 80 130 GLY B N 1
ATOM 4692 C CA . GLY B 1 130 ? -7.773 -5.715 -12.477 1 80 130 GLY B CA 1
ATOM 4693 C C . GLY B 1 130 ? -8.227 -4.285 -12.703 1 80 130 GLY B C 1
ATOM 4694 O O . GLY B 1 130 ? -8.617 -3.596 -11.758 1 80 130 GLY B O 1
ATOM 4695 N N . THR B 1 131 ? -8.156 -3.865 -13.906 1 78.44 131 THR B N 1
ATOM 4696 C CA . THR B 1 131 ? -8.641 -2.533 -14.25 1 78.44 131 THR B CA 1
ATOM 4697 C C . THR B 1 131 ? -10.109 -2.582 -14.672 1 78.44 131 THR B C 1
ATOM 4699 O O . THR B 1 131 ? -10.484 -3.379 -15.531 1 78.44 131 THR B O 1
ATOM 4702 N N . MET B 1 132 ? -10.836 -1.755 -14.031 1 83.69 132 MET B N 1
ATOM 4703 C CA . MET B 1 132 ? -12.242 -1.577 -14.391 1 83.69 132 MET B CA 1
ATOM 4704 C C . MET B 1 132 ? -12.484 -0.182 -14.953 1 83.69 132 MET B C 1
ATOM 4706 O O . MET B 1 132 ? -11.656 0.712 -14.797 1 83.69 132 MET B O 1
ATOM 4710 N N . ASP B 1 133 ? -13.609 -0.047 -15.555 1 87.69 133 ASP B N 1
ATOM 4711 C CA . ASP B 1 133 ? -13.953 1.234 -16.156 1 87.69 133 ASP B CA 1
ATOM 4712 C C . ASP B 1 133 ? -13.953 2.354 -15.125 1 87.69 133 ASP B C 1
ATOM 4714 O O . ASP B 1 133 ? -13.531 3.477 -15.414 1 87.69 133 ASP B O 1
ATOM 4718 N N . VAL B 1 134 ? -14.281 2.004 -13.891 1 91.88 134 VAL B N 1
ATOM 4719 C CA . VAL B 1 134 ? -14.391 3.018 -12.852 1 91.88 134 VAL B CA 1
ATOM 4720 C C . VAL B 1 134 ? -13.016 3.594 -12.539 1 91.88 134 VAL B C 1
ATOM 4722 O O . VAL B 1 134 ? -12.891 4.762 -12.164 1 91.88 134 VAL B O 1
ATOM 4725 N N . HIS B 1 135 ? -11.961 2.785 -12.695 1 91.62 135 HIS B N 1
ATOM 4726 C CA . HIS B 1 135 ? -10.602 3.271 -12.477 1 91.62 135 HIS B CA 1
ATOM 4727 C C . HIS B 1 135 ? -10.227 4.336 -13.5 1 91.62 135 HIS B C 1
ATOM 4729 O O . HIS B 1 135 ? -9.719 5.398 -13.141 1 91.62 135 HIS B O 1
ATOM 4735 N N . LEU B 1 136 ? -10.492 4.051 -14.727 1 90.12 136 LEU B N 1
ATOM 4736 C CA . LEU B 1 136 ? -10.164 4.965 -15.812 1 90.12 136 LEU B CA 1
ATOM 4737 C C . LEU B 1 136 ? -11.016 6.227 -15.742 1 90.12 136 LEU B C 1
ATOM 4739 O O . LEU B 1 136 ? -10.531 7.328 -16.016 1 90.12 136 LEU B O 1
ATOM 4743 N N . ASP B 1 137 ? -12.242 6.016 -15.391 1 93.25 137 ASP B N 1
ATOM 4744 C CA . ASP B 1 137 ? -13.133 7.16 -15.219 1 93.25 137 ASP B CA 1
ATOM 4745 C C . ASP B 1 137 ? -12.602 8.117 -14.156 1 93.25 137 ASP B C 1
ATOM 4747 O O . ASP B 1 137 ? -12.617 9.336 -14.344 1 93.25 137 ASP B O 1
ATOM 4751 N N . MET B 1 138 ? -12.141 7.578 -13.078 1 96.12 138 MET B N 1
ATOM 4752 C CA . MET B 1 138 ? -11.625 8.406 -11.984 1 96.12 138 MET B CA 1
ATOM 4753 C C . MET B 1 138 ? -10.336 9.109 -12.391 1 96.12 138 MET B C 1
ATOM 4755 O O . MET B 1 138 ? -10.117 10.266 -12.039 1 96.12 138 MET B O 1
ATOM 4759 N N . GLU B 1 139 ? -9.469 8.398 -13.078 1 93.5 139 GLU B N 1
ATOM 4760 C CA . GLU B 1 139 ? -8.242 9.016 -13.57 1 93.5 139 GLU B CA 1
ATOM 4761 C C . GLU B 1 139 ? -8.547 10.195 -14.484 1 93.5 139 GLU B C 1
ATOM 4763 O O . GLU B 1 139 ? -7.941 11.266 -14.352 1 93.5 139 GLU B O 1
ATOM 4768 N N . ASP B 1 140 ? -9.484 10.055 -15.359 1 95.94 140 ASP B N 1
ATOM 4769 C CA . ASP B 1 140 ? -9.883 11.117 -16.281 1 95.94 140 ASP B CA 1
ATOM 4770 C C . ASP B 1 140 ? -10.516 12.289 -15.539 1 95.94 140 ASP B C 1
ATOM 4772 O O . ASP B 1 140 ? -10.219 13.445 -15.828 1 95.94 140 ASP B O 1
ATOM 4776 N N . LYS B 1 141 ? -11.375 12 -14.648 1 97.62 141 LYS B N 1
ATOM 4777 C CA . LYS B 1 141 ? -12.039 13.039 -13.867 1 97.62 141 LYS B CA 1
ATOM 4778 C C . LYS B 1 141 ? -11.031 13.844 -13.047 1 97.62 141 LYS B C 1
ATOM 4780 O O . LYS B 1 141 ? -11.125 15.07 -12.969 1 97.62 141 LYS B O 1
ATOM 4785 N N . MET B 1 142 ? -10.078 13.172 -12.453 1 97.5 142 MET B N 1
ATOM 4786 C CA . MET B 1 142 ? -9.086 13.836 -11.602 1 97.5 142 MET B CA 1
ATOM 4787 C C . MET B 1 142 ? -8.188 14.742 -12.43 1 97.5 142 MET B C 1
ATOM 4789 O O . MET B 1 142 ? -7.891 15.867 -12.023 1 97.5 142 MET B O 1
ATOM 4793 N N . ARG B 1 143 ? -7.711 14.242 -13.586 1 96.5 143 ARG B N 1
ATOM 4794 C CA . ARG B 1 143 ? -6.863 15.094 -14.414 1 96.5 143 ARG B CA 1
ATOM 4795 C C . ARG B 1 143 ? -7.605 16.344 -14.852 1 96.5 143 ARG B C 1
ATOM 4797 O O . ARG B 1 143 ? -7.027 17.438 -14.898 1 96.5 143 ARG B O 1
ATOM 4804 N N . ARG B 1 144 ? -8.883 16.25 -15.164 1 97.56 144 ARG B N 1
ATOM 4805 C CA . ARG B 1 144 ? -9.688 17.391 -15.57 1 97.56 144 ARG B CA 1
ATOM 4806 C C . ARG B 1 144 ? -9.898 18.359 -14.406 1 97.56 144 ARG B C 1
ATOM 4808 O O . ARG B 1 144 ? -9.773 19.578 -14.578 1 97.56 144 ARG B O 1
ATOM 4815 N N . PHE B 1 145 ? -10.219 17.828 -13.328 1 97.75 145 PHE B N 1
ATOM 4816 C CA . PHE B 1 145 ? -10.445 18.625 -12.133 1 97.75 145 PHE B CA 1
ATOM 4817 C C . PHE B 1 145 ? -9.227 19.5 -11.828 1 97.75 145 PHE B C 1
ATOM 4819 O O . PHE B 1 145 ? -9.367 20.688 -11.531 1 97.75 145 PHE B O 1
ATOM 4826 N N . LEU B 1 146 ? -8.047 18.922 -11.945 1 97.38 146 LEU B N 1
ATOM 4827 C CA . LEU B 1 146 ? -6.805 19.594 -11.594 1 97.38 146 LEU B CA 1
ATOM 4828 C C . LEU B 1 146 ? -6.312 20.453 -12.75 1 97.38 146 LEU B C 1
ATOM 4830 O O . LEU B 1 146 ? -5.5 21.375 -12.547 1 97.38 146 LEU B O 1
ATOM 4834 N N . GLY B 1 147 ? -6.746 20.125 -13.938 1 96.38 147 GLY B N 1
ATOM 4835 C CA . GLY B 1 147 ? -6.203 20.766 -15.125 1 96.38 147 GLY B CA 1
ATOM 4836 C C . GLY B 1 147 ? -4.863 20.188 -15.547 1 96.38 147 GLY B C 1
ATOM 4837 O O . GLY B 1 147 ? -4.062 20.875 -16.188 1 96.38 147 GLY B O 1
ATOM 4838 N N . ALA B 1 148 ? -4.594 18.984 -15.148 1 96.31 148 ALA B N 1
ATOM 4839 C CA . ALA B 1 148 ? -3.357 18.297 -15.523 1 96.31 148 ALA B CA 1
ATOM 4840 C C . ALA B 1 148 ? -3.531 17.531 -16.828 1 96.31 148 ALA B C 1
ATOM 4842 O O . ALA B 1 148 ? -4.656 17.312 -17.281 1 96.31 148 ALA B O 1
ATOM 4843 N N . GLU B 1 149 ? -2.455 17.141 -17.438 1 95.12 149 GLU B N 1
ATOM 4844 C CA . GLU B 1 149 ? -2.508 16.375 -18.688 1 95.12 149 GLU B CA 1
ATOM 4845 C C . GLU B 1 149 ? -2.941 14.938 -18.438 1 95.12 149 GLU B C 1
ATOM 4847 O O . GLU B 1 149 ? -3.629 14.344 -19.281 1 95.12 149 GLU B O 1
ATOM 4852 N N . SER B 1 150 ? -2.496 14.398 -17.344 1 93.31 150 SER B N 1
ATOM 4853 C CA . SER B 1 150 ? -2.777 13 -17.047 1 93.31 150 SER B CA 1
ATOM 4854 C C . SER B 1 150 ? -2.783 12.758 -15.531 1 93.31 150 SER B C 1
ATOM 4856 O O . SER B 1 150 ? -2.242 13.562 -14.766 1 93.31 150 SER B O 1
ATOM 4858 N N . ALA B 1 151 ? -3.48 11.719 -15.148 1 93.25 151 ALA B N 1
ATOM 4859 C CA . ALA B 1 151 ? -3.504 11.258 -13.758 1 93.25 151 ALA B CA 1
ATOM 4860 C C . ALA B 1 151 ? -3.574 9.734 -13.688 1 93.25 151 ALA B C 1
ATOM 4862 O O . ALA B 1 151 ? -4.137 9.086 -14.57 1 93.25 151 ALA B O 1
ATOM 4863 N N . ILE B 1 152 ? -3.006 9.18 -12.633 1 90.5 152 ILE B N 1
ATOM 4864 C CA . ILE B 1 152 ? -3.021 7.734 -12.414 1 90.5 152 ILE B CA 1
ATOM 4865 C C . ILE B 1 152 ? -3.377 7.434 -10.961 1 90.5 152 ILE B C 1
ATOM 4867 O O . ILE B 1 152 ? -2.971 8.164 -10.047 1 90.5 152 ILE B O 1
ATOM 4871 N N . LEU B 1 153 ? -4.109 6.324 -10.773 1 90.5 153 LEU B N 1
ATOM 4872 C CA . LEU B 1 153 ? -4.543 5.93 -9.438 1 90.5 153 LEU B CA 1
ATOM 4873 C C . LEU B 1 153 ? -3.574 4.922 -8.828 1 90.5 153 LEU B C 1
ATOM 4875 O O . LEU B 1 153 ? -3.004 4.094 -9.539 1 90.5 153 LEU B O 1
ATOM 4879 N N . TYR B 1 154 ? -3.445 5.066 -7.547 1 87.31 154 TYR B N 1
ATOM 4880 C CA . TYR B 1 154 ? -2.744 4.102 -6.711 1 87.31 154 TYR B CA 1
ATOM 4881 C C . TYR B 1 154 ? -3.699 3.447 -5.719 1 87.31 154 TYR B C 1
ATOM 4883 O O . TYR B 1 154 ? -4.645 4.082 -5.246 1 87.31 154 TYR B O 1
ATOM 4891 N N . SER B 1 155 ? -3.406 2.277 -5.348 1 84.25 155 SER B N 1
ATOM 4892 C CA . SER B 1 155 ? -4.297 1.522 -4.473 1 84.25 155 SER B CA 1
ATOM 4893 C C . SER B 1 155 ? -4.117 1.932 -3.014 1 84.25 155 SER B C 1
ATOM 4895 O O . SER B 1 155 ? -4.984 1.669 -2.178 1 84.25 155 SER B O 1
ATOM 4897 N N . TYR B 1 156 ? -3.023 2.547 -2.738 1 81.5 156 TYR B N 1
ATOM 4898 C CA . TYR B 1 156 ? -2.703 2.852 -1.349 1 81.5 156 TYR B CA 1
ATOM 4899 C C . TYR B 1 156 ? -2.164 4.27 -1.211 1 81.5 156 TYR B C 1
ATOM 4901 O O . TYR B 1 156 ? -1.183 4.633 -1.864 1 81.5 156 TYR B O 1
ATOM 4909 N N . GLY B 1 157 ? -2.693 4.996 -0.306 1 86.19 157 GLY B N 1
ATOM 4910 C CA . GLY B 1 157 ? -2.348 6.398 -0.141 1 86.19 157 GLY B CA 1
ATOM 4911 C C . GLY B 1 157 ? -0.897 6.609 0.251 1 86.19 157 GLY B C 1
ATOM 4912 O O . GLY B 1 157 ? -0.169 7.348 -0.419 1 86.19 157 GLY B O 1
ATOM 4913 N N . PHE B 1 158 ? -0.423 5.891 1.27 1 81.69 158 PHE B N 1
ATOM 4914 C CA . PHE B 1 158 ? 0.944 6.02 1.758 1 81.69 158 PHE B CA 1
ATOM 4915 C C . PHE B 1 158 ? 1.945 5.668 0.664 1 81.69 158 PHE B C 1
ATOM 4917 O O . PHE B 1 158 ? 2.967 6.344 0.51 1 81.69 158 PHE B O 1
ATOM 4924 N N . ALA B 1 159 ? 1.606 4.699 -0.067 1 81.25 159 ALA B N 1
ATOM 4925 C CA . ALA B 1 159 ? 2.537 4.168 -1.06 1 81.25 159 ALA B CA 1
ATOM 4926 C C . ALA B 1 159 ? 2.629 5.09 -2.273 1 81.25 159 ALA B C 1
ATOM 4928 O O . ALA B 1 159 ? 3.578 5.004 -3.055 1 81.25 159 ALA B O 1
ATOM 4929 N N . THR B 1 160 ? 1.651 5.961 -2.393 1 88.19 160 THR B N 1
ATOM 4930 C CA . THR B 1 160 ? 1.601 6.793 -3.59 1 88.19 160 THR B CA 1
ATOM 4931 C C . THR B 1 160 ? 2.852 7.66 -3.699 1 88.19 160 THR B C 1
ATOM 4933 O O . THR B 1 160 ? 3.648 7.496 -4.625 1 88.19 160 THR B O 1
ATOM 4936 N N . VAL B 1 161 ? 3.16 8.438 -2.695 1 89.44 161 VAL B N 1
ATOM 4937 C CA . VAL B 1 161 ? 4.312 9.328 -2.787 1 89.44 161 VAL B CA 1
ATOM 4938 C C . VAL B 1 161 ? 5.602 8.531 -2.59 1 89.44 161 VAL B C 1
ATOM 4940 O O . VAL B 1 161 ? 6.629 8.844 -3.195 1 89.44 161 VAL B O 1
ATOM 4943 N N . ALA B 1 162 ? 5.566 7.531 -1.76 1 85.94 162 ALA B N 1
ATOM 4944 C CA . ALA B 1 162 ? 6.746 6.715 -1.475 1 85.94 162 ALA B CA 1
ATOM 4945 C C . ALA B 1 162 ? 7.223 5.98 -2.725 1 85.94 162 ALA B C 1
ATOM 4947 O O . ALA B 1 162 ? 8.414 5.691 -2.867 1 85.94 162 ALA B O 1
ATOM 4948 N N . SER B 1 163 ? 6.309 5.711 -3.625 1 82.81 163 SER B N 1
ATOM 4949 C CA . SER B 1 163 ? 6.688 4.984 -4.832 1 82.81 163 SER B CA 1
ATOM 4950 C C . SER B 1 163 ? 6.891 5.934 -6.008 1 82.81 163 SER B C 1
ATOM 4952 O O . SER B 1 163 ? 7.648 5.633 -6.934 1 82.81 163 SER B O 1
ATOM 4954 N N . ALA B 1 164 ? 6.215 7.027 -5.984 1 87.06 164 ALA B N 1
ATOM 4955 C CA . ALA B 1 164 ? 6.312 7.984 -7.086 1 87.06 164 ALA B CA 1
ATOM 4956 C C . ALA B 1 164 ? 7.707 8.602 -7.148 1 87.06 164 ALA B C 1
ATOM 4958 O O . ALA B 1 164 ? 8.25 8.812 -8.234 1 87.06 164 ALA B O 1
ATOM 4959 N N . ILE B 1 165 ? 8.312 8.875 -6.043 1 90.94 165 ILE B N 1
ATOM 4960 C CA . ILE B 1 165 ? 9.609 9.547 -5.988 1 90.94 165 ILE B CA 1
ATOM 4961 C C . ILE B 1 165 ? 10.68 8.664 -6.633 1 90.94 165 ILE B C 1
ATOM 4963 O O . ILE B 1 165 ? 11.336 9.078 -7.59 1 90.94 165 ILE B O 1
ATOM 4967 N N . PRO B 1 166 ? 10.781 7.461 -6.207 1 86.12 166 PRO B N 1
ATOM 4968 C CA . PRO B 1 166 ? 11.828 6.637 -6.809 1 86.12 166 PRO B CA 1
ATOM 4969 C C . PRO B 1 166 ? 11.516 6.238 -8.25 1 86.12 166 PRO B C 1
ATOM 4971 O O . PRO B 1 166 ? 12.398 5.762 -8.969 1 86.12 166 PRO B O 1
ATOM 4974 N N . ALA B 1 167 ? 10.297 6.332 -8.633 1 82.12 167 ALA B N 1
ATOM 4975 C CA . ALA B 1 167 ? 9.977 6.086 -10.039 1 82.12 167 ALA B CA 1
ATOM 4976 C C . ALA B 1 167 ? 10.594 7.156 -10.93 1 82.12 167 ALA B C 1
ATOM 4978 O O . ALA B 1 167 ? 10.875 6.902 -12.109 1 82.12 167 ALA B O 1
ATOM 4979 N N . TYR B 1 168 ? 10.859 8.305 -10.383 1 84.5 168 TYR B N 1
ATOM 4980 C CA . TYR B 1 168 ? 11.305 9.422 -11.203 1 84.5 168 TYR B CA 1
ATOM 4981 C C . TYR B 1 168 ? 12.742 9.797 -10.883 1 84.5 168 TYR B C 1
ATOM 4983 O O . TYR B 1 168 ? 13.445 10.375 -11.719 1 84.5 168 TYR B O 1
ATOM 4991 N N . SER B 1 169 ? 13.156 9.57 -9.727 1 89.31 169 SER B N 1
ATOM 4992 C CA . SER B 1 169 ? 14.508 9.93 -9.305 1 89.31 169 SER B CA 1
ATOM 4993 C C . SER B 1 169 ? 15.32 8.688 -8.953 1 89.31 169 SER B C 1
ATOM 4995 O O . SER B 1 169 ? 14.797 7.746 -8.352 1 89.31 169 SER B O 1
ATOM 4997 N N . LYS B 1 170 ? 16.578 8.758 -9.328 1 86.56 170 LYS B N 1
ATOM 4998 C CA . LYS B 1 170 ? 17.438 7.602 -9.133 1 86.56 170 LYS B CA 1
ATOM 4999 C C . LYS B 1 170 ? 18.812 8.023 -8.625 1 86.56 170 LYS B C 1
ATOM 5001 O O . LYS B 1 170 ? 19.047 9.203 -8.328 1 86.56 170 LYS B O 1
ATOM 5006 N N . ARG B 1 171 ? 19.641 6.945 -8.602 1 88.31 171 ARG B N 1
ATOM 5007 C CA . ARG B 1 171 ? 21.016 7.184 -8.172 1 88.31 171 ARG B CA 1
ATOM 5008 C C . ARG B 1 171 ? 21.703 8.219 -9.062 1 88.31 171 ARG B C 1
ATOM 5010 O O . ARG B 1 171 ? 21.609 8.148 -10.289 1 88.31 171 ARG B O 1
ATOM 5017 N N . GLY B 1 172 ? 22.328 9.195 -8.523 1 92 172 GLY B N 1
ATOM 5018 C CA . GLY B 1 172 ? 23 10.25 -9.273 1 92 172 GLY B CA 1
ATOM 5019 C C . GLY B 1 172 ? 22.219 11.555 -9.289 1 92 172 GLY B C 1
ATOM 5020 O O . GLY B 1 172 ? 22.797 12.625 -9.508 1 92 172 GLY B O 1
ATOM 5021 N N . ASP B 1 173 ? 20.922 11.445 -9.109 1 95.75 173 ASP B N 1
ATOM 5022 C CA . ASP B 1 173 ? 20.094 12.648 -9.047 1 95.75 173 ASP B CA 1
ATOM 5023 C C . ASP B 1 173 ? 20.219 13.328 -7.691 1 95.75 173 ASP B C 1
ATOM 5025 O O . ASP B 1 173 ? 20.672 12.719 -6.719 1 95.75 173 ASP B O 1
ATOM 5029 N N . VAL B 1 174 ? 19.891 14.641 -7.695 1 98 174 VAL B N 1
ATOM 5030 C CA . VAL B 1 174 ? 19.938 15.422 -6.461 1 98 174 VAL B CA 1
ATOM 5031 C C . VAL B 1 174 ? 18.547 15.898 -6.094 1 98 174 VAL B C 1
ATOM 5033 O O . VAL B 1 174 ? 17.844 16.484 -6.926 1 98 174 VAL B O 1
ATOM 5036 N N . ILE B 1 175 ? 18.141 15.609 -4.898 1 98.56 175 ILE B N 1
ATOM 5037 C CA . ILE B 1 175 ? 16.844 16.047 -4.414 1 98.56 175 ILE B CA 1
ATOM 5038 C C . ILE B 1 175 ? 17.031 17.047 -3.266 1 98.56 175 ILE B C 1
ATOM 5040 O O . ILE B 1 175 ? 17.625 16.703 -2.24 1 98.56 175 ILE B O 1
ATOM 5044 N N . PHE B 1 176 ? 16.578 18.266 -3.484 1 98.81 176 PHE B N 1
ATOM 5045 C CA . PHE B 1 176 ? 16.422 19.234 -2.402 1 98.81 176 PHE B CA 1
ATOM 5046 C C . PHE B 1 176 ? 15.07 19.047 -1.717 1 98.81 176 PHE B C 1
ATOM 5048 O O . PHE B 1 176 ? 14.023 19.281 -2.322 1 98.81 176 PHE B O 1
ATOM 5055 N N . CYS B 1 177 ? 15.062 18.672 -0.473 1 98.62 177 CYS B N 1
ATOM 5056 C CA . CYS B 1 177 ? 13.828 18.312 0.214 1 98.62 177 CYS B CA 1
ATOM 5057 C C . CYS B 1 177 ? 13.633 19.172 1.46 1 98.62 177 CYS B C 1
ATOM 5059 O O . CYS B 1 177 ? 14.578 19.391 2.219 1 98.62 177 CYS B O 1
ATOM 5061 N N . ASP B 1 178 ? 12.438 19.656 1.62 1 98.62 178 ASP B N 1
ATOM 5062 C CA . ASP B 1 178 ? 12.117 20.344 2.863 1 98.62 178 ASP B CA 1
ATOM 5063 C C . ASP B 1 178 ? 12.234 19.406 4.062 1 98.62 178 ASP B C 1
ATOM 5065 O O . ASP B 1 178 ? 11.758 18.266 4.02 1 98.62 178 ASP B O 1
ATOM 5069 N N . ALA B 1 179 ? 12.742 19.906 5.141 1 97.5 179 ALA B N 1
ATOM 5070 C CA . ALA B 1 179 ? 12.992 19.078 6.312 1 97.5 179 ALA B CA 1
ATOM 5071 C C . ALA B 1 179 ? 11.695 18.719 7.031 1 97.5 179 ALA B C 1
ATOM 5073 O O . ALA B 1 179 ? 11.664 17.797 7.855 1 97.5 179 ALA B O 1
ATOM 5074 N N . GLY B 1 180 ? 10.625 19.359 6.734 1 96.94 180 GLY B N 1
ATOM 5075 C CA . GLY B 1 180 ? 9.367 19.156 7.426 1 96.94 180 GLY B CA 1
ATOM 5076 C C . GLY B 1 180 ? 8.461 18.156 6.73 1 96.94 180 GLY B C 1
ATOM 5077 O O . GLY B 1 180 ? 7.309 17.969 7.125 1 96.94 180 GLY B O 1
ATOM 5078 N N . VAL B 1 181 ? 8.969 17.406 5.742 1 96.44 181 VAL B N 1
ATOM 5079 C CA . VAL B 1 181 ? 8.117 16.516 4.945 1 96.44 181 VAL B CA 1
ATOM 5080 C C . VAL B 1 181 ? 7.719 15.305 5.773 1 96.44 181 VAL B C 1
ATOM 5082 O O . VAL B 1 181 ? 8.391 14.961 6.754 1 96.44 181 VAL B O 1
ATOM 5085 N N . CYS B 1 182 ? 6.68 14.695 5.398 1 92.38 182 CYS B N 1
ATOM 5086 C CA . CYS B 1 182 ? 6.105 13.562 6.117 1 92.38 182 CYS B CA 1
ATOM 5087 C C . CYS B 1 182 ? 6.941 12.305 5.918 1 92.38 182 CYS B C 1
ATOM 5089 O O . CYS B 1 182 ? 7.816 12.273 5.051 1 92.38 182 CYS B O 1
ATOM 5091 N N . PHE B 1 183 ? 6.625 11.336 6.633 1 87.88 183 PHE B N 1
ATOM 5092 C CA . PHE B 1 183 ? 7.379 10.094 6.684 1 87.88 183 PHE B CA 1
ATOM 5093 C C . PHE B 1 183 ? 7.336 9.375 5.34 1 87.88 183 PHE B C 1
ATOM 5095 O O . PHE B 1 183 ? 8.328 8.781 4.914 1 87.88 183 PHE B O 1
ATOM 5102 N N . SER B 1 184 ? 6.172 9.32 4.699 1 88.25 184 SER B N 1
ATOM 5103 C CA . SER B 1 184 ? 6.039 8.648 3.41 1 88.25 184 SER B CA 1
ATOM 5104 C C . SER B 1 184 ? 7.004 9.219 2.381 1 88.25 184 SER B C 1
ATOM 5106 O O . SER B 1 184 ? 7.559 8.484 1.562 1 88.25 184 SER B O 1
ATOM 5108 N N . ILE B 1 185 ? 7.148 10.531 2.346 1 93.31 185 ILE B N 1
ATOM 5109 C CA . ILE B 1 185 ? 8.117 11.164 1.458 1 93.31 185 ILE B CA 1
ATOM 5110 C C . ILE B 1 185 ? 9.523 10.688 1.81 1 93.31 185 ILE B C 1
ATOM 5112 O O . ILE B 1 185 ? 10.312 10.336 0.924 1 93.31 185 ILE B O 1
ATOM 5116 N N . GLN B 1 186 ? 9.836 10.656 3.051 1 91.31 186 GLN B N 1
ATOM 5117 C CA . GLN B 1 186 ? 11.156 10.227 3.488 1 91.31 186 GLN B CA 1
ATOM 5118 C C . GLN B 1 186 ? 11.461 8.812 3.01 1 91.31 186 GLN B C 1
ATOM 5120 O O . GLN B 1 186 ? 12.578 8.516 2.586 1 91.31 186 GLN B O 1
ATOM 5125 N N . LYS B 1 187 ? 10.477 7.996 3.109 1 84.5 187 LYS B N 1
ATOM 5126 C CA . LYS B 1 187 ? 10.664 6.629 2.629 1 84.5 187 LYS B CA 1
ATOM 5127 C C . LYS B 1 187 ? 10.922 6.605 1.126 1 84.5 187 LYS B C 1
ATOM 5129 O O . LYS B 1 187 ? 11.727 5.805 0.642 1 84.5 187 LYS B O 1
ATOM 5134 N N . GLY B 1 188 ? 10.188 7.391 0.398 1 87.31 188 GLY B N 1
ATOM 5135 C CA . GLY B 1 188 ? 10.438 7.5 -1.031 1 87.31 188 GLY B CA 1
ATOM 5136 C C . GLY B 1 188 ? 11.828 8 -1.357 1 87.31 188 GLY B C 1
ATOM 5137 O O . GLY B 1 188 ? 12.453 7.539 -2.312 1 87.31 188 GLY B O 1
ATOM 5138 N N . LEU B 1 189 ? 12.312 8.961 -0.573 1 92.31 189 LEU B N 1
ATOM 5139 C CA . LEU B 1 189 ? 13.656 9.492 -0.762 1 92.31 189 LEU B CA 1
ATOM 5140 C C . LEU B 1 189 ? 14.703 8.398 -0.568 1 92.31 189 LEU B C 1
ATOM 5142 O O . LEU B 1 189 ? 15.625 8.266 -1.377 1 92.31 189 LEU B O 1
ATOM 5146 N N . LEU B 1 190 ? 14.516 7.68 0.458 1 85.31 190 LEU B N 1
ATOM 5147 C CA . LEU B 1 190 ? 15.43 6.578 0.739 1 85.31 190 LEU B CA 1
ATOM 5148 C C . LEU B 1 190 ? 15.438 5.57 -0.405 1 85.31 190 LEU B C 1
ATOM 5150 O O . LEU B 1 190 ? 16.5 5.102 -0.821 1 85.31 190 LEU B O 1
ATOM 5154 N N . ALA B 1 191 ? 14.328 5.277 -0.881 1 81.12 191 ALA B N 1
ATOM 5155 C CA . ALA B 1 191 ? 14.18 4.273 -1.933 1 81.12 191 ALA B CA 1
ATOM 5156 C C . ALA B 1 191 ? 14.781 4.762 -3.246 1 81.12 191 ALA B C 1
ATOM 5158 O O . ALA B 1 191 ? 15.203 3.959 -4.082 1 81.12 191 ALA B O 1
ATOM 5159 N N . SER B 1 192 ? 14.844 6.004 -3.494 1 87.06 192 SER B N 1
ATOM 5160 C CA . SER B 1 192 ? 15.328 6.57 -4.746 1 87.06 192 SER B CA 1
ATOM 5161 C C . SER B 1 192 ? 16.844 6.414 -4.875 1 87.06 192 SER B C 1
ATOM 5163 O O . SER B 1 192 ? 17.391 6.473 -5.977 1 87.06 192 SER B O 1
ATOM 5165 N N . ARG B 1 193 ? 17.5 6.418 -3.727 1 86.31 193 ARG B N 1
ATOM 5166 C CA . ARG B 1 193 ? 18.953 6.344 -3.646 1 86.31 193 ARG B CA 1
ATOM 5167 C C . ARG B 1 193 ? 19.609 7.598 -4.223 1 86.31 193 ARG B C 1
ATOM 5169 O O . ARG B 1 193 ? 20.781 7.582 -4.598 1 86.31 193 ARG B O 1
ATOM 5176 N N . SER B 1 194 ? 18.891 8.625 -4.332 1 95.31 194 SER B N 1
ATOM 5177 C CA . SER B 1 194 ? 19.391 9.922 -4.781 1 95.31 194 SER B CA 1
ATOM 5178 C C . SER B 1 194 ? 20.219 10.602 -3.691 1 95.31 194 SER B C 1
ATOM 5180 O O . SER B 1 194 ? 20.203 10.164 -2.539 1 95.31 194 SER B O 1
ATOM 5182 N N . VAL B 1 195 ? 20.953 11.609 -4.109 1 96.88 195 VAL B N 1
ATOM 5183 C CA . VAL B 1 195 ? 21.594 12.484 -3.129 1 96.88 195 VAL B CA 1
ATOM 5184 C C . VAL B 1 195 ? 20.547 13.43 -2.533 1 96.88 195 VAL B C 1
ATOM 5186 O O . VAL B 1 195 ? 19.938 14.227 -3.252 1 96.88 195 VAL B O 1
ATOM 5189 N N . ILE B 1 196 ? 20.406 13.32 -1.258 1 97.88 196 ILE B N 1
ATOM 5190 C CA . ILE B 1 196 ? 19.375 14.125 -0.61 1 97.88 196 ILE B CA 1
ATOM 5191 C C . ILE B 1 196 ? 20.016 15.312 0.107 1 97.88 196 ILE B C 1
ATOM 5193 O O . ILE B 1 196 ? 20.922 15.133 0.926 1 97.88 196 ILE B O 1
ATOM 5197 N N . LYS B 1 197 ? 19.609 16.469 -0.173 1 98.44 197 LYS B N 1
ATOM 5198 C CA . LYS B 1 197 ? 19.984 17.688 0.524 1 98.44 197 LYS B CA 1
ATOM 5199 C C . LYS B 1 197 ? 18.766 18.344 1.196 1 98.44 197 LYS B C 1
ATOM 5201 O O . LYS B 1 197 ? 17.969 18.984 0.536 1 98.44 197 LYS B O 1
ATOM 5206 N N . TYR B 1 198 ? 18.719 18.219 2.453 1 98.06 198 TYR B N 1
ATOM 5207 C CA . TYR B 1 198 ? 17.625 18.828 3.193 1 98.06 198 TYR B CA 1
ATOM 5208 C C . TYR B 1 198 ? 17.859 20.312 3.408 1 98.06 198 TYR B C 1
ATOM 5210 O O . TYR B 1 198 ? 18.984 20.734 3.701 1 98.06 198 TYR B O 1
ATOM 5218 N N . PHE B 1 199 ? 16.859 21.062 3.205 1 98.5 199 PHE B N 1
ATOM 5219 C CA . PHE B 1 199 ? 16.906 22.453 3.652 1 98.5 199 PHE B CA 1
ATOM 5220 C C . PHE B 1 199 ? 15.969 22.672 4.84 1 98.5 199 PHE B C 1
ATOM 5222 O O . PHE B 1 199 ? 15.023 21.906 5.043 1 98.5 199 PHE B O 1
ATOM 5229 N N . ARG B 1 200 ? 16.266 23.688 5.578 1 98 200 ARG B N 1
ATOM 5230 C CA . ARG B 1 200 ? 15.461 24 6.762 1 98 200 ARG B CA 1
ATOM 5231 C C . ARG B 1 200 ? 14.008 24.266 6.387 1 98 200 ARG B C 1
ATOM 5233 O O . ARG B 1 200 ? 13.727 24.844 5.344 1 98 200 ARG B O 1
ATOM 5240 N N . HIS B 1 201 ? 13.094 23.844 7.242 1 97.81 201 HIS B N 1
ATOM 5241 C CA . HIS B 1 201 ? 11.664 23.844 6.977 1 97.81 201 HIS B CA 1
ATOM 5242 C C . HIS B 1 201 ? 11.188 25.234 6.574 1 97.81 201 HIS B C 1
ATOM 5244 O O . HIS B 1 201 ? 11.352 26.203 7.324 1 97.81 201 HIS B O 1
ATOM 5250 N N . ASN B 1 202 ? 10.609 25.312 5.383 1 98.06 202 ASN B N 1
ATOM 5251 C CA . ASN B 1 202 ? 10.023 26.516 4.785 1 98.06 202 ASN B CA 1
ATOM 5252 C C . ASN B 1 202 ? 11.031 27.656 4.711 1 98.06 202 ASN B C 1
ATOM 5254 O O . ASN B 1 202 ? 10.656 28.828 4.742 1 98.06 202 ASN B O 1
ATOM 5258 N N . ASP B 1 203 ? 12.289 27.328 4.676 1 98.56 203 ASP B N 1
ATOM 5259 C CA . ASP B 1 203 ? 13.352 28.328 4.605 1 98.56 203 ASP B CA 1
ATOM 5260 C C . ASP B 1 203 ? 13.859 28.484 3.172 1 98.56 203 ASP B C 1
ATOM 5262 O O . ASP B 1 203 ? 14.805 27.797 2.762 1 98.56 203 ASP B O 1
ATOM 5266 N N . MET B 1 204 ? 13.367 29.438 2.521 1 98.56 204 MET B N 1
ATOM 5267 C CA . MET B 1 204 ? 13.688 29.641 1.11 1 98.56 204 MET B CA 1
ATOM 5268 C C . MET B 1 204 ? 15.102 30.188 0.946 1 98.56 204 MET B C 1
ATOM 5270 O O . MET B 1 204 ? 15.742 29.953 -0.078 1 98.56 204 MET B O 1
ATOM 5274 N N . ASP B 1 205 ? 15.586 30.859 1.937 1 98.62 205 ASP B N 1
ATOM 5275 C CA . ASP B 1 205 ? 16.969 31.312 1.885 1 98.62 205 ASP B CA 1
ATOM 5276 C C . ASP B 1 205 ? 17.938 30.141 1.928 1 98.62 205 ASP B C 1
ATOM 5278 O O . ASP B 1 205 ? 18.922 30.109 1.187 1 98.62 205 ASP B O 1
ATOM 5282 N N . HIS B 1 206 ? 17.641 29.219 2.775 1 98.81 206 HIS B N 1
ATOM 5283 C CA . HIS B 1 206 ? 18.5 28.031 2.852 1 98.81 206 HIS B CA 1
ATOM 5284 C C . HIS B 1 206 ? 18.422 27.219 1.568 1 98.81 206 HIS B C 1
ATOM 5286 O O . HIS B 1 206 ? 19.438 26.719 1.081 1 98.81 206 HIS B O 1
ATOM 5292 N N . LEU B 1 207 ? 17.203 27.016 1.035 1 98.81 207 LEU B N 1
ATOM 5293 C CA . LEU B 1 207 ? 17.078 26.344 -0.246 1 98.81 207 LEU B CA 1
ATOM 5294 C C . LEU B 1 207 ? 17.906 27.031 -1.32 1 98.81 207 LEU B C 1
ATOM 5296 O O . LEU B 1 207 ? 18.609 26.359 -2.084 1 98.81 207 LEU B O 1
ATOM 5300 N N . THR B 1 208 ? 17.859 28.312 -1.312 1 98.75 208 THR B N 1
ATOM 5301 C CA . THR B 1 208 ? 18.625 29.094 -2.287 1 98.75 208 THR B CA 1
ATOM 5302 C C . THR B 1 208 ? 20.125 28.844 -2.121 1 98.75 208 THR B C 1
ATOM 5304 O O . THR B 1 208 ? 20.844 28.672 -3.107 1 98.75 208 THR B O 1
ATOM 5307 N N . GLU B 1 209 ? 20.562 28.828 -0.937 1 98.75 209 GLU B N 1
ATOM 5308 C CA . GLU B 1 209 ? 21.969 28.562 -0.651 1 98.75 209 GLU B CA 1
ATOM 5309 C C . GLU B 1 209 ? 22.406 27.203 -1.209 1 98.75 209 GLU B C 1
ATOM 5311 O O . GLU B 1 209 ? 23.453 27.094 -1.834 1 98.75 209 GLU B O 1
ATOM 5316 N N . LEU B 1 210 ? 21.594 26.219 -0.953 1 98.75 210 LEU B N 1
ATOM 5317 C CA . LEU B 1 210 ? 21.906 24.875 -1.416 1 98.75 210 LEU B CA 1
ATOM 5318 C C . LEU B 1 210 ? 21.922 24.812 -2.939 1 98.75 210 LEU B C 1
ATOM 5320 O O . LEU B 1 210 ? 22.734 24.094 -3.527 1 98.75 210 LEU B O 1
ATOM 5324 N N . LEU B 1 211 ? 21.016 25.516 -3.562 1 98.56 211 LEU B N 1
ATOM 5325 C CA . LEU B 1 211 ? 20.953 25.547 -5.02 1 98.56 211 LEU B CA 1
ATOM 5326 C C . LEU B 1 211 ? 22.188 26.219 -5.605 1 98.56 211 LEU B C 1
ATOM 5328 O O . LEU B 1 211 ? 22.734 25.766 -6.609 1 98.56 211 LEU B O 1
ATOM 5332 N N . ILE B 1 212 ? 22.641 27.281 -4.992 1 98.31 212 ILE B N 1
ATOM 5333 C CA . ILE B 1 212 ? 23.844 27.984 -5.422 1 98.31 212 ILE B CA 1
ATOM 5334 C C . ILE B 1 212 ? 25.047 27.062 -5.293 1 98.31 212 ILE B C 1
ATOM 5336 O O . ILE B 1 212 ? 25.875 26.984 -6.199 1 98.31 212 ILE B O 1
ATOM 5340 N N . GLU B 1 213 ? 25.078 26.375 -4.195 1 98 213 GLU B N 1
ATOM 5341 C CA . GLU B 1 213 ? 26.172 25.438 -3.977 1 98 213 GLU B CA 1
ATOM 5342 C C . GLU B 1 213 ? 26.172 24.344 -5.043 1 98 213 GLU B C 1
ATOM 5344 O O . GLU B 1 213 ? 27.25 23.953 -5.527 1 98 213 GLU B O 1
ATOM 5349 N N . GLN B 1 214 ? 25.031 23.875 -5.355 1 97.06 214 GLN B N 1
ATOM 5350 C CA . GLN B 1 214 ? 24.906 22.844 -6.379 1 97.06 214 GLN B CA 1
ATOM 5351 C C . GLN B 1 214 ? 25.375 23.359 -7.738 1 97.06 214 GLN B C 1
ATOM 5353 O O . GLN B 1 214 ? 26.031 22.625 -8.492 1 97.06 214 GLN B O 1
ATOM 5358 N N . GLU B 1 215 ? 25.016 24.5 -8.055 1 95.5 215 GLU B N 1
ATOM 5359 C CA . GLU B 1 215 ? 25.453 25.109 -9.312 1 95.5 215 GLU B CA 1
ATOM 5360 C C . GLU B 1 215 ? 26.969 25.188 -9.391 1 95.5 215 GLU B C 1
ATOM 5362 O O . GLU B 1 215 ? 27.547 24.953 -10.453 1 95.5 215 GLU B O 1
ATOM 5367 N N . LYS B 1 216 ? 27.578 25.531 -8.289 1 95.88 216 LYS B N 1
ATOM 5368 C CA . LYS B 1 216 ? 29.031 25.594 -8.234 1 95.88 216 LYS B CA 1
ATOM 5369 C C . LYS B 1 216 ? 29.656 24.219 -8.461 1 95.88 216 LYS B C 1
ATOM 5371 O O . LYS B 1 216 ? 30.656 24.094 -9.164 1 95.88 216 LYS B O 1
ATOM 5376 N N . GLU B 1 217 ? 29.047 23.25 -7.844 1 94.69 217 GLU B N 1
ATOM 5377 C CA . GLU B 1 217 ? 29.531 21.875 -8.008 1 94.69 217 GLU B CA 1
ATOM 5378 C C . GLU B 1 217 ? 29.406 21.422 -9.461 1 94.69 217 GLU B C 1
ATOM 5380 O O . GLU B 1 217 ? 30.281 20.719 -9.969 1 94.69 217 GLU B O 1
ATOM 5385 N N . GLU B 1 218 ? 28.391 21.797 -10.07 1 92.75 218 GLU B N 1
ATOM 5386 C CA . GLU B 1 218 ? 28.141 21.422 -11.461 1 92.75 218 GLU B CA 1
ATOM 5387 C C . GLU B 1 218 ? 29.156 22.078 -12.398 1 92.75 218 GLU B C 1
ATOM 5389 O O . GLU B 1 218 ? 29.547 21.484 -13.414 1 92.75 218 GLU B O 1
ATOM 5394 N N . GLN B 1 219 ? 29.578 23.25 -12.078 1 92.12 219 GLN B N 1
ATOM 5395 C CA . GLN B 1 219 ? 30.562 23.953 -12.883 1 92.12 219 GLN B CA 1
ATOM 5396 C C . GLN B 1 219 ? 31.922 23.266 -12.812 1 92.12 219 GLN B C 1
ATOM 5398 O O . GLN B 1 219 ? 32.688 23.312 -13.766 1 92.12 219 GLN B O 1
ATOM 5403 N N . LYS B 1 220 ? 32.125 22.625 -11.727 1 92.44 220 LYS B N 1
ATOM 5404 C CA . LYS B 1 220 ? 33.375 21.922 -11.531 1 92.44 220 LYS B CA 1
ATOM 5405 C C . LYS B 1 220 ? 33.438 20.641 -12.367 1 92.44 220 LYS B C 1
ATOM 5407 O O . LYS B 1 220 ? 34.531 20.219 -12.781 1 92.44 220 LYS B O 1
ATOM 5412 N N . ASN B 1 221 ? 32.312 20.016 -12.547 1 92 221 ASN B N 1
ATOM 5413 C CA . ASN B 1 221 ? 32.219 18.781 -13.328 1 92 221 ASN B CA 1
ATOM 5414 C C . ASN B 1 221 ? 31.047 18.828 -14.312 1 92 221 ASN B C 1
ATOM 5416 O O . ASN B 1 221 ? 30.031 18.172 -14.102 1 92 221 ASN B O 1
ATOM 5420 N N . PRO B 1 222 ? 31.297 19.375 -15.445 1 88 222 PRO B N 1
ATOM 5421 C CA . PRO B 1 222 ? 30.203 19.578 -16.406 1 88 222 PRO B CA 1
ATOM 5422 C C . PRO B 1 222 ? 29.688 18.266 -16.984 1 88 222 PRO B C 1
ATOM 5424 O O . PRO B 1 222 ? 28.5 18.156 -17.344 1 88 222 PRO B O 1
ATOM 5427 N N . LYS B 1 223 ? 30.516 17.297 -17.109 1 86.94 223 LYS B N 1
ATOM 5428 C CA . LYS B 1 223 ? 30.094 16.016 -17.641 1 86.94 223 LYS B CA 1
ATOM 5429 C C . LYS B 1 223 ? 29.062 15.352 -16.734 1 86.94 223 LYS B C 1
ATOM 5431 O O . LYS B 1 223 ? 28.031 14.875 -17.219 1 86.94 223 LYS B O 1
ATOM 5436 N N . LYS B 1 224 ? 29.312 15.375 -15.492 1 89.12 224 LYS B N 1
ATOM 5437 C CA . LYS B 1 224 ? 28.391 14.828 -14.516 1 89.12 224 LYS B CA 1
ATOM 5438 C C . LYS B 1 224 ? 27.109 15.672 -14.43 1 89.12 224 LYS B C 1
ATOM 5440 O O . LYS B 1 224 ? 26.016 15.141 -14.273 1 89.12 224 LYS B O 1
ATOM 5445 N N . ALA B 1 225 ? 27.391 16.922 -14.516 1 87.12 225 ALA B N 1
ATOM 5446 C CA . ALA B 1 225 ? 26.281 17.875 -14.398 1 87.12 225 ALA B CA 1
ATOM 5447 C C . ALA B 1 225 ? 25.25 17.641 -15.5 1 87.12 225 ALA B C 1
ATOM 5449 O O . ALA B 1 225 ? 24.047 17.828 -15.289 1 87.12 225 ALA B O 1
ATOM 5450 N N . ARG B 1 226 ? 25.688 17.203 -16.625 1 86.06 226 ARG B N 1
ATOM 5451 C CA . ARG B 1 226 ? 24.812 17.031 -17.781 1 86.06 226 ARG B CA 1
ATOM 5452 C C . ARG B 1 226 ? 23.828 15.898 -17.562 1 86.06 226 ARG B C 1
ATOM 5454 O O . ARG B 1 226 ? 22.719 15.914 -18.109 1 86.06 226 ARG B O 1
ATOM 5461 N N . ILE B 1 227 ? 24.172 15.055 -16.703 1 87.69 227 ILE B N 1
ATOM 5462 C CA . ILE B 1 227 ? 23.312 13.883 -16.547 1 87.69 227 ILE B CA 1
ATOM 5463 C C . ILE B 1 227 ? 22.625 13.922 -15.18 1 87.69 227 ILE B C 1
ATOM 5465 O O . ILE B 1 227 ? 21.812 13.055 -14.859 1 87.69 227 ILE B O 1
ATOM 5469 N N . THR B 1 228 ? 22.953 14.93 -14.375 1 91.81 228 THR B N 1
ATOM 5470 C CA . THR B 1 228 ? 22.359 15.047 -13.039 1 91.81 228 THR B CA 1
ATOM 5471 C C . THR B 1 228 ? 21.031 15.797 -13.094 1 91.81 228 THR B C 1
ATOM 5473 O O . THR B 1 228 ? 20.984 16.953 -13.492 1 91.81 228 THR B O 1
ATOM 5476 N N . ARG B 1 229 ? 20.031 15.195 -12.742 1 94.38 229 ARG B N 1
ATOM 5477 C CA . ARG B 1 229 ? 18.734 15.867 -12.609 1 94.38 229 ARG B CA 1
ATOM 5478 C C . ARG B 1 229 ? 18.516 16.375 -11.188 1 94.38 229 ARG B C 1
ATOM 5480 O O . ARG B 1 229 ? 18.969 15.734 -10.227 1 94.38 229 ARG B O 1
ATOM 5487 N N . LYS B 1 230 ? 17.844 17.453 -11.086 1 97.12 230 LYS B N 1
ATOM 5488 C CA . LYS B 1 230 ? 17.609 18.094 -9.797 1 97.12 230 LYS B CA 1
ATOM 5489 C C . LYS B 1 230 ? 16.125 18.234 -9.508 1 97.12 230 LYS B C 1
ATOM 5491 O O . LYS B 1 230 ? 15.336 18.531 -10.406 1 97.12 230 LYS B O 1
ATOM 5496 N N . PHE B 1 231 ? 15.766 18 -8.234 1 97.75 231 PHE B N 1
ATOM 5497 C CA . PHE B 1 231 ? 14.375 18.031 -7.809 1 97.75 231 PHE B CA 1
ATOM 5498 C C . PHE B 1 231 ? 14.234 18.812 -6.508 1 97.75 231 PHE B C 1
ATOM 5500 O O . PHE B 1 231 ? 15.141 18.812 -5.676 1 97.75 231 PHE B O 1
ATOM 5507 N N . VAL B 1 232 ? 13.117 19.469 -6.418 1 98.62 232 VAL B N 1
ATOM 5508 C CA . VAL B 1 232 ? 12.664 20.016 -5.141 1 98.62 232 VAL B CA 1
ATOM 5509 C C . VAL B 1 232 ? 11.414 19.266 -4.684 1 98.62 232 VAL B C 1
ATOM 5511 O O . VAL B 1 232 ? 10.445 19.141 -5.441 1 98.62 232 VAL B O 1
ATOM 5514 N N . VAL B 1 233 ? 11.414 18.703 -3.453 1 98.56 233 VAL B N 1
ATOM 5515 C CA . VAL B 1 233 ? 10.281 17.969 -2.908 1 98.56 233 VAL B CA 1
ATOM 5516 C C . VAL B 1 233 ? 9.703 18.703 -1.703 1 98.56 233 VAL B C 1
ATOM 5518 O O . VAL B 1 233 ? 10.422 18.984 -0.741 1 98.56 233 VAL B O 1
ATOM 5521 N N . VAL B 1 234 ? 8.438 19 -1.759 1 98.69 234 VAL B N 1
ATOM 5522 C CA . VAL B 1 234 ? 7.777 19.75 -0.694 1 98.69 234 VAL B CA 1
ATOM 5523 C C . VAL B 1 234 ? 6.355 19.219 -0.501 1 98.69 234 VAL B C 1
ATOM 5525 O O . VAL B 1 234 ? 5.852 18.469 -1.334 1 98.69 234 VAL B O 1
ATOM 5528 N N . GLU B 1 235 ? 5.754 19.578 0.643 1 98.12 235 GLU B N 1
ATOM 5529 C CA . GLU B 1 235 ? 4.332 19.391 0.919 1 98.12 235 GLU B CA 1
ATOM 5530 C C . GLU B 1 235 ? 3.57 20.703 0.833 1 98.12 235 GLU B C 1
ATOM 5532 O O . GLU B 1 235 ? 4.07 21.75 1.261 1 98.12 235 GLU B O 1
ATOM 5537 N N . ALA B 1 236 ? 2.408 20.594 0.272 1 98.75 236 ALA B N 1
ATOM 5538 C CA . ALA B 1 236 ? 1.603 21.812 0.2 1 98.75 236 ALA B CA 1
ATOM 5539 C C . ALA B 1 236 ? 1.251 22.328 1.596 1 98.75 236 ALA B C 1
ATOM 5541 O O . ALA B 1 236 ? 1.549 23.469 1.938 1 98.75 236 ALA B O 1
ATOM 5542 N N . ILE B 1 237 ? 0.553 21.531 2.33 1 98.81 237 ILE B N 1
ATOM 5543 C CA . ILE B 1 237 ? 0.389 21.688 3.77 1 98.81 237 ILE B CA 1
ATOM 5544 C C . ILE B 1 237 ? 1.149 20.594 4.5 1 98.81 237 ILE B C 1
ATOM 5546 O O . ILE B 1 237 ? 0.913 19.406 4.262 1 98.81 237 ILE B O 1
ATOM 5550 N N . TYR B 1 238 ? 2.074 21.031 5.348 1 98.12 238 TYR B N 1
ATOM 5551 C CA . TYR B 1 238 ? 2.9 20.047 6.047 1 98.12 238 TYR B CA 1
ATOM 5552 C C . TYR B 1 238 ? 2.125 19.391 7.18 1 98.12 238 TYR B C 1
ATOM 5554 O O . TYR B 1 238 ? 1.724 20.047 8.133 1 98.12 238 TYR B O 1
ATOM 5562 N N . VAL B 1 239 ? 1.979 18.078 7.105 1 95.81 239 VAL B N 1
ATOM 5563 C CA . VAL B 1 239 ? 1.12 17.344 8.023 1 95.81 239 VAL B CA 1
ATOM 5564 C C . VAL B 1 239 ? 1.654 17.469 9.453 1 95.81 239 VAL B C 1
ATOM 5566 O O . VAL B 1 239 ? 0.881 17.5 10.406 1 95.81 239 VAL B O 1
ATOM 5569 N N . ASN B 1 240 ? 2.93 17.672 9.633 1 95.5 240 ASN B N 1
ATOM 5570 C CA . ASN B 1 240 ? 3.529 17.688 10.961 1 95.5 240 ASN B CA 1
ATOM 5571 C C . ASN B 1 240 ? 3.656 19.109 11.508 1 95.5 240 ASN B C 1
ATOM 5573 O O . ASN B 1 240 ? 4.039 19.312 12.656 1 95.5 240 ASN B O 1
ATOM 5577 N N . HIS B 1 241 ? 3.309 20.125 10.672 1 97.38 241 HIS B N 1
ATOM 5578 C CA . HIS B 1 241 ? 3.504 21.5 11.086 1 97.38 241 HIS B CA 1
ATOM 5579 C C . HIS B 1 241 ? 2.229 22.312 10.898 1 97.38 241 HIS B C 1
ATOM 5581 O O . HIS B 1 241 ? 2.047 23.359 11.547 1 97.38 241 HIS B O 1
ATOM 5587 N N . GLY B 1 242 ? 1.408 21.906 9.969 1 98.19 242 GLY B N 1
ATOM 5588 C CA . GLY B 1 242 ? 0.165 22.609 9.695 1 98.19 242 GLY B CA 1
ATOM 5589 C C . GLY B 1 242 ? 0.359 23.859 8.852 1 98.19 242 GLY B C 1
ATOM 5590 O O . GLY B 1 242 ? -0.613 24.531 8.484 1 98.19 242 GLY B O 1
ATOM 5591 N N . ASP B 1 243 ? 1.539 24.203 8.539 1 98.5 243 ASP B N 1
ATOM 5592 C CA . ASP B 1 243 ? 1.792 25.422 7.777 1 98.5 243 ASP B CA 1
ATOM 5593 C C . ASP B 1 243 ? 1.812 25.141 6.277 1 98.5 243 ASP B C 1
ATOM 5595 O O . ASP B 1 243 ? 1.757 23.984 5.859 1 98.5 243 ASP B O 1
ATOM 5599 N N . ILE B 1 244 ? 1.791 26.203 5.457 1 98.75 244 ILE B N 1
ATOM 5600 C CA . ILE B 1 244 ? 1.648 26.109 4.008 1 98.75 244 ILE B CA 1
ATOM 5601 C C . ILE B 1 244 ? 2.99 26.406 3.34 1 98.75 244 ILE B C 1
ATOM 5603 O O . ILE B 1 244 ? 3.701 27.328 3.736 1 98.75 244 ILE B O 1
ATOM 5607 N N . CYS B 1 245 ? 3.309 25.641 2.367 1 98.06 245 CYS B N 1
ATOM 5608 C CA . CYS B 1 245 ? 4.52 25.781 1.567 1 98.06 245 CYS B CA 1
ATOM 5609 C C . CYS B 1 245 ? 4.496 27.062 0.763 1 98.06 245 CYS B C 1
ATOM 5611 O O . CYS B 1 245 ? 3.479 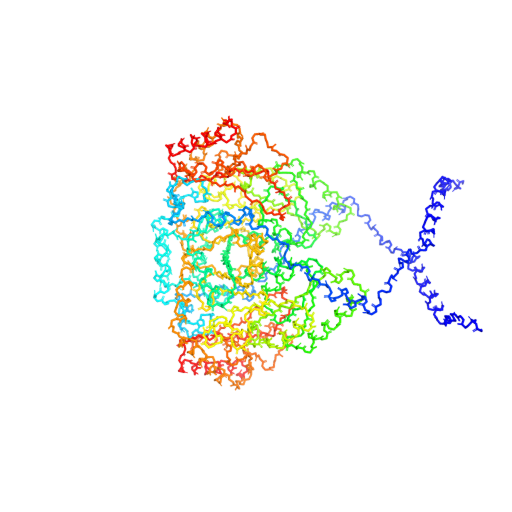27.406 0.161 1 98.06 245 CYS B O 1
ATOM 5613 N N . PRO B 1 246 ? 5.633 27.844 0.785 1 98.44 246 PRO B N 1
ATOM 5614 C CA . PRO B 1 246 ? 5.676 29.047 -0.052 1 98.44 246 PRO B CA 1
ATOM 5615 C C . PRO B 1 246 ? 5.922 28.734 -1.525 1 98.44 246 PRO B C 1
ATOM 5617 O O . PRO B 1 246 ? 6.957 29.109 -2.076 1 98.44 246 PRO B O 1
ATOM 5620 N N . LEU B 1 247 ? 4.941 28.25 -2.221 1 98.62 247 LEU B N 1
ATOM 5621 C CA . LEU B 1 247 ? 5.016 27.672 -3.559 1 98.62 247 LEU B CA 1
ATOM 5622 C C . LEU B 1 247 ? 5.477 28.719 -4.574 1 98.62 247 LEU B C 1
ATOM 5624 O O . LEU B 1 247 ? 6.273 28.422 -5.465 1 98.62 247 LEU B O 1
ATOM 5628 N N . PRO B 1 248 ? 5.023 30.016 -4.512 1 98.5 248 PRO B N 1
ATOM 5629 C CA . PRO B 1 248 ? 5.469 30.984 -5.508 1 98.5 248 PRO B CA 1
ATOM 5630 C C . PRO B 1 248 ? 6.988 31.156 -5.539 1 98.5 248 PRO B C 1
ATOM 5632 O O . PRO B 1 248 ? 7.586 31.203 -6.617 1 98.5 248 PRO B O 1
ATOM 5635 N N . LYS B 1 249 ? 7.574 31.203 -4.383 1 98.62 249 LYS B N 1
ATOM 5636 C CA . LYS B 1 249 ? 9.023 31.328 -4.32 1 98.62 249 LYS B CA 1
ATOM 5637 C C . LYS B 1 249 ? 9.711 30.078 -4.855 1 98.62 249 LYS B C 1
ATOM 5639 O O . LYS B 1 249 ? 10.758 30.156 -5.504 1 98.62 249 LYS B O 1
ATOM 5644 N N . ILE B 1 250 ? 9.188 28.953 -4.605 1 98.69 250 ILE B N 1
ATOM 5645 C CA . ILE B 1 250 ? 9.734 27.688 -5.09 1 98.69 250 ILE B CA 1
ATOM 5646 C C . ILE B 1 250 ? 9.703 27.672 -6.617 1 98.69 250 ILE B C 1
ATOM 5648 O O . ILE B 1 250 ? 10.664 27.219 -7.254 1 98.69 250 ILE B O 1
ATOM 5652 N N . ILE B 1 251 ? 8.578 28.125 -7.191 1 98.38 251 ILE B N 1
ATOM 5653 C CA . ILE B 1 251 ? 8.453 28.156 -8.648 1 98.38 251 ILE B CA 1
ATOM 5654 C C . ILE B 1 251 ? 9.492 29.109 -9.234 1 98.38 251 ILE B C 1
ATOM 5656 O O . ILE B 1 251 ? 10.086 28.828 -10.281 1 98.38 251 ILE B O 1
ATOM 5660 N N . GLU B 1 252 ? 9.695 30.25 -8.57 1 98.38 252 GLU B N 1
ATOM 5661 C CA . GLU B 1 252 ? 10.75 31.156 -9 1 98.38 252 GLU B CA 1
ATOM 5662 C C . GLU B 1 252 ? 12.109 30.453 -9.031 1 98.38 252 GLU B C 1
ATOM 5664 O O . GLU B 1 252 ? 12.844 30.562 -10.008 1 98.38 252 GLU B O 1
ATOM 5669 N N . LEU B 1 253 ? 12.398 29.766 -8 1 98.5 253 LEU B N 1
ATOM 5670 C CA . LEU B 1 253 ? 13.68 29.078 -7.875 1 98.5 253 LEU B CA 1
ATOM 5671 C C . LEU B 1 253 ? 13.781 27.938 -8.883 1 98.5 253 LEU B C 1
ATOM 5673 O O . LEU B 1 253 ? 14.867 27.641 -9.391 1 98.5 253 LEU B O 1
ATOM 5677 N N . LYS B 1 254 ? 12.625 27.281 -9.156 1 97.88 254 LYS B N 1
ATOM 5678 C CA . LYS B 1 254 ? 12.562 26.234 -10.164 1 97.88 254 LYS B CA 1
ATOM 5679 C C . LYS B 1 254 ? 13.125 26.703 -11.5 1 97.88 254 LYS B C 1
ATOM 5681 O O . LYS B 1 254 ? 13.992 26.047 -12.078 1 97.88 254 LYS B O 1
ATOM 5686 N N . TYR B 1 255 ? 12.727 27.828 -11.961 1 97.31 255 TYR B N 1
ATOM 5687 C CA . TYR B 1 255 ? 13.109 28.312 -13.281 1 97.31 255 TYR B CA 1
ATOM 5688 C C . TYR B 1 255 ? 14.516 28.906 -13.25 1 97.31 255 TYR B C 1
ATOM 5690 O O . TYR B 1 255 ? 15.281 28.766 -14.203 1 97.31 255 TYR B O 1
ATOM 5698 N N . LYS B 1 256 ? 14.836 29.5 -12.18 1 97.5 256 LYS B N 1
ATOM 5699 C CA . LYS B 1 256 ? 16.156 30.125 -12.07 1 97.5 256 LYS B CA 1
ATOM 5700 C C . LYS B 1 256 ? 17.25 29.062 -12.047 1 97.5 256 LYS B C 1
ATOM 5702 O O . LYS B 1 256 ? 18.312 29.234 -12.656 1 97.5 256 LYS B O 1
ATOM 5707 N N . TYR B 1 257 ? 17 27.984 -11.344 1 97.19 257 TYR B N 1
ATOM 5708 C CA . TYR B 1 257 ? 18.047 27 -11.117 1 97.19 257 TYR B CA 1
ATOM 5709 C C . TYR B 1 257 ? 17.766 25.703 -11.859 1 97.19 257 TYR B C 1
ATOM 5711 O O . TYR B 1 257 ? 18.469 24.703 -11.688 1 97.19 257 TYR B O 1
ATOM 5719 N N . LYS B 1 258 ? 16.703 25.625 -12.57 1 94.69 258 LYS B N 1
ATOM 5720 C CA . LYS B 1 258 ? 16.344 24.516 -13.445 1 94.69 258 LYS B CA 1
ATOM 5721 C C . LYS B 1 258 ? 16.172 23.234 -12.656 1 94.69 258 LYS B C 1
ATOM 5723 O O . LYS B 1 258 ? 16.797 22.219 -12.969 1 94.69 258 LYS B O 1
ATOM 5728 N N . VAL B 1 259 ? 15.281 23.281 -11.727 1 96.5 259 VAL B N 1
ATOM 5729 C CA . VAL B 1 259 ? 14.945 22.109 -10.93 1 96.5 259 VAL B CA 1
ATOM 5730 C C . VAL B 1 259 ? 13.492 21.703 -11.18 1 96.5 259 VAL B C 1
ATOM 5732 O O . VAL B 1 259 ? 12.695 22.516 -11.648 1 96.5 259 VAL B O 1
ATOM 5735 N N . ARG B 1 260 ? 13.188 20.484 -10.992 1 96 260 ARG B N 1
ATOM 5736 C CA . ARG B 1 260 ? 11.812 19.984 -11.062 1 96 260 ARG B CA 1
ATOM 5737 C C . ARG B 1 260 ? 11.148 20.016 -9.688 1 96 260 ARG B C 1
ATOM 5739 O O . ARG B 1 260 ? 11.812 19.844 -8.664 1 96 260 ARG B O 1
ATOM 5746 N N . VAL B 1 261 ? 9.844 20.219 -9.719 1 97.38 261 VAL B N 1
ATOM 5747 C CA . VAL B 1 261 ? 9.133 20.391 -8.453 1 97.38 261 VAL B CA 1
ATOM 5748 C C . VAL B 1 261 ? 8.172 19.219 -8.242 1 97.38 261 VAL B C 1
ATOM 5750 O O . VAL B 1 261 ? 7.309 18.969 -9.078 1 97.38 261 VAL B O 1
ATOM 5753 N N . PHE B 1 262 ? 8.32 18.531 -7.137 1 96.88 262 PHE B N 1
ATOM 5754 C CA . PHE B 1 262 ? 7.422 17.5 -6.629 1 96.88 262 PHE B CA 1
ATOM 5755 C C . PHE B 1 262 ? 6.594 18.031 -5.465 1 96.88 262 PHE B C 1
ATOM 5757 O O . PHE B 1 262 ? 7.145 18.453 -4.445 1 96.88 262 PHE B O 1
ATOM 5764 N N . LEU B 1 263 ? 5.332 17.953 -5.652 1 98.25 263 LEU B N 1
ATOM 5765 C CA . LEU B 1 263 ? 4.43 18.547 -4.668 1 98.25 263 LEU B CA 1
ATOM 5766 C C . LEU B 1 263 ? 3.48 17.5 -4.102 1 98.25 263 LEU B C 1
ATOM 5768 O O . LEU B 1 263 ? 2.732 16.859 -4.848 1 98.25 263 LEU B O 1
ATOM 5772 N N . GLU B 1 264 ? 3.543 17.266 -2.824 1 98.19 264 GLU B N 1
ATOM 5773 C CA . GLU B 1 264 ? 2.605 16.406 -2.119 1 98.19 264 GLU B CA 1
ATOM 5774 C C . GLU B 1 264 ? 1.42 17.188 -1.577 1 98.19 264 GLU B C 1
ATOM 5776 O O . GLU B 1 264 ? 1.599 18.141 -0.816 1 98.19 264 GLU B O 1
ATOM 5781 N N . GLU B 1 265 ? 0.172 16.797 -1.951 1 98.19 265 GLU B N 1
ATOM 5782 C CA . GLU B 1 265 ? -0.982 17.672 -1.732 1 98.19 265 GLU B CA 1
ATOM 5783 C C . GLU B 1 265 ? -2.08 16.938 -0.959 1 98.19 265 GLU B C 1
ATOM 5785 O O . GLU B 1 265 ? -3.256 17.297 -1.058 1 98.19 265 GLU B O 1
ATOM 5790 N N . SER B 1 266 ? -1.788 15.977 -0.164 1 96.81 266 SER B N 1
ATOM 5791 C CA . SER B 1 266 ? -2.781 15.148 0.514 1 96.81 266 SER B CA 1
ATOM 5792 C C . SER B 1 266 ? -3.656 15.984 1.44 1 96.81 266 SER B C 1
ATOM 5794 O O . SER B 1 266 ? -4.836 15.68 1.632 1 96.81 266 SER B O 1
ATOM 5796 N N . LEU B 1 267 ? -3.121 17.078 2.008 1 98.19 267 LEU B N 1
ATOM 5797 C CA . LEU B 1 267 ? -3.895 17.859 2.959 1 98.19 267 LEU B CA 1
ATOM 5798 C C . LEU B 1 267 ? -4.559 19.047 2.268 1 98.19 267 LEU B C 1
ATOM 5800 O O . LEU B 1 267 ? -5.449 19.688 2.834 1 98.19 267 LEU B O 1
ATOM 5804 N N . SER B 1 268 ? -4.16 19.344 1.045 1 98.62 268 SER B N 1
ATOM 5805 C CA . SER B 1 268 ? -4.578 20.609 0.461 1 98.62 268 SER B CA 1
ATOM 5806 C C . SER B 1 268 ? -5.637 20.391 -0.617 1 98.62 268 SER B C 1
ATOM 5808 O O . SER B 1 268 ? -6.488 21.266 -0.836 1 98.62 268 SER B O 1
ATOM 5810 N N . ILE B 1 269 ? -5.582 19.266 -1.357 1 98.12 269 ILE B N 1
ATOM 5811 C CA . ILE B 1 269 ? -6.613 19.016 -2.357 1 98.12 269 ILE B CA 1
ATOM 5812 C C . ILE B 1 269 ? -7.969 18.859 -1.673 1 98.12 269 ILE B C 1
ATOM 5814 O O . ILE B 1 269 ? -8.094 18.125 -0.692 1 98.12 269 ILE B O 1
ATOM 5818 N N . GLY B 1 270 ? -8.953 19.547 -2.121 1 97 270 GLY B N 1
ATOM 5819 C CA . GLY B 1 270 ? -10.266 19.578 -1.499 1 97 270 GLY B CA 1
ATOM 5820 C C . GLY B 1 270 ? -10.383 20.625 -0.414 1 97 270 GLY B C 1
ATOM 5821 O O . GLY B 1 270 ? -11.469 20.859 0.118 1 97 270 GLY B O 1
ATOM 5822 N N . VAL B 1 271 ? -9.273 21.312 -0.073 1 98 271 VAL B N 1
ATOM 5823 C CA . VAL B 1 271 ? -9.281 22.234 1.062 1 98 271 VAL B CA 1
ATOM 5824 C C . VAL B 1 271 ? -8.859 23.625 0.603 1 98 271 VAL B C 1
ATOM 5826 O O . VAL B 1 271 ? -9.555 24.609 0.876 1 98 271 VAL B O 1
ATOM 5829 N N . LEU B 1 272 ? -7.742 23.734 -0.04 1 98.19 272 LEU B N 1
ATOM 5830 C CA . LEU B 1 272 ? -7.215 25.031 -0.464 1 98.19 272 LEU B CA 1
ATOM 5831 C C . LEU B 1 272 ? -7.711 25.391 -1.861 1 98.19 272 LEU B C 1
ATOM 5833 O O . LEU B 1 272 ? -7.977 24.5 -2.676 1 98.19 272 LEU B O 1
ATOM 5837 N N . GLY B 1 273 ? -7.723 26.688 -2.156 1 97.06 273 GLY B N 1
ATOM 5838 C CA . GLY B 1 273 ? -8.227 27.172 -3.432 1 97.06 273 GLY B CA 1
ATOM 5839 C C . GLY B 1 273 ? -9.719 27.438 -3.42 1 97.06 273 GLY B C 1
ATOM 5840 O O . GLY B 1 273 ? -10.461 26.828 -2.639 1 97.06 273 GLY B O 1
ATOM 5841 N N . ARG B 1 274 ? -10.18 28.203 -4.285 1 95.75 274 ARG B N 1
ATOM 5842 C CA . ARG B 1 274 ? -11.586 28.594 -4.332 1 95.75 274 ARG B CA 1
ATOM 5843 C C . ARG B 1 274 ? -12.469 27.375 -4.641 1 95.75 274 ARG B C 1
ATOM 5845 O O . ARG B 1 274 ? -13.586 27.281 -4.137 1 95.75 274 ARG B O 1
ATOM 5852 N N . THR B 1 275 ? -11.906 26.5 -5.438 1 96.81 275 THR B N 1
ATOM 5853 C CA . THR B 1 275 ? -12.703 25.359 -5.855 1 96.81 275 THR B CA 1
ATOM 5854 C C . THR B 1 275 ? -12.078 24.047 -5.363 1 96.81 275 THR B C 1
ATOM 5856 O O . THR B 1 275 ? -12.414 22.969 -5.848 1 96.81 275 THR B O 1
ATOM 5859 N N . GLY B 1 276 ? -11.141 24.172 -4.461 1 97.56 276 GLY B N 1
ATOM 5860 C CA . GLY B 1 276 ? -10.602 22.984 -3.801 1 97.56 276 GLY B CA 1
ATOM 5861 C C . GLY B 1 276 ? -9.516 22.297 -4.602 1 97.56 276 GLY B C 1
ATOM 5862 O O . GLY B 1 276 ? -9.219 21.125 -4.375 1 97.56 276 GLY B O 1
ATOM 5863 N N . ARG B 1 277 ? -8.867 22.953 -5.539 1 97.81 277 ARG B N 1
ATOM 5864 C CA . ARG B 1 277 ? -7.914 22.328 -6.445 1 97.81 277 ARG B CA 1
ATOM 5865 C C . ARG B 1 277 ? -6.504 22.344 -5.859 1 97.81 277 ARG B C 1
ATOM 5867 O O . ARG B 1 277 ? -5.551 21.922 -6.516 1 97.81 277 ARG B O 1
ATOM 5874 N N . GLY B 1 278 ? -6.336 22.828 -4.641 1 98 278 GLY B N 1
ATOM 5875 C CA . GLY B 1 278 ? -5.062 22.688 -3.947 1 98 278 GLY B CA 1
ATOM 5876 C C . GLY B 1 278 ? -4.234 23.953 -3.943 1 98 278 GLY B C 1
ATOM 5877 O O . GLY B 1 278 ? -4.777 25.062 -4.047 1 98 278 GLY B O 1
ATOM 5878 N N . LEU B 1 279 ? -2.996 23.781 -3.725 1 98.56 279 LEU B N 1
ATOM 5879 C CA . LEU B 1 279 ? -2.066 24.875 -3.453 1 98.56 279 LEU B CA 1
ATOM 5880 C C . LEU B 1 279 ? -1.841 25.719 -4.703 1 98.56 279 LEU B C 1
ATOM 5882 O O . LEU B 1 279 ? -1.681 26.938 -4.613 1 98.56 279 LEU B O 1
ATOM 5886 N N . SER B 1 280 ? -1.725 25.047 -5.879 1 97.25 280 SER B N 1
ATOM 5887 C CA . SER B 1 280 ? -1.532 25.797 -7.121 1 97.25 280 SER B CA 1
ATOM 5888 C C . SER B 1 280 ? -2.641 26.828 -7.324 1 97.25 280 SER B C 1
ATOM 5890 O O . SER B 1 280 ? -2.367 27.984 -7.641 1 97.25 280 SER B O 1
ATOM 5892 N N . GLU B 1 281 ? -3.879 26.391 -7.117 1 97.5 281 GLU B N 1
ATOM 5893 C CA . GLU B 1 281 ? -5 27.328 -7.238 1 97.5 281 GLU B CA 1
ATOM 5894 C C . GLU B 1 281 ? -4.957 28.391 -6.148 1 97.5 281 GLU B C 1
ATOM 5896 O O . GLU B 1 281 ? -5.238 29.562 -6.41 1 97.5 281 GLU B O 1
ATOM 5901 N N . TYR B 1 282 ? -4.633 27.984 -4.98 1 98.06 282 TYR B N 1
ATOM 5902 C CA . TYR B 1 282 ? -4.566 28.891 -3.836 1 98.06 282 TYR B CA 1
ATOM 5903 C C . TYR B 1 282 ? -3.646 30.078 -4.125 1 98.06 282 TYR B C 1
ATOM 5905 O O . TYR B 1 282 ? -3.963 31.219 -3.777 1 98.06 282 TYR B O 1
ATOM 5913 N N . TYR B 1 283 ? -2.498 29.828 -4.773 1 98.44 283 TYR B N 1
ATOM 5914 C CA . TYR B 1 283 ? -1.511 30.875 -5.047 1 98.44 283 TYR B CA 1
ATOM 5915 C C . TYR B 1 283 ? -1.634 31.375 -6.48 1 98.44 283 TYR B C 1
ATOM 5917 O O . TYR B 1 283 ? -0.834 32.188 -6.922 1 98.44 283 TYR B O 1
ATOM 5925 N N . ASP B 1 284 ? -2.533 30.812 -7.215 1 97.5 284 ASP B N 1
ATOM 5926 C CA . ASP B 1 284 ? -2.699 31.141 -8.625 1 97.5 284 ASP B CA 1
ATOM 5927 C C . ASP B 1 284 ? -1.438 30.812 -9.422 1 97.5 284 ASP B C 1
ATOM 5929 O O . ASP B 1 284 ? -0.924 31.672 -10.156 1 97.5 284 ASP B O 1
ATOM 5933 N N . VAL B 1 285 ? -0.888 29.75 -9.133 1 96.94 285 VAL B N 1
ATOM 5934 C CA . VAL B 1 285 ? 0.224 29.156 -9.867 1 96.94 285 VAL B CA 1
ATOM 5935 C C . VAL B 1 285 ? -0.302 28.109 -10.852 1 96.94 285 VAL B C 1
ATOM 5937 O O . VAL B 1 285 ? -1.208 27.344 -10.523 1 96.94 285 VAL B O 1
ATOM 5940 N N . SER B 1 286 ? 0.26 28.094 -12.039 1 95.94 286 SER B N 1
ATOM 5941 C CA . SER B 1 286 ? -0.187 27.125 -13.031 1 95.94 286 SER B CA 1
ATOM 5942 C C . SER B 1 286 ? 0.171 25.703 -12.617 1 95.94 286 SER B C 1
ATOM 5944 O O . SER B 1 286 ? 1.28 25.453 -12.141 1 95.94 286 SER B O 1
ATOM 5946 N N . ILE B 1 287 ? -0.783 24.828 -12.812 1 95.25 287 ILE B N 1
ATOM 5947 C CA . ILE B 1 287 ? -0.553 23.422 -12.5 1 95.25 287 ILE B CA 1
ATOM 5948 C C . ILE B 1 287 ? 0.594 22.891 -13.352 1 95.25 287 ILE B C 1
ATOM 5950 O O . ILE B 1 287 ? 1.296 21.969 -12.945 1 95.25 287 ILE B O 1
ATOM 5954 N N . ASP B 1 288 ? 0.859 23.5 -14.484 1 93.94 288 ASP B N 1
ATOM 5955 C CA . ASP B 1 288 ? 1.902 23.078 -15.414 1 93.94 288 ASP B CA 1
ATOM 5956 C C . ASP B 1 288 ? 3.291 23.375 -14.859 1 93.94 288 ASP B C 1
ATOM 5958 O O . ASP B 1 288 ? 4.289 22.844 -15.344 1 93.94 288 ASP B O 1
ATOM 5962 N N . ASP B 1 289 ? 3.305 24.25 -13.898 1 95.62 289 ASP B N 1
ATOM 5963 C CA . ASP B 1 289 ? 4.586 24.578 -13.289 1 95.62 289 ASP B CA 1
ATOM 5964 C C . ASP B 1 289 ? 5.016 23.516 -12.289 1 95.62 289 ASP B C 1
ATOM 5966 O O . ASP B 1 289 ? 6.168 23.484 -11.852 1 95.62 289 ASP B O 1
ATOM 5970 N N . ILE B 1 290 ? 4.133 22.641 -11.961 1 96.25 290 ILE B N 1
ATOM 5971 C CA . ILE B 1 290 ? 4.414 21.531 -11.062 1 96.25 290 ILE B CA 1
ATOM 5972 C C . ILE B 1 290 ? 4.668 20.266 -11.867 1 96.25 290 ILE B C 1
ATOM 5974 O O . ILE B 1 290 ? 3.818 19.828 -12.648 1 96.25 290 ILE B O 1
ATOM 5978 N N . ASP B 1 291 ? 5.746 19.688 -11.648 1 93.06 291 ASP B N 1
ATOM 5979 C CA . ASP B 1 291 ? 6.133 18.531 -12.469 1 93.06 291 ASP B CA 1
ATOM 5980 C C . ASP B 1 291 ? 5.426 17.266 -12.008 1 93.06 291 ASP B C 1
ATOM 5982 O O . ASP B 1 291 ? 5.09 16.406 -12.82 1 93.06 291 ASP B O 1
ATOM 5986 N N . PHE B 1 292 ? 5.316 17.219 -10.703 1 90.5 292 PHE B N 1
ATOM 5987 C CA . PHE B 1 292 ? 4.73 16.031 -10.102 1 90.5 292 PHE B CA 1
ATOM 5988 C C . PHE B 1 292 ? 3.865 16.406 -8.898 1 90.5 292 PHE B C 1
ATOM 5990 O O . PHE B 1 292 ? 4.316 17.125 -8 1 90.5 292 PHE B O 1
ATOM 5997 N N . LEU B 1 293 ? 2.619 15.945 -9.055 1 96.25 293 LEU B N 1
ATOM 5998 C CA . LEU B 1 293 ? 1.68 16.188 -7.961 1 96.25 293 LEU B CA 1
ATOM 5999 C C . LEU B 1 293 ? 1.103 14.867 -7.449 1 96.25 293 LEU B C 1
ATOM 6001 O O . LEU B 1 293 ? 0.678 14.023 -8.242 1 96.25 293 LEU B O 1
ATOM 6005 N N . VAL B 1 294 ? 1.154 14.625 -6.113 1 95.5 294 VAL B N 1
ATOM 6006 C CA . VAL B 1 294 ? 0.626 13.398 -5.527 1 95.5 294 VAL B CA 1
ATOM 6007 C C . VAL B 1 294 ? -0.309 13.734 -4.371 1 95.5 294 VAL B C 1
ATOM 6009 O O . VAL B 1 294 ? -0.108 14.734 -3.674 1 95.5 294 VAL B O 1
ATOM 6012 N N . ALA B 1 295 ? -1.275 12.875 -4.234 1 96.62 295 ALA B N 1
ATOM 6013 C CA . ALA B 1 295 ? -2.158 13.055 -3.084 1 96.62 295 ALA B CA 1
ATOM 6014 C C . ALA B 1 295 ? -2.865 11.75 -2.73 1 96.62 295 ALA B C 1
ATOM 6016 O O . ALA B 1 295 ? -3.02 10.867 -3.582 1 96.62 295 ALA B O 1
ATOM 6017 N N . THR B 1 296 ? -3.238 11.656 -1.475 1 94.56 296 THR B N 1
ATOM 6018 C CA . THR B 1 296 ? -4.07 10.539 -1.035 1 94.56 296 THR B CA 1
ATOM 6019 C C . THR B 1 296 ? -5.547 10.844 -1.272 1 94.56 296 THR B C 1
ATOM 6021 O O . THR B 1 296 ? -5.938 12.008 -1.395 1 94.56 296 THR B O 1
ATOM 6024 N N . LEU B 1 297 ? -6.387 9.828 -1.386 1 95.56 297 LEU B N 1
ATOM 6025 C CA . LEU B 1 297 ? -7.836 9.945 -1.476 1 95.56 297 LEU B CA 1
ATOM 6026 C C . LEU B 1 297 ? -8.492 9.648 -0.129 1 95.56 297 LEU B C 1
ATOM 6028 O O . LEU B 1 297 ? -9.719 9.641 -0.018 1 95.56 297 LEU B O 1
ATOM 6032 N N . GLU B 1 298 ? -7.711 9.562 0.914 1 93.75 298 GLU B N 1
ATOM 6033 C CA . GLU B 1 298 ? -8.18 9.047 2.195 1 93.75 298 GLU B CA 1
ATOM 6034 C C . GLU B 1 298 ? -8.664 10.18 3.1 1 93.75 298 GLU B C 1
ATOM 6036 O O . GLU B 1 298 ? -9.344 9.93 4.102 1 93.75 298 GLU B O 1
ATOM 6041 N N . ASN B 1 299 ? -8.328 11.422 2.764 1 95.38 299 ASN B N 1
ATOM 6042 C CA . ASN B 1 299 ? -8.68 12.555 3.615 1 95.38 299 ASN B CA 1
ATOM 6043 C C . ASN B 1 299 ? -9.938 13.258 3.119 1 95.38 299 ASN B C 1
ATOM 6045 O O . ASN B 1 299 ? -11.055 12.836 3.424 1 95.38 299 ASN B O 1
ATOM 6049 N N . SER B 1 300 ? -9.789 14.188 2.203 1 97.06 300 SER B N 1
ATOM 6050 C CA . SER B 1 300 ? -10.891 15.008 1.709 1 97.06 300 SER B CA 1
ATOM 6051 C C . SER B 1 300 ? -11.945 14.148 1.021 1 97.06 300 SER B C 1
ATOM 6053 O O . SER B 1 300 ? -13.133 14.492 1.024 1 97.06 300 SER B O 1
ATOM 6055 N N . PHE B 1 301 ? -11.531 12.984 0.514 1 96.94 301 PHE B N 1
ATOM 6056 C CA . PHE B 1 301 ? -12.445 12.18 -0.28 1 96.94 301 PHE B CA 1
ATOM 6057 C C . PHE B 1 301 ? -12.984 11.008 0.536 1 96.94 301 PHE B C 1
ATOM 6059 O O . PHE B 1 301 ? -13.875 10.289 0.088 1 96.94 301 PHE B O 1
ATOM 6066 N N . ALA B 1 302 ? -12.461 10.789 1.684 1 95.5 302 ALA B N 1
ATOM 6067 C CA . ALA B 1 302 ? -12.914 9.781 2.643 1 95.5 302 ALA B CA 1
ATOM 6068 C C . ALA B 1 302 ? -12.969 8.398 2 1 95.5 302 ALA B C 1
ATOM 6070 O O . ALA B 1 302 ? -13.922 7.652 2.203 1 95.5 302 ALA B O 1
ATOM 6071 N N . SER B 1 303 ? -12.07 8.102 1.209 1 95.19 303 SER B N 1
ATOM 6072 C CA . SER B 1 303 ? -11.977 6.82 0.521 1 95.19 303 SER B CA 1
ATOM 6073 C C . SER B 1 303 ? -10.625 6.156 0.775 1 95.19 303 SER B C 1
ATOM 6075 O O . SER B 1 303 ? -10.086 6.234 1.881 1 95.19 303 SER B O 1
ATOM 6077 N N . ALA B 1 304 ? -10.148 5.426 -0.183 1 91.38 304 ALA B N 1
ATOM 6078 C CA . ALA B 1 304 ? -8.852 4.766 -0.077 1 91.38 304 ALA B CA 1
ATOM 6079 C C . ALA B 1 304 ? -8.031 4.965 -1.347 1 91.38 304 ALA B C 1
ATOM 6081 O O . ALA B 1 304 ? -8.578 5.227 -2.418 1 91.38 304 ALA B O 1
ATOM 6082 N N . GLY B 1 305 ? -6.707 4.871 -1.172 1 90.44 305 GLY B N 1
ATOM 6083 C CA . GLY B 1 305 ? -5.816 5.012 -2.314 1 90.44 305 GLY B CA 1
ATOM 6084 C C . GLY B 1 305 ? -5.25 6.41 -2.461 1 90.44 305 GLY B C 1
ATOM 6085 O O . GLY B 1 305 ? -5.223 7.18 -1.499 1 90.44 305 GLY B O 1
ATOM 6086 N N . GLY B 1 306 ? -4.68 6.617 -3.625 1 92.5 306 GLY B N 1
ATOM 6087 C CA . GLY B 1 306 ? -4.094 7.902 -3.973 1 92.5 306 GLY B CA 1
ATOM 6088 C C . GLY B 1 306 ? -3.945 8.109 -5.469 1 92.5 306 GLY B C 1
ATOM 6089 O O . GLY B 1 306 ? -4.445 7.305 -6.262 1 92.5 306 GLY B O 1
ATOM 6090 N N . PHE B 1 307 ? -3.396 9.211 -5.832 1 93.25 307 PHE B N 1
ATOM 6091 C CA . PHE B 1 307 ? -3.189 9.477 -7.25 1 93.25 307 PHE B CA 1
ATOM 6092 C C . PHE B 1 307 ? -1.935 10.312 -7.469 1 93.25 307 PHE B C 1
ATOM 6094 O O . PHE B 1 307 ? -1.429 10.938 -6.535 1 93.25 307 PHE B O 1
ATOM 6101 N N . CYS B 1 308 ? -1.472 10.227 -8.617 1 92.94 308 CYS B N 1
ATOM 6102 C CA . CYS B 1 308 ? -0.418 11.086 -9.148 1 92.94 308 CYS B CA 1
ATOM 6103 C C . CYS B 1 308 ? -0.88 11.789 -10.422 1 92.94 308 CYS B C 1
ATOM 6105 O O . CYS B 1 308 ? -1.568 11.195 -11.25 1 92.94 308 CYS B O 1
ATOM 6107 N N . ALA B 1 309 ? -0.551 13.055 -10.523 1 95.06 309 ALA B N 1
ATOM 6108 C CA . ALA B 1 309 ? -0.948 13.828 -11.695 1 95.06 309 ALA B CA 1
ATOM 6109 C C . ALA B 1 309 ? 0.205 14.695 -12.195 1 95.06 309 ALA B C 1
ATOM 6111 O O . ALA B 1 309 ? 1.058 15.117 -11.414 1 95.06 309 ALA B O 1
ATOM 6112 N N . GLY B 1 310 ? 0.245 14.953 -13.5 1 92.75 310 GLY B N 1
ATOM 6113 C CA . GLY B 1 310 ? 1.256 15.758 -14.164 1 92.75 310 GLY B CA 1
ATOM 6114 C C . GLY B 1 310 ? 1.204 15.648 -15.68 1 92.75 310 GLY B C 1
ATOM 6115 O O . GLY B 1 310 ? 0.127 15.5 -16.25 1 92.75 310 GLY B O 1
ATOM 6116 N N . LYS B 1 311 ? 2.35 15.875 -16.188 1 89.5 311 LYS B N 1
ATOM 6117 C CA . LYS B 1 311 ? 2.459 15.703 -17.641 1 89.5 311 LYS B CA 1
ATOM 6118 C C . LYS B 1 311 ? 2.303 14.242 -18.031 1 89.5 311 LYS B C 1
ATOM 6120 O O . LYS B 1 311 ? 2.598 13.344 -17.234 1 89.5 311 LYS B O 1
ATOM 6125 N N . LYS B 1 312 ? 1.878 13.992 -19.25 1 85.12 312 LYS B N 1
ATOM 6126 C CA . LYS B 1 312 ? 1.575 12.648 -19.734 1 85.12 312 LYS B CA 1
ATOM 6127 C C . LYS B 1 312 ? 2.809 11.75 -19.672 1 85.12 312 LYS B C 1
ATOM 6129 O O . LYS B 1 312 ? 2.73 10.602 -19.234 1 85.12 312 LYS B O 1
ATOM 6134 N N . TYR B 1 313 ? 3.879 12.328 -20.078 1 80 313 TYR B N 1
ATOM 6135 C CA . TYR B 1 313 ? 5.082 11.508 -20.141 1 80 313 TYR B CA 1
ATOM 6136 C C . TYR B 1 313 ? 5.535 11.094 -18.734 1 80 313 TYR B C 1
ATOM 6138 O O . TYR B 1 313 ? 6.09 10.008 -18.547 1 80 313 TYR B O 1
ATOM 6146 N N . ILE B 1 314 ? 5.238 11.906 -17.734 1 78.06 314 ILE B N 1
ATOM 6147 C CA . ILE B 1 314 ? 5.598 11.594 -16.344 1 78.06 314 ILE B CA 1
ATOM 6148 C C . ILE B 1 314 ? 4.699 10.484 -15.82 1 78.06 314 ILE B C 1
ATOM 6150 O O . ILE B 1 314 ? 5.18 9.516 -15.227 1 78.06 314 ILE B O 1
ATOM 6154 N N . VAL B 1 315 ? 3.447 10.57 -16.109 1 82 315 VAL B N 1
ATOM 6155 C CA . VAL B 1 315 ? 2.471 9.609 -15.617 1 82 315 VAL B CA 1
ATOM 6156 C C . VAL B 1 315 ? 2.678 8.258 -16.312 1 82 315 VAL B C 1
ATOM 6158 O O . VAL B 1 315 ? 2.58 7.211 -15.672 1 82 315 VAL B O 1
ATOM 6161 N N . ASP B 1 316 ? 3.059 8.305 -17.516 1 76.62 316 ASP B N 1
ATOM 6162 C CA . ASP B 1 316 ? 3.324 7.07 -18.25 1 76.62 316 ASP B CA 1
ATOM 6163 C C . ASP B 1 316 ? 4.57 6.371 -17.719 1 76.62 316 ASP B C 1
ATOM 6165 O O . ASP B 1 316 ? 4.629 5.141 -17.672 1 76.62 316 ASP B O 1
ATOM 6169 N N . HIS B 1 317 ? 5.418 7.199 -17.359 1 75.94 317 HIS B N 1
ATOM 6170 C CA . HIS B 1 317 ? 6.621 6.637 -16.75 1 75.94 317 HIS B CA 1
ATOM 6171 C C . HIS B 1 317 ? 6.309 5.961 -15.422 1 75.94 317 HIS B C 1
ATOM 6173 O O . HIS B 1 317 ? 6.891 4.926 -15.094 1 75.94 317 HIS B O 1
ATOM 6179 N N . GLN B 1 318 ? 5.457 6.562 -14.75 1 76.5 318 GLN B N 1
ATOM 6180 C CA . GLN B 1 318 ? 5.031 5.977 -13.484 1 76.5 318 GLN B CA 1
ATOM 6181 C C . GLN B 1 318 ? 4.344 4.633 -13.703 1 76.5 318 GLN B C 1
ATOM 6183 O O . GLN B 1 318 ? 4.527 3.699 -12.922 1 76.5 318 GLN B O 1
ATOM 6188 N N . ARG B 1 319 ? 3.59 4.629 -14.703 1 73.12 319 ARG B N 1
ATOM 6189 C CA . ARG B 1 319 ? 2.896 3.387 -15.031 1 73.12 319 ARG B CA 1
ATOM 6190 C C . ARG B 1 319 ? 3.889 2.256 -15.281 1 73.12 319 ARG B C 1
ATOM 6192 O O . ARG B 1 319 ? 3.65 1.114 -14.883 1 73.12 319 ARG B O 1
ATOM 6199 N N . LEU B 1 320 ? 4.965 2.652 -15.875 1 67.62 320 LEU B N 1
ATOM 6200 C CA . LEU B 1 320 ? 5.934 1.629 -16.25 1 67.62 320 LEU B CA 1
ATOM 6201 C C . LEU B 1 320 ? 6.863 1.303 -15.094 1 67.62 320 LEU B C 1
ATOM 6203 O O . LEU B 1 320 ? 7.125 0.131 -14.812 1 67.62 320 LEU B O 1
ATOM 6207 N N . ASN B 1 321 ? 7.305 2.344 -14.359 1 65 321 ASN B N 1
ATOM 6208 C CA . ASN B 1 321 ? 8.367 2.156 -13.375 1 65 321 ASN B CA 1
ATOM 6209 C C . ASN B 1 321 ? 7.797 2.002 -11.969 1 65 321 ASN B C 1
ATOM 6211 O O . ASN B 1 321 ? 8.469 1.469 -11.078 1 65 321 ASN B O 1
ATOM 6215 N N . GLY B 1 322 ? 6.719 2.65 -11.797 1 58.78 322 GLY B N 1
ATOM 6216 C CA . GLY B 1 322 ? 6.051 2.525 -10.508 1 58.78 322 GLY B CA 1
ATOM 6217 C C . GLY B 1 322 ? 5.168 1.293 -10.414 1 58.78 322 GLY B C 1
ATOM 6218 O O . GLY B 1 322 ? 4.301 1.211 -9.547 1 58.78 322 GLY B O 1
ATOM 6219 N N . TYR B 1 323 ? 5.441 0.415 -11.414 1 55.75 323 TYR B N 1
ATOM 6220 C CA . TYR B 1 323 ? 4.559 -0.707 -11.711 1 55.75 323 TYR B CA 1
ATOM 6221 C C . TYR B 1 323 ? 4.285 -1.531 -10.461 1 55.75 323 TYR B C 1
ATOM 6223 O O . TYR B 1 323 ? 3.141 -1.915 -10.203 1 55.75 323 TYR B O 1
ATOM 6231 N N . GLY B 1 324 ? 5.375 -1.692 -9.773 1 55.88 324 GLY B N 1
ATOM 6232 C CA . GLY B 1 324 ? 5.137 -2.615 -8.68 1 55.88 324 GLY B CA 1
ATOM 6233 C C . GLY B 1 324 ? 4.062 -2.141 -7.723 1 55.88 324 GLY B C 1
ATOM 6234 O O . GLY B 1 324 ? 3.178 -2.912 -7.34 1 55.88 324 GLY B O 1
ATOM 6235 N N . TYR B 1 325 ? 4.012 -0.902 -7.52 1 54.25 325 TYR B N 1
ATOM 6236 C CA . TYR B 1 325 ? 3.061 -0.395 -6.539 1 54.25 325 TYR B CA 1
ATOM 6237 C C . TYR B 1 325 ? 1.759 0.029 -7.207 1 54.25 325 TYR B C 1
ATOM 6239 O O . TYR B 1 325 ? 0.675 -0.165 -6.648 1 54.25 325 TYR B O 1
ATOM 6247 N N . CYS B 1 326 ? 2.025 0.48 -8.352 1 54.31 326 CYS B N 1
ATOM 6248 C CA . CYS B 1 326 ? 0.877 1.049 -9.047 1 54.31 326 CYS B CA 1
ATOM 6249 C C . CYS B 1 326 ? -0.013 -0.049 -9.617 1 54.31 326 CYS B C 1
ATOM 6251 O O . CYS B 1 326 ? -1.239 0.03 -9.531 1 54.31 326 CYS B O 1
ATOM 6253 N N . PHE B 1 327 ? 0.667 -1.036 -9.93 1 57.44 327 PHE B N 1
ATOM 6254 C CA . PHE B 1 327 ? -0.131 -1.882 -10.805 1 57.44 327 PHE B CA 1
ATOM 6255 C C . PHE B 1 327 ? -0.195 -3.309 -10.273 1 57.44 327 PHE B C 1
ATOM 6257 O O . PHE B 1 327 ? -0.973 -4.125 -10.773 1 57.44 327 PHE B O 1
ATOM 6264 N N . SER B 1 328 ? 0.505 -3.328 -9.141 1 58.81 328 SER B N 1
ATOM 6265 C CA . SER B 1 328 ? 0.474 -4.695 -8.633 1 58.81 328 SER B CA 1
ATOM 6266 C C . SER B 1 328 ? -0.804 -4.961 -7.844 1 58.81 328 SER B C 1
ATOM 6268 O O . SER B 1 328 ? -1.173 -6.117 -7.625 1 58.81 328 SER B O 1
ATOM 6270 N N . ALA B 1 329 ? -1.27 -3.82 -7.473 1 66.31 329 ALA B N 1
ATOM 6271 C CA . ALA B 1 329 ? -2.523 -3.986 -6.742 1 66.31 329 ALA B CA 1
ATOM 6272 C C . ALA B 1 329 ? -3.598 -3.041 -7.277 1 66.31 329 ALA B C 1
ATOM 6274 O O . ALA B 1 329 ? -3.311 -1.887 -7.602 1 66.31 329 ALA B O 1
ATOM 6275 N N . SER B 1 330 ? -4.73 -3.666 -7.52 1 76.88 330 SER B N 1
ATOM 6276 C CA . SER B 1 330 ? -5.863 -2.852 -7.949 1 76.88 330 SER B CA 1
ATOM 6277 C C . SER B 1 330 ? -6.652 -2.328 -6.754 1 76.88 330 SER B C 1
ATOM 6279 O O . SER B 1 330 ? -6.938 -3.074 -5.812 1 76.88 330 SER B O 1
ATOM 6281 N N . GLN B 1 331 ? -6.836 -1.015 -6.781 1 88.81 331 GLN B N 1
ATOM 6282 C CA . GLN B 1 331 ? -7.723 -0.412 -5.793 1 88.81 331 GLN B CA 1
ATOM 6283 C C . GLN B 1 331 ? -9.125 -1.012 -5.875 1 88.81 331 GLN B C 1
ATOM 6285 O O . GLN B 1 331 ? -9.656 -1.211 -6.969 1 88.81 331 GLN B O 1
ATOM 6290 N N . PRO B 1 332 ? -9.719 -1.385 -4.719 1 92.5 332 PRO B N 1
ATOM 6291 C CA . PRO B 1 332 ? -11.109 -1.847 -4.801 1 92.5 332 PRO B CA 1
ATOM 6292 C C . PRO B 1 332 ? -12.016 -0.874 -5.551 1 92.5 332 PRO B C 1
ATOM 6294 O O . PRO B 1 332 ? -12.039 0.32 -5.242 1 92.5 332 PRO B O 1
ATOM 6297 N N . PRO B 1 333 ? -12.781 -1.396 -6.512 1 93.75 333 PRO B N 1
ATOM 6298 C CA . PRO B 1 333 ? -13.562 -0.5 -7.367 1 93.75 333 PRO B CA 1
ATOM 6299 C C . PRO B 1 333 ? -14.562 0.34 -6.578 1 93.75 333 PRO B C 1
ATOM 6301 O O . PRO B 1 333 ? -14.844 1.481 -6.953 1 93.75 333 PRO B O 1
ATOM 6304 N N . LEU B 1 334 ? -15.148 -0.19 -5.512 1 96.81 334 LEU B N 1
ATOM 6305 C CA . LEU B 1 334 ? -16.125 0.559 -4.723 1 96.81 334 LEU B CA 1
ATOM 6306 C C . LEU B 1 334 ? -15.477 1.798 -4.105 1 96.81 334 LEU B C 1
ATOM 6308 O O . LEU B 1 334 ? -16.125 2.842 -3.986 1 96.81 334 LEU B O 1
ATOM 6312 N N . CYS B 1 335 ? -14.211 1.721 -3.672 1 95.81 335 CYS B N 1
ATOM 6313 C CA . CYS B 1 335 ? -13.5 2.869 -3.115 1 95.81 335 CYS B CA 1
ATOM 6314 C C . CYS B 1 335 ? -13.289 3.943 -4.176 1 95.81 335 CYS B C 1
ATOM 6316 O O . CYS B 1 335 ? -13.383 5.137 -3.885 1 95.81 335 CYS B O 1
ATOM 6318 N N . VAL B 1 336 ? -13 3.48 -5.383 1 95.88 336 VAL B N 1
ATOM 6319 C CA . VAL B 1 336 ? -12.805 4.398 -6.5 1 95.88 336 VAL B CA 1
ATOM 6320 C C . VAL B 1 336 ? -14.094 5.176 -6.766 1 95.88 336 VAL B C 1
ATOM 6322 O O . VAL B 1 336 ? -14.062 6.398 -6.922 1 95.88 336 VAL B O 1
ATOM 6325 N N . SER B 1 337 ? -15.172 4.469 -6.785 1 97.19 337 SER B N 1
ATOM 6326 C CA . SER B 1 337 ? -16.469 5.094 -7.059 1 97.19 337 SER B CA 1
ATOM 6327 C C . SER B 1 337 ? -16.859 6.066 -5.949 1 97.19 337 SER B C 1
ATOM 6329 O O . SER B 1 337 ? -17.469 7.098 -6.211 1 97.19 337 SER B O 1
ATOM 6331 N N . ALA B 1 338 ? -16.547 5.676 -4.734 1 97.94 338 ALA B N 1
ATOM 6332 C CA . ALA B 1 338 ? -16.781 6.582 -3.615 1 97.94 338 ALA B CA 1
ATOM 6333 C C . ALA B 1 338 ? -16.016 7.891 -3.795 1 97.94 338 ALA B C 1
ATOM 6335 O O . ALA B 1 338 ? -16.578 8.977 -3.621 1 97.94 338 ALA B O 1
ATOM 6336 N N . ALA B 1 339 ? -14.758 7.785 -4.129 1 97.69 339 ALA B N 1
ATOM 6337 C CA . ALA B 1 339 ? -13.93 8.969 -4.348 1 97.69 339 ALA B CA 1
ATOM 6338 C C . ALA B 1 339 ? -14.453 9.797 -5.512 1 97.69 339 ALA B C 1
ATOM 6340 O O . ALA B 1 339 ? -14.438 11.031 -5.461 1 97.69 339 ALA B O 1
ATOM 6341 N N . CYS B 1 340 ? -14.891 9.102 -6.531 1 98 340 CYS B N 1
ATOM 6342 C CA . CYS B 1 340 ? -15.438 9.773 -7.703 1 98 340 CYS B CA 1
ATOM 6343 C C . CYS B 1 340 ? -16.672 10.594 -7.328 1 98 340 CYS B C 1
ATOM 6345 O O . CYS B 1 340 ? -16.828 11.734 -7.785 1 98 340 CYS B O 1
ATOM 6347 N N . ARG B 1 341 ? -17.5 10.008 -6.586 1 98 341 ARG B N 1
ATOM 6348 C CA . ARG B 1 341 ? -18.703 10.703 -6.168 1 98 341 ARG B CA 1
ATOM 6349 C C . ARG B 1 341 ? -18.375 11.898 -5.273 1 98 341 ARG B C 1
ATOM 6351 O O . ARG B 1 341 ? -19.016 12.945 -5.367 1 98 341 ARG B O 1
ATOM 6358 N N . ALA B 1 342 ? -17.438 11.734 -4.355 1 98 342 ALA B N 1
ATOM 6359 C CA . ALA B 1 342 ? -16.984 12.852 -3.527 1 98 342 ALA B CA 1
ATOM 6360 C C . ALA B 1 342 ? -16.453 13.992 -4.391 1 98 342 ALA B C 1
ATOM 6362 O O . ALA B 1 342 ? -16.75 15.164 -4.129 1 98 342 ALA B O 1
ATOM 6363 N N . LEU B 1 343 ? -15.703 13.664 -5.391 1 98.25 343 LEU B N 1
ATOM 6364 C CA . LEU B 1 343 ? -15.18 14.664 -6.309 1 98.25 343 LEU B CA 1
ATOM 6365 C C . LEU B 1 343 ? -16.312 15.391 -7.02 1 98.25 343 LEU B C 1
ATOM 6367 O O . LEU B 1 343 ? -16.25 16.609 -7.199 1 98.25 343 LEU B O 1
ATOM 6371 N N . ASP B 1 344 ? -17.328 14.656 -7.434 1 97.94 344 ASP B N 1
ATOM 6372 C CA . ASP B 1 344 ? -18.516 15.258 -8.047 1 97.94 344 ASP B CA 1
ATOM 6373 C C . ASP B 1 344 ? -19.141 16.297 -7.113 1 97.94 344 ASP B C 1
ATOM 6375 O O . ASP B 1 344 ? -19.547 17.375 -7.555 1 97.94 344 ASP B O 1
ATOM 6379 N N . MET B 1 345 ? -19.219 15.969 -5.91 1 97.5 345 MET B N 1
ATOM 6380 C CA . MET B 1 345 ? -19.828 16.859 -4.926 1 97.5 345 MET B CA 1
ATOM 6381 C C . MET B 1 345 ? -19.031 18.156 -4.801 1 97.5 345 MET B C 1
ATOM 6383 O O . MET B 1 345 ? -19.594 19.234 -4.715 1 97.5 345 MET B O 1
ATOM 6387 N N . ILE B 1 346 ? -17.75 18.047 -4.793 1 97.19 346 ILE B N 1
ATOM 6388 C CA . ILE B 1 346 ? -16.859 19.188 -4.695 1 97.19 346 ILE B CA 1
ATOM 6389 C C . ILE B 1 346 ? -17.062 20.094 -5.914 1 97.19 346 ILE B C 1
ATOM 6391 O O . ILE B 1 346 ? -17.156 21.312 -5.777 1 97.19 346 ILE B O 1
ATOM 6395 N N . GLU B 1 347 ? -17.109 19.484 -7.059 1 96.38 347 GLU B N 1
ATOM 6396 C CA . GLU B 1 347 ? -17.219 20.234 -8.305 1 96.38 347 GLU B CA 1
ATOM 6397 C C . GLU B 1 347 ? -18.578 20.906 -8.438 1 96.38 347 GLU B C 1
ATOM 6399 O O . GLU B 1 347 ? -18.703 22 -9 1 96.38 347 GLU B O 1
ATOM 6404 N N . GLN B 1 348 ? -19.578 20.297 -7.922 1 96.25 348 GLN B N 1
ATOM 6405 C CA . GLN B 1 348 ? -20.953 20.766 -8.086 1 96.25 348 GLN B CA 1
ATOM 6406 C C . GLN B 1 348 ? -21.281 21.875 -7.098 1 96.25 348 GLN B C 1
ATOM 6408 O O . GLN B 1 348 ? -22.125 22.734 -7.375 1 96.25 348 GLN B O 1
ATOM 6413 N N . ASP B 1 349 ? -20.641 21.797 -5.93 1 95.94 349 ASP B N 1
ATOM 6414 C CA . ASP B 1 349 ? -20.969 22.75 -4.871 1 95.94 349 ASP B CA 1
ATOM 6415 C C . ASP B 1 349 ? -19.719 23.234 -4.156 1 95.94 349 ASP B C 1
ATOM 6417 O O . ASP B 1 349 ? -19.266 22.625 -3.195 1 95.94 349 ASP B O 1
ATOM 6421 N N . ASN B 1 350 ? -19.312 24.391 -4.48 1 93.19 350 ASN B N 1
ATOM 6422 C CA . ASN B 1 350 ? -18.094 24.953 -3.914 1 93.19 350 ASN B CA 1
ATOM 6423 C C . ASN B 1 350 ? -18.297 25.422 -2.477 1 93.19 350 ASN B C 1
ATOM 6425 O O . ASN B 1 350 ? -17.328 25.672 -1.757 1 93.19 350 ASN B O 1
ATOM 6429 N N . SER B 1 351 ? -19.516 25.484 -2.02 1 96.56 351 SER B N 1
ATOM 6430 C CA . SER B 1 351 ? -19.766 25.891 -0.643 1 96.56 351 SER B CA 1
ATOM 6431 C C . SER B 1 351 ? -19.141 24.922 0.35 1 96.56 351 SER B C 1
ATOM 6433 O O . SER B 1 351 ? -18.859 25.297 1.492 1 96.56 351 SER B O 1
ATOM 6435 N N . ILE B 1 352 ? -18.938 23.734 -0.125 1 96.62 352 ILE B N 1
ATOM 6436 C CA . ILE B 1 352 ? -18.281 22.719 0.695 1 96.62 352 ILE B CA 1
ATOM 6437 C C . ILE B 1 352 ? -16.891 23.203 1.105 1 96.62 352 ILE B C 1
ATOM 6439 O O . ILE B 1 352 ? -16.5 23.062 2.266 1 96.62 352 ILE B O 1
ATOM 6443 N N . ILE B 1 353 ? -16.203 23.797 0.182 1 97.5 353 ILE B N 1
ATOM 6444 C CA . ILE B 1 353 ? -14.852 24.297 0.422 1 97.5 353 ILE B CA 1
ATOM 6445 C C . ILE B 1 353 ? -14.914 25.516 1.341 1 97.5 353 ILE B C 1
ATOM 6447 O O . ILE B 1 353 ? -14.102 25.656 2.262 1 97.5 353 ILE B O 1
ATOM 6451 N N . GLU B 1 354 ? -15.844 26.328 1.146 1 97.31 354 GLU B N 1
ATOM 6452 C CA . GLU B 1 354 ? -16.016 27.531 1.967 1 97.31 354 GLU B CA 1
ATOM 6453 C C . GLU B 1 354 ? -16.328 27.156 3.418 1 97.31 354 GLU B C 1
ATOM 6455 O O . GLU B 1 354 ? -15.805 27.797 4.34 1 97.31 354 GLU B O 1
ATOM 6460 N N . GLN B 1 355 ? -17.203 26.219 3.588 1 97.81 355 GLN B N 1
ATOM 6461 C CA . GLN B 1 355 ? -17.531 25.75 4.93 1 97.81 355 GLN B CA 1
ATOM 6462 C C . GLN B 1 355 ? -16.281 25.234 5.652 1 97.81 355 GLN B C 1
ATOM 6464 O O . GLN B 1 355 ? -16.078 25.531 6.832 1 97.81 355 GLN B O 1
ATOM 6469 N N . CYS B 1 356 ? -15.508 24.469 4.945 1 98.31 356 CYS B N 1
ATOM 6470 C CA . CYS B 1 356 ? -14.273 23.938 5.527 1 98.31 356 CYS B CA 1
ATOM 6471 C C . CYS B 1 356 ? -13.336 25.078 5.918 1 98.31 356 CYS B C 1
ATOM 6473 O O . CYS B 1 356 ? -12.781 25.078 7.023 1 98.31 356 CYS B O 1
ATOM 6475 N N . GLN B 1 357 ? -13.195 26.062 5.074 1 98 357 GLN B N 1
ATOM 6476 C CA . GLN B 1 357 ? -12.312 27.203 5.324 1 98 357 GLN B CA 1
ATOM 6477 C C . GLN B 1 357 ? -12.797 28.016 6.516 1 98 357 GLN B C 1
ATOM 6479 O O . GLN B 1 357 ? -11.984 28.484 7.324 1 98 357 GLN B O 1
ATOM 6484 N N . ARG B 1 358 ? -14.023 28.188 6.602 1 98 358 ARG B N 1
ATOM 6485 C CA . ARG B 1 358 ? -14.586 28.922 7.73 1 98 358 ARG B CA 1
ATOM 6486 C C . ARG B 1 358 ? -14.297 28.203 9.047 1 98 358 ARG B C 1
ATOM 6488 O O . ARG B 1 358 ? -13.93 28.828 10.039 1 98 358 ARG B O 1
ATOM 6495 N N . ALA B 1 359 ? -14.531 26.922 9.016 1 98.62 359 ALA B N 1
ATOM 6496 C CA . ALA B 1 359 ? -14.258 26.141 10.211 1 98.62 359 ALA B CA 1
ATOM 6497 C C . ALA B 1 359 ? -12.789 26.219 10.602 1 98.62 359 ALA B C 1
ATOM 6499 O O . ALA B 1 359 ? -12.453 26.344 11.789 1 98.62 359 ALA B O 1
ATOM 6500 N N . CYS B 1 360 ? -11.922 26.141 9.617 1 98.69 360 CYS B N 1
ATOM 6501 C CA . CYS B 1 360 ? -10.484 26.219 9.867 1 98.69 360 CYS B CA 1
ATOM 6502 C C . CYS B 1 360 ? -10.102 27.547 10.508 1 98.69 360 CYS B C 1
ATOM 6504 O O . CYS B 1 360 ? -9.406 27.578 11.523 1 98.69 360 CYS B O 1
ATOM 6506 N N . LYS B 1 361 ? -10.562 28.609 9.953 1 98.62 361 LYS B N 1
ATOM 6507 C CA . LYS B 1 361 ? -10.227 29.938 10.438 1 98.62 361 LYS B CA 1
ATOM 6508 C C . LYS B 1 361 ? -10.797 30.172 11.836 1 98.62 361 LYS B C 1
ATOM 6510 O O . LYS B 1 361 ? -10.117 30.75 12.703 1 98.62 361 LYS B O 1
ATOM 6515 N N . LEU B 1 362 ? -12.031 29.75 12.031 1 98.69 362 LEU B N 1
ATOM 6516 C CA . LEU B 1 362 ? -12.641 29.891 13.344 1 98.69 362 LEU B CA 1
ATOM 6517 C C . LEU B 1 362 ? -11.883 29.094 14.398 1 98.69 362 LEU B C 1
ATOM 6519 O O . LEU B 1 362 ? -11.695 29.562 15.523 1 98.69 362 LEU B O 1
ATOM 6523 N N . THR B 1 363 ? -11.508 27.891 14.039 1 98.75 363 THR B N 1
ATOM 6524 C CA . THR B 1 363 ? -10.758 27.062 14.961 1 98.75 363 THR B CA 1
ATOM 6525 C C . THR B 1 363 ? -9.445 27.734 15.352 1 98.75 363 THR B C 1
ATOM 6527 O O . THR B 1 363 ? -9.062 27.734 16.531 1 98.75 363 THR B O 1
ATOM 6530 N N . SER B 1 364 ? -8.742 28.25 14.352 1 98.62 364 SER B N 1
ATOM 6531 C CA . SER B 1 364 ? -7.508 28.984 14.633 1 98.62 364 SER B CA 1
ATOM 6532 C C . SER B 1 364 ? -7.754 30.141 15.594 1 98.62 364 SER B C 1
ATOM 6534 O O . SER B 1 364 ? -6.98 30.359 16.531 1 98.62 364 SER B O 1
ATOM 6536 N N . LYS B 1 365 ? -8.75 30.828 15.383 1 98.44 365 LYS B N 1
ATOM 6537 C CA . LYS B 1 365 ? -9.086 31.984 16.219 1 98.44 365 LYS B CA 1
ATOM 6538 C C . LYS B 1 365 ? -9.367 31.531 17.656 1 98.44 365 LYS B C 1
ATOM 6540 O O . LYS B 1 365 ? -8.883 32.156 18.609 1 98.44 365 LYS B O 1
ATOM 6545 N N . MET B 1 366 ? -10.117 30.469 17.812 1 98.19 366 MET B N 1
ATOM 6546 C CA . MET B 1 366 ? -10.602 30.047 19.125 1 98.19 366 MET B CA 1
ATOM 6547 C C . MET B 1 366 ? -9.492 29.344 19.906 1 98.19 366 MET B C 1
ATOM 6549 O O . MET B 1 366 ? -9.531 29.281 21.141 1 98.19 366 MET B O 1
ATOM 6553 N N . LEU B 1 367 ? -8.523 28.812 19.203 1 98.38 367 LEU B N 1
ATOM 6554 C CA . LEU B 1 367 ? -7.484 28.031 19.891 1 98.38 367 LEU B CA 1
ATOM 6555 C C . LEU B 1 367 ? -6.227 28.875 20.094 1 98.38 367 LEU B C 1
ATOM 6557 O O . LEU B 1 367 ? -5.207 28.359 20.562 1 98.38 367 LEU B O 1
ATOM 6561 N N . ARG B 1 368 ? -6.379 30.094 19.781 1 95.94 368 ARG B N 1
ATOM 6562 C CA . ARG B 1 368 ? -5.254 31 20 1 95.94 368 ARG B CA 1
ATOM 6563 C C . ARG B 1 368 ? -5.094 31.312 21.484 1 95.94 368 ARG B C 1
ATOM 6565 O O . ARG B 1 368 ? -6.078 31.375 22.219 1 95.94 368 ARG B O 1
ATOM 6572 N N . ASP B 1 369 ? -3.953 31.516 21.969 1 93.88 369 ASP B N 1
ATOM 6573 C CA . ASP B 1 369 ? -3.613 32.062 23.281 1 93.88 369 ASP B CA 1
ATOM 6574 C C . ASP B 1 369 ? -4.09 31.125 24.391 1 93.88 369 ASP B C 1
ATOM 6576 O O . ASP B 1 369 ? -4.754 31.578 25.328 1 93.88 369 ASP B O 1
ATOM 6580 N N . ILE B 1 370 ? -3.973 29.906 24.234 1 97.12 370 ILE B N 1
ATOM 6581 C CA . ILE B 1 370 ? -4.188 28.969 25.312 1 97.12 370 ILE B CA 1
ATOM 6582 C C . ILE B 1 370 ? -2.947 28.906 26.203 1 97.12 370 ILE B C 1
ATOM 6584 O O . ILE B 1 370 ? -1.856 28.578 25.734 1 97.12 370 ILE B O 1
ATOM 6588 N N . ASP B 1 371 ? -3.15 29.203 27.453 1 96.5 371 ASP B N 1
ATOM 6589 C CA . ASP B 1 371 ? -2.02 29.172 28.375 1 96.5 371 ASP B CA 1
ATOM 6590 C C . ASP B 1 371 ? -1.396 27.781 28.438 1 96.5 371 ASP B C 1
ATOM 6592 O O . ASP B 1 371 ? -2.094 26.797 28.672 1 96.5 371 ASP B O 1
ATOM 6596 N N . GLY B 1 372 ? -0.147 27.75 28.141 1 97.56 372 GLY B N 1
ATOM 6597 C CA . GLY B 1 372 ? 0.579 26.5 28.25 1 97.56 372 GLY B CA 1
ATOM 6598 C C . GLY B 1 372 ? 0.721 25.781 26.922 1 97.56 372 GLY B C 1
ATOM 6599 O O . GLY B 1 372 ? 1.484 24.812 26.797 1 97.56 372 GLY B O 1
ATOM 6600 N N . LEU B 1 373 ? -0.03 26.234 25.938 1 98.44 373 LEU B N 1
ATOM 6601 C CA . LEU B 1 373 ? 0.031 25.625 24.609 1 98.44 373 LEU B CA 1
ATOM 6602 C C . LEU B 1 373 ? 0.198 26.703 23.531 1 98.44 373 LEU B C 1
ATOM 6604 O O . LEU B 1 373 ? -0.406 27.766 23.625 1 98.44 373 LEU B O 1
ATOM 6608 N N . ASP B 1 374 ? 1.018 26.422 22.562 1 98.38 374 ASP B N 1
ATOM 6609 C CA . ASP B 1 374 ? 1.184 27.281 21.391 1 98.38 374 ASP B CA 1
ATOM 6610 C C . ASP B 1 374 ? 0.517 26.656 20.172 1 98.38 374 ASP B C 1
ATOM 6612 O O . ASP B 1 374 ? 0.732 25.484 19.859 1 98.38 374 ASP B O 1
ATOM 6616 N N . LEU B 1 375 ? -0.261 27.5 19.547 1 98.62 375 LEU B N 1
ATOM 6617 C CA . LEU B 1 375 ? -0.921 27.047 18.328 1 98.62 375 LEU B CA 1
ATOM 6618 C C . LEU B 1 375 ? -0.007 27.219 17.125 1 98.62 375 LEU B C 1
ATOM 6620 O O . LEU B 1 375 ? 0.553 28.297 16.906 1 98.62 375 LEU B O 1
ATOM 6624 N N . HIS B 1 376 ? 0.164 26.125 16.344 1 98.19 376 HIS B N 1
ATOM 6625 C CA . HIS B 1 376 ? 0.933 26.156 15.102 1 98.19 376 HIS B CA 1
ATOM 6626 C C . HIS B 1 376 ? 0.065 25.75 13.914 1 98.19 376 HIS B C 1
ATOM 6628 O O . HIS B 1 376 ? -0.881 24.984 14.055 1 98.19 376 HIS B O 1
ATOM 6634 N N . GLY B 1 377 ? 0.44 26.281 12.734 1 98 377 GLY B N 1
ATOM 6635 C CA . GLY B 1 377 ? -0.282 26 11.508 1 98 377 GLY B CA 1
ATOM 6636 C C . GLY B 1 377 ? -0.946 27.234 10.914 1 98 377 GLY B C 1
ATOM 6637 O O . GLY B 1 377 ? -1.293 28.156 11.641 1 98 377 GLY B O 1
ATOM 6638 N N . ALA B 1 378 ? -1.15 27.219 9.656 1 98.44 378 ALA B N 1
ATOM 6639 C CA . ALA B 1 378 ? -1.836 28.312 8.969 1 98.44 378 ALA B CA 1
ATOM 6640 C C . ALA B 1 378 ? -3.326 28.312 9.289 1 98.44 378 ALA B C 1
ATOM 6642 O O . ALA B 1 378 ? -3.906 27.266 9.594 1 98.44 378 ALA B O 1
ATOM 6643 N N . GLU B 1 379 ? -3.926 29.453 9.219 1 98.31 379 GLU B N 1
ATOM 6644 C CA . GLU B 1 379 ? -5.348 29.578 9.531 1 98.31 379 GLU B CA 1
ATOM 6645 C C . GLU B 1 379 ? -6.199 28.766 8.547 1 98.31 379 GLU B C 1
ATOM 6647 O O . GLU B 1 379 ? -7.25 28.25 8.922 1 98.31 379 GLU B O 1
ATOM 6652 N N . GLU B 1 380 ? -5.719 28.641 7.352 1 98.12 380 GLU B N 1
ATOM 6653 C CA . GLU B 1 380 ? -6.477 27.969 6.305 1 98.12 380 GLU B CA 1
ATOM 6654 C C . GLU B 1 380 ? -6.277 26.453 6.371 1 98.12 380 GLU B C 1
ATOM 6656 O O . GLU B 1 380 ? -7.023 25.703 5.746 1 98.12 380 GLU B O 1
ATOM 6661 N N . SER B 1 381 ? -5.246 26.047 7.055 1 98.69 381 SER B N 1
ATOM 6662 C CA . SER B 1 381 ? -4.91 24.625 7.133 1 98.69 381 SER B CA 1
ATOM 6663 C C . SER B 1 381 ? -5.953 23.844 7.93 1 98.69 381 SER B C 1
ATOM 6665 O O . SER B 1 381 ? -6.348 24.266 9.016 1 98.69 381 SER B O 1
ATOM 6667 N N . PRO B 1 382 ? -6.391 22.703 7.414 1 98.5 382 PRO B N 1
ATOM 6668 C CA . PRO B 1 382 ? -7.309 21.875 8.188 1 98.5 382 PRO B CA 1
ATOM 6669 C C . PRO B 1 382 ? -6.609 21.109 9.305 1 98.5 382 PRO B C 1
ATOM 6671 O O . PRO B 1 382 ? -7.27 20.516 10.164 1 98.5 382 PRO B O 1
ATOM 6674 N N . VAL B 1 383 ? -5.328 21.094 9.289 1 98.38 383 VAL B N 1
ATOM 6675 C CA . VAL B 1 383 ? -4.531 20.469 10.336 1 98.38 383 VAL B CA 1
ATOM 6676 C C . VAL B 1 383 ? -3.752 21.531 11.102 1 98.38 383 VAL B C 1
ATOM 6678 O O . VAL B 1 383 ? -3.102 22.391 10.5 1 98.38 383 VAL B O 1
ATOM 6681 N N . LYS B 1 384 ? -3.848 21.516 12.375 1 98.56 384 LYS B N 1
ATOM 6682 C CA . LYS B 1 384 ? -3.135 22.422 13.273 1 98.56 384 LYS B CA 1
ATOM 6683 C C . LYS B 1 384 ? -2.492 21.656 14.422 1 98.56 384 LYS B C 1
ATOM 6685 O O . LYS B 1 384 ? -2.816 20.484 14.656 1 98.56 384 LYS B O 1
ATOM 6690 N N . HIS B 1 385 ? -1.551 22.344 15.062 1 98.5 385 HIS B N 1
ATOM 6691 C CA . HIS B 1 385 ? -0.844 21.672 16.156 1 98.5 385 HIS B CA 1
ATOM 6692 C C . HIS B 1 385 ? -0.802 22.547 17.406 1 98.5 385 HIS B C 1
ATOM 6694 O O . HIS B 1 385 ? -0.485 23.734 17.312 1 98.5 385 HIS B O 1
ATOM 6700 N N . LEU B 1 386 ? -1.176 21.984 18.5 1 98.69 386 LEU B N 1
ATOM 6701 C CA . LEU B 1 386 ? -0.943 22.594 19.797 1 98.69 386 LEU B CA 1
ATOM 6702 C C . LEU B 1 386 ? 0.281 21.984 20.469 1 98.69 386 LEU B C 1
ATOM 6704 O O . LEU B 1 386 ? 0.306 20.781 20.766 1 98.69 386 LEU B O 1
ATOM 6708 N N . ARG B 1 387 ? 1.253 22.781 20.719 1 98.19 387 ARG B N 1
ATOM 6709 C CA . ARG B 1 387 ? 2.496 22.344 21.344 1 98.19 387 ARG B CA 1
ATOM 6710 C C . ARG B 1 387 ? 2.697 23.016 22.688 1 98.19 387 ARG B C 1
ATOM 6712 O O . ARG B 1 387 ? 2.238 24.141 22.906 1 98.19 387 ARG B O 1
ATOM 6719 N N . LEU B 1 388 ? 3.436 22.312 23.531 1 98.12 388 LEU B N 1
ATOM 6720 C CA . LEU B 1 388 ? 3.736 22.906 24.828 1 98.12 388 LEU B CA 1
ATOM 6721 C C . LEU B 1 388 ? 4.551 24.188 24.656 1 98.12 388 LEU B C 1
ATOM 6723 O O . LEU B 1 388 ? 5.52 24.219 23.891 1 98.12 388 LEU B O 1
ATOM 6727 N N . THR B 1 389 ? 4.141 25.203 25.297 1 97.56 389 THR B N 1
ATOM 6728 C CA . THR B 1 389 ? 4.867 26.469 25.266 1 97.56 389 THR B CA 1
ATOM 6729 C C . THR B 1 389 ? 6.277 26.297 25.828 1 97.56 389 THR B C 1
ATOM 6731 O O . THR B 1 389 ? 7.223 26.922 25.344 1 97.56 389 THR B O 1
ATOM 6734 N N . GLU B 1 390 ? 6.418 25.484 26.859 1 96.44 390 GLU B N 1
ATOM 6735 C CA . GLU B 1 390 ? 7.699 25.172 27.484 1 96.44 390 GLU B CA 1
ATOM 6736 C C . GLU B 1 390 ? 7.969 23.672 27.453 1 96.44 390 GLU B C 1
ATOM 6738 O O . GLU B 1 390 ? 7.891 23 28.484 1 96.44 390 GLU B O 1
ATOM 6743 N N . PRO B 1 391 ? 8.375 23.25 26.359 1 95.88 391 PRO B N 1
ATOM 6744 C CA . PRO B 1 391 ? 8.656 21.828 26.266 1 95.88 391 PRO B CA 1
ATOM 6745 C C . PRO B 1 391 ? 9.883 21.406 27.094 1 95.88 391 PRO B C 1
ATOM 6747 O O . PRO B 1 391 ? 10.789 22.219 27.297 1 95.88 391 PRO B O 1
ATOM 6750 N N . SER B 1 392 ? 9.828 20.203 27.516 1 94.56 392 SER B N 1
ATOM 6751 C CA . SER B 1 392 ? 10.992 19.656 28.188 1 94.56 392 SER B CA 1
ATOM 6752 C C . SER B 1 392 ? 12.039 19.172 27.188 1 94.56 392 SER B C 1
ATOM 6754 O O . SER B 1 392 ? 11.859 19.312 25.984 1 94.56 392 SER B O 1
ATOM 6756 N N . ASP B 1 393 ? 13.195 18.656 27.703 1 93 393 ASP B N 1
ATOM 6757 C CA . ASP B 1 393 ? 14.258 18.125 26.859 1 93 393 ASP B CA 1
ATOM 6758 C C . ASP B 1 393 ? 13.992 16.656 26.5 1 93 393 ASP B C 1
ATOM 6760 O O . ASP B 1 393 ? 14.734 16.062 25.719 1 93 393 ASP B O 1
ATOM 6764 N N . ASP B 1 394 ? 12.867 16.234 27 1 92.75 394 ASP B N 1
ATOM 6765 C CA . ASP B 1 394 ? 12.508 14.836 26.781 1 92.75 394 ASP B CA 1
ATOM 6766 C C . ASP B 1 394 ? 11.148 14.719 26.078 1 92.75 394 ASP B C 1
ATOM 6768 O O . ASP B 1 394 ? 10.109 14.945 26.703 1 92.75 394 ASP B O 1
ATOM 6772 N N . ASN B 1 395 ? 11.188 14.273 24.922 1 90.62 395 ASN B N 1
ATOM 6773 C CA . ASN B 1 395 ? 9.969 14.164 24.141 1 90.62 395 ASN B CA 1
ATOM 6774 C C . ASN B 1 395 ? 8.977 13.188 24.766 1 90.62 395 ASN B C 1
ATOM 6776 O O . ASN B 1 395 ? 7.762 13.352 24.625 1 90.62 395 ASN B O 1
ATOM 6780 N N . ASP B 1 396 ? 9.5 12.227 25.438 1 88.19 396 ASP B N 1
ATOM 6781 C CA . ASP B 1 396 ? 8.617 11.25 26.078 1 88.19 396 ASP B CA 1
ATOM 6782 C C . ASP B 1 396 ? 7.785 11.906 27.172 1 88.19 396 ASP B C 1
ATOM 6784 O O . ASP B 1 396 ? 6.605 11.594 27.344 1 88.19 396 ASP B O 1
ATOM 6788 N N . ILE B 1 397 ? 8.414 12.758 27.906 1 92.94 397 ILE B N 1
ATOM 6789 C CA . ILE B 1 397 ? 7.723 13.477 28.969 1 92.94 397 ILE B CA 1
ATOM 6790 C C . ILE B 1 397 ? 6.672 14.406 28.375 1 92.94 397 ILE B C 1
ATOM 6792 O O . ILE B 1 397 ? 5.535 14.461 28.844 1 92.94 397 ILE B O 1
ATOM 6796 N N . ASP B 1 398 ? 7.051 15.062 27.328 1 95.38 398 ASP B N 1
ATOM 6797 C CA . ASP B 1 398 ? 6.125 15.977 26.656 1 95.38 398 ASP B CA 1
ATOM 6798 C C . ASP B 1 398 ? 4.934 15.219 26.078 1 95.38 398 ASP B C 1
ATOM 6800 O O . ASP B 1 398 ? 3.793 15.672 26.172 1 95.38 398 ASP B O 1
ATOM 6804 N N . ASN B 1 399 ? 5.215 14.086 25.516 1 93 399 ASN B N 1
ATOM 6805 C CA . ASN B 1 399 ? 4.156 13.25 24.953 1 93 399 ASN B CA 1
ATOM 6806 C C . ASN B 1 399 ? 3.172 12.812 26.031 1 93 399 ASN B C 1
ATOM 6808 O O . ASN B 1 399 ? 1.959 12.812 25.812 1 93 399 ASN B O 1
ATOM 6812 N N . ARG B 1 400 ? 3.689 12.438 27.125 1 92.62 400 ARG B N 1
ATOM 6813 C CA . ARG B 1 400 ? 2.832 12 28.234 1 92.62 400 ARG B CA 1
ATOM 6814 C C . ARG B 1 400 ? 1.961 13.148 28.734 1 92.62 400 ARG B C 1
ATOM 6816 O O . ARG B 1 400 ? 0.782 12.953 29.031 1 92.62 400 ARG B O 1
ATOM 6823 N N . THR B 1 401 ? 2.6 14.266 28.812 1 96.06 401 THR B N 1
ATOM 6824 C CA . THR B 1 401 ? 1.865 15.445 29.25 1 96.06 401 THR B CA 1
ATOM 6825 C C . THR B 1 401 ? 0.722 15.758 28.281 1 96.06 401 THR B C 1
ATOM 6827 O O . THR B 1 401 ? -0.415 15.969 28.719 1 96.06 401 THR B O 1
ATOM 6830 N N . LEU B 1 402 ? 0.99 15.727 27.047 1 97.38 402 LEU B N 1
ATOM 6831 C CA . LEU B 1 402 ? -0.014 16.016 26.031 1 97.38 402 LEU B CA 1
ATOM 6832 C C . LEU B 1 402 ? -1.079 14.922 25.984 1 97.38 402 LEU B C 1
ATOM 6834 O O . LEU B 1 402 ? -2.258 15.211 25.766 1 97.38 402 LEU B O 1
ATOM 6838 N N . GLN B 1 403 ? -0.609 13.727 26.234 1 94.69 403 GLN B N 1
ATOM 6839 C CA . GLN B 1 403 ? -1.559 12.617 26.25 1 94.69 403 GLN B CA 1
ATOM 6840 C C . GLN B 1 403 ? -2.555 12.773 27.406 1 94.69 403 GLN B C 1
ATOM 6842 O O . GLN B 1 403 ? -3.734 12.445 27.25 1 94.69 403 GLN B O 1
ATOM 6847 N N . ARG B 1 404 ? -2.119 13.219 28.5 1 96 404 ARG B N 1
ATOM 6848 C CA . ARG B 1 404 ? -3.01 13.461 29.625 1 96 404 ARG B CA 1
ATOM 6849 C C . ARG B 1 404 ? -4.059 14.516 29.281 1 96 404 ARG B C 1
ATOM 6851 O O . ARG B 1 404 ? -5.23 14.367 29.641 1 96 404 ARG B O 1
ATOM 6858 N N . ILE B 1 405 ? -3.631 15.523 28.609 1 97.88 405 ILE B N 1
ATOM 6859 C CA . ILE B 1 405 ? -4.559 16.562 28.172 1 97.88 405 ILE B CA 1
ATOM 6860 C C . ILE B 1 405 ? -5.602 15.953 27.234 1 97.88 405 ILE B C 1
ATOM 6862 O O . ILE B 1 405 ? -6.801 16.203 27.391 1 97.88 405 ILE B O 1
ATOM 6866 N N . ALA B 1 406 ? -5.168 15.172 26.312 1 96.06 406 ALA B N 1
ATOM 6867 C CA . ALA B 1 406 ? -6.059 14.523 25.344 1 96.06 406 ALA B CA 1
ATOM 6868 C C . ALA B 1 406 ? -7.043 13.594 26.047 1 96.06 406 ALA B C 1
ATOM 6870 O O . ALA B 1 406 ? -8.219 13.539 25.688 1 96.06 406 ALA B O 1
ATOM 6871 N N . ASP B 1 407 ? -6.539 12.875 27.078 1 94.12 407 ASP B N 1
ATOM 6872 C CA . ASP B 1 407 ? -7.383 11.938 27.812 1 94.12 407 ASP B CA 1
ATOM 6873 C C . ASP B 1 407 ? -8.508 12.664 28.531 1 94.12 407 ASP B C 1
ATOM 6875 O O . ASP B 1 407 ? -9.656 12.211 28.531 1 94.12 407 ASP B O 1
ATOM 6879 N N . ILE B 1 408 ? -8.188 13.719 29.125 1 96.81 408 ILE B N 1
ATOM 6880 C CA . ILE B 1 408 ? -9.188 14.516 29.812 1 96.81 408 ILE B CA 1
ATOM 6881 C C . ILE B 1 408 ? -10.203 15.062 28.812 1 96.81 408 ILE B C 1
ATOM 6883 O O . ILE B 1 408 ? -11.406 15.062 29.078 1 96.81 408 ILE B O 1
ATOM 6887 N N . ALA B 1 409 ? -9.703 15.508 27.719 1 97.62 409 ALA B N 1
ATOM 6888 C CA . ALA B 1 409 ? -10.586 16.047 26.688 1 97.62 409 ALA B CA 1
ATOM 6889 C C . ALA B 1 409 ? -11.578 14.992 26.219 1 97.62 409 ALA B C 1
ATOM 6891 O O . ALA B 1 409 ? -12.75 15.297 25.984 1 97.62 409 ALA B O 1
ATOM 6892 N N . ILE B 1 410 ? -11.125 13.789 26.031 1 95.31 410 ILE B N 1
ATOM 6893 C CA . ILE B 1 410 ? -11.984 12.703 25.578 1 95.31 410 ILE B CA 1
ATOM 6894 C C . ILE B 1 410 ? -13.094 12.461 26.609 1 95.31 410 ILE B C 1
ATOM 6896 O O . ILE B 1 410 ? -14.258 12.273 26.25 1 95.31 410 ILE B O 1
ATOM 6900 N N . LYS B 1 411 ? -12.727 12.484 27.844 1 95.31 411 LYS B N 1
ATOM 6901 C CA . LYS B 1 411 ? -13.703 12.305 28.906 1 95.31 411 LYS B CA 1
ATOM 6902 C C . LYS B 1 411 ? -14.75 13.414 28.891 1 95.31 411 LYS B C 1
ATOM 6904 O O . LYS B 1 411 ? -15.898 13.203 29.297 1 95.31 411 LYS B O 1
ATOM 6909 N N . GLU B 1 412 ? -14.328 14.5 28.328 1 97.12 412 GLU B N 1
ATOM 6910 C CA . GLU B 1 412 ? -15.234 15.641 28.266 1 97.12 412 GLU B CA 1
ATOM 6911 C C . GLU B 1 412 ? -15.906 15.727 26.891 1 97.12 412 GLU B C 1
ATOM 6913 O O . GLU B 1 412 ? -16.578 16.719 26.594 1 97.12 412 GLU B O 1
ATOM 6918 N N . GLY B 1 413 ? -15.648 14.797 26.062 1 97 413 GLY B N 1
ATOM 6919 C CA . GLY B 1 413 ? -16.406 14.672 24.828 1 97 413 GLY B CA 1
ATOM 6920 C C . GLY B 1 413 ? -15.711 15.273 23.625 1 97 413 GLY B C 1
ATOM 6921 O O . GLY B 1 413 ? -16.359 15.648 22.641 1 97 413 GLY B O 1
ATOM 6922 N N . VAL B 1 414 ? -14.438 15.469 23.688 1 98.12 414 VAL B N 1
ATOM 6923 C CA . VAL B 1 414 ? -13.664 15.984 22.562 1 98.12 414 VAL B CA 1
ATOM 6924 C C . VAL B 1 414 ? -12.531 15.008 22.219 1 98.12 414 VAL B C 1
ATOM 6926 O O . VAL B 1 414 ? -11.688 14.711 23.062 1 98.12 414 VAL B O 1
ATOM 6929 N N . ALA B 1 415 ? -12.555 14.523 20.984 1 96.12 415 ALA B N 1
ATOM 6930 C CA . ALA B 1 415 ? -11.523 13.586 20.562 1 96.12 415 ALA B CA 1
ATOM 6931 C C . ALA B 1 415 ? -10.297 14.328 20.031 1 96.12 415 ALA B C 1
ATOM 6933 O O . ALA B 1 415 ? -10.383 15.07 19.062 1 96.12 415 ALA B O 1
ATOM 6934 N N . LEU B 1 416 ? -9.195 14.117 20.688 1 94.88 416 LEU B N 1
ATOM 6935 C CA . LEU B 1 416 ? -7.914 14.68 20.281 1 94.88 416 LEU B CA 1
ATOM 6936 C C . LEU B 1 416 ? -6.898 13.57 20 1 94.88 416 LEU B C 1
ATOM 6938 O O . LEU B 1 416 ? -7.066 12.438 20.453 1 94.88 416 LEU B O 1
ATOM 6942 N N . THR B 1 417 ? -5.902 13.969 19.203 1 92.62 417 THR B N 1
ATOM 6943 C CA . THR B 1 417 ? -4.828 13.031 18.891 1 92.62 417 THR B CA 1
ATOM 6944 C C . THR B 1 417 ? -3.467 13.641 19.219 1 92.62 417 THR B C 1
ATOM 6946 O O . THR B 1 417 ? -3.176 14.766 18.828 1 92.62 417 THR B O 1
ATOM 6949 N N . VAL B 1 418 ? -2.709 12.828 19.938 1 93.31 418 VAL B N 1
ATOM 6950 C CA . VAL B 1 418 ? -1.322 13.227 20.156 1 93.31 418 VAL B CA 1
ATOM 6951 C C . VAL B 1 418 ? -0.424 12.586 19.094 1 93.31 418 VAL B C 1
ATOM 6953 O O . VAL B 1 418 ? -0.577 11.406 18.781 1 93.31 418 VAL B O 1
ATOM 6956 N N . THR B 1 419 ? 0.4 13.375 18.547 1 88 419 THR B N 1
ATOM 6957 C CA . THR B 1 419 ? 1.284 12.883 17.484 1 88 419 THR B CA 1
ATOM 6958 C C . THR B 1 419 ? 2.221 11.805 18.031 1 88 419 THR B C 1
ATOM 6960 O O . THR B 1 419 ? 2.574 11.82 19.219 1 88 419 THR B O 1
ATOM 6963 N N . ASN B 1 420 ? 2.477 10.867 17.234 1 79.06 420 ASN B N 1
ATOM 6964 C CA . ASN B 1 420 ? 3.475 9.836 17.484 1 79.06 420 ASN B CA 1
ATOM 6965 C C . ASN B 1 420 ? 4.383 9.625 16.281 1 79.06 420 ASN B C 1
ATOM 6967 O O . ASN B 1 420 ? 3.924 9.188 15.219 1 79.06 420 ASN B O 1
ATOM 6971 N N . TYR B 1 421 ? 5.605 9.984 16.547 1 76.56 421 TYR B N 1
ATOM 6972 C CA . TYR B 1 421 ? 6.559 9.875 15.438 1 76.56 421 TYR B CA 1
ATOM 6973 C C . TYR B 1 421 ? 7.34 8.57 15.523 1 76.56 421 TYR B C 1
ATOM 6975 O O . TYR B 1 421 ? 7.57 8.047 16.609 1 76.56 421 TYR B O 1
ATOM 6983 N N . LEU B 1 422 ? 7.695 8.117 14.383 1 71.31 422 LEU B N 1
ATOM 6984 C CA . LEU B 1 422 ? 8.484 6.891 14.312 1 71.31 422 LEU B CA 1
ATOM 6985 C C . LEU B 1 422 ? 9.961 7.184 14.555 1 71.31 422 LEU B C 1
ATOM 6987 O O . LEU B 1 422 ? 10.453 8.258 14.203 1 71.31 422 LEU B O 1
ATOM 6991 N N . ALA B 1 423 ? 10.609 6.223 15.047 1 68.44 423 ALA B N 1
ATOM 6992 C CA . ALA B 1 423 ? 12.023 6.371 15.375 1 68.44 423 ALA B CA 1
ATOM 6993 C C . ALA B 1 423 ? 12.852 6.617 14.117 1 68.44 423 ALA B C 1
ATOM 6995 O O . ALA B 1 423 ? 13.891 7.285 14.172 1 68.44 423 ALA B O 1
ATOM 6996 N N . ASP B 1 424 ? 12.344 6.16 13.008 1 70.81 424 ASP B N 1
ATOM 6997 C CA . ASP B 1 424 ? 13.117 6.23 11.773 1 70.81 424 ASP B CA 1
ATOM 6998 C C . ASP B 1 424 ? 12.938 7.586 11.094 1 70.81 424 ASP B C 1
ATOM 7000 O O . ASP B 1 424 ? 13.617 7.883 10.102 1 70.81 424 ASP B O 1
ATOM 7004 N N . GLU B 1 425 ? 12.133 8.391 11.633 1 79.56 425 GLU B N 1
ATOM 7005 C CA . GLU B 1 425 ? 11.945 9.695 11 1 79.56 425 GLU B CA 1
ATOM 7006 C C . GLU B 1 425 ? 13.156 10.594 11.211 1 79.56 425 GLU B C 1
ATOM 7008 O O . GLU B 1 425 ? 13.719 10.641 12.312 1 79.56 425 GLU B O 1
ATOM 7013 N N . TYR B 1 426 ? 13.57 11.234 10.203 1 79.94 426 TYR B N 1
ATOM 7014 C CA . TYR B 1 426 ? 14.797 12.031 10.211 1 79.94 426 TYR B CA 1
ATOM 7015 C C . TYR B 1 426 ? 14.602 13.32 11.008 1 79.94 426 TYR B C 1
ATOM 7017 O O . TYR B 1 426 ? 15.438 13.672 11.836 1 79.94 426 TYR B O 1
ATOM 7025 N N . TRP B 1 427 ? 13.539 14 10.633 1 82.69 427 TRP B N 1
ATOM 7026 C CA . TRP B 1 427 ? 13.25 15.258 11.312 1 82.69 427 TRP B CA 1
ATOM 7027 C C . TRP B 1 427 ? 11.898 15.188 12.023 1 82.69 427 TRP B C 1
ATOM 7029 O O . TRP B 1 427 ? 10.852 15.109 11.367 1 82.69 427 TRP B O 1
ATOM 7039 N N . MET B 1 428 ? 12.078 15.125 13.336 1 83.56 428 MET B N 1
ATOM 7040 C CA . MET B 1 428 ? 10.836 15.047 14.109 1 83.56 428 MET B CA 1
ATOM 7041 C C . MET B 1 428 ? 10.57 16.359 14.836 1 83.56 428 MET B C 1
ATOM 7043 O O . MET B 1 428 ? 11.414 16.828 15.602 1 83.56 428 MET B O 1
ATOM 7047 N N . PRO B 1 429 ? 9.406 16.859 14.523 1 90.44 429 PRO B N 1
ATOM 7048 C CA . PRO B 1 429 ? 9.055 18.016 15.336 1 90.44 429 PRO B CA 1
ATOM 7049 C C . PRO B 1 429 ? 8.75 17.656 16.797 1 90.44 429 PRO B C 1
ATOM 7051 O O . PRO B 1 429 ? 8.68 16.469 17.125 1 90.44 429 PRO B O 1
ATOM 7054 N N . LYS B 1 430 ? 8.672 18.688 17.594 1 93.06 430 LYS B N 1
ATOM 7055 C CA . LYS B 1 430 ? 8.234 18.469 18.969 1 93.06 430 LYS B CA 1
ATOM 7056 C C . LYS B 1 430 ? 6.84 17.844 19.016 1 93.06 430 LYS B C 1
ATOM 7058 O O . LYS B 1 430 ? 6.023 18.094 18.125 1 93.06 430 LYS B O 1
ATOM 7063 N N . PRO B 1 431 ? 6.605 17.078 20.047 1 94.75 431 PRO B N 1
ATOM 7064 C CA . PRO B 1 431 ? 5.273 16.484 20.188 1 94.75 431 PRO B CA 1
ATOM 7065 C C . PRO B 1 431 ? 4.16 17.531 20.203 1 94.75 431 PRO B C 1
ATOM 7067 O O . PRO B 1 431 ? 4.367 18.641 20.672 1 94.75 431 PRO B O 1
ATOM 7070 N N . SER B 1 432 ? 3.037 17.141 19.75 1 97.25 432 SER B N 1
ATOM 7071 C CA . SER B 1 432 ? 1.908 18.062 19.656 1 97.25 432 SER B CA 1
ATOM 7072 C C . SER B 1 432 ? 0.579 17.312 19.75 1 97.25 432 SER B C 1
ATOM 7074 O O . SER B 1 432 ? 0.531 16.094 19.578 1 97.25 432 SER B O 1
ATOM 7076 N N . ILE B 1 433 ? -0.427 18.016 20.125 1 97.69 433 ILE B N 1
ATOM 7077 C CA . ILE B 1 433 ? -1.799 17.594 19.859 1 97.69 433 ILE B CA 1
ATOM 7078 C C . ILE B 1 433 ? -2.209 18.047 18.453 1 97.69 433 ILE B C 1
ATOM 7080 O O . ILE B 1 433 ? -2.275 19.25 18.188 1 97.69 433 ILE B O 1
ATOM 7084 N N . ARG B 1 434 ? -2.404 17.141 17.625 1 97 434 ARG B N 1
ATOM 7085 C CA . ARG B 1 434 ? -2.826 17.453 16.266 1 97 434 ARG B CA 1
ATOM 7086 C C . ARG B 1 434 ? -4.328 17.703 16.203 1 97 434 ARG B C 1
ATOM 7088 O O . ARG B 1 434 ? -5.121 16.875 16.641 1 97 434 ARG B O 1
ATOM 7095 N N . ILE B 1 435 ? -4.676 18.828 15.711 1 98.06 435 ILE B N 1
ATOM 7096 C CA . ILE B 1 435 ? -6.066 19.219 15.492 1 98.06 435 ILE B CA 1
ATOM 7097 C C . ILE B 1 435 ? -6.434 19.031 14.023 1 98.06 435 ILE B C 1
ATOM 7099 O O . ILE B 1 435 ? -5.73 19.516 13.133 1 98.06 435 ILE B O 1
ATOM 7103 N N . ALA B 1 436 ? -7.438 18.281 13.773 1 97.88 436 ALA B N 1
ATOM 7104 C CA . ALA B 1 436 ? -7.969 18.094 12.422 1 97.88 436 ALA B CA 1
ATOM 7105 C C . ALA B 1 436 ? -9.383 18.672 12.32 1 97.88 436 ALA B C 1
ATOM 7107 O O . ALA B 1 436 ? -10.297 18.203 13.008 1 97.88 436 ALA B O 1
ATOM 7108 N N . VAL B 1 437 ? -9.562 19.609 11.445 1 98.31 437 VAL B N 1
ATOM 7109 C CA . VAL B 1 437 ? -10.82 20.344 11.328 1 98.31 437 VAL B CA 1
ATOM 7110 C C . VAL B 1 437 ? -11.648 19.766 10.18 1 98.31 437 VAL B C 1
ATOM 7112 O O . VAL B 1 437 ? -11.109 19.422 9.133 1 98.31 437 VAL B O 1
ATOM 7115 N N . ASN B 1 438 ? -12.93 19.625 10.398 1 97.56 438 ASN B N 1
ATOM 7116 C CA . ASN B 1 438 ? -13.805 19.219 9.305 1 97.56 438 ASN B CA 1
ATOM 7117 C C . ASN B 1 438 ? -14.938 20.219 9.102 1 97.56 438 ASN B C 1
ATOM 7119 O O . ASN B 1 438 ? -15.297 20.953 10.023 1 97.56 438 ASN B O 1
ATOM 7123 N N . ARG B 1 439 ? -15.555 20.203 7.988 1 97.75 439 ARG B N 1
ATOM 7124 C CA . ARG B 1 439 ? -16.484 21.234 7.543 1 97.75 439 ARG B CA 1
ATOM 7125 C C . ARG B 1 439 ? -17.781 21.188 8.336 1 97.75 439 ARG B C 1
ATOM 7127 O O . ARG B 1 439 ? -18.547 22.156 8.352 1 97.75 439 ARG B O 1
ATOM 7134 N N . LYS B 1 440 ? -18.062 20.156 9.016 1 97.5 440 LYS B N 1
ATOM 7135 C CA . LYS B 1 440 ? -19.359 19.969 9.68 1 97.5 440 LYS B CA 1
ATOM 7136 C C . LYS B 1 440 ? -19.375 20.625 11.055 1 97.5 440 LYS B C 1
ATOM 7138 O O . LYS B 1 440 ? -20.422 20.781 11.664 1 97.5 440 LYS B O 1
ATOM 7143 N N . LEU B 1 441 ? -18.234 21.062 11.508 1 98.12 441 LEU B N 1
ATOM 7144 C CA . LEU B 1 441 ? -18.156 21.734 12.805 1 98.12 441 LEU B CA 1
ATOM 7145 C C . LEU B 1 441 ? -18.797 23.109 12.742 1 98.12 441 LEU B C 1
ATOM 7147 O O . LEU B 1 441 ? -18.484 23.906 11.852 1 98.12 441 LEU B O 1
ATOM 7151 N N . VAL B 1 442 ? -19.641 23.312 13.664 1 97.62 442 VAL B N 1
ATOM 7152 C CA . VAL B 1 442 ? -20.281 24.625 13.789 1 97.62 442 VAL B CA 1
ATOM 7153 C C . VAL B 1 442 ? -19.625 25.422 14.914 1 97.62 442 VAL B C 1
ATOM 7155 O O . VAL B 1 442 ? -18.875 24.859 15.719 1 97.62 442 VAL B O 1
ATOM 7158 N N . PRO B 1 443 ? -19.891 26.672 14.938 1 98.06 443 PRO B N 1
ATOM 7159 C CA . PRO B 1 443 ? -19.219 27.531 15.93 1 98.06 443 PRO B CA 1
ATOM 7160 C C . PRO B 1 443 ? -19.375 27 17.359 1 98.06 443 PRO B C 1
ATOM 7162 O O . PRO B 1 443 ? -18.422 27.047 18.141 1 98.06 443 PRO B O 1
ATOM 7165 N N . GLU B 1 444 ? -20.516 26.438 17.688 1 98.31 444 GLU B N 1
ATOM 7166 C CA . GLU B 1 444 ? -20.75 25.906 19.016 1 98.31 444 GLU B CA 1
ATOM 7167 C C . GLU B 1 444 ? -19.828 24.734 19.328 1 98.31 444 GLU B C 1
ATOM 7169 O O . GLU B 1 444 ? -19.328 24.609 20.453 1 98.31 444 GLU B O 1
ATOM 7174 N N . ASP B 1 445 ? -19.625 23.922 18.328 1 98.31 445 ASP B N 1
ATOM 7175 C CA . ASP B 1 445 ? -18.703 22.812 18.484 1 98.31 445 ASP B CA 1
ATOM 7176 C C . ASP B 1 445 ? -17.281 23.312 18.766 1 98.31 445 ASP B C 1
ATOM 7178 O O . ASP B 1 445 ? -16.609 22.812 19.672 1 98.31 445 ASP B O 1
ATOM 7182 N N . ILE B 1 446 ? -16.875 24.266 18.016 1 98.5 446 ILE B N 1
ATOM 7183 C CA . ILE B 1 446 ? -15.508 24.781 18.078 1 98.5 446 ILE B CA 1
ATOM 7184 C C . ILE B 1 446 ? -15.297 25.5 19.422 1 98.5 446 ILE B C 1
ATOM 7186 O O . ILE B 1 446 ? -14.219 25.406 20.016 1 98.5 446 ILE B O 1
ATOM 7190 N N . GLU B 1 447 ? -16.281 26.156 19.875 1 98.19 447 GLU B N 1
ATOM 7191 C CA . GLU B 1 447 ? -16.219 26.797 21.188 1 98.19 447 GLU B CA 1
ATOM 7192 C C . GLU B 1 447 ? -16.062 25.75 22.297 1 98.19 447 GLU B C 1
ATOM 7194 O O . GLU B 1 447 ? -15.289 25.953 23.219 1 98.19 447 GLU B O 1
ATOM 7199 N N . LYS B 1 448 ? -16.828 24.734 22.172 1 98.38 448 LYS B N 1
ATOM 7200 C CA . LYS B 1 448 ? -16.719 23.656 23.141 1 98.38 448 LYS B CA 1
ATOM 7201 C C . LYS B 1 448 ? -15.328 23.031 23.125 1 98.38 448 LYS B C 1
ATOM 7203 O O . LYS B 1 448 ? -14.75 22.75 24.172 1 98.38 448 LYS B O 1
ATOM 7208 N N . VAL B 1 449 ? -14.836 22.812 21.969 1 98.62 449 VAL B N 1
ATOM 7209 C CA . VAL B 1 449 ? -13.5 22.266 21.812 1 98.62 449 VAL B CA 1
ATOM 7210 C C . VAL B 1 449 ? -12.484 23.156 22.516 1 98.62 449 VAL B C 1
ATOM 7212 O O . VAL B 1 449 ? -11.648 22.672 23.281 1 98.62 449 VAL B O 1
ATOM 7215 N N . SER B 1 450 ? -12.547 24.406 22.25 1 98.56 450 SER B N 1
ATOM 7216 C CA . SER B 1 450 ? -11.633 25.375 22.859 1 98.56 450 SER B CA 1
ATOM 7217 C C . SER B 1 450 ? -11.734 25.344 24.375 1 98.56 450 SER B C 1
ATOM 7219 O O . SER B 1 450 ? -10.719 25.297 25.078 1 98.56 450 SER B O 1
ATOM 7221 N N . SER B 1 451 ? -12.93 25.328 24.859 1 98.5 451 SER B N 1
ATOM 7222 C CA . SER B 1 451 ? -13.172 25.328 26.312 1 98.5 451 SER B CA 1
ATOM 7223 C C . SER B 1 451 ? -12.609 24.078 26.969 1 98.5 451 SER B C 1
ATOM 7225 O O . SER B 1 451 ? -11.969 24.141 28.016 1 98.5 451 SER B O 1
ATOM 7227 N N . VAL B 1 452 ? -12.859 22.953 26.344 1 98.56 452 VAL B N 1
ATOM 7228 C CA . VAL B 1 452 ? -12.43 21.656 26.891 1 98.56 452 VAL B CA 1
ATOM 7229 C C . VAL B 1 452 ? -10.906 21.594 26.891 1 98.56 452 VAL B C 1
ATOM 7231 O O . VAL B 1 452 ? -10.305 21.125 27.859 1 98.56 452 VAL B O 1
ATOM 7234 N N . ILE B 1 453 ? -10.258 22.047 25.844 1 98.69 453 ILE B N 1
ATOM 7235 C CA . ILE B 1 453 ? -8.805 22 25.75 1 98.69 453 ILE B CA 1
ATOM 7236 C C . ILE B 1 453 ? -8.195 22.922 26.812 1 98.69 453 ILE B C 1
ATOM 7238 O O . ILE B 1 453 ? -7.238 22.547 27.5 1 98.69 453 ILE B O 1
ATOM 7242 N N . ARG B 1 454 ? -8.773 24.094 27 1 98.19 454 ARG B N 1
ATOM 7243 C CA . ARG B 1 454 ? -8.297 25.031 28 1 98.19 454 ARG B CA 1
ATOM 7244 C C . ARG B 1 454 ? -8.414 24.422 29.406 1 98.19 454 ARG B C 1
ATOM 7246 O O . ARG B 1 454 ? -7.477 24.5 30.203 1 98.19 454 ARG B O 1
ATOM 7253 N N . LYS B 1 455 ? -9.539 23.859 29.656 1 97.81 455 LYS B N 1
ATOM 7254 C CA . LYS B 1 455 ? -9.773 23.25 30.953 1 97.81 455 LYS B CA 1
ATOM 7255 C C . LYS B 1 455 ? -8.797 22.094 31.203 1 97.81 455 LYS B C 1
ATOM 7257 O O . LYS B 1 455 ? -8.195 22.016 32.281 1 97.81 455 LYS B O 1
ATOM 7262 N N . ALA B 1 456 ? -8.68 21.219 30.219 1 98.25 456 ALA B N 1
ATOM 7263 C CA . ALA B 1 456 ? -7.785 20.078 30.359 1 98.25 456 ALA B CA 1
ATOM 7264 C C . ALA B 1 456 ? -6.34 20.531 30.547 1 98.25 456 ALA B C 1
ATOM 7266 O O . ALA B 1 456 ? -5.602 19.938 31.344 1 98.25 456 ALA B O 1
ATOM 7267 N N . THR B 1 457 ? -5.953 21.547 29.797 1 98.19 457 THR B N 1
ATOM 7268 C CA . THR B 1 457 ? -4.594 22.062 29.906 1 98.19 457 THR B CA 1
ATOM 7269 C C . THR B 1 457 ? -4.344 22.656 31.297 1 98.19 457 THR B C 1
ATOM 7271 O O . THR B 1 457 ? -3.291 22.438 31.891 1 98.19 457 THR B O 1
ATOM 7274 N N . GLN B 1 458 ? -5.254 23.359 31.781 1 97.06 458 GLN B N 1
ATOM 7275 C CA . GLN B 1 458 ? -5.145 23.953 33.094 1 97.06 458 GLN B CA 1
ATOM 7276 C C . GLN B 1 458 ? -5 22.875 34.156 1 97.06 458 GLN B C 1
ATOM 7278 O O . GLN B 1 458 ? -4.184 23 35.094 1 97.06 458 GLN B O 1
ATOM 7283 N N . GLU B 1 459 ? -5.785 21.844 34.031 1 96.88 459 GLU B N 1
ATOM 7284 C CA . GLU B 1 459 ? -5.77 20.75 35 1 96.88 459 GLU B CA 1
ATOM 7285 C C . GLU B 1 459 ? -4.426 20.016 35 1 96.88 459 GLU B C 1
ATOM 7287 O O . GLU B 1 459 ? -3.934 19.609 36.062 1 96.88 459 GLU B O 1
ATOM 7292 N N . VAL B 1 460 ? -3.854 19.859 33.844 1 97.19 460 VAL B N 1
ATOM 7293 C CA . VAL B 1 460 ? -2.645 19.062 33.719 1 97.19 460 VAL B CA 1
ATOM 7294 C C . VAL B 1 460 ? -1.418 19.906 34.031 1 97.19 460 VAL B C 1
ATOM 7296 O O . VAL B 1 460 ? -0.488 19.438 34.719 1 97.19 460 VAL B O 1
ATOM 7299 N N . LEU B 1 461 ? -1.376 21.141 33.625 1 95.75 461 LEU B N 1
ATOM 7300 C CA . LEU B 1 461 ? -0.149 21.922 33.719 1 95.75 461 LEU B CA 1
ATOM 7301 C C . LEU B 1 461 ? -0.143 22.812 34.938 1 95.75 461 LEU B C 1
ATOM 7303 O O . LEU B 1 461 ? 0.923 23.203 35.438 1 95.75 461 LEU B O 1
ATOM 7307 N N . PHE B 1 462 ? -1.281 23.141 35.5 1 89.94 462 PHE B N 1
ATOM 7308 C CA . PHE B 1 462 ? -1.288 24.172 36.5 1 89.94 462 PHE B CA 1
ATOM 7309 C C . PHE B 1 462 ? -1.987 23.672 37.781 1 89.94 462 PHE B C 1
ATOM 7311 O O . PHE B 1 462 ? -2.008 24.375 38.781 1 89.94 462 PHE B O 1
ATOM 7318 N N . SER B 1 463 ? -2.68 22.547 37.781 1 78.75 463 SER B N 1
ATOM 7319 C CA . SER B 1 463 ? -3.35 22.094 39 1 78.75 463 SER B CA 1
ATOM 7320 C C . SER B 1 463 ? -2.387 21.344 39.906 1 78.75 463 SER B C 1
ATOM 7322 O O . SER B 1 463 ? -1.617 20.5 39.438 1 78.75 463 SER B O 1
ATOM 7324 N N . THR B 1 464 ? -1.723 22.031 40.938 1 55.97 464 THR B N 1
ATOM 7325 C CA . THR B 1 464 ? -1.011 21.484 42.094 1 55.97 464 THR B CA 1
ATOM 7326 C C . THR B 1 464 ? -1.9 20.516 42.875 1 55.97 464 THR B C 1
ATOM 7328 O O . THR B 1 464 ? -3.086 20.781 43.062 1 55.97 464 THR B O 1
#

pLDDT: mean 86.56, std 17.32, range [23.62, 98.81]